Protein 5N5F (pdb70)

Organism: Haliangium ochraceum (strain DSM 14365 / JCM 11303 / SMP-2) (NCBI:txid502025)

Foldseek 3Di:
DDPDDPVVDDPVRVVVVVLVVLLVVLVVLLVVLVVCLVVDPDVVSNVVSVVVSVVSVVVNVVSLVVVCVVDVVSVVVCVVQPPDDPDRVVD/DDPDDVVPDDPVVVVLVVLVVLLVVLVVLLVVLVVCLVVDPDVVSNVVSVVVSVVSVVVNVVSLVVVCVVPVVSVVVCVQAPPDDDDRVVSD/DDDDDPVPDDPVRVVLVVLVVLLVVLVVLLVVLVVCLVVDPDVVSNVVSVVVSVVSVVSNVVSLVVVCVVDVVSVVVCVQQPPDDPDRVVTD/DDPDDPVVDDPVRVVVVVLVVLLVVLVVLLVVLVVVLVVDPDVVSNVVSVVVSVVSVVSNVVSLVVVCVVDVVSVVVCVQQPPDDPDRVVSD/DDPDPPVPDDVLVVVVVVLVVLLVVLVVLLVVLVVCLVVPDDVVSNVVSVVVSVVSVVVNVVSLVVCLVSPVVSVVVCVQQPPDDDDRVVSD/DDPDPPVPDDVLVVVVVVLVVLLVVLVVLLVVLVVCLVVPPDVVSNVVSVVVSVVSVVVNVVSLVVVLVSDVVSVVVCVQAPPDDDPRVVD/DDPDDPVVDDVVVVVVVVLVVLLVVLVVLLVVLVVCLVVDDPVVSNVVSVVVSVVSVVVNVVSLVVVCVPDVVSVVVCVQQPPDDDDRVVRD/DDPDDPVVDDVVVVVVVVLVVLLVVLVVLLVVLVVCLVVDDDVVSNVVSVVVSVVSVVVNVVSLVVVCVPDVVSVVVCVVQPPDDPPRVVD/DDPDDPVVDDPVVVVVVVLVVLLVVLVVLLVVLVVCLVVDPDVVSNVVSVVVSVVSVVSNVVSLVVVCVVDVVSVVVCVQAPPDDPDRVVD/DDPDPPVPDDPVVVVVVVLVVLLVVLVVLLVVLVVCLVVDDDVVSNVVSVVVSVVSVVVNVVSLVVVCVVDVVSVVVCVQAPPDDPDRVVSD

Solvent-accessible surface area: 34002 Å² total; per-residue (Å²): 126,55,59,21,62,39,150,96,8,54,71,126,8,28,12,30,11,7,0,2,12,1,4,12,37,1,1,45,12,2,4,63,3,36,1,5,1,42,7,17,66,41,99,30,1,66,81,4,2,47,63,1,17,46,41,4,0,41,0,0,1,4,1,2,0,5,0,29,76,99,12,115,27,2,33,52,35,0,163,60,9,9,70,26,161,134,81,12,76,101,56,139,60,58,22,63,41,150,93,7,52,67,124,8,31,11,29,13,7,0,2,13,0,3,13,37,1,0,44,13,1,4,59,2,35,0,6,2,43,8,20,65,43,100,29,0,67,70,3,3,45,66,1,25,40,39,3,0,38,0,0,1,2,2,1,0,4,0,30,76,101,12,116,25,2,31,49,34,0,162,58,0,10,63,23,164,130,82,11,60,104,35,102,112,39,47,18,51,44,139,84,7,59,109,118,6,45,11,22,17,14,0,0,11,0,3,12,25,1,0,49,14,3,3,57,3,27,0,8,1,47,10,18,70,38,98,25,1,66,66,4,0,50,77,0,33,49,39,4,0,31,0,0,2,4,0,1,0,8,0,24,82,95,15,112,42,3,32,57,34,0,149,46,2,7,62,38,153,134,75,12,57,98,11,158,112,45,58,19,60,46,142,76,8,61,103,76,6,30,6,23,9,10,0,1,12,0,4,12,40,2,0,48,15,1,6,54,3,28,0,5,1,49,10,13,73,37,97,30,0,69,67,2,0,47,39,0,37,41,35,4,0,36,1,0,2,3,0,1,0,11,0,24,85,93,14,114,35,3,31,58,37,0,146,54,5,7,61,27,144,127,80,13,60,104,23,159,128,63,43,16,71,50,172,87,9,56,69,129,5,32,14,27,14,8,0,0,15,2,3,13,35,1,1,46,11,2,5,63,2,39,0,5,1,46,8,21,63,51,95,26,0,69,71,3,1,46,69,1,21,45,46,4,0,24,1,0,2,4,0,2,0,10,0,32,65,131,10,114,25,1,33,52,35,0,166,58,1,9,71,33,166,132,82,12,51,103,32,121,135,59,46,18,58,42,153,89,10,60,73,130,3,29,16,23,17,7,0,1,12,2,4,13,33,1,0,46,11,2,4,60,3,31,0,5,2,44,8,21,68,45,100,28,0,65,66,5,2,46,53,3,29,46,27,5,0,45,0,0,1,3,0,2,0,2,0,33,71,98,12,118,27,3,30,52,34,0,166,55,12,10,63,31,169,125,78,12,80,105,59,130,59,50,16,47,40,147,84,12,60,79,113,7,37,16,27,15,10,0,0,27,0,4,13,37,1,0,47,18,0,4,61,10,35,0,3,0,44,12,8,83,36,93,31,0,60,77,1,0,50,70,0,19,49,41,3,0,36,1,0,1,1,0,2,0,5,0,31,73,85,11,116,30,2,29,53,37,0,161,51,2,8,79,30,168,133,80,10,66,96,28,140,134,62,50,19,46,43,144,80,12,57,82,90,4,41,15,19,20,9,0,1,27,0,4,14,34,2,1,47,14,3,3,60,4,33,0,6,2,40,8,21,61,38,97,33,0,66,75,4,0,48,68,0,26,47,34,2,0,44,2,0,1,6,1,3,0,4,0,28,73,86,10,114,30,2,31,54,37,0,153,55,12,8,80,36,160,125,83,13,75,102,58,127,49,60,18,66,30,148,87,12,58,95,147,6,36,13,31,15,11,0,1,15,2,2,12,35,2,1,47,11,2,3,62,3,32,1,8,1,43,7,11,89,39,99,30,0,65,73,2,1,48,53,1,28,47,33,3,0,46,1,0,2,4,1,2,0,3,0,27,71,93,12,113,31,2,27,55,37,0,157,58,12,8,75,30,166,132,83,13,75,101,59,110,56,51,16,61,27,153,84,11,56,101,112,4,36,14,18,12,12,0,2,8,2,3,13,34,1,1,45,12,2,5,65,2,32,0,7,2,45,10,12,84,36,98,28,0,67,70,2,1,49,69,2,28,45,40,3,0,20,0,0,2,0,1,2,0,6,0,26,75,86,15,108,40,1,26,55,34,0,149,45,3,7,76,30,167,131,77,14,64,96,30,167

CATH classification: 6.10.140.1960

Nearest PDB structures (foldseek):
  5da5-assembly1_A  TM=9.959E-01  e=2.028E-09  Rhodospirillum rubrum
  6sv1-assembly1_I  TM=9.967E-01  e=2.772E-09  Rhodospirillum rubrum
  5l8b-assembly1_J  TM=9.961E-01  e=3.140E-09  Rhodospirillum rubrum
  5l8f-assembly1_B  TM=9.952E-01  e=3.140E-09  Rhodospirillum rubrum ATCC 11170
  5l8f-assembly1_C  TM=9.974E-01  e=3.140E-09  Rhodospirillum rubrum ATCC 11170

Structure (mmCIF, N/CA/C/O backbone):
data_5N5F
#
_entry.id   5N5F
#
_cell.length_a   91.629
_cell.length_b   92.652
_cell.length_c   119.291
_cell.angle_alpha   90.00
_cell.angle_beta   106.94
_cell.angle_gamma   90.00
#
_symmetry.space_group_name_H-M   'C 1 2 1'
#
loop_
_entity.id
_entity.type
_entity.pdbx_description
1 polymer 'encapsulated ferritin'
2 non-polymer 'SODIUM ION'
3 water water
#
loop_
_atom_site.group_PDB
_atom_site.id
_atom_site.type_symbol
_atom_site.label_atom_id
_atom_site.label_alt_id
_atom_site.label_comp_id
_atom_site.label_asym_id
_atom_site.label_entity_id
_atom_site.label_seq_id
_atom_site.pdbx_PDB_ins_code
_atom_site.Cartn_x
_atom_site.Cartn_y
_atom_site.Cartn_z
_atom_site.occupancy
_atom_site.B_iso_or_equiv
_atom_site.auth_seq_id
_atom_site.auth_comp_id
_atom_site.auth_asym_id
_atom_site.auth_atom_id
_atom_site.pdbx_PDB_model_num
ATOM 1 N N . GLN A 1 6 ? 10.830 -5.265 133.347 1.00 71.04 6 GLN A N 1
ATOM 2 C CA . GLN A 1 6 ? 9.466 -4.801 133.122 1.00 61.66 6 GLN A CA 1
ATOM 3 C C . GLN A 1 6 ? 9.049 -5.054 131.674 1.00 53.69 6 GLN A C 1
ATOM 4 O O . GLN A 1 6 ? 7.905 -5.414 131.405 1.00 50.40 6 GLN A O 1
ATOM 17 N N . LEU A 1 7 ? 9.986 -4.863 130.748 1.00 53.17 7 LEU A N 1
ATOM 18 C CA . LEU A 1 7 ? 9.723 -5.151 129.344 1.00 47.75 7 LEU A CA 1
ATOM 19 C C . LEU A 1 7 ? 9.422 -6.633 129.150 1.00 51.55 7 LEU A C 1
ATOM 20 O O . LEU A 1 7 ? 9.974 -7.498 129.835 1.00 51.43 7 LEU A O 1
ATOM 36 N N . HIS A 1 8 ? 8.533 -6.922 128.200 1.00 52.25 8 HIS A N 1
ATOM 37 C CA . HIS A 1 8 ? 8.150 -8.290 127.873 1.00 52.59 8 HIS A CA 1
ATOM 38 C C . HIS A 1 8 ? 8.934 -8.861 126.700 1.00 52.13 8 HIS A C 1
ATOM 39 O O . HIS A 1 8 ? 8.658 -9.988 126.278 1.00 57.87 8 HIS A O 1
ATOM 53 N N . GLU A 1 9 ? 9.894 -8.120 126.167 1.00 51.44 9 GLU A N 1
ATOM 54 C CA . GLU A 1 9 ? 10.653 -8.524 124.996 1.00 53.89 9 GLU A CA 1
ATOM 55 C C . GLU A 1 9 ? 12.094 -8.083 125.178 1.00 57.21 9 GLU A C 1
ATOM 56 O O . GLU A 1 9 ? 12.372 -7.159 125.952 1.00 49.95 9 GLU A O 1
ATOM 68 N N . PRO A 1 10 ? 13.036 -8.720 124.484 1.00 59.56 10 PRO A N 1
ATOM 69 C CA . PRO A 1 10 ? 14.426 -8.255 124.547 1.00 58.93 10 PRO A CA 1
ATOM 70 C C . PRO A 1 10 ? 14.551 -6.837 124.010 1.00 58.94 10 PRO A C 1
ATOM 71 O O . PRO A 1 10 ? 13.973 -6.489 122.977 1.00 55.33 10 PRO A O 1
ATOM 82 N N . ALA A 1 11 ? 15.321 -6.018 124.729 1.00 58.23 11 ALA A N 1
ATOM 83 C CA . ALA A 1 11 ? 15.381 -4.592 124.424 1.00 58.67 11 ALA A CA 1
ATOM 84 C C . ALA A 1 11 ? 15.971 -4.338 123.042 1.00 57.64 11 ALA A C 1
ATOM 85 O O . ALA A 1 11 ? 15.557 -3.404 122.345 1.00 56.15 11 ALA A O 1
ATOM 92 N N . GLU A 1 12 ? 16.944 -5.151 122.629 1.00 60.34 12 GLU A N 1
ATOM 93 C CA . GLU A 1 12 ? 17.608 -4.923 121.350 1.00 62.37 12 GLU A CA 1
ATOM 94 C C . GLU A 1 12 ? 16.688 -5.138 120.155 1.00 56.89 12 GLU A C 1
ATOM 95 O O . GLU A 1 12 ? 17.040 -4.719 119.047 1.00 57.52 12 GLU A O 1
ATOM 107 N N . LEU A 1 13 ? 15.529 -5.772 120.342 1.00 57.04 13 LEU A N 1
ATOM 108 C CA . LEU A 1 13 ? 14.553 -5.898 119.266 1.00 60.87 13 LEU A CA 1
ATOM 109 C C . LEU A 1 13 ? 13.542 -4.761 119.251 1.00 58.73 13 LEU A C 1
ATOM 110 O O . LEU A 1 13 ? 12.839 -4.587 118.248 1.00 56.67 13 LEU A O 1
ATOM 126 N N . LEU A 1 14 ? 13.449 -3.994 120.333 1.00 55.43 14 LEU A N 1
ATOM 127 C CA . LEU A 1 14 ? 12.511 -2.887 120.421 1.00 48.49 14 LEU A CA 1
ATOM 128 C C . LEU A 1 14 ? 13.188 -1.594 119.987 1.00 48.90 14 LEU A C 1
ATOM 129 O O . LEU A 1 14 ? 14.360 -1.358 120.295 1.00 52.86 14 LEU A O 1
ATOM 145 N N . SER A 1 15 ? 12.444 -0.759 119.268 1.00 47.42 15 SER A N 1
ATOM 146 C CA . SER A 1 15 ? 12.954 0.547 118.890 1.00 47.03 15 SER A CA 1
ATOM 147 C C . SER A 1 15 ? 13.051 1.446 120.119 1.00 46.33 15 SER A C 1
ATOM 148 O O . SER A 1 15 ? 12.359 1.251 121.122 1.00 44.82 15 SER A O 1
ATOM 156 N N . GLU A 1 16 ? 13.936 2.442 120.033 1.00 49.86 16 GLU A N 1
ATOM 157 C CA . GLU A 1 16 ? 14.073 3.393 121.131 1.00 52.83 16 GLU A CA 1
ATOM 158 C C . GLU A 1 16 ? 12.759 4.111 121.403 1.00 48.54 16 GLU A C 1
ATOM 159 O O . GLU A 1 16 ? 12.458 4.439 122.556 1.00 49.09 16 GLU A O 1
ATOM 171 N N . GLU A 1 17 ? 11.962 4.354 120.359 1.00 46.86 17 GLU A N 1
ATOM 172 C CA . GLU A 1 17 ? 10.666 4.998 120.549 1.00 47.51 17 GLU A CA 1
ATOM 173 C C . GLU A 1 17 ? 9.713 4.099 121.324 1.00 41.18 17 GLU A C 1
ATOM 174 O O . GLU A 1 17 ? 8.951 4.577 122.171 1.00 40.14 17 GLU A O 1
ATOM 186 N N . THR A 1 18 ? 9.736 2.794 121.046 1.00 41.95 18 THR A N 1
ATOM 187 C CA . THR A 1 18 ? 8.915 1.866 121.816 1.00 38.90 18 THR A CA 1
ATOM 188 C C . THR A 1 18 ? 9.341 1.848 123.278 1.00 38.89 18 THR A C 1
ATOM 189 O O . THR A 1 18 ? 8.496 1.878 124.179 1.00 39.27 18 THR A O 1
ATOM 200 N N . LYS A 1 19 ? 10.651 1.803 123.532 1.00 39.37 19 LYS A N 1
ATOM 201 C CA . LYS A 1 19 ? 11.133 1.750 124.908 1.00 42.66 19 LYS A CA 1
ATOM 202 C C . LYS A 1 19 ? 10.824 3.043 125.654 1.00 38.77 19 LYS A C 1
ATOM 203 O O . LYS A 1 19 ? 10.437 3.008 126.827 1.00 36.95 19 LYS A O 1
ATOM 222 N N . ASN A 1 20 ? 10.974 4.195 124.993 1.00 40.32 20 ASN A N 1
ATOM 223 C CA . ASN A 1 20 ? 10.631 5.455 125.646 1.00 42.29 20 ASN A CA 1
ATOM 224 C C . ASN A 1 20 ? 9.129 5.563 125.877 1.00 37.40 20 ASN A C 1
ATOM 225 O O . ASN A 1 20 ? 8.691 6.078 126.912 1.00 37.50 20 ASN A O 1
ATOM 236 N N . MET A 1 21 ? 8.324 5.077 124.931 1.00 34.51 21 MET A N 1
ATOM 237 C CA . MET A 1 21 ? 6.879 5.074 125.128 1.00 32.55 21 MET A CA 1
ATOM 238 C C . MET A 1 21 ? 6.491 4.169 126.289 1.00 35.40 21 MET A C 1
ATOM 239 O O . MET A 1 21 ? 5.602 4.504 127.081 1.00 35.12 21 MET A O 1
ATOM 253 N N . HIS A 1 22 ? 7.139 3.009 126.397 1.00 34.15 22 HIS A N 1
ATOM 254 C CA . HIS A 1 22 ? 6.894 2.128 127.532 1.00 33.25 22 HIS A CA 1
ATOM 255 C C . HIS A 1 22 ? 7.139 2.859 128.845 1.00 34.69 22 HIS A C 1
ATOM 256 O O . HIS A 1 22 ? 6.320 2.797 129.772 1.00 34.18 22 HIS A O 1
ATOM 270 N N . ARG A 1 23 ? 8.267 3.561 128.942 1.00 35.53 23 ARG A N 1
ATOM 271 C CA . ARG A 1 23 ? 8.577 4.296 130.162 1.00 33.17 23 ARG A CA 1
ATOM 272 C C . ARG A 1 23 ? 7.467 5.283 130.494 1.00 34.69 23 ARG A C 1
ATOM 273 O O . ARG A 1 23 ? 7.007 5.357 131.639 1.00 33.01 23 ARG A O 1
ATOM 294 N N . ALA A 1 24 ? 7.002 6.034 129.494 1.00 30.36 24 ALA A N 1
ATOM 295 C CA . ALA A 1 24 ? 5.955 7.017 129.748 1.00 31.69 24 ALA A CA 1
ATOM 296 C C . ALA A 1 24 ? 4.621 6.342 130.046 1.00 31.22 24 ALA A C 1
ATOM 297 O O . ALA A 1 24 ? 3.844 6.833 130.874 1.00 31.05 24 ALA A O 1
ATOM 304 N N . LEU A 1 25 ? 4.339 5.213 129.394 1.00 31.81 25 LEU A N 1
ATOM 305 C CA . LEU A 1 25 ? 3.052 4.554 129.597 1.00 30.40 25 LEU A CA 1
ATOM 306 C C . LEU A 1 25 ? 2.934 3.979 131.008 1.00 28.62 25 LEU A C 1
ATOM 307 O O . LEU A 1 25 ? 1.871 4.076 131.632 1.00 31.13 25 LEU A O 1
ATOM 323 N N . VAL A 1 26 ? 4.006 3.387 131.538 1.00 32.10 26 VAL A N 1
ATOM 324 C CA . VAL A 1 26 ? 3.925 2.866 132.903 1.00 28.58 26 VAL A CA 1
ATOM 325 C C . VAL A 1 26 ? 3.878 4.008 133.910 1.00 35.78 26 VAL A C 1
ATOM 326 O O . VAL A 1 26 ? 3.260 3.879 134.975 1.00 28.88 26 VAL A O 1
ATOM 339 N N . THR A 1 27 ? 4.508 5.142 133.594 1.00 35.26 27 THR A N 1
ATOM 340 C CA . THR A 1 27 ? 4.427 6.305 134.472 1.00 38.66 27 THR A CA 1
ATOM 341 C C . THR A 1 27 ? 2.990 6.799 134.574 1.00 36.23 27 THR A C 1
ATOM 342 O O . THR A 1 27 ? 2.473 7.032 135.675 1.00 32.17 27 THR A O 1
ATOM 353 N N . LEU A 1 28 ? 2.330 6.967 133.426 1.00 32.70 28 LEU A N 1
ATOM 354 C CA . LEU A 1 28 ? 0.925 7.358 133.421 1.00 32.50 28 LEU A CA 1
ATOM 355 C C . LEU A 1 28 ? 0.079 6.353 134.193 1.00 29.43 28 LEU A C 1
ATOM 356 O O . LEU A 1 28 ? -0.801 6.735 134.974 1.00 26.48 28 LEU A O 1
ATOM 372 N N . ILE A 1 29 ? 0.345 5.062 133.999 1.00 30.65 29 ILE A N 1
ATOM 373 C CA . ILE A 1 29 ? -0.392 4.024 134.716 1.00 31.40 29 ILE A CA 1
ATOM 374 C C . ILE A 1 29 ? -0.242 4.204 136.223 1.00 34.23 29 ILE A C 1
ATOM 375 O O . ILE A 1 29 ? -1.231 4.216 136.967 1.00 30.30 29 ILE A O 1
ATOM 391 N N . GLU A 1 30 ? 0.998 4.334 136.697 1.00 32.30 30 GLU A N 1
ATOM 392 C CA . GLU A 1 30 ? 1.226 4.477 138.131 1.00 37.28 30 GLU A CA 1
ATOM 393 C C . GLU A 1 30 ? 0.554 5.733 138.670 1.00 35.60 30 GLU A C 1
ATOM 394 O O . GLU A 1 30 ? 0.013 5.731 139.783 1.00 26.69 30 GLU A O 1
ATOM 406 N N . GLU A 1 31 ? 0.566 6.814 137.890 1.00 34.90 31 GLU A N 1
ATOM 407 C CA . GLU A 1 31 ? -0.066 8.045 138.345 1.00 34.96 31 GLU A CA 1
ATOM 408 C C . GLU A 1 31 ? -1.581 7.893 138.410 1.00 33.68 31 GLU A C 1
ATOM 409 O O . GLU A 1 31 ? -2.219 8.383 139.351 1.00 33.07 31 GLU A O 1
ATOM 421 N N . LEU A 1 32 ? -2.173 7.190 137.442 1.00 33.18 32 LEU A N 1
ATOM 422 C CA . LEU A 1 32 ? -3.611 6.944 137.484 1.00 33.57 32 LEU A CA 1
ATOM 423 C C . LEU A 1 32 ? -3.980 6.013 138.634 1.00 33.15 32 LEU A C 1
ATOM 424 O O . LEU A 1 32 ? -5.042 6.167 139.249 1.00 32.19 32 LEU A O 1
ATOM 440 N N . GLU A 1 33 ? -3.126 5.035 138.933 1.00 34.37 33 GLU A N 1
ATOM 441 C CA . GLU A 1 33 ? -3.385 4.162 140.073 1.00 35.06 33 GLU A CA 1
ATOM 442 C C . GLU A 1 33 ? -3.393 4.951 141.378 1.00 34.97 33 GLU A C 1
ATOM 443 O O . GLU A 1 33 ? -4.233 4.710 142.254 1.00 33.94 33 GLU A O 1
ATOM 455 N N . ALA A 1 34 ? -2.469 5.902 141.525 1.00 32.68 34 ALA A N 1
ATOM 456 C CA . ALA A 1 34 ? -2.476 6.763 142.705 1.00 37.25 34 ALA A CA 1
ATOM 457 C C . ALA A 1 34 ? -3.786 7.535 142.821 1.00 38.51 34 ALA A C 1
ATOM 458 O O . ALA A 1 34 ? -4.322 7.699 143.924 1.00 34.40 34 ALA A O 1
ATOM 465 N N . VAL A 1 35 ? -4.316 8.026 141.695 1.00 35.90 35 VAL A N 1
ATOM 466 C CA . VAL A 1 35 ? -5.577 8.763 141.732 1.00 35.02 35 VAL A CA 1
ATOM 467 C C . VAL A 1 35 ? -6.678 7.899 142.329 1.00 32.32 35 VAL A C 1
ATOM 468 O O . VAL A 1 35 ? -7.465 8.357 143.166 1.00 33.52 35 VAL A O 1
ATOM 481 N N . ASP A 1 36 ? -6.753 6.636 141.910 1.00 28.73 36 ASP A N 1
ATOM 482 C CA . ASP A 1 36 ? -7.763 5.735 142.451 1.00 33.09 36 ASP A CA 1
ATOM 483 C C . ASP A 1 36 ? -7.517 5.451 143.931 1.00 38.22 36 ASP A C 1
ATOM 484 O O . ASP A 1 36 ? -8.426 5.584 144.760 1.00 35.05 36 ASP A O 1
ATOM 493 N N . TRP A 1 37 ? -6.291 5.060 144.283 1.00 35.71 37 TRP A N 1
ATOM 494 C CA . TRP A 1 37 ? -6.015 4.635 145.653 1.00 40.35 37 TRP A CA 1
ATOM 495 C C . TRP A 1 37 ? -6.187 5.782 146.642 1.00 38.62 37 TRP A C 1
ATOM 496 O O . TRP A 1 37 ? -6.759 5.596 147.722 1.00 35.29 37 TRP A O 1
ATOM 517 N N . TYR A 1 38 ? -5.704 6.975 146.293 1.00 40.39 38 TYR A N 1
ATOM 518 C CA . TYR A 1 38 ? -5.832 8.109 147.202 1.00 40.89 38 TYR A CA 1
ATOM 519 C C . TYR A 1 38 ? -7.296 8.415 147.490 1.00 41.31 38 TYR A C 1
ATOM 520 O O . TYR A 1 38 ? -7.670 8.676 148.640 1.00 37.24 38 TYR A O 1
ATOM 538 N N . GLN A 1 39 ? -8.144 8.372 146.460 1.00 37.63 39 GLN A N 1
ATOM 539 C CA . GLN A 1 39 ? -9.560 8.659 146.664 1.00 40.48 39 GLN A CA 1
ATOM 540 C C . GLN A 1 39 ? -10.204 7.614 147.565 1.00 40.04 39 GLN A C 1
ATOM 541 O O . GLN A 1 39 ? -10.988 7.952 148.458 1.00 45.53 39 GLN A O 1
ATOM 555 N N . GLN A 1 40 ? -9.884 6.337 147.348 1.00 36.77 40 GLN A N 1
ATOM 556 C CA . GLN A 1 40 ? -10.425 5.284 148.200 1.00 40.35 40 GLN A CA 1
ATOM 557 C C . GLN A 1 40 ? -10.022 5.501 149.653 1.00 44.53 40 GLN A C 1
ATOM 558 O O . GLN A 1 40 ? -10.856 5.420 150.563 1.00 38.84 40 GLN A O 1
ATOM 572 N N . ARG A 1 41 ? -8.740 5.779 149.889 1.00 41.17 41 ARG A N 1
ATOM 573 C CA . ARG A 1 41 ? -8.267 5.946 151.256 1.00 41.45 41 ARG A CA 1
ATOM 574 C C . ARG A 1 41 ? -8.822 7.216 151.889 1.00 45.19 41 ARG A C 1
ATOM 575 O O . ARG A 1 41 ? -9.097 7.233 153.094 1.00 44.65 41 ARG A O 1
ATOM 596 N N . ALA A 1 42 ? -9.015 8.277 151.101 1.00 41.10 42 ALA A N 1
ATOM 597 C CA . ALA A 1 42 ? -9.617 9.491 151.643 1.00 45.35 42 ALA A CA 1
ATOM 598 C C . ALA A 1 42 ? -11.077 9.262 152.012 1.00 49.03 42 ALA A C 1
ATOM 599 O O . ALA A 1 42 ? -11.558 9.790 153.022 1.00 53.05 42 ALA A O 1
ATOM 606 N N . ASP A 1 43 ? -11.798 8.474 151.211 1.00 49.57 43 ASP A N 1
ATOM 607 C CA . ASP A 1 43 ? -13.175 8.129 151.550 1.00 47.39 43 ASP A CA 1
ATOM 608 C C . ASP A 1 43 ? -13.247 7.408 152.891 1.00 50.89 43 ASP A C 1
ATOM 609 O O . ASP A 1 43 ? -14.023 7.791 153.775 1.00 54.55 43 ASP A O 1
ATOM 618 N N . ALA A 1 44 ? -12.452 6.349 153.055 1.00 47.66 44 ALA A N 1
ATOM 619 C CA . ALA A 1 44 ? -12.468 5.574 154.289 1.00 52.48 44 ALA A CA 1
ATOM 620 C C . ALA A 1 44 ? -11.764 6.286 155.435 1.00 52.12 44 ALA A C 1
ATOM 621 O O . ALA A 1 44 ? -11.953 5.904 156.594 1.00 52.51 44 ALA A O 1
ATOM 628 N N . CYS A 1 45 ? -10.958 7.300 155.133 1.00 52.09 45 CYS A N 1
ATOM 629 C CA . CYS A 1 45 ? -10.284 8.069 156.168 1.00 56.41 45 CYS A CA 1
ATOM 630 C C . CYS A 1 45 ? -11.296 8.622 157.165 1.00 60.49 45 CYS A C 1
ATOM 631 O O . CYS A 1 45 ? -12.352 9.134 156.784 1.00 61.08 45 CYS A O 1
ATOM 639 N N . SER A 1 46 ? -10.967 8.513 158.454 1.00 58.32 46 SER A N 1
ATOM 640 C CA . SER A 1 46 ? -11.811 9.040 159.517 1.00 61.02 46 SER A CA 1
ATOM 641 C C . SER A 1 46 ? -11.238 10.284 160.182 1.00 63.26 46 SER A C 1
ATOM 642 O O . SER A 1 46 ? -11.922 10.888 161.016 1.00 61.73 46 SER A O 1
ATOM 650 N N . GLU A 1 47 ? -10.011 10.680 159.844 1.00 61.89 47 GLU A N 1
ATOM 651 C CA . GLU A 1 47 ? -9.379 11.872 160.392 1.00 63.32 47 GLU A CA 1
ATOM 652 C C . GLU A 1 47 ? -9.347 12.970 159.338 1.00 61.82 47 GLU A C 1
ATOM 653 O O . GLU A 1 47 ? -8.828 12.735 158.239 1.00 60.66 47 GLU A O 1
ATOM 665 N N . PRO A 1 48 ? -9.868 14.173 159.618 1.00 65.97 48 PRO A N 1
ATOM 666 C CA . PRO A 1 48 ? -9.942 15.190 158.550 1.00 64.38 48 PRO A CA 1
ATOM 667 C C . PRO A 1 48 ? -8.585 15.640 158.037 1.00 61.44 48 PRO A C 1
ATOM 668 O O . PRO A 1 48 ? -8.444 15.923 156.840 1.00 58.32 48 PRO A O 1
ATOM 679 N N . GLY A 1 49 ? -7.585 15.735 158.915 1.00 56.86 49 GLY A N 1
ATOM 680 C CA . GLY A 1 49 ? -6.272 16.190 158.483 1.00 53.68 49 GLY A CA 1
ATOM 681 C C . GLY A 1 49 ? -5.685 15.323 157.385 1.00 51.37 49 GLY A C 1
ATOM 682 O O . GLY A 1 49 ? -5.186 15.828 156.376 1.00 48.89 49 GLY A O 1
ATOM 686 N N . LEU A 1 50 ? -5.731 14.002 157.569 1.00 48.09 50 LEU A N 1
ATOM 687 C CA . LEU A 1 50 ? -5.214 13.096 156.549 1.00 47.09 50 LEU A CA 1
ATOM 688 C C . LEU A 1 50 ? -6.037 13.188 155.270 1.00 43.88 50 LEU A C 1
ATOM 689 O O . LEU A 1 50 ? -5.490 13.098 154.165 1.00 41.15 50 LEU A O 1
ATOM 705 N N . HIS A 1 51 ? -7.351 13.388 155.403 1.00 45.77 51 HIS A N 1
ATOM 706 C CA . HIS A 1 51 ? -8.229 13.476 154.240 1.00 51.20 51 HIS A CA 1
ATOM 707 C C . HIS A 1 51 ? -7.803 14.607 153.309 1.00 47.61 51 HIS A C 1
ATOM 708 O O . HIS A 1 51 ? -7.672 14.412 152.095 1.00 44.08 51 HIS A O 1
ATOM 722 N N . ASP A 1 52 ? -7.582 15.802 153.863 1.00 45.66 52 ASP A N 1
ATOM 723 C CA . ASP A 1 52 ? -7.220 16.947 153.033 1.00 49.78 52 ASP A CA 1
ATOM 724 C C . ASP A 1 52 ? -5.888 16.723 152.327 1.00 46.94 52 ASP A C 1
ATOM 725 O O . ASP A 1 52 ? -5.701 17.161 151.186 1.00 44.16 52 ASP A O 1
ATOM 734 N N . VAL A 1 53 ? -4.948 16.046 152.988 1.00 41.82 53 VAL A N 1
ATOM 735 C CA . VAL A 1 53 ? -3.647 15.803 152.372 1.00 43.10 53 VAL A CA 1
ATOM 736 C C . VAL A 1 53 ? -3.778 14.812 151.221 1.00 40.28 53 VAL A C 1
ATOM 737 O O . VAL A 1 53 ? -3.131 14.962 150.178 1.00 38.53 53 VAL A O 1
ATOM 750 N N . LEU A 1 54 ? -4.615 13.787 151.388 1.00 36.61 54 LEU A N 1
ATOM 751 C CA . LEU A 1 54 ? -4.778 12.785 150.338 1.00 38.44 54 LEU A CA 1
ATOM 752 C C . LEU A 1 54 ? -5.436 13.378 149.096 1.00 39.56 54 LEU A C 1
ATOM 753 O O . LEU A 1 54 ? -5.031 13.073 147.967 1.00 36.74 54 LEU A O 1
ATOM 769 N N . ILE A 1 55 ? -6.458 14.218 149.279 1.00 39.68 55 ILE A N 1
ATOM 770 C CA . ILE A 1 55 ? -7.138 14.807 148.129 1.00 40.92 55 ILE A CA 1
ATOM 771 C C . ILE A 1 55 ? -6.211 15.775 147.404 1.00 41.79 55 ILE A C 1
ATOM 772 O O . ILE A 1 55 ? -6.211 15.850 146.168 1.00 36.30 55 ILE A O 1
ATOM 788 N N . HIS A 1 56 ? -5.415 16.538 148.157 1.00 40.40 56 HIS A N 1
ATOM 789 C CA . HIS A 1 56 ? -4.508 17.496 147.535 1.00 42.84 56 HIS A CA 1
ATOM 790 C C . HIS A 1 56 ? -3.463 16.786 146.686 1.00 41.67 56 HIS A C 1
ATOM 791 O O . HIS A 1 56 ? -3.193 17.188 145.549 1.00 40.96 56 HIS A O 1
ATOM 805 N N . ASN A 1 57 ? -2.858 15.726 147.224 1.00 40.11 57 ASN A N 1
ATOM 806 C CA . ASN A 1 57 ? -1.854 14.999 146.460 1.00 41.30 57 ASN A CA 1
ATOM 807 C C . ASN A 1 57 ? -2.492 14.170 145.350 1.00 37.95 57 ASN A C 1
ATOM 808 O O . ASN A 1 57 ? -1.895 14.014 144.280 1.00 39.23 57 ASN A O 1
ATOM 819 N N . LYS A 1 58 ? -3.699 13.646 145.577 1.00 35.07 58 LYS A N 1
ATOM 820 C CA . LYS A 1 58 ? -4.465 13.032 144.495 1.00 38.21 58 LYS A CA 1
ATOM 821 C C . LYS A 1 58 ? -4.541 13.961 143.289 1.00 38.26 58 LYS A C 1
ATOM 822 O O . LYS A 1 58 ? -4.260 13.558 142.154 1.00 35.70 58 LYS A O 1
ATOM 841 N N . ASN A 1 59 ? -4.933 15.215 143.521 1.00 38.64 59 ASN A N 1
ATOM 842 C CA . ASN A 1 59 ? -5.130 16.145 142.417 1.00 37.13 59 ASN A CA 1
ATOM 843 C C . ASN A 1 59 ? -3.823 16.454 141.700 1.00 37.61 59 ASN A C 1
ATOM 844 O O . ASN A 1 59 ? -3.827 16.678 140.486 1.00 37.47 59 ASN A O 1
ATOM 855 N N . GLU A 1 60 ? -2.699 16.467 142.420 1.00 37.53 60 GLU A N 1
ATOM 856 C CA . GLU A 1 60 ? -1.416 16.664 141.755 1.00 38.71 60 GLU A CA 1
ATOM 857 C C . GLU A 1 60 ? -0.998 15.426 140.969 1.00 40.24 60 GLU A C 1
ATOM 858 O O . GLU A 1 60 ? -0.301 15.547 139.954 1.00 38.85 60 GLU A O 1
ATOM 870 N N . GLU A 1 61 ? -1.418 14.233 141.404 1.00 37.28 61 GLU A N 1
ATOM 871 C CA . GLU A 1 61 ? -1.205 13.042 140.585 1.00 38.07 61 GLU A CA 1
ATOM 872 C C . GLU A 1 61 ? -1.968 13.143 139.269 1.00 34.34 61 GLU A C 1
ATOM 873 O O . GLU A 1 61 ? -1.485 12.687 138.226 1.00 33.91 61 GLU A O 1
ATOM 885 N N . VAL A 1 62 ? -3.167 13.728 139.299 1.00 35.01 62 VAL A N 1
ATOM 886 C CA . VAL A 1 62 ? -3.910 13.960 138.063 1.00 32.05 62 VAL A CA 1
ATOM 887 C C . VAL A 1 62 ? -3.115 14.879 137.145 1.00 36.14 62 VAL A C 1
ATOM 888 O O . VAL A 1 62 ? -2.991 14.630 135.940 1.00 34.86 62 VAL A O 1
ATOM 901 N N . GLU A 1 63 ? -2.566 15.957 137.706 1.00 31.23 63 GLU A N 1
ATOM 902 C CA . GLU A 1 63 ? -1.731 16.859 136.923 1.00 35.19 63 GLU A CA 1
ATOM 903 C C . GLU A 1 63 ? -0.544 16.121 136.318 1.00 34.63 63 GLU A C 1
ATOM 904 O O . GLU A 1 63 ? -0.226 16.303 135.137 1.00 33.74 63 GLU A O 1
ATOM 916 N N . HIS A 1 64 ? 0.124 15.281 137.112 1.00 32.94 64 HIS A N 1
ATOM 917 C CA . HIS A 1 64 ? 1.266 14.529 136.602 1.00 36.80 64 HIS A CA 1
ATOM 918 C C . HIS A 1 64 ? 0.856 13.625 135.447 1.00 32.63 64 HIS A C 1
ATOM 919 O O . HIS A 1 64 ? 1.575 13.517 134.448 1.00 30.12 64 HIS A O 1
ATOM 933 N N . ALA A 1 65 ? -0.296 12.961 135.574 1.00 30.48 65 ALA A N 1
ATOM 934 C CA . ALA A 1 65 ? -0.769 12.061 134.527 1.00 33.58 65 ALA A CA 1
ATOM 935 C C . ALA A 1 65 ? -1.026 12.808 133.225 1.00 34.76 65 ALA A C 1
ATOM 936 O O . ALA A 1 65 ? -0.683 12.321 132.140 1.00 32.00 65 ALA A O 1
ATOM 943 N N . MET A 1 66 ? -1.643 13.987 133.309 1.00 32.24 66 MET A N 1
ATOM 944 C CA . MET A 1 66 ? -1.942 14.737 132.097 1.00 33.58 66 MET A CA 1
ATOM 945 C C . MET A 1 66 ? -0.678 15.315 131.476 1.00 32.95 66 MET A C 1
ATOM 946 O O . MET A 1 66 ? -0.601 15.456 130.250 1.00 31.11 66 MET A O 1
ATOM 960 N N . MET A 1 67 ? 0.326 15.634 132.292 1.00 29.59 67 MET A N 1
ATOM 961 C CA . MET A 1 67 ? 1.619 16.026 131.743 1.00 29.07 67 MET A CA 1
ATOM 962 C C . MET A 1 67 ? 2.216 14.891 130.924 1.00 35.33 67 MET A C 1
ATOM 963 O O . MET A 1 67 ? 2.693 15.103 129.802 1.00 31.06 67 MET A O 1
ATOM 977 N N . THR A 1 68 ? 2.182 13.668 131.467 1.00 28.56 68 THR A N 1
ATOM 978 C CA . THR A 1 68 ? 2.725 12.515 130.755 1.00 31.38 68 THR A CA 1
ATOM 979 C C . THR A 1 68 ? 1.927 12.230 129.489 1.00 33.13 68 THR A C 1
ATOM 980 O O . THR A 1 68 ? 2.495 11.860 128.454 1.00 31.56 68 THR A O 1
ATOM 991 N N . LEU A 1 69 ? 0.604 12.376 129.560 1.00 31.58 69 LEU A N 1
ATOM 992 C CA . LEU A 1 69 ? -0.234 12.082 128.406 1.00 32.13 69 LEU A CA 1
ATOM 993 C C . LEU A 1 69 ? 0.049 13.054 127.267 1.00 35.19 69 LEU A C 1
ATOM 994 O O . LEU A 1 69 ? 0.073 12.656 126.097 1.00 31.06 69 LEU A O 1
ATOM 1010 N N . GLU A 1 70 ? 0.285 14.327 127.592 1.00 35.55 70 GLU A N 1
ATOM 1011 C CA . GLU A 1 70 ? 0.646 15.299 126.567 1.00 33.57 70 GLU A CA 1
ATOM 1012 C C . GLU A 1 70 ? 1.973 14.936 125.910 1.00 36.62 70 GLU A C 1
ATOM 1013 O O . GLU A 1 70 ? 2.137 15.099 124.696 1.00 33.42 70 GLU A O 1
ATOM 1025 N N . TRP A 1 71 ? 2.935 14.440 126.691 1.00 28.32 71 TRP A N 1
ATOM 1026 C CA . TRP A 1 71 ? 4.191 14.009 126.087 1.00 32.97 71 TRP A CA 1
ATOM 1027 C C . TRP A 1 71 ? 3.961 12.830 125.152 1.00 35.46 71 TRP A C 1
ATOM 1028 O O . TRP A 1 71 ? 4.574 12.746 124.082 1.00 36.45 71 TRP A O 1
ATOM 1049 N N . ILE A 1 72 ? 3.079 11.908 125.543 1.00 30.15 72 ILE A N 1
ATOM 1050 C CA . ILE A 1 72 ? 2.738 10.789 124.671 1.00 33.98 72 ILE A CA 1
ATOM 1051 C C . ILE A 1 72 ? 2.074 11.298 123.398 1.00 32.27 72 ILE A C 1
ATOM 1052 O O . ILE A 1 72 ? 2.396 10.849 122.292 1.00 33.29 72 ILE A O 1
ATOM 1068 N N . ARG A 1 73 ? 1.146 12.250 123.533 1.00 34.04 73 ARG A N 1
ATOM 1069 C CA . ARG A 1 73 ? 0.401 12.732 122.373 1.00 35.14 73 ARG A CA 1
ATOM 1070 C C . ARG A 1 73 ? 1.327 13.340 121.329 1.00 40.22 73 ARG A C 1
ATOM 1071 O O . ARG A 1 73 ? 1.163 13.098 120.127 1.00 37.34 73 ARG A O 1
ATOM 1092 N N . ARG A 1 74 ? 2.296 14.146 121.765 1.00 38.86 74 ARG A N 1
ATOM 1093 C CA . ARG A 1 74 ? 3.156 14.849 120.822 1.00 42.80 74 ARG A CA 1
ATOM 1094 C C . ARG A 1 74 ? 4.001 13.898 119.983 1.00 43.22 74 ARG A C 1
ATOM 1095 O O . ARG A 1 74 ? 4.461 14.287 118.904 1.00 39.78 74 ARG A O 1
ATOM 1116 N N . ARG A 1 75 ? 4.207 12.663 120.445 1.00 40.23 75 ARG A N 1
ATOM 1117 C CA . ARG A 1 75 ? 5.049 11.700 119.748 1.00 40.80 75 ARG A CA 1
ATOM 1118 C C . ARG A 1 75 ? 4.289 10.485 119.232 1.00 39.99 75 ARG A C 1
ATOM 1119 O O . ARG A 1 75 ? 4.917 9.576 118.676 1.00 44.39 75 ARG A O 1
ATOM 1140 N N . SER A 1 76 ? 2.969 10.441 119.387 1.00 35.37 76 SER A N 1
ATOM 1141 C CA . SER A 1 76 ? 2.174 9.282 118.985 1.00 31.26 76 SER A CA 1
ATOM 1142 C C . SER A 1 76 ? 1.033 9.738 118.088 1.00 34.34 76 SER A C 1
ATOM 1143 O O . SER A 1 76 ? 0.025 10.271 118.586 1.00 32.43 76 SER A O 1
ATOM 1151 N N . PRO A 1 77 ? 1.143 9.546 116.772 1.00 31.66 77 PRO A N 1
ATOM 1152 C CA . PRO A 1 77 ? 0.021 9.904 115.888 1.00 34.20 77 PRO A CA 1
ATOM 1153 C C . PRO A 1 77 ? -1.291 9.250 116.281 1.00 34.44 77 PRO A C 1
ATOM 1154 O O . PRO A 1 77 ? -2.350 9.870 116.125 1.00 35.87 77 PRO A O 1
ATOM 1165 N N . VAL A 1 78 ? -1.262 8.018 116.795 1.00 32.91 78 VAL A N 1
ATOM 1166 C CA . VAL A 1 78 ? -2.510 7.336 117.125 1.00 34.35 78 VAL A CA 1
ATOM 1167 C C . VAL A 1 78 ? -3.162 7.966 118.354 1.00 32.91 78 VAL A C 1
ATOM 1168 O O . VAL A 1 78 ? -4.390 8.111 118.413 1.00 30.71 78 VAL A O 1
ATOM 1181 N N . PHE A 1 79 ? -2.363 8.352 119.354 1.00 31.38 79 PHE A N 1
ATOM 1182 C CA . PHE A 1 79 ? -2.927 9.058 120.502 1.00 33.67 79 PHE A CA 1
ATOM 1183 C C . PHE A 1 79 ? -3.495 10.409 120.085 1.00 29.48 79 PHE A C 1
ATOM 1184 O O . PHE A 1 79 ? -4.593 10.788 120.507 1.00 28.80 79 PHE A O 1
ATOM 1201 N N . ASP A 1 80 ? -2.763 11.151 119.255 1.00 32.18 80 ASP A N 1
ATOM 1202 C CA . ASP A 1 80 ? -3.248 12.453 118.810 1.00 32.86 80 ASP A CA 1
ATOM 1203 C C . ASP A 1 80 ? -4.609 12.321 118.137 1.00 29.73 80 ASP A C 1
ATOM 1204 O O . ASP A 1 80 ? -5.564 13.020 118.497 1.00 31.46 80 ASP A O 1
ATOM 1213 N N . ALA A 1 81 ? -4.725 11.398 117.180 1.00 30.46 81 ALA A N 1
ATOM 1214 C CA . ALA A 1 81 ? -5.968 11.248 116.429 1.00 33.44 81 ALA A CA 1
ATOM 1215 C C . ALA A 1 81 ? -7.143 10.955 117.353 1.00 33.13 81 ALA A C 1
ATOM 1216 O O . ALA A 1 81 ? -8.182 11.622 117.282 1.00 30.86 81 ALA A O 1
ATOM 1223 N N . HIS A 1 82 ? -6.999 9.959 118.234 1.00 29.46 82 HIS A N 1
ATOM 1224 C CA . HIS A 1 82 ? -8.120 9.567 119.082 1.00 26.08 82 HIS A CA 1
ATOM 1225 C C . HIS A 1 82 ? -8.388 10.589 120.182 1.00 32.14 82 HIS A C 1
ATOM 1226 O O . HIS A 1 82 ? -9.538 10.752 120.605 1.00 34.79 82 HIS A O 1
ATOM 1240 N N . MET A 1 83 ? -7.357 11.280 120.665 1.00 31.00 83 MET A N 1
ATOM 1241 C CA . MET A 1 83 ? -7.600 12.360 121.615 1.00 32.54 83 MET A CA 1
ATOM 1242 C C . MET A 1 83 ? -8.386 13.490 120.957 1.00 34.35 83 MET A C 1
ATOM 1243 O O . MET A 1 83 ? -9.309 14.049 121.563 1.00 28.08 83 MET A O 1
ATOM 1257 N N . ARG A 1 84 ? -8.049 13.823 119.709 1.00 32.09 84 ARG A N 1
ATOM 1258 C CA . ARG A 1 84 ? -8.810 14.831 118.977 1.00 31.04 84 ARG A CA 1
ATOM 1259 C C . ARG A 1 84 ? -10.280 14.446 118.876 1.00 31.24 84 ARG A C 1
ATOM 1260 O O . ARG A 1 84 ? -11.164 15.309 118.957 1.00 31.59 84 ARG A O 1
ATOM 1281 N N . THR A 1 85 ? -10.563 13.150 118.714 1.00 35.81 85 THR A N 1
ATOM 1282 C CA . THR A 1 85 ? -11.925 12.714 118.416 1.00 31.80 85 THR A CA 1
ATOM 1283 C C . THR A 1 85 ? -12.831 12.797 119.640 1.00 35.19 85 THR A C 1
ATOM 1284 O O . THR A 1 85 ? -14.001 13.179 119.523 1.00 32.76 85 THR A O 1
ATOM 1295 N N . TYR A 1 86 ? -12.322 12.436 120.818 1.00 30.55 86 TYR A N 1
ATOM 1296 C CA . TYR A 1 86 ? -13.185 12.207 121.971 1.00 33.22 86 TYR A CA 1
ATOM 1297 C C . TYR A 1 86 ? -13.078 13.252 123.074 1.00 31.18 86 TYR A C 1
ATOM 1298 O O . TYR A 1 86 ? -14.070 13.488 123.765 1.00 32.97 86 TYR A O 1
ATOM 1316 N N . LEU A 1 87 ? -11.922 13.886 123.259 1.00 35.21 87 LEU A N 1
ATOM 1317 C CA . LEU A 1 87 ? -11.703 14.721 124.437 1.00 33.08 87 LEU A CA 1
ATOM 1318 C C . LEU A 1 87 ? -12.383 16.078 124.297 1.00 36.97 87 LEU A C 1
ATOM 1319 O O . LEU A 1 87 ? -12.370 16.694 123.227 1.00 36.95 87 LEU A O 1
ATOM 1335 N N . PHE A 1 88 ? -12.975 16.542 125.400 1.00 34.40 88 PHE A N 1
ATOM 1336 C CA . PHE A 1 88 ? -13.651 17.840 125.456 1.00 35.83 88 PHE A CA 1
ATOM 1337 C C . PHE A 1 88 ? -14.867 17.873 124.530 1.00 38.31 88 PHE A C 1
ATOM 1338 O O . PHE A 1 88 ? -15.116 18.865 123.842 1.00 41.83 88 PHE A O 1
ATOM 1355 N N . THR A 1 89 ? -15.635 16.788 124.523 1.00 35.87 89 THR A N 1
ATOM 1356 C CA . THR A 1 89 ? -16.820 16.654 123.688 1.00 39.66 89 THR A CA 1
ATOM 1357 C C . THR A 1 89 ? -18.076 16.685 124.552 1.00 43.28 89 THR A C 1
ATOM 1358 O O . THR A 1 89 ? -18.012 16.704 125.783 1.00 41.32 89 THR A O 1
ATOM 1369 N N . GLU A 1 90 ? -19.232 16.686 123.886 1.00 45.74 90 GLU A N 1
ATOM 1370 C CA . GLU A 1 90 ? -20.521 16.798 124.565 1.00 50.23 90 GLU A CA 1
ATOM 1371 C C . GLU A 1 90 ? -21.488 15.672 124.239 1.00 47.81 90 GLU A C 1
ATOM 1372 O O . GLU A 1 90 ? -22.225 15.228 125.123 1.00 46.28 90 GLU A O 1
ATOM 1384 N N . ARG A 1 91 ? -21.518 15.200 122.991 1.00 44.98 91 ARG A N 1
ATOM 1385 C CA . ARG A 1 91 ? -22.443 14.146 122.611 1.00 49.34 91 ARG A CA 1
ATOM 1386 C C . ARG A 1 91 ? -22.137 12.863 123.386 1.00 48.74 91 ARG A C 1
ATOM 1387 O O . ARG A 1 91 ? -21.060 12.721 123.972 1.00 45.24 91 ARG A O 1
ATOM 1408 N N . PRO A 1 92 ? -23.073 11.915 123.409 1.00 55.45 92 PRO A N 1
ATOM 1409 C CA . PRO A 1 92 ? -22.767 10.596 123.978 1.00 53.56 92 PRO A CA 1
ATOM 1410 C C . PRO A 1 92 ? -21.514 10.008 123.346 1.00 50.93 92 PRO A C 1
ATOM 1411 O O . PRO A 1 92 ? -21.351 10.010 122.123 1.00 44.24 92 PRO A O 1
ATOM 1422 N N . ILE A 1 93 ? -20.625 9.491 124.198 1.00 48.31 93 ILE A N 1
ATOM 1423 C CA . ILE A 1 93 ? -19.279 9.132 123.754 1.00 46.87 93 ILE A CA 1
ATOM 1424 C C . ILE A 1 93 ? -19.332 8.163 122.579 1.00 45.00 93 ILE A C 1
ATOM 1425 O O . ILE A 1 93 ? -18.523 8.254 121.648 1.00 46.18 93 ILE A O 1
ATOM 1441 N N . LEU A 1 94 ? -20.280 7.224 122.594 1.00 45.03 94 LEU A N 1
ATOM 1442 C CA . LEU A 1 94 ? -20.327 6.225 121.531 1.00 51.46 94 LEU A CA 1
ATOM 1443 C C . LEU A 1 94 ? -20.660 6.850 120.180 1.00 52.98 94 LEU A C 1
ATOM 1444 O O . LEU A 1 94 ? -20.200 6.357 119.143 1.00 51.23 94 LEU A O 1
ATOM 1460 N N . GLU A 1 95 ? -21.441 7.930 120.164 1.00 54.37 95 GLU A N 1
ATOM 1461 C CA . GLU A 1 95 ? -21.768 8.581 118.899 1.00 63.45 95 GLU A CA 1
ATOM 1462 C C . GLU A 1 95 ? -20.534 9.142 118.204 1.00 61.58 95 GLU A C 1
ATOM 1463 O O . GLU A 1 95 ? -20.556 9.327 116.982 1.00 57.96 95 GLU A O 1
ATOM 1475 N N . LEU A 1 96 ? -19.465 9.415 118.947 1.00 55.02 96 LEU A N 1
ATOM 1476 C CA . LEU A 1 96 ? -18.239 9.944 118.360 1.00 49.95 96 LEU A CA 1
ATOM 1477 C C . LEU A 1 96 ? -17.397 8.817 117.768 1.00 46.58 96 LEU A C 1
ATOM 1478 O O . LEU A 1 96 ? -16.564 9.047 116.892 1.00 44.75 96 LEU A O 1
ATOM 1494 N N . GLN B 1 6 ? -5.950 -5.285 152.033 1.00 69.28 6 GLN B N 1
ATOM 1495 C CA . GLN B 1 6 ? -4.568 -4.872 152.245 1.00 54.91 6 GLN B CA 1
ATOM 1496 C C . GLN B 1 6 ? -4.162 -5.114 153.699 1.00 52.33 6 GLN B C 1
ATOM 1497 O O . GLN B 1 6 ? -3.017 -5.468 153.977 1.00 47.33 6 GLN B O 1
ATOM 1510 N N . LEU B 1 7 ? -5.105 -4.925 154.618 1.00 46.37 7 LEU B N 1
ATOM 1511 C CA . LEU B 1 7 ? -4.858 -5.217 156.023 1.00 47.15 7 LEU B CA 1
ATOM 1512 C C . LEU B 1 7 ? -4.626 -6.710 156.224 1.00 49.69 7 LEU B C 1
ATOM 1513 O O . LEU B 1 7 ? -5.204 -7.551 155.530 1.00 46.45 7 LEU B O 1
ATOM 1529 N N . HIS B 1 8 ? -3.768 -7.035 157.190 1.00 49.38 8 HIS B N 1
ATOM 1530 C CA . HIS B 1 8 ? -3.449 -8.416 157.529 1.00 49.43 8 HIS B CA 1
ATOM 1531 C C . HIS B 1 8 ? -4.244 -8.924 158.726 1.00 51.08 8 HIS B C 1
ATOM 1532 O O . HIS B 1 8 ? -3.995 -10.039 159.195 1.00 50.83 8 HIS B O 1
ATOM 1546 N N . GLU B 1 9 ? -5.182 -8.136 159.231 1.00 50.90 9 GLU B N 1
ATOM 1547 C CA . GLU B 1 9 ? -5.997 -8.501 160.377 1.00 50.86 9 GLU B CA 1
ATOM 1548 C C . GLU B 1 9 ? -7.395 -7.945 160.162 1.00 53.28 9 GLU B C 1
ATOM 1549 O O . GLU B 1 9 ? -7.583 -7.019 159.366 1.00 49.34 9 GLU B O 1
ATOM 1561 N N . PRO B 1 10 ? -8.396 -8.492 160.849 1.00 52.29 10 PRO B N 1
ATOM 1562 C CA . PRO B 1 10 ? -9.747 -7.927 160.742 1.00 56.66 10 PRO B CA 1
ATOM 1563 C C . PRO B 1 10 ? -9.816 -6.544 161.371 1.00 54.15 10 PRO B C 1
ATOM 1564 O O . PRO B 1 10 ? -9.171 -6.268 162.386 1.00 51.53 10 PRO B O 1
ATOM 1575 N N . ALA B 1 11 ? -10.619 -5.673 160.755 1.00 53.92 11 ALA B N 1
ATOM 1576 C CA . ALA B 1 11 ? -10.630 -4.264 161.137 1.00 52.78 11 ALA B CA 1
ATOM 1577 C C . ALA B 1 11 ? -11.198 -4.062 162.536 1.00 52.60 11 ALA B C 1
ATOM 1578 O O . ALA B 1 11 ? -10.731 -3.191 163.281 1.00 49.60 11 ALA B O 1
ATOM 1585 N N . GLU B 1 12 ? -12.214 -4.844 162.910 1.00 55.22 12 GLU B N 1
ATOM 1586 C CA . GLU B 1 12 ? -12.830 -4.669 164.222 1.00 52.76 12 GLU B CA 1
ATOM 1587 C C . GLU B 1 12 ? -11.817 -4.837 165.347 1.00 48.70 12 GLU B C 1
ATOM 1588 O O . GLU B 1 12 ? -11.983 -4.248 166.421 1.00 47.58 12 GLU B O 1
ATOM 1600 N N . LEU B 1 13 ? -10.763 -5.621 165.124 1.00 48.91 13 LEU B N 1
ATOM 1601 C CA . LEU B 1 13 ? -9.729 -5.809 166.133 1.00 51.78 13 LEU B CA 1
ATOM 1602 C C . LEU B 1 13 ? -8.690 -4.694 166.139 1.00 51.71 13 LEU B C 1
ATOM 1603 O O . LEU B 1 13 ? -7.919 -4.596 167.101 1.00 44.64 13 LEU B O 1
ATOM 1619 N N . LEU B 1 14 ? -8.649 -3.861 165.104 1.00 48.38 14 LEU B N 1
ATOM 1620 C CA . LEU B 1 14 ? -7.666 -2.794 164.995 1.00 45.00 14 LEU B CA 1
ATOM 1621 C C . LEU B 1 14 ? -8.279 -1.473 165.436 1.00 49.43 14 LEU B C 1
ATOM 1622 O O . LEU B 1 14 ? -9.408 -1.142 165.060 1.00 51.57 14 LEU B O 1
ATOM 1638 N N . SER B 1 15 ? -7.529 -0.716 166.232 1.00 44.22 15 SER B N 1
ATOM 1639 C CA . SER B 1 15 ? -7.965 0.622 166.600 1.00 47.00 15 SER B CA 1
ATOM 1640 C C . SER B 1 15 ? -8.063 1.498 165.357 1.00 51.18 15 SER B C 1
ATOM 1641 O O . SER B 1 15 ? -7.389 1.263 164.349 1.00 44.26 15 SER B O 1
ATOM 1649 N N . GLU B 1 16 ? -8.916 2.522 165.435 1.00 56.10 16 GLU B N 1
ATOM 1650 C CA . GLU B 1 16 ? -9.056 3.445 164.314 1.00 59.29 16 GLU B CA 1
ATOM 1651 C C . GLU B 1 16 ? -7.756 4.190 164.047 1.00 54.14 16 GLU B C 1
ATOM 1652 O O . GLU B 1 16 ? -7.507 4.618 162.916 1.00 52.81 16 GLU B O 1
ATOM 1664 N N . GLU B 1 17 ? -6.912 4.348 165.069 1.00 56.33 17 GLU B N 1
ATOM 1665 C CA . GLU B 1 17 ? -5.619 4.991 164.862 1.00 52.85 17 GLU B CA 1
ATOM 1666 C C . GLU B 1 17 ? -4.680 4.085 164.078 1.00 47.96 17 GLU B C 1
ATOM 1667 O O . GLU B 1 17 ? -3.948 4.551 163.197 1.00 43.47 17 GLU B O 1
ATOM 1679 N N . THR B 1 18 ? -4.688 2.785 164.381 1.00 44.10 18 THR B N 1
ATOM 1680 C CA . THR B 1 18 ? -3.884 1.844 163.611 1.00 41.75 18 THR B CA 1
ATOM 1681 C C . THR B 1 18 ? -4.288 1.856 162.143 1.00 40.01 18 THR B C 1
ATOM 1682 O O . THR B 1 18 ? -3.428 1.845 161.254 1.00 38.69 18 THR B O 1
ATOM 1693 N N . LYS B 1 19 ? -5.594 1.885 161.868 1.00 41.65 19 LYS B N 1
ATOM 1694 C CA . LYS B 1 19 ? -6.056 1.842 160.485 1.00 42.92 19 LYS B CA 1
ATOM 1695 C C . LYS B 1 19 ? -5.713 3.128 159.743 1.00 39.33 19 LYS B C 1
ATOM 1696 O O . LYS B 1 19 ? -5.338 3.088 158.566 1.00 38.15 19 LYS B O 1
ATOM 1715 N N . ASN B 1 20 ? -5.829 4.279 160.410 1.00 38.99 20 ASN B N 1
ATOM 1716 C CA . ASN B 1 20 ? -5.422 5.530 159.779 1.00 42.36 20 ASN B CA 1
ATOM 1717 C C . ASN B 1 20 ? -3.913 5.589 159.589 1.00 37.95 20 ASN B C 1
ATOM 1718 O O . ASN B 1 20 ? -3.436 6.155 158.600 1.00 31.90 20 ASN B O 1
ATOM 1729 N N . MET B 1 21 ? -3.150 5.017 160.521 1.00 35.03 21 MET B N 1
ATOM 1730 C CA . MET B 1 21 ? -1.707 4.919 160.335 1.00 33.90 21 MET B CA 1
ATOM 1731 C C . MET B 1 21 ? -1.370 3.998 159.169 1.00 34.26 21 MET B C 1
ATOM 1732 O O . MET B 1 21 ? -0.410 4.243 158.430 1.00 35.96 21 MET B O 1
ATOM 1746 N N . HIS B 1 22 ? -2.143 2.925 158.998 1.00 35.71 22 HIS B N 1
ATOM 1747 C CA . HIS B 1 22 ? -1.955 2.048 157.847 1.00 32.78 22 HIS B CA 1
ATOM 1748 C C . HIS B 1 22 ? -2.146 2.818 156.545 1.00 36.13 22 HIS B C 1
ATOM 1749 O O . HIS B 1 22 ? -1.300 2.760 155.645 1.00 34.28 22 HIS B O 1
ATOM 1763 N N . ARG B 1 23 ? -3.251 3.560 156.434 1.00 32.20 23 ARG B N 1
ATOM 1764 C CA . ARG B 1 23 ? -3.501 4.337 155.224 1.00 36.22 23 ARG B CA 1
ATOM 1765 C C . ARG B 1 23 ? -2.357 5.302 154.943 1.00 32.66 23 ARG B C 1
ATOM 1766 O O . ARG B 1 23 ? -1.945 5.470 153.790 1.00 32.14 23 ARG B O 1
ATOM 1787 N N . ALA B 1 24 ? -1.818 5.937 155.985 1.00 29.66 24 ALA B N 1
ATOM 1788 C CA . ALA B 1 24 ? -0.728 6.883 155.773 1.00 29.10 24 ALA B CA 1
ATOM 1789 C C . ALA B 1 24 ? 0.564 6.165 155.405 1.00 29.66 24 ALA B C 1
ATOM 1790 O O . ALA B 1 24 ? 1.296 6.614 154.515 1.00 27.58 24 ALA B O 1
ATOM 1797 N N . LEU B 1 25 ? 0.863 5.047 156.070 1.00 30.75 25 LEU B N 1
ATOM 1798 C CA . LEU B 1 25 ? 2.103 4.331 155.783 1.00 28.90 25 LEU B CA 1
ATOM 1799 C C . LEU B 1 25 ? 2.107 3.761 154.366 1.00 27.14 25 LEU B C 1
ATOM 1800 O O . LEU B 1 25 ? 3.139 3.788 153.686 1.00 29.29 25 LEU B O 1
ATOM 1816 N N . VAL B 1 26 ? 0.974 3.242 153.892 1.00 31.99 26 VAL B N 1
ATOM 1817 C CA . VAL B 1 26 ? 0.960 2.728 152.525 1.00 33.70 26 VAL B CA 1
ATOM 1818 C C . VAL B 1 26 ? 1.116 3.869 151.531 1.00 35.06 26 VAL B C 1
ATOM 1819 O O . VAL B 1 26 ? 1.748 3.702 150.479 1.00 29.15 26 VAL B O 1
ATOM 1832 N N . THR B 1 27 ? 0.570 5.047 151.848 1.00 32.20 27 THR B N 1
ATOM 1833 C CA . THR B 1 27 ? 0.719 6.193 150.958 1.00 36.30 27 THR B CA 1
ATOM 1834 C C . THR B 1 27 ? 2.169 6.653 150.907 1.00 32.05 27 THR B C 1
ATOM 1835 O O . THR B 1 27 ? 2.720 6.891 149.824 1.00 30.39 27 THR B O 1
ATOM 1846 N N . LEU B 1 28 ? 2.805 6.792 152.072 1.00 36.11 28 LEU B N 1
ATOM 1847 C CA . LEU B 1 28 ? 4.224 7.126 152.102 1.00 30.65 28 LEU B CA 1
ATOM 1848 C C . LEU B 1 28 ? 5.034 6.102 151.318 1.00 29.26 28 LEU B C 1
ATOM 1849 O O . LEU B 1 28 ? 5.917 6.465 150.533 1.00 30.22 28 LEU B O 1
ATOM 1865 N N . ILE B 1 29 ? 4.736 4.816 151.510 1.00 30.35 29 ILE B N 1
ATOM 1866 C CA . ILE B 1 29 ? 5.435 3.764 150.773 1.00 34.57 29 ILE B CA 1
ATOM 1867 C C . ILE B 1 29 ? 5.252 3.953 149.271 1.00 31.10 29 ILE B C 1
ATOM 1868 O O . ILE B 1 29 ? 6.216 3.905 148.497 1.00 29.98 29 ILE B O 1
ATOM 1884 N N . GLU B 1 30 ? 4.011 4.171 148.834 1.00 32.84 30 GLU B N 1
ATOM 1885 C CA . GLU B 1 30 ? 3.757 4.320 147.403 1.00 36.08 30 GLU B CA 1
ATOM 1886 C C . GLU B 1 30 ? 4.489 5.529 146.837 1.00 34.13 30 GLU B C 1
ATOM 1887 O O . GLU B 1 30 ? 4.999 5.487 145.710 1.00 28.97 30 GLU B O 1
ATOM 1899 N N . GLU B 1 31 ? 4.553 6.619 147.604 1.00 34.80 31 GLU B N 1
ATOM 1900 C CA . GLU B 1 31 ? 5.259 7.803 147.133 1.00 35.47 31 GLU B CA 1
ATOM 1901 C C . GLU B 1 31 ? 6.761 7.555 147.061 1.00 30.03 31 GLU B C 1
ATOM 1902 O O . GLU B 1 31 ? 7.420 7.984 146.108 1.00 30.88 31 GLU B O 1
ATOM 1914 N N . LEU B 1 32 ? 7.319 6.845 148.045 1.00 32.75 32 LEU B N 1
ATOM 1915 C CA . LEU B 1 32 ? 8.740 6.517 147.993 1.00 29.10 32 LEU B CA 1
ATOM 1916 C C . LEU B 1 32 ? 9.059 5.588 146.827 1.00 31.00 32 LEU B C 1
ATOM 1917 O O . LEU B 1 32 ? 10.149 5.668 146.251 1.00 30.78 32 LEU B O 1
ATOM 1933 N N . GLU B 1 33 ? 8.133 4.698 146.468 1.00 33.93 33 GLU B N 1
ATOM 1934 C CA . GLU B 1 33 ? 8.359 3.844 145.307 1.00 33.97 33 GLU B CA 1
ATOM 1935 C C . GLU B 1 33 ? 8.395 4.665 144.024 1.00 33.73 33 GLU B C 1
ATOM 1936 O O . GLU B 1 33 ? 9.232 4.422 143.146 1.00 33.62 33 GLU B O 1
ATOM 1948 N N . ALA B 1 34 ? 7.504 5.652 143.904 1.00 30.00 34 ALA B N 1
ATOM 1949 C CA . ALA B 1 34 ? 7.543 6.550 142.756 1.00 33.15 34 ALA B CA 1
ATOM 1950 C C . ALA B 1 34 ? 8.883 7.270 142.658 1.00 35.93 34 ALA B C 1
ATOM 1951 O O . ALA B 1 34 ? 9.403 7.483 141.555 1.00 32.92 34 ALA B O 1
ATOM 1958 N N . VAL B 1 35 ? 9.456 7.658 143.803 1.00 33.32 35 VAL B N 1
ATOM 1959 C CA . VAL B 1 35 ? 10.742 8.353 143.803 1.00 32.96 35 VAL B CA 1
ATOM 1960 C C . VAL B 1 35 ? 11.830 7.461 143.221 1.00 31.42 35 VAL B C 1
ATOM 1961 O O . VAL B 1 35 ? 12.672 7.912 142.436 1.00 34.11 35 VAL B O 1
ATOM 1974 N N . ASP B 1 36 ? 11.842 6.185 143.606 1.00 25.68 36 ASP B N 1
ATOM 1975 C CA . ASP B 1 36 ? 12.851 5.268 143.087 1.00 32.74 36 ASP B CA 1
ATOM 1976 C C . ASP B 1 36 ? 12.616 4.968 141.609 1.00 34.05 36 ASP B C 1
ATOM 1977 O O . ASP B 1 36 ? 13.557 4.985 140.807 1.00 33.60 36 ASP B O 1
ATOM 1986 N N . TRP B 1 37 ? 11.367 4.703 141.228 1.00 31.64 37 TRP B N 1
ATOM 1987 C CA . TRP B 1 37 ? 11.078 4.309 139.853 1.00 38.56 37 TRP B CA 1
ATOM 1988 C C . TRP B 1 37 ? 11.254 5.468 138.877 1.00 36.61 37 TRP B C 1
ATOM 1989 O O . TRP B 1 37 ? 11.677 5.253 137.734 1.00 31.31 37 TRP B O 1
ATOM 2010 N N . TYR B 1 38 ? 10.943 6.694 139.297 1.00 32.39 38 TYR B N 1
ATOM 2011 C CA . TYR B 1 38 ? 11.119 7.833 138.400 1.00 33.30 38 TYR B CA 1
ATOM 2012 C C . TYR B 1 38 ? 12.593 8.079 138.111 1.00 33.50 38 TYR B C 1
ATOM 2013 O O . TYR B 1 38 ? 12.970 8.341 136.964 1.00 32.21 38 TYR B O 1
ATOM 2031 N N . GLN B 1 39 ? 13.444 7.994 139.135 1.00 34.53 39 GLN B N 1
ATOM 2032 C CA . GLN B 1 39 ? 14.870 8.200 138.916 1.00 36.55 39 GLN B CA 1
ATOM 2033 C C . GLN B 1 39 ? 15.433 7.149 137.970 1.00 37.42 39 GLN B C 1
ATOM 2034 O O . GLN B 1 39 ? 16.196 7.473 137.053 1.00 43.33 39 GLN B O 1
ATOM 2048 N N . GLN B 1 40 ? 15.061 5.883 138.170 1.00 34.48 40 GLN B N 1
ATOM 2049 C CA . GLN B 1 40 ? 15.522 4.823 137.279 1.00 36.69 40 GLN B CA 1
ATOM 2050 C C . GLN B 1 40 ? 15.099 5.091 135.837 1.00 39.63 40 GLN B C 1
ATOM 2051 O O . GLN B 1 40 ? 15.901 4.959 134.905 1.00 35.72 40 GLN B O 1
ATOM 2065 N N . ARG B 1 41 ? 13.832 5.455 135.632 1.00 32.13 41 ARG B N 1
ATOM 2066 C CA . ARG B 1 41 ? 13.345 5.669 134.274 1.00 38.47 41 ARG B CA 1
ATOM 2067 C C . ARG B 1 41 ? 13.948 6.922 133.653 1.00 40.02 41 ARG B C 1
ATOM 2068 O O . ARG B 1 41 ? 14.209 6.946 132.444 1.00 37.77 41 ARG B O 1
ATOM 2089 N N . ALA B 1 42 ? 14.196 7.961 134.456 1.00 36.39 42 ALA B N 1
ATOM 2090 C CA . ALA B 1 42 ? 14.844 9.159 133.932 1.00 42.06 42 ALA B CA 1
ATOM 2091 C C . ALA B 1 42 ? 16.292 8.877 133.545 1.00 43.92 42 ALA B C 1
ATOM 2092 O O . ALA B 1 42 ? 16.796 9.434 132.562 1.00 50.89 42 ALA B O 1
ATOM 2099 N N . ASP B 1 43 ? 16.973 8.011 134.299 1.00 39.83 43 ASP B N 1
ATOM 2100 C CA . ASP B 1 43 ? 18.345 7.643 133.959 1.00 41.02 43 ASP B CA 1
ATOM 2101 C C . ASP B 1 43 ? 18.411 6.939 132.610 1.00 43.11 43 ASP B C 1
ATOM 2102 O O . ASP B 1 43 ? 19.238 7.280 131.757 1.00 39.86 43 ASP B O 1
ATOM 2111 N N . ALA B 1 44 ? 17.564 5.929 132.412 1.00 39.85 44 ALA B N 1
ATOM 2112 C CA . ALA B 1 44 ? 17.549 5.184 131.163 1.00 43.25 44 ALA B CA 1
ATOM 2113 C C . ALA B 1 44 ? 16.877 5.950 130.033 1.00 44.60 44 ALA B C 1
ATOM 2114 O O . ALA B 1 44 ? 17.036 5.570 128.869 1.00 43.34 44 ALA B O 1
ATOM 2121 N N . CYS B 1 45 ? 16.138 7.010 130.353 1.00 48.98 45 CYS B N 1
ATOM 2122 C CA . CYS B 1 45 ? 15.502 7.839 129.340 1.00 49.84 45 CYS B CA 1
ATOM 2123 C C . CYS B 1 45 ? 16.521 8.290 128.302 1.00 53.49 45 CYS B C 1
ATOM 2124 O O . CYS B 1 45 ? 17.678 8.566 128.625 1.00 53.97 45 CYS B O 1
ATOM 2132 N N . SER B 1 46 ? 16.080 8.359 127.044 1.00 54.55 46 SER B N 1
ATOM 2133 C CA . SER B 1 46 ? 16.906 8.853 125.951 1.00 55.58 46 SER B CA 1
ATOM 2134 C C . SER B 1 46 ? 16.341 10.111 125.306 1.00 55.76 46 SER B C 1
ATOM 2135 O O . SER B 1 46 ? 16.905 10.588 124.314 1.00 58.70 46 SER B O 1
ATOM 2143 N N . GLU B 1 47 ? 15.250 10.659 125.832 1.00 52.23 47 GLU B N 1
ATOM 2144 C CA . GLU B 1 47 ? 14.631 11.866 125.300 1.00 50.41 47 GLU B CA 1
ATOM 2145 C C . GLU B 1 47 ? 14.686 12.951 126.369 1.00 51.21 47 GLU B C 1
ATOM 2146 O O . GLU B 1 47 ? 14.167 12.739 127.479 1.00 50.29 47 GLU B O 1
ATOM 2158 N N . PRO B 1 48 ? 15.304 14.109 126.112 1.00 51.13 48 PRO B N 1
ATOM 2159 C CA . PRO B 1 48 ? 15.422 15.120 127.180 1.00 52.28 48 PRO B CA 1
ATOM 2160 C C . PRO B 1 48 ? 14.087 15.623 127.698 1.00 48.84 48 PRO B C 1
ATOM 2161 O O . PRO B 1 48 ? 13.973 15.929 128.893 1.00 44.50 48 PRO B O 1
ATOM 2172 N N . GLY B 1 49 ? 13.075 15.728 126.835 1.00 43.11 49 GLY B N 1
ATOM 2173 C CA . GLY B 1 49 ? 11.781 16.223 127.278 1.00 44.23 49 GLY B CA 1
ATOM 2174 C C . GLY B 1 49 ? 11.123 15.315 128.300 1.00 44.49 49 GLY B C 1
ATOM 2175 O O . GLY B 1 49 ? 10.576 15.785 129.301 1.00 42.70 49 GLY B O 1
ATOM 2179 N N . LEU B 1 50 ? 11.164 14.002 128.063 1.00 38.46 50 LEU B N 1
ATOM 2180 C CA . LEU B 1 50 ? 10.600 13.065 129.028 1.00 38.15 50 LEU B CA 1
ATOM 2181 C C . LEU B 1 50 ? 11.403 13.063 130.322 1.00 40.10 50 LEU B C 1
ATOM 2182 O O . LEU B 1 50 ? 10.831 12.996 131.416 1.00 36.89 50 LEU B O 1
ATOM 2198 N N . HIS B 1 51 ? 12.732 13.131 130.213 1.00 37.56 51 HIS B N 1
ATOM 2199 C CA . HIS B 1 51 ? 13.584 13.152 131.397 1.00 41.99 51 HIS B CA 1
ATOM 2200 C C . HIS B 1 51 ? 13.163 14.256 132.357 1.00 38.75 51 HIS B C 1
ATOM 2201 O O . HIS B 1 51 ? 12.948 14.012 133.549 1.00 36.30 51 HIS B O 1
ATOM 2215 N N . ASP B 1 52 ? 13.015 15.481 131.844 1.00 35.86 52 ASP B N 1
ATOM 2216 C CA . ASP B 1 52 ? 12.732 16.618 132.714 1.00 42.99 52 ASP B CA 1
ATOM 2217 C C . ASP B 1 52 ? 11.364 16.490 133.372 1.00 42.68 52 ASP B C 1
ATOM 2218 O O . ASP B 1 52 ? 11.183 16.908 134.524 1.00 37.27 52 ASP B O 1
ATOM 2227 N N . VAL B 1 53 ? 10.388 15.922 132.657 1.00 33.71 53 VAL B N 1
ATOM 2228 C CA . VAL B 1 53 ? 9.076 15.680 133.253 1.00 34.74 53 VAL B CA 1
ATOM 2229 C C . VAL B 1 53 ? 9.193 14.671 134.388 1.00 35.61 53 VAL B C 1
ATOM 2230 O O . VAL B 1 53 ? 8.593 14.842 135.456 1.00 31.69 53 VAL B O 1
ATOM 2243 N N . LEU B 1 54 ? 9.972 13.608 134.177 1.00 29.53 54 LEU B N 1
ATOM 2244 C CA . LEU B 1 54 ? 10.098 12.565 135.188 1.00 32.33 54 LEU B CA 1
ATOM 2245 C C . LEU B 1 54 ? 10.746 13.102 136.459 1.00 34.98 54 LEU B C 1
ATOM 2246 O O . LEU B 1 54 ? 10.300 12.791 137.569 1.00 34.97 54 LEU B O 1
ATOM 2262 N N . ILE B 1 55 ? 11.801 13.909 136.316 1.00 32.88 55 ILE B N 1
ATOM 2263 C CA . ILE B 1 55 ? 12.472 14.475 137.483 1.00 38.10 55 ILE B CA 1
ATOM 2264 C C . ILE B 1 55 ? 11.554 15.458 138.198 1.00 37.01 55 ILE B C 1
ATOM 2265 O O . ILE B 1 55 ? 11.465 15.462 139.432 1.00 35.69 55 ILE B O 1
ATOM 2281 N N . HIS B 1 56 ? 10.860 16.308 137.438 1.00 38.19 56 HIS B N 1
ATOM 2282 C CA . HIS B 1 56 ? 9.992 17.309 138.048 1.00 40.72 56 HIS B CA 1
ATOM 2283 C C . HIS B 1 56 ? 8.909 16.659 138.896 1.00 39.48 56 HIS B C 1
ATOM 2284 O O . HIS B 1 56 ? 8.615 17.121 140.004 1.00 39.76 56 HIS B O 1
ATOM 2298 N N . ASN B 1 57 ? 8.296 15.592 138.390 1.00 34.25 57 ASN B N 1
ATOM 2299 C CA . ASN B 1 57 ? 7.236 14.934 139.138 1.00 37.01 57 ASN B CA 1
ATOM 2300 C C . ASN B 1 57 ? 7.802 14.037 140.231 1.00 38.70 57 ASN B C 1
ATOM 2301 O O . ASN B 1 57 ? 7.181 13.893 141.289 1.00 36.30 57 ASN B O 1
ATOM 2312 N N . LYS B 1 58 ? 8.973 13.442 140.000 1.00 33.65 58 LYS B N 1
ATOM 2313 C CA . LYS B 1 58 ? 9.678 12.754 141.074 1.00 38.53 58 LYS B CA 1
ATOM 2314 C C . LYS B 1 58 ? 9.802 13.660 142.291 1.00 38.26 58 LYS B C 1
ATOM 2315 O O . LYS B 1 58 ? 9.507 13.256 143.422 1.00 36.99 58 LYS B O 1
ATOM 2334 N N . ASN B 1 59 ? 10.237 14.901 142.067 1.00 39.91 59 ASN B N 1
ATOM 2335 C CA . ASN B 1 59 ? 10.464 15.825 143.169 1.00 37.73 59 ASN B CA 1
ATOM 2336 C C . ASN B 1 59 ? 9.173 16.150 143.903 1.00 39.36 59 ASN B C 1
ATOM 2337 O O . ASN B 1 59 ? 9.188 16.345 145.124 1.00 36.70 59 ASN B O 1
ATOM 2348 N N . GLU B 1 60 ? 8.047 16.210 143.189 1.00 37.82 60 GLU B N 1
ATOM 2349 C CA . GLU B 1 60 ? 6.774 16.414 143.870 1.00 41.68 60 GLU B CA 1
ATOM 2350 C C . GLU B 1 60 ? 6.347 15.169 144.636 1.00 40.13 60 GLU B C 1
ATOM 2351 O O . GLU B 1 60 ? 5.647 15.279 145.649 1.00 38.04 60 GLU B O 1
ATOM 2363 N N . GLU B 1 61 ? 6.757 13.981 144.182 1.00 37.60 61 GLU B N 1
ATOM 2364 C CA . GLU B 1 61 ? 6.497 12.777 144.965 1.00 39.40 61 GLU B CA 1
ATOM 2365 C C . GLU B 1 61 ? 7.247 12.823 146.291 1.00 33.69 61 GLU B C 1
ATOM 2366 O O . GLU B 1 61 ? 6.716 12.402 147.324 1.00 33.21 61 GLU B O 1
ATOM 2378 N N . VAL B 1 62 ? 8.483 13.328 146.281 1.00 33.77 62 VAL B N 1
ATOM 2379 C CA . VAL B 1 62 ? 9.207 13.548 147.533 1.00 35.51 62 VAL B CA 1
ATOM 2380 C C . VAL B 1 62 ? 8.405 14.470 148.442 1.00 37.21 62 VAL B C 1
ATOM 2381 O O . VAL B 1 62 ? 8.221 14.193 149.633 1.00 34.81 62 VAL B O 1
ATOM 2394 N N . GLU B 1 63 ? 7.917 15.585 147.890 1.00 34.75 63 GLU B N 1
ATOM 2395 C CA . GLU B 1 63 ? 7.133 16.525 148.683 1.00 38.85 63 GLU B CA 1
ATOM 2396 C C . GLU B 1 63 ? 5.902 15.851 149.273 1.00 34.67 63 GLU B C 1
ATOM 2397 O O . GLU B 1 63 ? 5.523 16.122 150.417 1.00 35.66 63 GLU B O 1
ATOM 2409 N N . HIS B 1 64 ? 5.260 14.972 148.504 1.00 34.69 64 HIS B N 1
ATOM 2410 C CA . HIS B 1 64 ? 4.105 14.251 149.023 1.00 37.30 64 HIS B CA 1
ATOM 2411 C C . HIS B 1 64 ? 4.511 13.317 150.156 1.00 35.33 64 HIS B C 1
ATOM 2412 O O . HIS B 1 64 ? 3.802 13.208 151.162 1.00 32.53 64 HIS B O 1
ATOM 2426 N N . ALA B 1 65 ? 5.657 12.646 150.009 1.00 30.50 65 ALA B N 1
ATOM 2427 C CA . ALA B 1 65 ? 6.137 11.732 151.040 1.00 36.22 65 ALA B CA 1
ATOM 2428 C C . ALA B 1 65 ? 6.396 12.462 152.352 1.00 33.38 65 ALA B C 1
ATOM 2429 O O . ALA B 1 65 ? 6.032 11.972 153.427 1.00 35.62 65 ALA B O 1
ATOM 2436 N N . MET B 1 66 ? 7.030 13.635 152.285 1.00 33.40 66 MET B N 1
ATOM 2437 C CA . MET B 1 66 ? 7.369 14.364 153.501 1.00 33.97 66 MET B CA 1
ATOM 2438 C C . MET B 1 66 ? 6.145 15.027 154.121 1.00 34.20 66 MET B C 1
ATOM 2439 O O . MET B 1 66 ? 6.102 15.220 155.342 1.00 36.95 66 MET B O 1
ATOM 2453 N N . MET B 1 67 ? 5.145 15.377 153.309 1.00 34.70 67 MET B N 1
ATOM 2454 C CA . MET B 1 67 ? 3.864 15.806 153.860 1.00 34.14 67 MET B CA 1
ATOM 2455 C C . MET B 1 67 ? 3.219 14.678 154.652 1.00 36.70 67 MET B C 1
ATOM 2456 O O . MET B 1 67 ? 2.772 14.873 155.790 1.00 32.33 67 MET B O 1
ATOM 2470 N N . THR B 1 68 ? 3.167 13.481 154.060 1.00 30.18 68 THR B N 1
ATOM 2471 C CA . THR B 1 68 ? 2.595 12.331 154.749 1.00 30.81 68 THR B CA 1
ATOM 2472 C C . THR B 1 68 ? 3.391 11.991 156.004 1.00 31.65 68 THR B C 1
ATOM 2473 O O . THR B 1 68 ? 2.813 11.665 157.047 1.00 29.92 68 THR B O 1
ATOM 2484 N N . LEU B 1 69 ? 4.721 12.054 155.921 1.00 29.95 69 LEU B N 1
ATOM 2485 C CA . LEU B 1 69 ? 5.548 11.694 157.067 1.00 31.97 69 LEU B CA 1
ATOM 2486 C C . LEU B 1 69 ? 5.309 12.648 158.228 1.00 32.60 69 LEU B C 1
ATOM 2487 O O . LEU B 1 69 ? 5.257 12.224 159.388 1.00 31.95 69 LEU B O 1
ATOM 2503 N N . GLU B 1 70 ? 5.143 13.941 157.936 1.00 34.86 70 GLU B N 1
ATOM 2504 C CA . GLU B 1 70 ? 4.847 14.900 158.993 1.00 36.08 70 GLU B CA 1
ATOM 2505 C C . GLU B 1 70 ? 3.510 14.592 159.654 1.00 39.64 70 GLU B C 1
ATOM 2506 O O . GLU B 1 70 ? 3.360 14.756 160.870 1.00 38.50 70 GLU B O 1
ATOM 2518 N N . TRP B 1 71 ? 2.521 14.151 158.874 1.00 34.82 71 TRP B N 1
ATOM 2519 C CA . TRP B 1 71 ? 1.261 13.736 159.479 1.00 35.40 71 TRP B CA 1
ATOM 2520 C C . TRP B 1 71 ? 1.479 12.557 160.420 1.00 39.94 71 TRP B C 1
ATOM 2521 O O . TRP B 1 71 ? 0.953 12.537 161.539 1.00 36.16 71 TRP B O 1
ATOM 2542 N N . ILE B 1 72 ? 2.265 11.571 159.984 1.00 36.03 72 ILE B N 1
ATOM 2543 C CA . ILE B 1 72 ? 2.591 10.437 160.844 1.00 36.65 72 ILE B CA 1
ATOM 2544 C C . ILE B 1 72 ? 3.291 10.912 162.112 1.00 33.99 72 ILE B C 1
ATOM 2545 O O . ILE B 1 72 ? 2.980 10.453 163.218 1.00 38.27 72 ILE B O 1
ATOM 2561 N N . ARG B 1 73 ? 4.248 11.833 161.975 1.00 36.60 73 ARG B N 1
ATOM 2562 C CA . ARG B 1 73 ? 5.036 12.253 163.131 1.00 37.58 73 ARG B CA 1
ATOM 2563 C C . ARG B 1 73 ? 4.163 12.907 164.192 1.00 43.19 73 ARG B C 1
ATOM 2564 O O . ARG B 1 73 ? 4.408 12.747 165.394 1.00 37.71 73 ARG B O 1
ATOM 2585 N N . ARG B 1 74 ? 3.153 13.667 163.771 1.00 36.93 74 ARG B N 1
ATOM 2586 C CA . ARG B 1 74 ? 2.308 14.374 164.722 1.00 44.41 74 ARG B CA 1
ATOM 2587 C C . ARG B 1 74 ? 1.404 13.448 165.525 1.00 45.46 74 ARG B C 1
ATOM 2588 O O . ARG B 1 74 ? 0.853 13.884 166.542 1.00 40.31 74 ARG B O 1
ATOM 2609 N N . ARG B 1 75 ? 1.251 12.187 165.115 1.00 42.07 75 ARG B N 1
ATOM 2610 C CA . ARG B 1 75 ? 0.366 11.252 165.800 1.00 40.37 75 ARG B CA 1
ATOM 2611 C C . ARG B 1 75 ? 1.089 9.992 166.261 1.00 40.26 75 ARG B C 1
ATOM 2612 O O . ARG B 1 75 ? 0.444 9.078 166.789 1.00 44.35 75 ARG B O 1
ATOM 2633 N N . SER B 1 76 ? 2.407 9.919 166.089 1.00 32.74 76 SER B N 1
ATOM 2634 C CA . SER B 1 76 ? 3.175 8.735 166.468 1.00 32.18 76 SER B CA 1
ATOM 2635 C C . SER B 1 76 ? 4.350 9.155 167.339 1.00 35.01 76 SER B C 1
ATOM 2636 O O . SER B 1 76 ? 5.361 9.659 166.818 1.00 32.99 76 SER B O 1
ATOM 2644 N N . PRO B 1 77 ? 4.267 8.949 168.656 1.00 33.24 77 PRO B N 1
ATOM 2645 C CA . PRO B 1 77 ? 5.403 9.302 169.522 1.00 33.52 77 PRO B CA 1
ATOM 2646 C C . PRO B 1 77 ? 6.703 8.623 169.129 1.00 36.07 77 PRO B C 1
ATOM 2647 O O . PRO B 1 77 ? 7.773 9.219 169.302 1.00 36.64 77 PRO B O 1
ATOM 2658 N N . VAL B 1 78 ? 6.656 7.395 168.605 1.00 33.49 78 VAL B N 1
ATOM 2659 C CA . VAL B 1 78 ? 7.898 6.708 168.266 1.00 31.69 78 VAL B CA 1
ATOM 2660 C C . VAL B 1 78 ? 8.534 7.325 167.023 1.00 33.46 78 VAL B C 1
ATOM 2661 O O . VAL B 1 78 ? 9.760 7.480 166.952 1.00 32.82 78 VAL B O 1
ATOM 2674 N N . PHE B 1 79 ? 7.723 7.693 166.025 1.00 34.02 79 PHE B N 1
ATOM 2675 C CA . PHE B 1 79 ? 8.270 8.404 164.870 1.00 33.83 79 PHE B CA 1
ATOM 2676 C C . PHE B 1 79 ? 8.851 9.750 165.287 1.00 33.45 79 PHE B C 1
ATOM 2677 O O . PHE B 1 79 ? 9.920 10.149 164.813 1.00 32.45 79 PHE B O 1
ATOM 2694 N N . ASP B 1 80 ? 8.161 10.463 166.177 1.00 31.96 80 ASP B N 1
ATOM 2695 C CA . ASP B 1 80 ? 8.665 11.749 166.646 1.00 35.46 80 ASP B CA 1
ATOM 2696 C C . ASP B 1 80 ? 10.022 11.588 167.323 1.00 31.59 80 ASP B C 1
ATOM 2697 O O . ASP B 1 80 ? 10.983 12.294 166.996 1.00 33.38 80 ASP B O 1
ATOM 2706 N N . ALA B 1 81 ? 10.122 10.643 168.258 1.00 30.47 81 ALA B N 1
ATOM 2707 C CA . ALA B 1 81 ? 11.360 10.468 169.012 1.00 35.45 81 ALA B CA 1
ATOM 2708 C C . ALA B 1 81 ? 12.528 10.140 168.089 1.00 34.22 81 ALA B C 1
ATOM 2709 O O . ALA B 1 81 ? 13.580 10.787 168.147 1.00 32.86 81 ALA B O 1
ATOM 2716 N N . HIS B 1 82 ? 12.363 9.133 167.225 1.00 29.83 82 HIS B N 1
ATOM 2717 C CA . HIS B 1 82 ? 13.474 8.707 166.380 1.00 27.45 82 HIS B CA 1
ATOM 2718 C C . HIS B 1 82 ? 13.791 9.732 165.297 1.00 31.55 82 HIS B C 1
ATOM 2719 O O . HIS B 1 82 ? 14.952 9.859 164.893 1.00 36.31 82 HIS B O 1
ATOM 2733 N N . MET B 1 83 ? 12.789 10.467 164.812 1.00 30.54 83 MET B N 1
ATOM 2734 C CA . MET B 1 83 ? 13.072 11.564 163.889 1.00 27.93 83 MET B CA 1
ATOM 2735 C C . MET B 1 83 ? 13.883 12.658 164.576 1.00 36.54 83 MET B C 1
ATOM 2736 O O . MET B 1 83 ? 14.818 13.214 163.987 1.00 31.41 83 MET B O 1
ATOM 2750 N N . ARG B 1 84 ? 13.547 12.975 165.829 1.00 31.20 84 ARG B N 1
ATOM 2751 C CA . ARG B 1 84 ? 14.323 13.971 166.560 1.00 34.59 84 ARG B CA 1
ATOM 2752 C C . ARG B 1 84 ? 15.783 13.554 166.691 1.00 34.78 84 ARG B C 1
ATOM 2753 O O . ARG B 1 84 ? 16.677 14.408 166.658 1.00 39.88 84 ARG B O 1
ATOM 2774 N N . THR B 1 85 ? 16.046 12.252 166.826 1.00 34.34 85 THR B N 1
ATOM 2775 C CA . THR B 1 85 ? 17.398 11.781 167.108 1.00 34.68 85 THR B CA 1
ATOM 2776 C C . THR B 1 85 ? 18.299 11.795 165.876 1.00 36.70 85 THR B C 1
ATOM 2777 O O . THR B 1 85 ? 19.513 11.988 166.012 1.00 30.91 85 THR B O 1
ATOM 2788 N N . TYR B 1 86 ? 17.743 11.602 164.676 1.00 33.64 86 TYR B N 1
ATOM 2789 C CA . TYR B 1 86 ? 18.561 11.319 163.502 1.00 33.25 86 TYR B CA 1
ATOM 2790 C C . TYR B 1 86 ? 18.480 12.358 162.393 1.00 27.58 86 TYR B C 1
ATOM 2791 O O . TYR B 1 86 ? 19.452 12.512 161.654 1.00 32.22 86 TYR B O 1
ATOM 2809 N N . LEU B 1 87 ? 17.370 13.073 162.250 1.00 33.15 87 LEU B N 1
ATOM 2810 C CA . LEU B 1 87 ? 17.184 13.925 161.080 1.00 36.89 87 LEU B CA 1
ATOM 2811 C C . LEU B 1 87 ? 17.923 15.250 161.233 1.00 43.64 87 LEU B C 1
ATOM 2812 O O . LEU B 1 87 ? 17.936 15.857 162.309 1.00 42.21 87 LEU B O 1
ATOM 2828 N N . PHE B 1 88 ? 18.542 15.690 160.135 1.00 39.92 88 PHE B N 1
ATOM 2829 C CA . PHE B 1 88 ? 19.290 16.947 160.087 1.00 41.32 88 PHE B CA 1
ATOM 2830 C C . PHE B 1 88 ? 20.493 16.912 161.028 1.00 40.75 88 PHE B C 1
ATOM 2831 O O . PHE B 1 88 ? 20.762 17.862 161.765 1.00 47.80 88 PHE B O 1
ATOM 2848 N N . THR B 1 89 ? 21.228 15.805 160.986 1.00 39.61 89 THR B N 1
ATOM 2849 C CA . THR B 1 89 ? 22.419 15.606 161.798 1.00 44.29 89 THR B CA 1
ATOM 2850 C C . THR B 1 89 ? 23.660 15.616 160.915 1.00 47.98 89 THR B C 1
ATOM 2851 O O . THR B 1 89 ? 23.580 15.601 159.684 1.00 47.52 89 THR B O 1
ATOM 2862 N N . GLU B 1 90 ? 24.822 15.637 161.566 1.00 49.34 90 GLU B N 1
ATOM 2863 C CA . GLU B 1 90 ? 26.104 15.750 160.880 1.00 56.77 90 GLU B CA 1
ATOM 2864 C C . GLU B 1 90 ? 26.995 14.538 161.095 1.00 53.31 90 GLU B C 1
ATOM 2865 O O . GLU B 1 90 ? 27.555 14.006 160.129 1.00 59.86 90 GLU B O 1
ATOM 2877 N N . ARG B 1 91 ? 27.150 14.089 162.337 1.00 50.73 91 ARG B N 1
ATOM 2878 C CA . ARG B 1 91 ? 28.069 13.008 162.648 1.00 56.53 91 ARG B CA 1
ATOM 2879 C C . ARG B 1 91 ? 27.597 11.692 162.029 1.00 53.26 91 ARG B C 1
ATOM 2880 O O . ARG B 1 91 ? 26.447 11.573 161.599 1.00 49.89 91 ARG B O 1
ATOM 2901 N N . PRO B 1 92 ? 28.478 10.692 161.959 1.00 51.33 92 PRO B N 1
ATOM 2902 C CA . PRO B 1 92 ? 28.070 9.384 161.433 1.00 49.09 92 PRO B CA 1
ATOM 2903 C C . PRO B 1 92 ? 26.795 8.880 162.095 1.00 49.90 92 PRO B C 1
ATOM 2904 O O . PRO B 1 92 ? 26.610 8.994 163.309 1.00 45.47 92 PRO B O 1
ATOM 2915 N N . ILE B 1 93 ? 25.919 8.296 161.274 1.00 41.99 93 ILE B N 1
ATOM 2916 C CA . ILE B 1 93 ? 24.571 7.955 161.723 1.00 41.62 93 ILE B CA 1
ATOM 2917 C C . ILE B 1 93 ? 24.617 6.981 162.892 1.00 41.21 93 ILE B C 1
ATOM 2918 O O . ILE B 1 93 ? 23.880 7.135 163.873 1.00 46.74 93 ILE B O 1
ATOM 2934 N N . LEU B 1 94 ? 25.472 5.960 162.811 1.00 39.81 94 LEU B N 1
ATOM 2935 C CA . LEU B 1 94 ? 25.497 4.942 163.855 1.00 52.01 94 LEU B CA 1
ATOM 2936 C C . LEU B 1 94 ? 25.956 5.494 165.201 1.00 49.18 94 LEU B C 1
ATOM 2937 O O . LEU B 1 94 ? 25.693 4.867 166.232 1.00 48.88 94 LEU B O 1
ATOM 2953 N N . GLU B 1 95 ? 26.620 6.648 165.220 1.00 53.35 95 GLU B N 1
ATOM 2954 C CA . GLU B 1 95 ? 27.065 7.254 166.470 1.00 60.51 95 GLU B CA 1
ATOM 2955 C C . GLU B 1 95 ? 25.955 8.003 167.196 1.00 63.38 95 GLU B C 1
ATOM 2956 O O . GLU B 1 95 ? 26.182 8.476 168.316 1.00 71.36 95 GLU B O 1
ATOM 2968 N N . LEU B 1 96 ? 24.769 8.122 166.599 1.00 50.33 96 LEU B N 1
ATOM 2969 C CA . LEU B 1 96 ? 23.655 8.821 167.225 1.00 50.63 96 LEU B CA 1
ATOM 2970 C C . LEU B 1 96 ? 22.734 7.900 168.015 1.00 52.23 96 LEU B C 1
ATOM 2971 O O . LEU B 1 96 ? 21.858 8.397 168.731 1.00 55.14 96 LEU B O 1
ATOM 2987 N N . GLU B 1 97 ? 22.902 6.585 167.907 1.00 50.81 97 GLU B N 1
ATOM 2988 C CA . GLU B 1 97 ? 22.054 5.646 168.632 1.00 56.63 97 GLU B CA 1
ATOM 2989 C C . GLU B 1 97 ? 22.576 5.419 170.049 1.00 52.87 97 GLU B C 1
ATOM 2990 O O . GLU B 1 97 ? 23.466 6.130 170.516 1.00 53.02 97 GLU B O 1
ATOM 3002 N N . GLN C 1 6 ? -6.875 -19.233 149.109 1.00 64.77 6 GLN C N 1
ATOM 3003 C CA . GLN C 1 6 ? -6.321 -19.586 147.807 1.00 63.79 6 GLN C CA 1
ATOM 3004 C C . GLN C 1 6 ? -7.377 -20.271 146.938 1.00 65.49 6 GLN C C 1
ATOM 3005 O O . GLN C 1 6 ? -7.136 -20.566 145.766 1.00 59.06 6 GLN C O 1
ATOM 3018 N N . LEU C 1 7 ? -8.547 -20.523 147.522 1.00 60.69 7 LEU C N 1
ATOM 3019 C CA . LEU C 1 7 ? -9.657 -21.089 146.774 1.00 57.84 7 LEU C CA 1
ATOM 3020 C C . LEU C 1 7 ? -9.997 -20.211 145.573 1.00 62.77 7 LEU C C 1
ATOM 3021 O O . LEU C 1 7 ? -9.618 -19.039 145.496 1.00 68.74 7 LEU C O 1
ATOM 3037 N N . HIS C 1 8 ? -10.732 -20.797 144.628 1.00 61.18 8 HIS C N 1
ATOM 3038 C CA . HIS C 1 8 ? -11.165 -20.091 143.431 1.00 60.45 8 HIS C CA 1
ATOM 3039 C C . HIS C 1 8 ? -12.653 -19.777 143.417 1.00 58.74 8 HIS C C 1
ATOM 3040 O O . HIS C 1 8 ? -13.100 -19.028 142.541 1.00 62.61 8 HIS C O 1
ATOM 3054 N N . GLU C 1 9 ? -13.425 -20.320 144.347 1.00 55.99 9 GLU C N 1
ATOM 3055 C CA . GLU C 1 9 ? -14.857 -20.089 144.418 1.00 56.42 9 GLU C CA 1
ATOM 3056 C C . GLU C 1 9 ? -15.229 -19.816 145.863 1.00 58.63 9 GLU C C 1
ATOM 3057 O O . GLU C 1 9 ? -14.521 -20.243 146.784 1.00 60.85 9 GLU C O 1
ATOM 3069 N N . PRO C 1 10 ? -16.333 -19.108 146.103 1.00 60.73 10 PRO C N 1
ATOM 3070 C CA . PRO C 1 10 ? -16.788 -18.916 147.483 1.00 65.79 10 PRO C CA 1
ATOM 3071 C C . PRO C 1 10 ? -17.041 -20.254 148.161 1.00 68.78 10 PRO C C 1
ATOM 3072 O O . PRO C 1 10 ? -17.474 -21.224 147.533 1.00 65.27 10 PRO C O 1
ATOM 3083 N N . ALA C 1 11 ? -16.764 -20.296 149.466 1.00 72.84 11 ALA C N 1
ATOM 3084 C CA . ALA C 1 11 ? -16.772 -21.565 150.186 1.00 73.43 11 ALA C CA 1
ATOM 3085 C C . ALA C 1 11 ? -18.161 -22.193 150.211 1.00 71.64 11 ALA C C 1
ATOM 3086 O O . ALA C 1 11 ? -18.296 -23.417 150.100 1.00 70.34 11 ALA C O 1
ATOM 3093 N N . GLU C 1 12 ? -19.207 -21.377 150.363 1.00 71.92 12 GLU C N 1
ATOM 3094 C CA . GLU C 1 12 ? -20.553 -21.920 150.513 1.00 74.37 12 GLU C CA 1
ATOM 3095 C C . GLU C 1 12 ? -21.061 -22.614 149.254 1.00 70.27 12 GLU C C 1
ATOM 3096 O O . GLU C 1 12 ? -22.068 -23.328 149.330 1.00 64.94 12 GLU C O 1
ATOM 3108 N N . LEU C 1 13 ? -20.408 -22.425 148.109 1.00 68.04 13 LEU C N 1
ATOM 3109 C CA . LEU C 1 13 ? -20.788 -23.107 146.879 1.00 64.99 13 LEU C CA 1
ATOM 3110 C C . LEU C 1 13 ? -19.928 -24.330 146.591 1.00 63.88 13 LEU C C 1
ATOM 3111 O 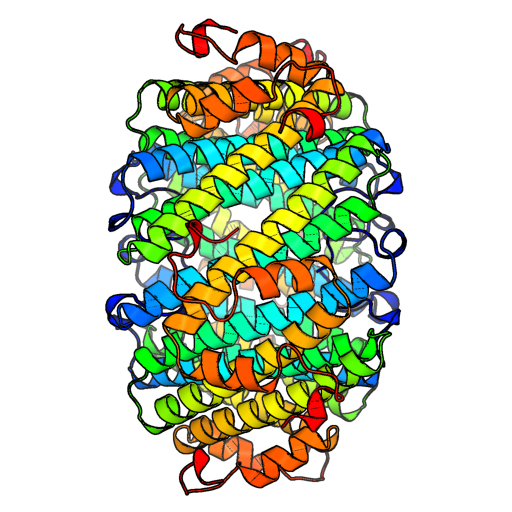O . LEU C 1 13 ? -20.129 -24.984 145.563 1.00 66.81 13 LEU C O 1
ATOM 3127 N N . LEU C 1 14 ? -18.979 -24.653 147.466 1.00 64.18 14 LEU C N 1
ATOM 3128 C CA . LEU C 1 14 ? -18.149 -25.840 147.331 1.00 59.81 14 LEU C CA 1
ATOM 3129 C C . LEU C 1 14 ? -18.542 -26.858 148.392 1.00 62.40 14 LEU C C 1
ATOM 3130 O O . LEU C 1 14 ? -18.731 -26.507 149.561 1.00 64.96 14 LEU C O 1
ATOM 3146 N N . SER C 1 15 ? -18.663 -28.117 147.981 1.00 61.67 15 SER C N 1
ATOM 3147 C CA . SER C 1 15 ? -18.979 -29.174 148.926 1.00 59.35 15 SER C CA 1
ATOM 3148 C C . SER C 1 15 ? -17.795 -29.424 149.856 1.00 57.17 15 SER C C 1
ATOM 3149 O O . SER C 1 15 ? -16.647 -29.087 149.554 1.00 53.93 15 SER C O 1
ATOM 3157 N N . GLU C 1 16 ? -18.094 -30.030 151.008 1.00 60.94 16 GLU C N 1
ATOM 3158 C CA . GLU C 1 16 ? -17.049 -30.340 151.979 1.00 53.32 16 GLU C CA 1
ATOM 3159 C C . GLU C 1 16 ? -15.958 -31.205 151.358 1.00 54.68 16 GLU C C 1
ATOM 3160 O O . GLU C 1 16 ? -14.770 -31.028 151.653 1.00 51.06 16 GLU C O 1
ATOM 3172 N N . GLU C 1 17 ? -16.342 -32.145 150.491 1.00 52.68 17 GLU C N 1
ATOM 3173 C CA . GLU C 1 17 ? -15.355 -33.023 149.872 1.00 55.44 17 GLU C CA 1
ATOM 3174 C C . GLU C 1 17 ? -14.424 -32.249 148.946 1.00 50.49 17 GLU C C 1
ATOM 3175 O O . GLU C 1 17 ? -13.215 -32.506 148.917 1.00 46.36 17 GLU C O 1
ATOM 3187 N N . THR C 1 18 ? -14.969 -31.307 148.174 1.00 53.40 18 THR C N 1
ATOM 3188 C CA . THR C 1 18 ? -14.130 -30.512 147.284 1.00 47.64 18 THR C CA 1
ATOM 3189 C C . THR C 1 18 ? -13.083 -29.737 148.072 1.00 47.67 18 THR C C 1
ATOM 3190 O O . THR C 1 18 ? -11.910 -29.684 147.682 1.00 42.19 18 THR C O 1
ATOM 3201 N N . LYS C 1 19 ? -13.486 -29.137 149.192 1.00 50.03 19 LYS C N 1
ATOM 3202 C CA . LYS C 1 19 ? -12.548 -28.340 149.973 1.00 49.43 19 LYS C CA 1
ATOM 3203 C C . LYS C 1 19 ? -11.462 -29.213 150.591 1.00 47.17 19 LYS C C 1
ATOM 3204 O O . LYS C 1 19 ? -10.279 -28.854 150.554 1.00 46.54 19 LYS C O 1
ATOM 3223 N N . ASN C 1 20 ? -11.834 -30.373 151.142 1.00 54.20 20 ASN C N 1
ATOM 3224 C CA . ASN C 1 20 ? -10.829 -31.276 151.699 1.00 49.54 20 ASN C CA 1
ATOM 3225 C C . ASN C 1 20 ? -9.861 -31.753 150.624 1.00 48.66 20 ASN C C 1
ATOM 3226 O O . ASN C 1 20 ? -8.646 -31.808 150.853 1.00 43.87 20 ASN C O 1
ATOM 3237 N N . MET C 1 21 ? -10.381 -32.106 149.447 1.00 43.76 21 MET C N 1
ATOM 3238 C CA . MET C 1 21 ? -9.512 -32.487 148.338 1.00 46.77 21 MET C CA 1
ATOM 3239 C C . MET C 1 21 ? -8.572 -31.346 147.974 1.00 39.88 21 MET C C 1
ATOM 3240 O O . MET C 1 21 ? -7.387 -31.569 147.699 1.00 41.36 21 MET C O 1
ATOM 3254 N N . HIS C 1 22 ? -9.087 -30.113 147.967 1.00 41.70 22 HIS C N 1
ATOM 3255 C CA . HIS C 1 22 ? -8.240 -28.946 147.738 1.00 42.50 22 HIS C CA 1
ATOM 3256 C C . HIS C 1 22 ? -7.108 -28.873 148.760 1.00 43.87 22 HIS C C 1
ATOM 3257 O O . HIS C 1 22 ? -5.958 -28.587 148.404 1.00 38.92 22 HIS C O 1
ATOM 3271 N N . ARG C 1 23 ? -7.408 -29.136 150.035 1.00 37.79 23 ARG C N 1
ATOM 3272 C CA . ARG C 1 23 ? -6.364 -29.086 151.055 1.00 42.99 23 ARG C CA 1
ATOM 3273 C C . ARG C 1 23 ? -5.280 -30.121 150.780 1.00 37.60 23 ARG C C 1
ATOM 3274 O O . ARG C 1 23 ? -4.085 -29.831 150.916 1.00 38.62 23 ARG C O 1
ATOM 3295 N N . ALA C 1 24 ? -5.676 -31.331 150.377 1.00 42.61 24 ALA C N 1
ATOM 3296 C CA . ALA C 1 24 ? -4.693 -32.369 150.084 1.00 37.49 24 ALA C CA 1
ATOM 3297 C C . ALA C 1 24 ? -3.887 -32.035 148.835 1.00 38.00 24 ALA C C 1
ATOM 3298 O O . ALA C 1 24 ? -2.665 -32.229 148.809 1.00 38.33 24 ALA C O 1
ATOM 3305 N N . LEU C 1 25 ? -4.547 -31.527 147.791 1.00 37.06 25 LEU C N 1
ATOM 3306 C CA . LEU C 1 25 ? -3.848 -31.264 146.537 1.00 35.61 25 LEU C CA 1
ATOM 3307 C C . LEU C 1 25 ? -2.799 -30.172 146.702 1.00 33.13 25 LEU C C 1
ATOM 3308 O O . LEU C 1 25 ? -1.679 -30.300 146.193 1.00 37.95 25 LEU C O 1
ATOM 3324 N N . VAL C 1 26 ? -3.138 -29.094 147.409 1.00 33.73 26 VAL C N 1
ATOM 3325 C CA . VAL C 1 26 ? -2.167 -28.031 147.657 1.00 38.49 26 VAL C CA 1
ATOM 3326 C C . VAL C 1 26 ? -1.002 -28.557 148.488 1.00 40.52 26 VAL C C 1
ATOM 3327 O O . VAL C 1 26 ? 0.156 -28.174 148.274 1.00 35.59 26 VAL C O 1
ATOM 3340 N N . THR C 1 27 ? -1.285 -29.442 149.447 1.00 40.50 27 THR C N 1
ATOM 3341 C CA . THR C 1 27 ? -0.213 -30.036 150.241 1.00 38.52 27 THR C CA 1
ATOM 3342 C C . THR C 1 27 ? 0.746 -30.818 149.353 1.00 38.60 27 THR C C 1
ATOM 3343 O O . THR C 1 27 ? 1.970 -30.685 149.470 1.00 37.13 27 THR C O 1
ATOM 3354 N N . LEU C 1 28 ? 0.203 -31.640 148.454 1.00 41.61 28 LEU C N 1
ATOM 3355 C CA . LEU C 1 28 ? 1.044 -32.393 147.529 1.00 34.90 28 LEU C CA 1
ATOM 3356 C C . LEU C 1 28 ? 1.875 -31.454 146.661 1.00 36.09 28 LEU C C 1
ATOM 3357 O O . LEU C 1 28 ? 3.080 -31.662 146.471 1.00 34.66 28 LEU C O 1
ATOM 3373 N N . ILE C 1 29 ? 1.243 -30.406 146.130 1.00 36.14 29 ILE C N 1
ATOM 3374 C CA . ILE C 1 29 ? 1.950 -29.447 145.283 1.00 36.65 29 ILE C CA 1
ATOM 3375 C C . ILE C 1 29 ? 3.123 -28.830 146.038 1.00 37.09 29 ILE C C 1
ATOM 3376 O O . ILE C 1 29 ? 4.258 -28.804 145.547 1.00 35.39 29 ILE C O 1
ATOM 3392 N N . GLU C 1 30 ? 2.867 -28.314 147.240 1.00 38.15 30 GLU C N 1
ATOM 3393 C CA . GLU C 1 30 ? 3.933 -27.665 147.998 1.00 41.96 30 GLU C CA 1
ATOM 3394 C C . GLU C 1 30 ? 5.079 -28.628 148.278 1.00 40.79 30 GLU C C 1
ATOM 3395 O O . GLU C 1 30 ? 6.253 -28.249 148.194 1.00 42.48 30 GLU C O 1
ATOM 3407 N N . GLU C 1 31 ? 4.760 -29.881 148.601 1.00 38.78 31 GLU C N 1
ATOM 3408 C CA . GLU C 1 31 ? 5.810 -30.868 148.830 1.00 43.26 31 GLU C CA 1
ATOM 3409 C C . GLU C 1 31 ? 6.594 -31.138 147.553 1.00 39.92 31 GLU C C 1
ATOM 3410 O O . GLU C 1 31 ? 7.828 -31.220 147.578 1.00 35.67 31 GLU C O 1
ATOM 3422 N N . LEU C 1 32 ? 5.897 -31.260 146.419 1.00 42.52 32 LEU C N 1
ATOM 3423 C CA . LEU C 1 32 ? 6.589 -31.436 145.148 1.00 37.32 32 LEU C CA 1
ATOM 3424 C C . LEU C 1 32 ? 7.444 -30.221 144.815 1.00 34.71 32 LEU C C 1
ATOM 3425 O O . LEU C 1 32 ? 8.548 -30.360 144.276 1.00 39.97 32 LEU C O 1
ATOM 3441 N N . GLU C 1 33 ? 6.955 -29.020 145.130 1.00 39.31 33 GLU C N 1
ATOM 3442 C CA . GLU C 1 33 ? 7.772 -27.825 144.941 1.00 43.48 33 GLU C CA 1
ATOM 3443 C C . GLU C 1 33 ? 9.055 -27.901 145.758 1.00 40.95 33 GLU C C 1
ATOM 3444 O O . GLU C 1 33 ? 10.125 -27.496 145.285 1.00 38.14 33 GLU C O 1
ATOM 3456 N N . ALA C 1 34 ? 8.971 -28.421 146.987 1.00 40.62 34 ALA C N 1
ATOM 3457 C CA . ALA C 1 34 ? 10.155 -28.506 147.837 1.00 37.45 34 ALA C CA 1
ATOM 3458 C C . ALA C 1 34 ? 11.167 -29.492 147.272 1.00 38.98 34 ALA C C 1
ATOM 3459 O O . ALA C 1 34 ? 12.377 -29.232 147.299 1.00 34.78 34 ALA C O 1
ATOM 3466 N N . VAL C 1 35 ? 10.689 -30.632 146.766 1.00 40.05 35 VAL C N 1
ATOM 3467 C CA . VAL C 1 35 ? 11.564 -31.576 146.075 1.00 38.42 35 VAL C CA 1
ATOM 3468 C C . VAL C 1 35 ? 12.365 -30.859 144.999 1.00 41.40 35 VAL C C 1
ATOM 3469 O O . VAL C 1 35 ? 13.576 -31.071 144.854 1.00 39.30 35 VAL C O 1
ATOM 3482 N N . ASP C 1 36 ? 11.703 -29.996 144.227 1.00 36.92 36 ASP C N 1
ATOM 3483 C CA . ASP C 1 36 ? 12.382 -29.310 143.133 1.00 42.55 36 ASP C CA 1
ATOM 3484 C C . ASP C 1 36 ? 13.378 -28.286 143.665 1.00 41.13 36 ASP C C 1
ATOM 3485 O O . ASP C 1 36 ? 14.560 -28.307 143.301 1.00 43.78 36 ASP C O 1
ATOM 3494 N N . TRP C 1 37 ? 12.922 -27.390 144.541 1.00 39.56 37 TRP C N 1
ATOM 3495 C CA . TRP C 1 37 ? 13.789 -26.319 145.022 1.00 42.82 37 TRP C CA 1
ATOM 3496 C C . TRP C 1 37 ? 14.982 -26.870 145.796 1.00 42.18 37 TRP C C 1
ATOM 3497 O O . TRP C 1 37 ? 16.101 -26.358 145.673 1.00 37.26 37 TRP C O 1
ATOM 3518 N N . TYR C 1 38 ? 14.770 -27.915 146.597 1.00 41.32 38 TYR C N 1
ATOM 3519 C CA . TYR C 1 38 ? 15.883 -28.475 147.359 1.00 47.13 38 TYR C CA 1
ATOM 3520 C C . TYR C 1 38 ? 16.929 -29.082 146.433 1.00 43.17 38 TYR C C 1
ATOM 3521 O O . TYR C 1 38 ? 18.133 -28.887 146.635 1.00 44.32 38 TYR C O 1
ATOM 3539 N N . GLN C 1 39 ? 16.494 -29.814 145.407 1.00 43.31 39 GLN C N 1
ATOM 3540 C CA . GLN C 1 39 ? 17.443 -30.354 144.440 1.00 44.43 39 GLN C CA 1
ATOM 3541 C C . GLN C 1 39 ? 18.254 -29.237 143.794 1.00 44.58 39 GLN C C 1
ATOM 3542 O O . GLN C 1 39 ? 19.482 -29.326 143.688 1.00 45.66 39 GLN C O 1
ATOM 3556 N N . GLN C 1 40 ? 17.579 -28.170 143.359 1.00 47.80 40 GLN C N 1
ATOM 3557 C CA . GLN C 1 40 ? 18.285 -27.052 142.740 1.00 47.50 40 GLN C CA 1
ATOM 3558 C C . GLN C 1 40 ? 19.314 -26.450 143.691 1.00 46.84 40 GLN C C 1
ATOM 3559 O O . GLN C 1 40 ? 20.449 -26.167 143.290 1.00 46.75 40 GLN C O 1
ATOM 3573 N N . ARG C 1 41 ? 18.937 -26.241 144.955 1.00 45.02 41 ARG C N 1
ATOM 3574 C CA . ARG C 1 41 ? 19.870 -25.649 145.912 1.00 48.47 41 ARG C CA 1
ATOM 3575 C C . ARG C 1 41 ? 21.052 -26.572 146.177 1.00 44.10 41 ARG C C 1
ATOM 3576 O O . ARG C 1 41 ? 22.202 -26.120 146.208 1.00 40.05 41 ARG C O 1
ATOM 3597 N N . ALA C 1 42 ? 20.790 -27.867 146.366 1.00 45.70 42 ALA C N 1
ATOM 3598 C CA . ALA C 1 42 ? 21.872 -28.830 146.541 1.00 50.80 42 ALA C CA 1
ATOM 3599 C C . ALA C 1 42 ? 22.870 -28.758 145.390 1.00 53.27 42 ALA C C 1
ATOM 3600 O O . ALA C 1 42 ? 24.088 -28.750 145.606 1.00 54.93 42 ALA C O 1
ATOM 3607 N N . ASP C 1 43 ? 22.370 -28.704 144.152 1.00 45.57 43 ASP C N 1
ATOM 3608 C CA . ASP C 1 43 ? 23.260 -28.655 142.995 1.00 50.31 43 ASP C CA 1
ATOM 3609 C C . ASP C 1 43 ? 24.187 -27.447 143.065 1.00 50.50 43 ASP C C 1
ATOM 3610 O O . ASP C 1 43 ? 25.407 -27.576 142.918 1.00 54.75 43 ASP C O 1
ATOM 3619 N N . ALA C 1 44 ? 23.624 -26.261 143.284 1.00 48.54 44 ALA C N 1
ATOM 3620 C CA . ALA C 1 44 ? 24.418 -25.040 143.339 1.00 51.08 44 ALA C CA 1
ATOM 3621 C C . ALA C 1 44 ? 25.132 -24.851 144.670 1.00 52.73 44 ALA C C 1
ATOM 3622 O O . ALA C 1 44 ? 25.869 -23.870 144.821 1.00 57.30 44 ALA C O 1
ATOM 3629 N N . CYS C 1 45 ? 24.944 -25.754 145.627 1.00 55.94 45 CYS C N 1
ATOM 3630 C CA . CYS C 1 45 ? 25.513 -25.579 146.957 1.00 62.78 45 CYS C CA 1
ATOM 3631 C C . CYS C 1 45 ? 27.009 -25.862 146.942 1.00 66.33 45 CYS C C 1
ATOM 3632 O O . CYS C 1 45 ? 27.443 -26.937 146.516 1.00 69.14 45 CYS C O 1
ATOM 3640 N N . SER C 1 46 ? 27.793 -24.897 147.421 1.00 70.03 46 SER C N 1
ATOM 3641 C CA . SER C 1 46 ? 29.237 -25.062 147.538 1.00 70.06 46 SER C CA 1
ATOM 3642 C C . SER C 1 46 ? 29.640 -25.237 148.997 1.00 68.89 46 SER C C 1
ATOM 3643 O O . SER C 1 46 ? 30.527 -24.535 149.493 1.00 66.45 46 SER C O 1
ATOM 3651 N N . GLU C 1 47 ? 28.991 -26.169 149.692 1.00 67.03 47 GLU C N 1
ATOM 3652 C CA . GLU C 1 47 ? 29.326 -26.492 151.074 1.00 70.21 47 GLU C CA 1
ATOM 3653 C C . GLU C 1 47 ? 28.778 -27.878 151.395 1.00 67.85 47 GLU C C 1
ATOM 3654 O O . GLU C 1 47 ? 27.567 -28.104 151.269 1.00 65.40 47 GLU C O 1
ATOM 3666 N N . PRO C 1 48 ? 29.621 -28.830 151.810 1.00 68.30 48 PRO C N 1
ATOM 3667 C CA . PRO C 1 48 ? 29.122 -30.209 151.970 1.00 66.11 48 PRO C CA 1
ATOM 3668 C C . PRO C 1 48 ? 27.994 -30.330 152.979 1.00 65.12 48 PRO C C 1
ATOM 3669 O O . PRO C 1 48 ? 26.981 -30.984 152.697 1.00 65.90 48 PRO C O 1
ATOM 3680 N N . GLY C 1 49 ? 28.139 -29.714 154.153 1.00 64.22 49 GLY C N 1
ATOM 3681 C CA . GLY C 1 49 ? 27.105 -29.822 155.170 1.00 60.64 49 GLY C CA 1
ATOM 3682 C C . GLY C 1 49 ? 25.742 -29.403 154.663 1.00 60.02 49 GLY C C 1
ATOM 3683 O O . GLY C 1 49 ? 24.766 -30.150 154.768 1.00 58.01 49 GLY C O 1
ATOM 3687 N N . LEU C 1 50 ? 25.654 -28.198 154.096 1.00 61.34 50 LEU C N 1
ATOM 3688 C CA . LEU C 1 50 ? 24.376 -27.717 153.584 1.00 54.32 50 LEU C CA 1
ATOM 3689 C C . LEU C 1 50 ? 23.872 -28.605 152.452 1.00 55.17 50 LEU C C 1
ATOM 3690 O O . LEU C 1 50 ? 22.689 -28.964 152.412 1.00 49.18 50 LEU C O 1
ATOM 3706 N N . HIS C 1 51 ? 24.759 -28.977 151.527 1.00 55.79 51 HIS C N 1
ATOM 3707 C CA . HIS C 1 51 ? 24.382 -29.907 150.467 1.00 56.26 51 HIS C CA 1
ATOM 3708 C C . HIS C 1 51 ? 23.816 -31.198 151.048 1.00 57.13 51 HIS C C 1
ATOM 3709 O O . HIS C 1 51 ? 22.770 -31.687 150.606 1.00 56.59 51 HIS C O 1
ATOM 3723 N N . ASP C 1 52 ? 24.493 -31.761 152.053 1.00 56.85 52 ASP C N 1
ATOM 3724 C CA . ASP C 1 52 ? 24.044 -33.020 152.639 1.00 58.00 52 ASP C CA 1
ATOM 3725 C C . ASP C 1 52 ? 22.667 -32.879 153.276 1.00 52.70 52 ASP C C 1
ATOM 3726 O O . ASP C 1 52 ? 21.830 -33.782 153.167 1.00 49.12 52 ASP C O 1
ATOM 3735 N N . VAL C 1 53 ? 22.416 -31.759 153.957 1.00 47.65 53 VAL C N 1
ATOM 3736 C CA . VAL C 1 53 ? 21.121 -31.551 154.599 1.00 49.08 53 VAL C CA 1
ATOM 3737 C C . VAL C 1 53 ? 20.023 -31.410 153.550 1.00 47.63 53 VAL C C 1
ATOM 3738 O O . VAL C 1 53 ? 18.951 -32.015 153.662 1.00 42.28 53 VAL C O 1
ATOM 3751 N N . LEU C 1 54 ? 20.270 -30.602 152.519 1.00 44.69 54 LEU C N 1
ATOM 3752 C CA . LEU C 1 54 ? 19.257 -30.369 151.493 1.00 50.86 54 LEU C CA 1
ATOM 3753 C C . LEU C 1 54 ? 18.822 -31.676 150.838 1.00 46.29 54 LEU C C 1
ATOM 3754 O O . LEU C 1 54 ? 17.623 -31.934 150.680 1.00 45.13 54 LEU C O 1
ATOM 3770 N N . ILE C 1 55 ? 19.784 -32.516 150.451 1.00 48.06 55 ILE C N 1
ATOM 3771 C CA . ILE C 1 55 ? 19.441 -33.790 149.821 1.00 47.66 55 ILE C CA 1
ATOM 3772 C C . ILE C 1 55 ? 18.655 -34.665 150.789 1.00 46.72 55 ILE C C 1
ATOM 3773 O O . ILE C 1 55 ? 17.730 -35.382 150.388 1.00 43.64 55 ILE C O 1
ATOM 3789 N N . HIS C 1 56 ? 19.008 -34.626 152.077 1.00 51.76 56 HIS C N 1
ATOM 3790 C CA . HIS C 1 56 ? 18.286 -35.434 153.054 1.00 50.09 56 HIS C CA 1
ATOM 3791 C C . HIS C 1 56 ? 16.853 -34.947 153.219 1.00 46.47 56 HIS C C 1
ATOM 3792 O O . HIS C 1 56 ? 15.919 -35.755 153.265 1.00 48.77 56 HIS C O 1
ATOM 3806 N N . ASN C 1 57 ? 16.657 -33.629 153.312 1.00 43.65 57 ASN C N 1
ATOM 3807 C CA . ASN C 1 57 ? 15.306 -33.094 153.444 1.00 47.72 57 ASN C CA 1
ATOM 3808 C C . ASN C 1 57 ? 14.513 -33.287 152.158 1.00 50.70 57 ASN C C 1
ATOM 3809 O O . ASN C 1 57 ? 13.305 -33.549 152.197 1.00 50.80 57 ASN C O 1
ATOM 3820 N N . LYS C 1 58 ? 15.179 -33.164 151.009 1.00 45.48 58 LYS C N 1
ATOM 3821 C CA . LYS C 1 58 ? 14.531 -33.424 149.728 1.00 46.67 58 LYS C CA 1
ATOM 3822 C C . LYS C 1 58 ? 13.856 -34.791 149.721 1.00 46.98 58 LYS C C 1
ATOM 3823 O O . LYS C 1 58 ? 12.678 -34.915 149.368 1.00 49.68 58 LYS C O 1
ATOM 3842 N N . ASN C 1 59 ? 14.590 -35.833 150.118 1.00 48.18 59 ASN C N 1
ATOM 3843 C CA . ASN C 1 59 ? 14.036 -37.182 150.076 1.00 44.46 59 ASN C CA 1
ATOM 3844 C C . ASN C 1 59 ? 12.873 -37.345 151.045 1.00 43.72 59 ASN C C 1
ATOM 3845 O O . ASN C 1 59 ? 11.948 -38.120 150.775 1.00 41.26 59 ASN C O 1
ATOM 3856 N N . GLU C 1 60 ? 12.892 -36.624 152.169 1.00 42.93 60 GLU C N 1
ATOM 3857 C CA . GLU C 1 60 ? 11.777 -36.698 153.107 1.00 44.30 60 GLU C CA 1
ATOM 3858 C C . GLU C 1 60 ? 10.530 -36.038 152.532 1.00 48.31 60 GLU C C 1
ATOM 3859 O O . GLU C 1 60 ? 9.409 -36.504 152.769 1.00 43.57 60 GLU C O 1
ATOM 3871 N N . GLU C 1 61 ? 10.701 -34.953 151.772 1.00 45.78 61 GLU C N 1
ATOM 3872 C CA . GLU C 1 61 ? 9.554 -34.317 151.137 1.00 43.95 61 GLU C CA 1
ATOM 3873 C C . GLU C 1 61 ? 8.902 -35.247 150.122 1.00 45.00 61 GLU C C 1
ATOM 3874 O O . GLU C 1 61 ? 7.679 -35.210 149.946 1.00 40.14 61 GLU C O 1
ATOM 3886 N N . VAL C 1 62 ? 9.696 -36.085 149.450 1.00 42.01 62 VAL C N 1
ATOM 3887 C CA . VAL C 1 62 ? 9.133 -37.085 148.544 1.00 42.15 62 VAL C CA 1
ATOM 3888 C C . VAL C 1 62 ? 8.215 -38.028 149.309 1.00 44.82 62 VAL C C 1
ATOM 3889 O O . VAL C 1 62 ? 7.139 -38.404 148.827 1.00 44.85 62 VAL C O 1
ATOM 3902 N N . GLU C 1 63 ? 8.626 -38.426 150.514 1.00 48.78 63 GLU C N 1
ATOM 3903 C CA . GLU C 1 63 ? 7.795 -39.295 151.338 1.00 47.75 63 GLU C CA 1
ATOM 3904 C C . GLU C 1 63 ? 6.490 -38.605 151.715 1.00 42.66 63 GLU C C 1
ATOM 3905 O O . GLU C 1 63 ? 5.407 -39.188 151.589 1.00 41.72 63 GLU C O 1
ATOM 3917 N N . HIS C 1 64 ? 6.577 -37.360 152.193 1.00 44.31 64 HIS C N 1
ATOM 3918 C CA . HIS C 1 64 ? 5.371 -36.593 152.489 1.00 49.70 64 HIS C CA 1
ATOM 3919 C C . HIS C 1 64 ? 4.449 -36.532 151.277 1.00 44.20 64 HIS C C 1
ATOM 3920 O O . HIS C 1 64 ? 3.223 -36.634 151.407 1.00 37.30 64 HIS C O 1
ATOM 3934 N N . ALA C 1 65 ? 5.026 -36.356 150.088 1.00 42.14 65 ALA C N 1
ATOM 3935 C CA . ALA C 1 65 ? 4.224 -36.276 148.874 1.00 40.28 65 ALA C CA 1
ATOM 3936 C C . ALA C 1 65 ? 3.467 -37.576 148.634 1.00 43.47 65 ALA C C 1
ATOM 3937 O O . ALA C 1 65 ? 2.239 -37.577 148.484 1.00 45.12 65 ALA C O 1
ATOM 3944 N N . MET C 1 66 ? 4.186 -38.700 148.602 1.00 40.17 66 MET C N 1
ATOM 3945 C CA . MET C 1 66 ? 3.541 -39.978 148.321 1.00 41.58 66 MET C CA 1
ATOM 3946 C C . MET C 1 66 ? 2.555 -40.360 149.415 1.00 43.57 66 MET C C 1
ATOM 3947 O O . MET C 1 66 ? 1.540 -41.010 149.135 1.00 45.56 66 MET C O 1
ATOM 3961 N N . MET C 1 67 ? 2.827 -39.965 150.659 1.00 41.25 67 MET C N 1
ATOM 3962 C CA . MET C 1 67 ? 1.848 -40.155 151.723 1.00 42.11 67 MET C CA 1
ATOM 3963 C C . MET C 1 67 ? 0.543 -39.446 151.390 1.00 37.58 67 MET C C 1
ATOM 3964 O O . MET C 1 67 ? -0.545 -40.004 151.565 1.00 38.02 67 MET C O 1
ATOM 3978 N N . THR C 1 68 ? 0.635 -38.200 150.920 1.00 37.70 68 THR C N 1
ATOM 3979 C CA . THR C 1 68 ? -0.567 -37.444 150.587 1.00 40.28 68 THR C CA 1
ATOM 3980 C C . THR C 1 68 ? -1.262 -38.031 149.365 1.00 36.75 68 THR C C 1
ATOM 3981 O O . THR C 1 68 ? -2.496 -38.080 149.311 1.00 38.00 68 THR C O 1
ATOM 3992 N N . LEU C 1 69 ? -0.487 -38.486 148.378 1.00 39.98 69 LEU C N 1
ATOM 3993 C CA . LEU C 1 69 ? -1.086 -39.034 147.165 1.00 39.59 69 LEU C CA 1
ATOM 3994 C C . LEU C 1 69 ? -1.910 -40.278 147.472 1.00 41.15 69 LEU C C 1
ATOM 3995 O O . LEU C 1 69 ? -2.947 -40.515 146.842 1.00 45.81 69 LEU C O 1
ATOM 4011 N N . GLU C 1 70 ? -1.467 -41.086 148.437 1.00 43.72 70 GLU C N 1
ATOM 4012 C CA . GLU C 1 70 ? -2.251 -42.255 148.820 1.00 44.15 70 GLU C CA 1
ATOM 4013 C C . GLU C 1 70 ? -3.583 -41.840 149.429 1.00 41.87 70 GLU C C 1
ATOM 4014 O O . GLU C 1 70 ? -4.624 -42.427 149.113 1.00 46.81 70 GLU C O 1
ATOM 4026 N N . TRP C 1 71 ? -3.576 -40.828 150.299 1.00 38.85 71 TRP C N 1
ATOM 4027 C CA . TRP C 1 71 ? -4.831 -40.338 150.854 1.00 41.26 71 TRP C CA 1
ATOM 4028 C C . TRP C 1 71 ? -5.781 -39.908 149.746 1.00 42.50 71 TRP C C 1
ATOM 4029 O O . TRP C 1 71 ? -6.990 -40.158 149.822 1.00 44.75 71 TRP C O 1
ATOM 4050 N N . ILE C 1 72 ? -5.253 -39.258 148.707 1.00 43.88 72 ILE C N 1
ATOM 4051 C CA . ILE C 1 72 ? -6.088 -38.846 147.583 1.00 41.26 72 ILE C CA 1
ATOM 4052 C C . ILE C 1 72 ? -6.618 -40.068 146.845 1.00 43.21 72 ILE C C 1
ATOM 4053 O O . ILE C 1 72 ? -7.811 -40.153 146.531 1.00 46.03 72 ILE C O 1
ATOM 4069 N N . ARG C 1 73 ? -5.740 -41.034 146.560 1.00 42.23 73 ARG C N 1
ATOM 4070 C CA . ARG C 1 73 ? -6.157 -42.221 145.819 1.00 43.04 73 ARG C CA 1
ATOM 4071 C C . ARG C 1 73 ? -7.351 -42.894 146.481 1.00 46.86 73 ARG C C 1
ATOM 4072 O O . ARG C 1 73 ? -8.303 -43.299 145.802 1.00 45.55 73 ARG C O 1
ATOM 4093 N N . ARG C 1 74 ? -7.322 -43.014 147.811 1.00 39.77 74 ARG C N 1
ATOM 4094 C CA . ARG C 1 74 ? -8.381 -43.708 148.533 1.00 40.88 74 ARG C CA 1
ATOM 4095 C C . ARG C 1 74 ? -9.713 -42.973 148.478 1.00 41.44 74 ARG C C 1
ATOM 4096 O O . ARG C 1 74 ? -10.752 -43.584 148.746 1.00 40.94 74 ARG C O 1
ATOM 4117 N N . ARG C 1 75 ? -9.713 -41.683 148.149 1.00 44.95 75 ARG C N 1
ATOM 4118 C CA . ARG C 1 75 ? -10.942 -40.904 148.061 1.00 45.93 75 ARG C CA 1
ATOM 4119 C C . ARG C 1 75 ? -11.240 -40.439 146.641 1.00 48.59 75 ARG C C 1
ATOM 4120 O O . ARG C 1 75 ? -12.119 -39.589 146.454 1.00 55.24 75 ARG C O 1
ATOM 4141 N N . SER C 1 76 ? -10.548 -40.977 145.646 1.00 47.69 76 SER C N 1
ATOM 4142 C CA . SER C 1 76 ? -10.742 -40.575 144.251 1.00 51.08 76 SER C CA 1
ATOM 4143 C C . SER C 1 76 ? -10.683 -41.812 143.367 1.00 49.22 76 SER C C 1
ATOM 4144 O O . SER C 1 76 ? -9.589 -42.332 143.089 1.00 47.86 76 SER C O 1
ATOM 4152 N N . PRO C 1 77 ? -11.832 -42.323 142.918 1.00 53.63 77 PRO C N 1
ATOM 4153 C CA . PRO C 1 77 ? -11.801 -43.414 141.931 1.00 53.75 77 PRO C CA 1
ATOM 4154 C C . PRO C 1 77 ? -11.034 -43.063 140.669 1.00 48.99 77 PRO C C 1
ATOM 4155 O O . PRO C 1 77 ? -10.401 -43.944 140.072 1.00 48.36 77 PRO C O 1
ATOM 4166 N N . VAL C 1 78 ? -11.068 -41.800 140.238 1.00 47.68 78 VAL C N 1
ATOM 4167 C CA . VAL C 1 78 ? -10.369 -41.417 139.015 1.00 47.16 78 VAL C CA 1
ATOM 4168 C C . VAL C 1 78 ? -8.862 -41.527 139.209 1.00 44.91 78 VAL C C 1
ATOM 4169 O O . VAL C 1 78 ? -8.155 -42.116 138.383 1.00 40.48 78 VAL C O 1
ATOM 4182 N N . PHE C 1 79 ? -8.343 -40.953 140.299 1.00 49.47 79 PHE C N 1
ATOM 4183 C CA . PHE C 1 79 ? -6.929 -41.132 140.613 1.00 46.33 79 PHE C CA 1
ATOM 4184 C C . PHE C 1 79 ? -6.571 -42.609 140.671 1.00 40.42 79 PHE C C 1
ATOM 4185 O O . PHE C 1 79 ? -5.544 -43.031 140.126 1.00 43.17 79 PHE C O 1
ATOM 4202 N N . ASP C 1 80 ? -7.415 -43.415 141.315 1.00 45.75 80 ASP C N 1
ATOM 4203 C CA . ASP C 1 80 ? -7.120 -44.835 141.468 1.00 50.00 80 ASP C CA 1
ATOM 4204 C C . ASP C 1 80 ? -7.042 -45.527 140.111 1.00 49.51 80 ASP C C 1
ATOM 4205 O O . ASP C 1 80 ? -6.105 -46.287 139.840 1.00 49.39 80 ASP C O 1
ATOM 4214 N N . ALA C 1 81 ? -8.020 -45.268 139.242 1.00 48.11 81 ALA C N 1
ATOM 4215 C CA . ALA C 1 81 ? -8.051 -45.928 137.940 1.00 53.07 81 ALA C CA 1
ATOM 4216 C C . ALA C 1 81 ? -6.805 -45.602 137.125 1.00 49.02 81 ALA C C 1
ATOM 4217 O O . ALA C 1 81 ? -6.182 -46.494 136.537 1.00 52.73 81 ALA C O 1
ATOM 4224 N N . HIS C 1 82 ? -6.420 -44.324 137.080 1.00 47.82 82 HIS C N 1
ATOM 4225 C CA . HIS C 1 82 ? -5.275 -43.933 136.263 1.00 47.04 82 HIS C CA 1
ATOM 4226 C C . HIS C 1 82 ? -3.956 -44.368 136.887 1.00 46.77 82 HIS C C 1
ATOM 4227 O O . HIS C 1 82 ? -3.015 -44.708 136.161 1.00 45.04 82 HIS C O 1
ATOM 4241 N N . MET C 1 83 ? -3.862 -44.367 138.219 1.00 46.32 83 MET C N 1
ATOM 4242 C CA . MET C 1 83 ? -2.649 -44.855 138.866 1.00 49.50 83 MET C CA 1
ATOM 4243 C C . MET C 1 83 ? -2.389 -46.314 138.508 1.00 50.18 83 MET C C 1
ATOM 4244 O O . MET C 1 83 ? -1.242 -46.708 138.264 1.00 48.32 83 MET C O 1
ATOM 4258 N N . ARG C 1 84 ? -3.446 -47.129 138.452 1.00 52.79 84 ARG C N 1
ATOM 4259 C CA . ARG C 1 84 ? -3.285 -48.524 138.055 1.00 51.69 84 ARG C CA 1
ATOM 4260 C C . ARG C 1 8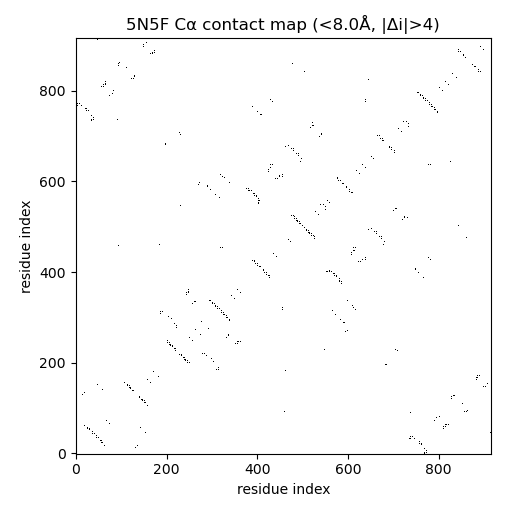4 ? -2.852 -48.651 136.601 1.00 45.53 84 ARG C C 1
ATOM 4261 O O . ARG C 1 84 ? -2.151 -49.605 136.244 1.00 45.08 84 ARG C O 1
ATOM 4282 N N . THR C 1 85 ? -3.251 -47.704 135.749 1.00 48.41 85 THR C N 1
ATOM 4283 C CA . THR C 1 85 ? -2.920 -47.807 134.332 1.00 45.19 85 THR C CA 1
ATOM 4284 C C . THR C 1 85 ? -1.451 -47.490 134.077 1.00 47.64 85 THR C C 1
ATOM 4285 O O . THR C 1 85 ? -0.794 -48.180 133.290 1.00 49.98 85 THR C O 1
ATOM 4296 N N . TYR C 1 86 ? -0.910 -46.467 134.737 1.00 51.22 86 TYR C N 1
ATOM 4297 C CA . TYR C 1 86 ? 0.413 -45.951 134.398 1.00 49.15 86 TYR C CA 1
ATOM 4298 C C . TYR 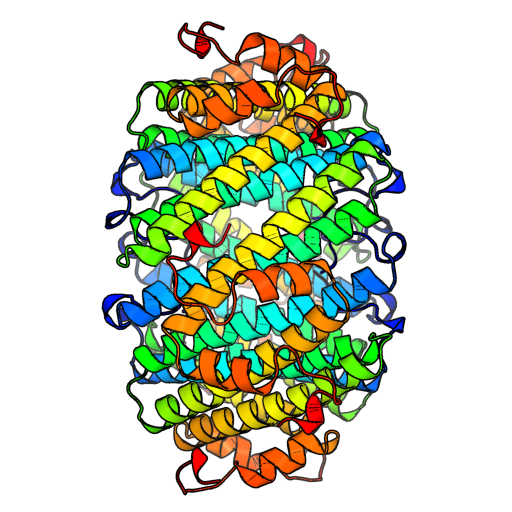C 1 86 ? 1.506 -46.314 135.390 1.00 44.53 86 TYR C C 1
ATOM 4299 O O . TYR C 1 86 ? 2.617 -46.641 134.970 1.00 48.53 86 TYR C O 1
ATOM 4317 N N . LEU C 1 87 ? 1.240 -46.267 136.693 1.00 49.80 87 LEU C N 1
ATOM 4318 C CA . LEU C 1 87 ? 2.313 -46.431 137.667 1.00 49.99 87 LEU C CA 1
ATOM 4319 C C . LEU C 1 87 ? 2.843 -47.860 137.663 1.00 50.55 87 LEU C C 1
ATOM 4320 O O . LEU C 1 87 ? 2.080 -48.827 137.588 1.00 50.82 87 LEU C O 1
ATOM 4336 N N . PHE C 1 88 ? 4.169 -47.984 137.747 1.00 52.50 88 PHE C N 1
ATOM 4337 C CA . PHE C 1 88 ? 4.844 -49.277 137.803 1.00 50.76 88 PHE C CA 1
ATOM 4338 C C . PHE C 1 88 ? 4.657 -50.061 136.509 1.00 50.17 88 PHE C C 1
ATOM 4339 O O . PHE C 1 88 ? 4.026 -51.124 136.501 1.00 51.10 88 PHE C O 1
ATOM 4356 N N . THR C 1 89 ? 5.216 -49.543 135.415 1.00 50.55 89 THR C N 1
ATOM 4357 C CA . THR C 1 89 ? 5.174 -50.185 134.109 1.00 48.92 89 THR C CA 1
ATOM 4358 C C . THR C 1 89 ? 6.532 -49.988 133.444 1.00 54.64 89 THR C C 1
ATOM 4359 O O . THR C 1 89 ? 7.441 -49.378 134.017 1.00 53.54 89 THR C O 1
ATOM 4370 N N . GLU C 1 90 ? 6.678 -50.514 132.225 1.00 58.73 90 GLU C N 1
ATOM 4371 C CA . GLU C 1 90 ? 7.906 -50.341 131.453 1.00 63.80 90 GLU C CA 1
ATOM 4372 C C . GLU C 1 90 ? 7.684 -49.979 129.990 1.00 64.11 90 GLU C C 1
ATOM 4373 O O . GLU C 1 90 ? 8.616 -49.459 129.362 1.00 63.06 90 GLU C O 1
ATOM 4385 N N . ARG C 1 91 ? 6.502 -50.230 129.424 1.00 62.48 91 ARG C N 1
ATOM 4386 C CA . ARG C 1 91 ? 6.245 -49.833 128.049 1.00 71.55 91 ARG C CA 1
ATOM 4387 C C . ARG C 1 91 ? 6.295 -48.310 127.931 1.00 68.71 91 ARG C C 1
ATOM 4388 O O . ARG C 1 91 ? 6.216 -47.598 128.936 1.00 62.18 91 ARG C O 1
ATOM 4409 N N . PRO C 1 92 ? 6.426 -47.783 126.713 1.00 74.11 92 PRO C N 1
ATOM 4410 C CA . PRO C 1 92 ? 6.396 -46.324 126.547 1.00 64.15 92 PRO C CA 1
ATOM 4411 C C . PRO C 1 92 ? 5.101 -45.746 127.096 1.00 60.08 92 PRO C C 1
ATOM 4412 O O . PRO C 1 92 ? 4.015 -46.288 126.878 1.00 61.44 92 PRO C O 1
ATOM 4423 N N . ILE C 1 93 ? 5.227 -44.626 127.811 1.00 54.30 93 ILE C N 1
ATOM 4424 C CA . ILE C 1 93 ? 4.109 -44.109 128.596 1.00 55.03 93 ILE C CA 1
ATOM 4425 C C . ILE C 1 93 ? 2.894 -43.861 127.710 1.00 55.37 93 ILE C C 1
ATOM 4426 O O . ILE C 1 93 ? 1.752 -44.114 128.112 1.00 53.83 93 ILE C O 1
ATOM 4442 N N . LEU C 1 94 ? 3.115 -43.365 126.492 1.00 59.28 94 LEU C N 1
ATOM 4443 C CA . LEU C 1 94 ? 1.989 -43.080 125.609 1.00 59.15 94 LEU C CA 1
ATOM 4444 C C . LEU C 1 94 ? 1.311 -44.356 125.122 1.00 59.66 94 LEU C C 1
ATOM 4445 O O . LEU C 1 94 ? 0.116 -44.335 124.806 1.00 58.90 94 LEU C O 1
ATOM 4461 N N . GLU C 1 95 ? 2.043 -45.472 125.061 1.00 59.34 95 GLU C N 1
ATOM 4462 C CA . GLU C 1 95 ? 1.434 -46.727 124.631 1.00 58.34 95 GLU C CA 1
ATOM 4463 C C . GLU C 1 95 ? 0.433 -47.245 125.656 1.00 60.20 95 GLU C C 1
ATOM 4464 O O . GLU C 1 95 ? -0.494 -47.981 125.298 1.00 57.07 95 GLU C O 1
ATOM 4476 N N . LEU C 1 96 ? 0.604 -46.885 126.925 1.00 62.60 96 LEU C N 1
ATOM 4477 C CA . LEU C 1 96 ? -0.353 -47.268 127.949 1.00 58.78 96 LEU C CA 1
ATOM 4478 C C . LEU C 1 96 ? -1.665 -46.513 127.746 1.00 63.40 96 LEU C C 1
ATOM 4479 O O . LEU C 1 96 ? -1.713 -45.453 127.115 1.00 63.52 96 LEU C O 1
ATOM 4495 N N . GLU C 1 97 ? -2.741 -47.075 128.284 1.00 61.29 97 GLU C N 1
ATOM 4496 C CA . GLU C 1 97 ? -4.064 -46.488 128.100 1.00 65.87 97 GLU C CA 1
ATOM 4497 C C . GLU C 1 97 ? -5.084 -47.108 129.049 1.00 68.32 97 GLU C C 1
ATOM 4498 O O . GLU C 1 97 ? -6.276 -47.173 128.739 1.00 63.57 97 GLU C O 1
ATOM 4510 N N . GLN D 1 6 ? 11.175 -19.524 136.392 1.00 68.88 6 GLN D N 1
ATOM 4511 C CA . GLN D 1 6 ? 10.697 -20.513 137.352 1.00 69.27 6 GLN D CA 1
ATOM 4512 C C . GLN D 1 6 ? 11.864 -21.061 138.168 1.00 64.40 6 GLN D C 1
ATOM 4513 O O . GLN D 1 6 ? 11.720 -21.348 139.357 1.00 66.25 6 GLN D O 1
ATOM 4526 N N . LEU D 1 7 ? 13.021 -21.200 137.523 1.00 57.15 7 LEU D N 1
ATOM 4527 C CA . LEU D 1 7 ? 14.202 -21.707 138.208 1.00 57.57 7 LEU D CA 1
ATOM 4528 C C . LEU D 1 7 ? 14.620 -20.761 139.326 1.00 59.98 7 LEU D C 1
ATOM 4529 O O . LEU D 1 7 ? 14.515 -19.538 139.203 1.00 62.55 7 LEU D O 1
ATOM 4545 N N . HIS D 1 8 ? 15.102 -21.341 140.425 1.00 57.18 8 HIS D N 1
ATOM 4546 C CA . HIS D 1 8 ? 15.577 -20.578 141.569 1.00 59.80 8 HIS D CA 1
ATOM 4547 C C . HIS D 1 8 ? 17.088 -20.394 141.580 1.00 52.13 8 HIS D C 1
ATOM 4548 O O . HIS D 1 8 ? 17.597 -19.641 142.415 1.00 54.71 8 HIS D O 1
ATOM 4562 N N . GLU D 1 9 ? 17.808 -21.054 140.685 1.00 48.11 9 GLU D N 1
ATOM 4563 C CA . GLU D 1 9 ? 19.252 -20.952 140.575 1.00 47.32 9 GLU D CA 1
ATOM 4564 C C . GLU D 1 9 ? 19.621 -20.724 139.120 1.00 52.83 9 GLU D C 1
ATOM 4565 O O . GLU D 1 9 ? 18.851 -21.066 138.216 1.00 56.88 9 GLU D O 1
ATOM 4577 N N . PRO D 1 10 ? 20.792 -20.147 138.855 1.00 55.54 10 PRO D N 1
ATOM 4578 C CA . PRO D 1 10 ? 21.240 -20.022 137.464 1.00 56.72 10 PRO D CA 1
ATOM 4579 C C . PRO D 1 10 ? 21.431 -21.390 136.827 1.00 61.38 10 PRO D C 1
ATOM 4580 O O . PRO D 1 10 ? 21.694 -22.385 137.504 1.00 59.99 10 PRO D O 1
ATOM 4591 N N . ALA D 1 11 ? 21.296 -21.429 135.499 1.00 64.75 11 ALA D N 1
ATOM 4592 C CA . ALA D 1 11 ? 21.284 -22.704 134.790 1.00 64.81 11 ALA D CA 1
ATOM 4593 C C . ALA D 1 11 ? 22.647 -23.385 134.807 1.00 65.93 11 ALA D C 1
ATOM 4594 O O . ALA D 1 11 ? 22.717 -24.618 134.866 1.00 63.87 11 ALA D O 1
ATOM 4601 N N . GLU D 1 12 ? 23.736 -22.614 134.753 1.00 69.74 12 GLU D N 1
ATOM 4602 C CA . GLU D 1 12 ? 25.067 -23.208 134.681 1.00 67.11 12 GLU D CA 1
ATOM 4603 C C . GLU D 1 12 ? 25.452 -23.962 135.948 1.00 63.81 12 GLU D C 1
ATOM 4604 O O . GLU D 1 12 ? 26.438 -24.707 135.926 1.00 62.26 12 GLU D O 1
ATOM 4616 N N . LEU D 1 13 ? 24.714 -23.789 137.043 1.00 61.96 13 LEU D N 1
ATOM 4617 C CA . LEU D 1 13 ? 24.996 -24.489 138.288 1.00 57.15 13 LEU D CA 1
ATOM 4618 C C . LEU D 1 13 ? 24.116 -25.716 138.487 1.00 57.82 13 LEU D C 1
ATOM 4619 O O . LEU D 1 13 ? 24.289 -26.430 139.480 1.00 56.26 13 LEU D O 1
ATOM 4635 N N . LEU D 1 14 ? 23.188 -25.982 137.572 1.00 59.56 14 LEU D N 1
ATOM 4636 C CA . LEU D 1 14 ? 22.257 -27.096 137.687 1.00 60.16 14 LEU D CA 1
ATOM 4637 C C . LEU D 1 14 ? 22.576 -28.140 136.627 1.00 59.56 14 LEU D C 1
ATOM 4638 O O . LEU D 1 14 ? 22.751 -27.804 135.451 1.00 59.40 14 LEU D O 1
ATOM 4654 N N . SER D 1 15 ? 22.651 -29.401 137.045 1.00 56.27 15 SER D N 1
ATOM 4655 C CA . SER D 1 15 ? 22.866 -30.484 136.103 1.00 61.33 15 SER D CA 1
ATOM 4656 C C . SER D 1 15 ? 21.672 -30.596 135.157 1.00 58.06 15 SER D C 1
ATOM 4657 O O . SER D 1 15 ? 20.630 -29.963 135.341 1.00 55.55 15 SER D O 1
ATOM 4665 N N . GLU D 1 16 ? 21.833 -31.427 134.127 1.00 58.86 16 GLU D N 1
ATOM 4666 C CA . GLU D 1 16 ? 20.743 -31.621 133.179 1.00 61.39 16 GLU D CA 1
ATOM 4667 C C . GLU D 1 16 ? 19.585 -32.374 133.820 1.00 56.75 16 GLU D C 1
ATOM 4668 O O . GLU D 1 16 ? 18.420 -32.006 133.633 1.00 55.27 16 GLU D O 1
ATOM 4680 N N . GLU D 1 17 ? 19.884 -33.423 134.588 1.00 58.42 17 GLU D N 1
ATOM 4681 C CA . GLU D 1 17 ? 18.822 -34.195 135.224 1.00 66.91 17 GLU D CA 1
ATOM 4682 C C . GLU D 1 17 ? 17.981 -33.319 136.145 1.00 62.66 17 GLU D C 1
ATOM 4683 O O . GLU D 1 17 ? 16.757 -33.480 136.222 1.00 59.80 17 GLU D O 1
ATOM 4695 N N . THR D 1 18 ? 18.620 -32.382 136.849 1.00 59.28 18 THR D N 1
ATOM 4696 C CA . THR D 1 18 ? 17.883 -31.476 137.726 1.00 57.99 18 THR D CA 1
ATOM 4697 C C . THR D 1 18 ? 16.895 -30.632 136.933 1.00 51.97 18 THR D C 1
ATOM 4698 O O . THR D 1 18 ? 15.726 -30.501 137.313 1.00 49.10 18 THR D O 1
ATOM 4709 N N . LYS D 1 19 ? 17.353 -30.041 135.828 1.00 51.23 19 LYS D N 1
ATOM 4710 C CA . LYS D 1 19 ? 16.485 -29.178 135.034 1.00 50.09 19 LYS D CA 1
ATOM 4711 C C . LYS D 1 19 ? 15.329 -29.969 134.429 1.00 51.22 19 LYS D C 1
ATOM 4712 O O . LYS D 1 19 ? 14.168 -29.550 134.505 1.00 47.48 19 LYS D O 1
ATOM 4731 N N . ASN D 1 20 ? 15.627 -31.121 133.825 1.00 53.51 20 ASN D N 1
ATOM 4732 C CA . ASN D 1 20 ? 14.560 -31.965 133.299 1.00 50.72 20 ASN D CA 1
ATOM 4733 C C . ASN D 1 20 ? 13.617 -32.410 134.409 1.00 47.60 20 ASN D C 1
ATOM 4734 O O . ASN D 1 20 ? 12.402 -32.507 134.199 1.00 41.39 20 ASN D O 1
ATOM 4745 N N . MET D 1 21 ? 14.153 -32.671 135.603 1.00 50.13 21 MET D N 1
ATOM 4746 C CA . MET D 1 21 ? 13.292 -32.992 136.736 1.00 47.23 21 MET D CA 1
ATOM 4747 C C . MET D 1 21 ? 12.441 -31.790 137.127 1.00 42.01 21 MET D C 1
ATOM 4748 O O . MET D 1 21 ? 11.259 -31.938 137.460 1.00 42.34 21 MET D O 1
ATOM 4762 N N . HIS D 1 22 ? 13.026 -30.591 137.088 1.00 43.08 22 HIS D N 1
ATOM 4763 C CA . HIS D 1 22 ? 12.256 -29.376 137.333 1.00 47.18 22 HIS D CA 1
ATOM 4764 C C . HIS D 1 22 ? 11.095 -29.257 136.349 1.00 44.37 22 HIS D C 1
ATOM 4765 O O . HIS D 1 22 ? 9.947 -29.031 136.750 1.00 39.88 22 HIS D O 1
ATOM 4779 N N . ARG D 1 23 ? 11.375 -29.412 135.052 1.00 41.02 23 ARG D N 1
ATOM 4780 C CA . ARG D 1 23 ? 10.308 -29.351 134.056 1.00 45.53 23 ARG D CA 1
ATOM 4781 C C . ARG D 1 23 ? 9.232 -30.392 134.341 1.00 41.63 23 ARG D C 1
ATOM 4782 O O . ARG D 1 23 ? 8.034 -30.091 134.281 1.00 42.54 23 ARG D O 1
ATOM 4803 N N . ALA D 1 24 ? 9.639 -31.619 134.667 1.00 44.26 24 ALA D N 1
ATOM 4804 C CA . ALA D 1 24 ? 8.671 -32.663 134.988 1.00 43.43 24 ALA D CA 1
ATOM 4805 C C . ALA D 1 24 ? 7.855 -32.296 136.223 1.00 43.12 24 ALA D C 1
ATOM 4806 O O . ALA D 1 24 ? 6.624 -32.422 136.230 1.00 37.08 24 ALA D O 1
ATOM 4813 N N . LEU D 1 25 ? 8.525 -31.833 137.281 1.00 36.29 25 LEU D N 1
ATOM 4814 C CA . LEU D 1 25 ? 7.828 -31.568 138.536 1.00 38.78 25 LEU D CA 1
ATOM 4815 C C . LEU D 1 25 ? 6.813 -30.438 138.386 1.00 37.06 25 LEU D C 1
ATOM 4816 O O . LEU D 1 25 ? 5.670 -30.557 138.844 1.00 36.23 25 LEU D O 1
ATOM 4832 N N . VAL D 1 26 ? 7.204 -29.331 137.749 1.00 38.36 26 VAL D N 1
ATOM 4833 C CA . VAL D 1 26 ? 6.253 -28.235 137.567 1.00 41.97 26 VAL D CA 1
ATOM 4834 C C . VAL D 1 26 ? 5.100 -28.672 136.675 1.00 38.26 26 VAL D C 1
ATOM 4835 O O . VAL D 1 26 ? 3.959 -28.228 136.860 1.00 35.34 26 VAL D O 1
ATOM 4848 N N . THR D 1 27 ? 5.366 -29.546 135.703 1.00 36.85 27 THR D N 1
ATOM 4849 C CA . THR D 1 27 ? 4.287 -30.101 134.892 1.00 40.27 27 THR D CA 1
ATOM 4850 C C . THR D 1 27 ? 3.274 -30.827 135.769 1.00 36.42 27 THR D C 1
ATOM 4851 O O . THR D 1 27 ? 2.067 -30.567 135.692 1.00 36.44 27 THR D O 1
ATOM 4862 N N . LEU D 1 28 ? 3.751 -31.741 136.617 1.00 41.43 28 LEU D N 1
ATOM 4863 C CA . LEU D 1 28 ? 2.856 -32.427 137.543 1.00 36.11 28 LEU D CA 1
ATOM 4864 C C . LEU D 1 28 ? 2.119 -31.435 138.435 1.00 34.65 28 LEU D C 1
ATOM 4865 O O . LEU D 1 28 ? 0.910 -31.567 138.657 1.00 36.90 28 LEU D O 1
ATOM 4881 N N . ILE D 1 29 ? 2.830 -30.432 138.954 1.00 35.89 29 ILE D N 1
ATOM 4882 C CA . ILE D 1 29 ? 2.194 -29.411 139.785 1.00 38.21 29 ILE D CA 1
ATOM 4883 C C . ILE D 1 29 ? 1.048 -28.746 139.029 1.00 38.45 29 ILE D C 1
ATOM 4884 O O . ILE D 1 29 ? -0.086 -28.675 139.518 1.00 39.90 29 ILE D O 1
ATOM 4900 N N . GLU D 1 30 ? 1.327 -28.244 137.824 1.00 40.00 30 GLU D N 1
ATOM 4901 C CA . GLU D 1 30 ? 0.299 -27.548 137.055 1.00 39.73 30 GLU D CA 1
ATOM 4902 C C . GLU D 1 30 ? -0.896 -28.451 136.769 1.00 40.12 30 GLU D C 1
ATOM 4903 O O . GLU D 1 30 ? -2.050 -28.007 136.826 1.00 37.17 30 GLU D O 1
ATOM 4915 N N . GLU D 1 31 ? -0.644 -29.723 136.462 1.00 37.32 31 GLU D N 1
ATOM 4916 C CA . GLU D 1 31 ? -1.747 -30.648 136.231 1.00 39.01 31 GLU D CA 1
ATOM 4917 C C . GLU D 1 31 ? -2.553 -30.876 137.506 1.00 36.09 31 GLU D C 1
ATOM 4918 O O . GLU D 1 31 ? -3.787 -30.920 137.470 1.00 35.94 31 GLU D O 1
ATOM 4930 N N . LEU D 1 32 ? -1.877 -31.000 138.650 1.00 38.22 32 LEU D N 1
ATOM 4931 C CA . LEU D 1 32 ? -2.598 -31.149 139.910 1.00 35.03 32 LEU D CA 1
ATOM 4932 C C . LEU D 1 32 ? -3.396 -29.895 140.241 1.00 35.08 32 LEU D C 1
ATOM 4933 O O . LEU D 1 32 ? -4.499 -29.983 140.794 1.00 38.70 32 LEU D O 1
ATOM 4949 N N . GLU D 1 33 ? -2.859 -28.718 139.914 1.00 36.41 33 GLU D N 1
ATOM 4950 C CA . GLU D 1 33 ? -3.610 -27.486 140.129 1.00 42.38 33 GLU D CA 1
ATOM 4951 C C . GLU D 1 33 ? -4.877 -27.460 139.285 1.00 40.78 33 GLU D C 1
ATOM 4952 O O . GLU D 1 33 ? -5.918 -26.962 139.732 1.00 40.30 33 GLU D O 1
ATOM 4964 N N . ALA D 1 34 ? -4.811 -27.996 138.062 1.00 39.52 34 ALA D N 1
ATOM 4965 C CA . ALA D 1 34 ? -5.995 -28.045 137.209 1.00 40.27 34 ALA D CA 1
ATOM 4966 C C . ALA D 1 34 ? -7.058 -28.966 137.795 1.00 35.04 34 ALA D C 1
ATOM 4967 O O . ALA D 1 34 ? -8.248 -28.630 137.789 1.00 37.86 34 ALA D O 1
ATOM 4974 N N . VAL D 1 35 ? -6.650 -30.134 138.297 1.00 34.95 35 VAL D N 1
ATOM 4975 C CA . VAL D 1 35 ? -7.588 -31.022 138.983 1.00 36.66 35 VAL D CA 1
ATOM 4976 C C . VAL D 1 35 ? -8.342 -30.254 140.062 1.00 39.43 35 VAL D C 1
ATOM 4977 O O . VAL D 1 35 ? -9.572 -30.332 140.166 1.00 35.64 35 VAL D O 1
ATOM 4990 N N . ASP D 1 36 ? -7.610 -29.497 140.881 1.00 39.82 36 ASP D N 1
ATOM 4991 C CA . ASP D 1 36 ? -8.238 -28.764 141.975 1.00 40.41 36 ASP D CA 1
ATOM 4992 C C . ASP D 1 36 ? -9.221 -27.725 141.448 1.00 39.37 36 ASP D C 1
ATOM 4993 O O . ASP D 1 36 ? -10.394 -27.706 141.838 1.00 40.75 36 ASP D O 1
ATOM 5002 N N . TRP D 1 37 ? -8.763 -26.861 140.542 1.00 41.33 37 TRP D N 1
ATOM 5003 C CA . TRP D 1 37 ? -9.604 -25.759 140.085 1.00 41.25 37 TRP D CA 1
ATOM 5004 C C . TRP D 1 37 ? -10.778 -26.258 139.248 1.00 40.29 37 TRP D C 1
ATOM 5005 O O . TRP D 1 37 ? -11.891 -25.729 139.353 1.00 37.98 37 TRP D O 1
ATOM 5026 N N . TYR D 1 38 ? -10.560 -27.280 138.419 1.00 39.26 38 TYR D N 1
ATOM 5027 C CA . TYR D 1 38 ? -11.656 -27.805 137.610 1.00 44.33 38 TYR D CA 1
ATOM 5028 C C . TYR D 1 38 ? -12.784 -28.330 138.489 1.00 45.60 38 TYR D C 1
ATOM 5029 O O . TYR D 1 38 ? -13.966 -28.151 138.168 1.00 45.63 38 TYR D O 1
ATOM 5047 N N . GLN D 1 39 ? -12.441 -28.971 139.607 1.00 34.46 39 GLN D N 1
ATOM 5048 C CA . GLN D 1 39 ? -13.465 -29.479 140.512 1.00 38.20 39 GLN D CA 1
ATOM 5049 C C . GLN D 1 39 ? -14.221 -28.338 141.180 1.00 42.83 39 GLN D C 1
ATOM 5050 O O . GLN D 1 39 ? -15.454 -28.365 141.267 1.00 44.01 39 GLN D O 1
ATOM 5064 N N . GLN D 1 40 ? -13.495 -27.329 141.670 1.00 46.75 40 GLN D N 1
ATOM 5065 C CA . GLN D 1 40 ? -14.145 -26.213 142.350 1.00 45.61 40 GLN D CA 1
ATOM 5066 C C . GLN D 1 40 ? -15.167 -25.537 141.444 1.00 45.84 40 GLN D C 1
ATOM 5067 O O . GLN D 1 40 ? -16.307 -25.286 141.852 1.00 46.15 40 GLN D O 1
ATOM 5081 N N . ARG D 1 41 ? -14.778 -25.232 140.204 1.00 42.88 41 ARG D N 1
ATOM 5082 C CA . ARG D 1 41 ? -15.703 -24.549 139.305 1.00 46.04 41 ARG D CA 1
ATOM 5083 C C . ARG D 1 41 ? -16.872 -25.445 138.920 1.00 44.57 41 ARG D C 1
ATOM 5084 O O . ARG D 1 41 ? -17.994 -24.956 138.750 1.00 50.23 41 ARG D O 1
ATOM 5105 N N . ALA D 1 42 ? -16.637 -26.752 138.793 1.00 43.85 42 ALA D N 1
ATOM 5106 C CA . ALA D 1 42 ? -17.731 -27.676 138.513 1.00 46.94 42 ALA D CA 1
ATOM 5107 C C . ALA D 1 42 ? -18.807 -27.589 139.590 1.00 51.59 42 ALA D C 1
ATOM 5108 O O . ALA D 1 42 ? -20.003 -27.501 139.286 1.00 55.14 42 ALA D O 1
ATOM 5115 N N . ASP D 1 43 ? -18.396 -27.606 140.861 1.00 48.98 43 ASP D N 1
ATOM 5116 C CA . ASP D 1 43 ? -19.351 -27.492 141.959 1.00 51.01 43 ASP D CA 1
ATOM 5117 C C . ASP D 1 43 ? -20.158 -26.201 141.874 1.00 53.18 43 ASP D C 1
ATOM 5118 O O . ASP D 1 43 ? -21.371 -26.202 142.113 1.00 56.12 43 ASP D O 1
ATOM 5127 N N . ALA D 1 44 ? -19.502 -25.087 141.540 1.00 50.70 44 ALA D N 1
ATOM 5128 C CA . ALA D 1 44 ? -20.145 -23.781 141.645 1.00 55.64 44 ALA D CA 1
ATOM 5129 C C . ALA D 1 44 ? -21.009 -23.436 140.434 1.00 58.44 44 ALA D C 1
ATOM 5130 O O . ALA D 1 44 ? -21.954 -22.649 140.565 1.00 58.68 44 ALA D O 1
ATOM 5137 N N . CYS D 1 45 ? -20.714 -23.991 139.262 1.00 54.67 45 CYS D N 1
ATOM 5138 C CA . CYS D 1 45 ? -21.438 -23.600 138.059 1.00 57.54 45 CYS D CA 1
ATOM 5139 C C . CYS D 1 45 ? -22.841 -24.193 138.056 1.00 64.24 45 CYS D C 1
ATOM 5140 O O . CYS D 1 45 ? -23.055 -25.334 138.476 1.00 63.67 45 CYS D O 1
ATOM 5148 N N . SER D 1 46 ? -23.799 -23.411 137.563 1.00 69.30 46 SER D N 1
ATOM 5149 C CA . SER D 1 46 ? -25.203 -23.802 137.515 1.00 65.34 46 SER D CA 1
ATOM 5150 C C . SER D 1 46 ? -25.646 -24.116 136.088 1.00 63.80 46 SER D C 1
ATOM 5151 O O . SER D 1 46 ? -26.780 -23.835 135.697 1.00 65.37 46 SER D O 1
ATOM 5159 N N . GLU D 1 47 ? -24.753 -24.708 135.293 1.00 60.11 47 GLU D N 1
ATOM 5160 C CA . GLU D 1 47 ? -25.087 -25.111 133.933 1.00 64.88 47 GLU D CA 1
ATOM 5161 C C . GLU D 1 47 ? -24.546 -26.515 133.678 1.00 61.29 47 GLU D C 1
ATOM 5162 O O . GLU D 1 47 ? -23.324 -26.700 133.617 1.00 59.58 47 GLU D O 1
ATOM 5174 N N . PRO D 1 48 ? -25.412 -27.524 133.514 1.00 61.05 48 PRO D N 1
ATOM 5175 C CA . PRO D 1 48 ? -24.905 -28.902 133.396 1.00 59.53 48 PRO D CA 1
ATOM 5176 C C . PRO D 1 48 ? -24.011 -29.124 132.192 1.00 56.82 48 PRO D C 1
ATOM 5177 O O . PRO D 1 48 ? -23.102 -29.962 132.255 1.00 53.04 48 PRO D O 1
ATOM 5188 N N . GLY D 1 49 ? -24.249 -28.419 131.085 1.00 59.41 49 GLY D N 1
ATOM 5189 C CA . GLY D 1 49 ? -23.356 -28.541 129.945 1.00 56.97 49 GLY D CA 1
ATOM 5190 C C . GLY D 1 49 ? -21.916 -28.242 130.313 1.00 51.99 49 GLY D C 1
ATOM 5191 O O . GLY D 1 49 ? -21.006 -29.016 130.005 1.00 45.67 49 GLY D O 1
ATOM 5195 N N . LEU D 1 50 ? -21.691 -27.111 130.987 1.00 50.94 50 LEU D N 1
ATOM 5196 C CA . LEU D 1 50 ? -20.341 -26.750 131.406 1.00 49.60 50 LEU D CA 1
ATOM 5197 C C . LEU D 1 50 ? -19.850 -27.655 132.528 1.00 45.38 50 LEU D C 1
ATOM 5198 O O . LEU D 1 50 ? -18.659 -27.980 132.595 1.00 45.09 50 LEU D O 1
ATOM 5214 N N . HIS D 1 51 ? -20.747 -28.063 133.427 1.00 46.24 51 HIS D N 1
ATOM 5215 C CA . HIS D 1 51 ? -20.365 -28.994 134.483 1.00 48.62 51 HIS D CA 1
ATOM 5216 C C . HIS D 1 51 ? -19.739 -30.254 133.897 1.00 48.15 51 HIS D C 1
ATOM 5217 O O . HIS D 1 51 ? -18.658 -30.678 134.318 1.00 41.82 51 HIS D O 1
ATOM 5231 N N . ASP D 1 52 ? -20.401 -30.858 132.904 1.00 45.79 52 ASP D N 1
ATOM 5232 C CA . ASP D 1 52 ? -19.921 -32.126 132.360 1.00 45.20 52 ASP D CA 1
ATOM 5233 C C . ASP D 1 52 ? -18.570 -31.958 131.675 1.00 42.42 52 ASP D C 1
ATOM 5234 O O . ASP D 1 52 ? -17.717 -32.850 131.742 1.00 47.71 52 ASP D O 1
ATOM 5243 N N . VAL D 1 53 ? -18.359 -30.827 131.003 1.00 40.45 53 VAL D N 1
ATOM 5244 C CA . VAL D 1 53 ? -17.065 -30.571 130.375 1.00 43.16 53 VAL D CA 1
ATOM 5245 C C . VAL D 1 53 ? -15.979 -30.452 131.438 1.00 43.94 53 VAL D C 1
ATOM 5246 O O . VAL D 1 53 ? -14.915 -31.074 131.341 1.00 40.57 53 VAL D O 1
ATOM 5259 N N . LEU D 1 54 ? -16.237 -29.653 132.475 1.00 42.23 54 LEU D N 1
ATOM 5260 C CA . LEU D 1 54 ? -15.230 -29.434 133.509 1.00 44.34 54 LEU D CA 1
ATOM 5261 C C . LEU D 1 54 ? -14.830 -30.742 134.179 1.00 42.33 54 LEU D C 1
ATOM 5262 O O . LEU D 1 54 ? -13.638 -30.999 134.393 1.00 44.46 54 LEU D O 1
ATOM 5278 N N . ILE D 1 55 ? -15.808 -31.585 134.515 1.00 42.29 55 ILE D N 1
ATOM 5279 C CA . ILE D 1 55 ? -15.497 -32.864 135.149 1.00 39.81 55 ILE D CA 1
ATOM 5280 C C . ILE D 1 55 ? -14.710 -33.751 134.195 1.00 43.21 55 ILE D C 1
ATOM 5281 O O . ILE D 1 55 ? -13.779 -34.455 134.604 1.00 38.37 55 ILE D O 1
ATOM 5297 N N . HIS D 1 56 ? -15.070 -33.739 132.909 1.00 44.12 56 HIS D N 1
ATOM 5298 C CA . HIS D 1 56 ? -14.362 -34.580 131.950 1.00 45.96 56 HIS D CA 1
ATOM 5299 C C . HIS D 1 56 ? -12.930 -34.104 131.755 1.00 43.61 56 HIS D C 1
ATOM 5300 O O . HIS D 1 56 ? -12.006 -34.921 131.668 1.00 43.49 56 HIS D O 1
ATOM 5314 N N . ASN D 1 57 ? -12.726 -32.788 131.672 1.00 40.96 57 ASN D N 1
ATOM 5315 C CA . ASN D 1 57 ? -11.371 -32.259 131.562 1.00 41.51 57 ASN D CA 1
ATOM 5316 C C . ASN D 1 57 ? -10.579 -32.529 132.834 1.00 44.64 57 ASN D C 1
ATOM 5317 O O . ASN D 1 57 ? -9.389 -32.858 132.774 1.00 42.53 57 ASN D O 1
ATOM 5328 N N . LYS D 1 58 ? -11.227 -32.391 133.993 1.00 43.22 58 LYS D N 1
ATOM 5329 C CA . LYS D 1 58 ? -10.591 -32.736 135.260 1.00 41.42 58 LYS D CA 1
ATOM 5330 C C . LYS D 1 58 ? -9.981 -34.129 135.203 1.00 43.97 58 LYS D C 1
ATOM 5331 O O . LYS D 1 58 ? -8.797 -34.320 135.499 1.00 41.35 58 LYS D O 1
ATOM 5350 N N . ASN D 1 59 ? -10.784 -35.121 134.816 1.00 43.74 59 ASN D N 1
ATOM 5351 C CA . ASN D 1 59 ? -10.311 -36.499 134.833 1.00 40.89 59 ASN D CA 1
ATOM 5352 C C . ASN D 1 59 ? -9.156 -36.712 133.865 1.00 43.40 59 ASN D C 1
ATOM 5353 O O . ASN D 1 59 ? -8.284 -37.550 134.121 1.00 39.79 59 ASN D O 1
ATOM 5364 N N . GLU D 1 60 ? -9.120 -35.962 132.757 1.00 44.10 60 GLU D N 1
ATOM 5365 C CA . GLU D 1 60 ? -7.985 -36.064 131.845 1.00 41.57 60 GLU D CA 1
ATOM 5366 C C . GLU D 1 60 ? -6.731 -35.430 132.436 1.00 41.46 60 GLU D C 1
ATOM 5367 O O . GLU D 1 60 ? -5.620 -35.910 132.184 1.00 40.73 60 GLU D O 1
ATOM 5379 N N . GLU D 1 61 ? -6.879 -34.354 133.211 1.00 39.27 61 GLU D N 1
ATOM 5380 C CA . GLU D 1 61 ? -5.721 -33.784 133.894 1.00 44.11 61 GLU D CA 1
ATOM 5381 C C . GLU D 1 61 ? -5.145 -34.771 134.901 1.00 34.91 61 GLU D C 1
ATOM 5382 O O . GLU D 1 61 ? -3.923 -34.849 135.077 1.00 38.71 61 GLU D O 1
ATOM 5394 N N . VAL D 1 62 ? -6.010 -35.537 135.570 1.00 38.17 62 VAL D N 1
ATOM 5395 C CA . VAL D 1 62 ? -5.536 -36.599 136.454 1.00 38.59 62 VAL D CA 1
ATOM 5396 C C . VAL D 1 62 ? -4.689 -37.593 135.673 1.00 39.19 62 VAL D C 1
ATOM 5397 O O . VAL D 1 62 ? -3.651 -38.062 136.155 1.00 34.23 62 VAL D O 1
ATOM 5410 N N . GLU D 1 63 ? -5.117 -37.931 134.454 1.00 43.51 63 GLU D N 1
ATOM 5411 C CA . GLU D 1 63 ? -4.359 -38.871 133.637 1.00 44.01 63 GLU D CA 1
ATOM 5412 C C . GLU D 1 63 ? -2.990 -38.305 133.282 1.00 39.89 63 GLU D C 1
ATOM 5413 O O . GLU D 1 63 ? -1.973 -39.002 133.378 1.00 42.71 63 GLU D O 1
ATOM 5425 N N . HIS D 1 64 ? -2.944 -37.036 132.869 1.00 38.38 64 HIS D N 1
ATOM 5426 C CA . HIS D 1 64 ? -1.662 -36.389 132.598 1.00 45.03 64 HIS D CA 1
ATOM 5427 C C . HIS D 1 64 ? -0.762 -36.416 133.828 1.00 42.38 64 HIS D C 1
ATOM 5428 O O . HIS D 1 64 ? 0.439 -36.697 133.725 1.00 39.63 64 HIS D O 1
ATOM 5442 N N . ALA D 1 65 ? -1.322 -36.112 135.000 1.00 39.92 65 ALA D N 1
ATOM 5443 C CA . ALA D 1 65 ? -0.547 -36.123 136.236 1.00 40.45 65 ALA D CA 1
ATOM 5444 C C . ALA D 1 65 ? 0.156 -37.461 136.430 1.00 41.54 65 ALA D C 1
ATOM 5445 O O . ALA D 1 65 ? 1.381 -37.522 136.585 1.00 38.43 65 ALA D O 1
ATOM 5452 N N . MET D 1 66 ? -0.611 -38.554 136.414 1.00 40.86 66 MET D N 1
ATOM 5453 C CA . MET D 1 66 ? -0.027 -39.864 136.675 1.00 40.39 66 MET D CA 1
ATOM 5454 C C . MET D 1 66 ? 0.952 -40.274 135.582 1.00 41.90 66 MET D C 1
ATOM 5455 O O . MET D 1 66 ? 1.925 -40.984 135.862 1.00 43.11 66 MET D O 1
ATOM 5469 N N . MET D 1 67 ? 0.722 -39.840 134.342 1.00 42.39 67 MET D N 1
ATOM 5470 C CA . MET D 1 67 ? 1.708 -40.057 133.289 1.00 40.79 67 MET D CA 1
ATOM 5471 C C . MET D 1 67 ? 3.045 -39.428 133.660 1.00 43.70 67 MET D C 1
ATOM 5472 O O . MET D 1 67 ? 4.098 -40.070 133.566 1.00 43.01 67 MET D O 1
ATOM 5486 N N . THR D 1 68 ? 3.022 -38.161 134.077 1.00 41.94 68 THR D N 1
ATOM 5487 C CA . THR D 1 68 ? 4.259 -37.474 134.432 1.00 40.71 68 THR D CA 1
ATOM 5488 C C . THR D 1 68 ? 4.903 -38.108 135.657 1.00 38.55 68 THR D C 1
ATOM 5489 O O . THR D 1 68 ? 6.131 -38.231 135.726 1.00 38.10 68 THR D O 1
ATOM 5500 N N . LEU D 1 69 ? 4.087 -38.526 136.627 1.00 40.69 69 LEU D N 1
ATOM 5501 C CA . LEU D 1 69 ? 4.622 -39.166 137.824 1.00 41.38 69 LEU D CA 1
ATOM 5502 C C . LEU D 1 69 ? 5.339 -40.465 137.481 1.00 45.00 69 LEU D C 1
ATOM 5503 O O . LEU D 1 69 ? 6.394 -40.770 138.052 1.00 37.87 69 LEU D O 1
ATOM 5519 N N . GLU D 1 70 ? 4.780 -41.247 136.553 1.00 43.63 70 GLU D N 1
ATOM 5520 C CA . GLU D 1 70 ? 5.436 -42.487 136.152 1.00 43.75 70 GLU D CA 1
ATOM 5521 C C . GLU D 1 70 ? 6.777 -42.203 135.493 1.00 41.99 70 GLU D C 1
ATOM 5522 O O . GLU D 1 70 ? 7.742 -42.950 135.685 1.00 46.30 70 GLU D O 1
ATOM 5534 N N . TRP D 1 71 ? 6.860 -41.127 134.709 1.00 42.66 71 TRP D N 1
ATOM 5535 C CA . TRP D 1 71 ? 8.141 -40.740 134.131 1.00 42.72 71 TRP D CA 1
ATOM 5536 C C . TRP D 1 71 ? 9.146 -40.398 135.222 1.00 40.69 71 TRP D C 1
ATOM 5537 O O . TRP D 1 71 ? 10.319 -40.777 135.136 1.00 43.10 71 TRP D O 1
ATOM 5558 N N . ILE D 1 72 ? 8.707 -39.677 136.255 1.00 40.96 72 ILE D N 1
ATOM 5559 C CA . ILE D 1 72 ? 9.590 -39.370 137.379 1.00 44.65 72 ILE D CA 1
ATOM 5560 C C . ILE D 1 72 ? 10.056 -40.659 138.046 1.00 43.00 72 ILE D C 1
ATOM 5561 O O . ILE D 1 72 ? 11.251 -40.849 138.300 1.00 44.46 72 ILE D O 1
ATOM 5577 N N . ARG D 1 73 ? 9.120 -41.573 138.321 1.00 46.99 73 ARG D N 1
ATOM 5578 C CA . ARG D 1 73 ? 9.466 -42.824 138.992 1.00 48.89 73 ARG D CA 1
ATOM 5579 C C . ARG D 1 73 ? 10.609 -43.538 138.283 1.00 51.71 73 ARG D C 1
ATOM 5580 O O . ARG D 1 73 ? 11.580 -43.966 138.917 1.00 48.15 73 ARG D O 1
ATOM 5601 N N . ARG D 1 74 ? 10.499 -43.693 136.961 1.00 47.15 74 ARG D N 1
ATOM 5602 C CA . ARG D 1 74 ? 11.499 -44.434 136.201 1.00 48.76 74 ARG D CA 1
ATOM 5603 C C . ARG D 1 74 ? 12.868 -43.775 136.227 1.00 49.74 74 ARG D C 1
ATOM 5604 O O . ARG D 1 74 ? 13.855 -44.428 135.871 1.00 58.36 74 ARG D O 1
ATOM 5625 N N . ARG D 1 75 ? 12.957 -42.511 136.637 1.00 51.18 75 ARG D N 1
ATOM 5626 C CA . ARG D 1 75 ? 14.220 -41.791 136.662 1.00 58.70 75 ARG D CA 1
ATOM 5627 C C . ARG D 1 75 ? 14.773 -41.585 138.064 1.00 57.83 75 ARG D C 1
ATOM 5628 O O . ARG D 1 75 ? 15.959 -41.271 138.199 1.00 63.50 75 ARG D O 1
ATOM 5649 N N . SER D 1 76 ? 13.957 -41.759 139.098 1.00 55.46 76 SER D N 1
ATOM 5650 C CA . SER D 1 76 ? 14.333 -41.403 140.466 1.00 56.97 76 SER D CA 1
ATOM 5651 C C . SER D 1 76 ? 14.153 -42.597 141.396 1.00 55.55 76 SER D C 1
ATOM 5652 O O . SER D 1 76 ? 13.001 -42.975 141.697 1.00 50.02 76 SER D O 1
ATOM 5660 N N . PRO D 1 77 ? 15.236 -43.216 141.875 1.00 55.42 77 PRO D N 1
ATOM 5661 C CA . PRO D 1 77 ? 15.066 -44.309 142.848 1.00 58.35 77 PRO D CA 1
ATOM 5662 C C . PRO D 1 77 ? 14.333 -43.886 144.111 1.00 56.46 77 PRO D C 1
ATOM 5663 O O . PRO D 1 77 ? 13.536 -44.667 144.648 1.00 56.20 77 PRO D O 1
ATOM 5674 N N . VAL D 1 78 ? 14.578 -42.669 144.603 1.00 53.30 78 VAL D N 1
ATOM 5675 C CA . VAL D 1 78 ? 13.939 -42.227 145.842 1.00 53.57 78 VAL D CA 1
ATOM 5676 C C . VAL D 1 78 ? 12.426 -42.186 145.678 1.00 53.36 78 VAL D C 1
ATOM 5677 O O . VAL D 1 78 ? 11.676 -42.521 146.604 1.00 50.02 78 VAL D O 1
ATOM 5690 N N . PHE D 1 79 ? 11.951 -41.765 144.505 1.00 52.01 79 PHE D N 1
ATOM 5691 C CA . PHE D 1 79 ? 10.517 -41.789 144.237 1.00 52.00 79 PHE D CA 1
ATOM 5692 C C . PHE D 1 79 ? 9.995 -43.219 144.189 1.00 51.20 79 PHE D C 1
ATOM 5693 O O . PHE D 1 79 ? 8.922 -43.516 144.726 1.00 46.52 79 PHE D O 1
ATOM 5710 N N . ASP D 1 80 ? 10.741 -44.117 143.542 1.00 55.04 80 ASP D N 1
ATOM 5711 C CA . ASP D 1 80 ? 10.305 -45.504 143.415 1.00 55.41 80 ASP D CA 1
ATOM 5712 C C . ASP D 1 80 ? 10.105 -46.141 144.785 1.00 52.83 80 ASP D C 1
ATOM 5713 O O . ASP D 1 80 ? 9.058 -46.738 145.059 1.00 48.72 80 ASP D O 1
ATOM 5722 N N . ALA D 1 81 ? 11.100 -46.013 145.666 1.00 50.59 81 ALA D N 1
ATOM 5723 C CA . ALA D 1 81 ? 11.018 -46.650 146.976 1.00 52.12 81 ALA D CA 1
ATOM 5724 C C . ALA D 1 81 ? 9.799 -46.165 147.751 1.00 52.81 81 ALA D C 1
ATOM 5725 O O . ALA D 1 81 ? 8.999 -46.970 148.244 1.00 53.64 81 ALA D O 1
ATOM 5732 N N . HIS D 1 82 ? 9.638 -44.845 147.869 1.00 50.88 82 HIS D N 1
ATOM 5733 C CA . HIS D 1 82 ? 8.538 -44.305 148.660 1.00 49.50 82 HIS D CA 1
ATOM 5734 C C . HIS D 1 82 ? 7.182 -44.634 148.046 1.00 49.67 82 HIS D C 1
ATOM 5735 O O . HIS D 1 82 ? 6.195 -44.782 148.776 1.00 48.20 82 HIS D O 1
ATOM 5749 N N . MET D 1 83 ? 7.106 -44.752 146.718 1.00 53.43 83 MET D N 1
ATOM 5750 C CA . MET D 1 83 ? 5.843 -45.127 146.090 1.00 55.12 83 MET D CA 1
ATOM 5751 C C . MET D 1 83 ? 5.460 -46.560 146.440 1.00 54.57 83 MET D C 1
ATOM 5752 O O . MET D 1 83 ? 4.292 -46.843 146.734 1.00 55.69 83 MET D O 1
ATOM 5766 N N . ARG D 1 84 ? 6.430 -47.477 146.422 1.00 51.62 84 ARG D N 1
ATOM 5767 C CA . ARG D 1 84 ? 6.140 -48.862 146.777 1.00 56.64 84 ARG D CA 1
ATOM 5768 C C . ARG D 1 84 ? 5.699 -48.986 148.230 1.00 54.14 84 ARG D C 1
ATOM 5769 O O . ARG D 1 84 ? 4.952 -49.909 148.575 1.00 58.93 84 ARG D O 1
ATOM 5790 N N . THR D 1 85 ? 6.141 -48.070 149.093 1.00 52.44 85 THR D N 1
ATOM 5791 C CA . THR D 1 85 ? 5.792 -48.158 150.507 1.00 53.67 85 THR D CA 1
ATOM 5792 C C . THR D 1 85 ? 4.341 -47.762 150.752 1.00 52.84 85 THR D C 1
ATOM 5793 O O . THR D 1 85 ? 3.635 -48.420 151.526 1.00 51.65 85 THR D O 1
ATOM 5804 N N . TYR D 1 86 ? 3.873 -46.694 150.108 1.00 52.80 86 TYR D N 1
ATOM 5805 C CA . TYR D 1 86 ? 2.623 -46.058 150.500 1.00 51.72 86 TYR D CA 1
ATOM 5806 C C . TYR D 1 86 ? 1.479 -46.254 149.519 1.00 47.61 86 TYR D C 1
ATOM 5807 O O . TYR D 1 86 ? 0.319 -46.195 149.932 1.00 48.75 86 TYR D O 1
ATOM 5825 N N . LEU D 1 87 ? 1.762 -46.479 148.241 1.00 51.13 87 LEU D N 1
ATOM 5826 C CA . LEU D 1 87 ? 0.713 -46.528 147.233 1.00 54.67 87 LEU D CA 1
ATOM 5827 C C . LEU D 1 87 ? 0.108 -47.922 147.144 1.00 53.03 87 LEU D C 1
ATOM 5828 O O . LEU D 1 87 ? 0.817 -48.930 147.202 1.00 57.95 87 LEU D O 1
ATOM 5844 N N . PHE D 1 88 ? -1.216 -47.965 146.998 1.00 53.09 88 PHE D N 1
ATOM 5845 C CA . PHE D 1 88 ? -1.958 -49.218 146.880 1.00 54.89 88 PHE D CA 1
ATOM 5846 C C . PHE D 1 88 ? -1.827 -50.043 148.158 1.00 55.88 88 PHE D C 1
ATOM 5847 O O . PHE D 1 88 ? -1.452 -51.218 148.135 1.00 51.23 88 PHE D O 1
ATOM 5864 N N . THR D 1 89 ? -2.135 -49.406 149.286 1.00 55.37 89 THR D N 1
ATOM 5865 C CA . THR D 1 89 ? -2.137 -50.047 150.593 1.00 56.16 89 THR D CA 1
ATOM 5866 C C . THR D 1 89 ? -3.487 -49.804 151.257 1.00 59.75 89 THR D C 1
ATOM 5867 O O . THR D 1 89 ? -4.395 -49.206 150.672 1.00 59.43 89 THR D O 1
ATOM 5878 N N . GLU D 1 90 ? -3.616 -50.274 152.498 1.00 65.07 90 GLU D N 1
ATOM 5879 C CA . GLU D 1 90 ? -4.874 -50.172 153.233 1.00 67.22 90 GLU D CA 1
ATOM 5880 C C . GLU D 1 90 ? -4.712 -49.796 154.698 1.00 65.75 90 GLU D C 1
ATOM 5881 O O . GLU D 1 90 ? -5.688 -49.336 155.302 1.00 59.84 90 GLU D O 1
ATOM 5893 N N . ARG D 1 91 ? -3.538 -49.966 155.298 1.00 65.21 91 ARG D N 1
ATOM 5894 C CA . ARG D 1 91 ? -3.336 -49.566 156.678 1.00 65.87 91 ARG D CA 1
ATOM 5895 C C . ARG D 1 91 ? -3.364 -48.042 156.794 1.00 64.83 91 ARG D C 1
ATOM 5896 O O . ARG D 1 91 ? -3.175 -47.331 155.804 1.00 56.89 91 ARG D O 1
ATOM 5917 N N . PRO D 1 92 ? -3.614 -47.514 157.993 1.00 69.82 92 PRO D N 1
ATOM 5918 C CA . PRO D 1 92 ? -3.476 -46.067 158.194 1.00 64.79 92 PRO D CA 1
ATOM 5919 C C . PRO D 1 92 ? -2.125 -45.584 157.686 1.00 59.86 92 PRO D C 1
ATOM 5920 O O . PRO D 1 92 ? -1.095 -46.230 157.893 1.00 57.52 92 PRO D O 1
ATOM 5931 N N . ILE D 1 93 ? -2.140 -44.437 157.004 1.00 53.49 93 ILE D N 1
ATOM 5932 C CA . ILE D 1 93 ? -0.976 -44.012 156.228 1.00 54.07 93 ILE D CA 1
ATOM 5933 C C . ILE D 1 93 ? 0.266 -43.928 157.106 1.00 50.15 93 ILE D C 1
ATOM 5934 O O . ILE D 1 93 ? 1.350 -44.374 156.710 1.00 50.96 93 ILE D O 1
ATOM 5950 N N . LEU D 1 94 ? 0.138 -43.356 158.307 1.00 47.73 94 LEU D N 1
ATOM 5951 C CA . LEU D 1 94 ? 1.315 -43.158 159.151 1.00 57.03 94 LEU D CA 1
ATOM 5952 C C . LEU D 1 94 ? 1.897 -44.479 159.643 1.00 57.45 94 LEU D C 1
ATOM 5953 O O . LEU D 1 94 ? 3.100 -44.558 159.919 1.00 53.94 94 LEU D O 1
ATOM 5969 N N . GLU D 1 95 ? 1.073 -45.523 159.759 1.00 59.80 95 GLU D N 1
ATOM 5970 C CA . GLU D 1 95 ? 1.573 -46.812 160.223 1.00 59.48 95 GLU D CA 1
ATOM 5971 C C . GLU D 1 95 ? 2.529 -47.459 159.229 1.00 60.11 95 GLU D C 1
ATOM 5972 O O . GLU D 1 95 ? 3.351 -48.288 159.632 1.00 58.64 95 GLU D O 1
ATOM 5984 N N . LEU D 1 96 ? 2.445 -47.096 157.946 1.00 57.20 96 LEU D N 1
ATOM 5985 C CA . LEU D 1 96 ? 3.246 -47.737 156.909 1.00 55.45 96 LEU D CA 1
ATOM 5986 C C . LEU D 1 96 ? 4.718 -47.346 156.955 1.00 54.86 96 LEU D C 1
ATOM 5987 O O . LEU D 1 96 ? 5.504 -47.893 156.174 1.00 53.91 96 LEU D O 1
ATOM 6003 N N . GLU D 1 97 ? 5.112 -46.432 157.837 1.00 61.94 97 GLU D N 1
ATOM 6004 C CA . GLU D 1 97 ? 6.517 -46.065 157.993 1.00 68.58 97 GLU D CA 1
ATOM 6005 C C . GLU D 1 97 ? 7.384 -47.318 158.113 1.00 66.15 97 GLU D C 1
ATOM 6006 O O . GLU D 1 97 ? 8.175 -47.627 157.220 1.00 66.09 97 GLU D O 1
ATOM 6018 N N . GLN E 1 6 ? 7.909 -13.358 131.810 1.00 56.22 6 GLN E N 1
ATOM 6019 C CA . GLN E 1 6 ? 6.703 -13.906 131.197 1.00 69.69 6 GLN E CA 1
ATOM 6020 C C . GLN E 1 6 ? 6.969 -15.309 130.644 1.00 62.53 6 GLN E C 1
ATOM 6021 O O . GLN E 1 6 ? 6.258 -16.256 130.978 1.00 66.97 6 GLN E O 1
ATOM 6034 N N . LEU E 1 7 ? 7.993 -15.438 129.801 1.00 54.03 7 LEU E N 1
ATOM 6035 C CA . LEU E 1 7 ? 8.408 -16.751 129.324 1.00 52.59 7 LEU E CA 1
ATOM 6036 C C . LEU E 1 7 ? 8.933 -17.600 130.475 1.00 51.33 7 LEU E C 1
ATOM 6037 O O . LEU E 1 7 ? 9.578 -17.104 131.402 1.00 49.49 7 LEU E O 1
ATOM 6053 N N . HIS E 1 8 ? 8.660 -18.902 130.399 1.00 51.95 8 HIS E N 1
ATOM 6054 C CA . HIS E 1 8 ? 9.062 -19.838 131.440 1.00 51.39 8 HIS E CA 1
ATOM 6055 C C . HIS E 1 8 ? 10.391 -20.524 131.155 1.00 50.37 8 HIS E C 1
ATOM 6056 O O . HIS E 1 8 ? 10.889 -21.253 132.019 1.00 50.94 8 HIS E O 1
ATOM 6070 N N . GLU E 1 9 ? 10.970 -20.323 129.981 1.00 48.18 9 GLU E N 1
ATOM 6071 C CA . GLU E 1 9 ? 12.266 -20.874 129.627 1.00 47.29 9 GLU E CA 1
ATOM 6072 C C . GLU E 1 9 ? 13.124 -19.768 129.037 1.00 50.21 9 GLU E C 1
ATOM 6073 O O . GLU E 1 9 ? 12.599 -18.777 128.520 1.00 50.78 9 GLU E O 1
ATOM 6085 N N . PRO E 1 10 ? 14.448 -19.898 129.107 1.00 57.87 10 PRO E N 1
ATOM 6086 C CA . PRO E 1 10 ? 15.307 -18.896 128.466 1.00 59.01 10 PRO E CA 1
ATOM 6087 C C . PRO E 1 10 ? 15.118 -18.903 126.956 1.00 57.19 10 PRO E C 1
ATOM 6088 O O . PRO E 1 10 ? 15.068 -19.960 126.322 1.00 54.05 10 PRO E O 1
ATOM 6099 N N . ALA E 1 11 ? 15.013 -17.701 126.384 1.00 61.55 11 ALA E N 1
ATOM 6100 C CA . ALA E 1 11 ? 14.677 -17.565 124.969 1.00 58.87 11 ALA E CA 1
ATOM 6101 C C . ALA E 1 11 ? 15.588 -18.397 124.077 1.00 60.52 11 ALA E C 1
ATOM 6102 O O . ALA E 1 11 ? 15.155 -18.874 123.022 1.00 55.29 11 ALA E O 1
ATOM 6109 N N . GLU E 1 12 ? 16.846 -18.592 124.483 1.00 67.83 12 GLU E N 1
ATOM 6110 C CA . GLU E 1 12 ? 17.802 -19.307 123.644 1.00 64.59 12 GLU E CA 1
ATOM 6111 C C . GLU E 1 12 ? 17.378 -20.742 123.358 1.00 58.76 12 GLU E C 1
ATOM 6112 O O . GLU E 1 12 ? 17.819 -21.314 122.355 1.00 58.73 12 GLU E O 1
ATOM 6124 N N . LEU E 1 13 ? 16.547 -21.340 124.210 1.00 53.47 13 LEU E N 1
ATOM 6125 C CA . LEU E 1 13 ? 16.117 -22.721 124.035 1.00 49.63 13 LEU E CA 1
ATOM 6126 C C . LEU E 1 13 ? 14.770 -22.846 123.334 1.00 53.13 13 LEU E C 1
ATOM 6127 O O . LEU E 1 13 ? 14.299 -23.970 123.130 1.00 47.21 13 LEU E O 1
ATOM 6143 N N . LEU E 1 14 ? 14.143 -21.734 122.963 1.00 49.71 14 LEU E N 1
ATOM 6144 C CA . LEU E 1 14 ? 12.835 -21.743 122.323 1.00 47.59 14 LEU E CA 1
ATOM 6145 C C . LEU E 1 14 ? 12.984 -21.368 120.855 1.00 47.88 14 LEU E C 1
ATOM 6146 O O . LEU E 1 14 ? 13.701 -20.418 120.523 1.00 46.72 14 LEU E O 1
ATOM 6162 N N . SER E 1 15 ? 12.311 -22.117 119.985 1.00 48.75 15 SER E N 1
ATOM 6163 C CA . SER E 1 15 ? 12.232 -21.750 118.580 1.00 47.81 15 SER E CA 1
ATOM 6164 C C . SER E 1 15 ? 11.333 -20.531 118.407 1.00 45.85 15 SER E C 1
ATOM 6165 O O . SER E 1 15 ? 10.449 -20.258 119.223 1.00 41.60 15 SER E O 1
ATOM 6173 N N . GLU E 1 16 ? 11.564 -19.791 117.320 1.00 50.39 16 GLU E N 1
ATOM 6174 C CA . GLU E 1 16 ? 10.749 -18.607 117.066 1.00 48.83 16 GLU E CA 1
ATOM 6175 C C . GLU E 1 16 ? 9.277 -18.966 116.915 1.00 43.87 16 GLU E C 1
ATOM 6176 O O . GLU E 1 16 ? 8.406 -18.162 117.266 1.00 45.88 16 GLU E O 1
ATOM 6188 N N . GLU E 1 17 ? 8.973 -20.160 116.402 1.00 41.78 17 GLU E N 1
ATOM 6189 C CA . GLU E 1 17 ? 7.580 -20.592 116.339 1.00 45.86 17 GLU E CA 1
ATOM 6190 C C . GLU E 1 17 ? 6.951 -20.600 117.727 1.00 40.59 17 GLU E C 1
ATOM 6191 O O . GLU E 1 17 ? 5.796 -20.193 117.899 1.00 33.59 17 GLU E O 1
ATOM 6203 N N . THR E 1 18 ? 7.701 -21.051 118.733 1.00 35.59 18 THR E N 1
ATOM 6204 C CA . THR E 1 18 ? 7.183 -21.048 120.097 1.00 40.87 18 THR E CA 1
ATOM 6205 C C . THR E 1 18 ? 7.023 -19.628 120.624 1.00 34.01 18 THR E C 1
ATOM 6206 O O . THR E 1 18 ? 6.028 -19.316 121.289 1.00 35.79 18 THR E O 1
ATOM 6217 N N . LYS E 1 19 ? 7.989 -18.752 120.343 1.00 34.63 19 LYS E N 1
ATOM 6218 C CA . LYS E 1 19 ? 7.901 -17.381 120.836 1.00 38.29 19 LYS E CA 1
ATOM 6219 C C . LYS E 1 19 ? 6.768 -16.620 120.159 1.00 38.34 19 LYS E C 1
ATOM 6220 O O . LYS E 1 19 ? 6.037 -15.874 120.818 1.00 36.49 19 LYS E O 1
ATOM 6239 N N . ASN E 1 20 ? 6.605 -16.791 118.846 1.00 39.55 20 ASN E N 1
ATOM 6240 C CA . ASN E 1 20 ? 5.493 -16.145 118.156 1.00 38.05 20 ASN E CA 1
ATOM 6241 C C . ASN E 1 20 ? 4.157 -16.682 118.653 1.00 36.95 20 ASN E C 1
ATOM 6242 O O . ASN E 1 20 ? 3.187 -15.927 118.785 1.00 37.07 20 ASN E O 1
ATOM 6253 N N . MET E 1 21 ? 4.087 -17.985 118.935 1.00 36.83 21 MET E N 1
ATOM 6254 C CA . MET E 1 21 ? 2.870 -18.548 119.508 1.00 31.99 21 MET E CA 1
ATOM 6255 C C . MET E 1 21 ? 2.622 -17.998 120.905 1.00 35.79 21 MET E C 1
ATOM 6256 O O . MET E 1 21 ? 1.483 -17.666 121.257 1.00 34.34 21 MET E O 1
ATOM 6270 N N . HIS E 1 22 ? 3.677 -17.903 121.719 1.00 35.07 22 HIS E N 1
ATOM 6271 C CA . HIS E 1 22 ? 3.561 -17.266 123.026 1.00 35.58 22 HIS E CA 1
ATOM 6272 C C . HIS E 1 22 ? 2.993 -15.857 122.896 1.00 36.01 22 HIS E C 1
ATOM 6273 O O . HIS E 1 22 ? 2.071 -15.473 123.625 1.00 35.01 22 HIS E O 1
ATOM 6287 N N . ARG E 1 23 ? 3.529 -15.072 121.960 1.00 36.38 23 ARG E N 1
ATOM 6288 C CA . ARG E 1 23 ? 3.026 -13.717 121.760 1.00 35.84 23 ARG E CA 1
ATOM 6289 C C . ARG E 1 23 ? 1.540 -13.728 121.417 1.00 36.12 23 ARG E C 1
ATOM 6290 O O . ARG E 1 23 ? 0.759 -12.946 121.971 1.00 36.38 23 ARG E O 1
ATOM 6311 N N . ALA E 1 24 ? 1.127 -14.632 120.527 1.00 35.32 24 ALA E N 1
ATOM 6312 C CA . ALA E 1 24 ? -0.277 -14.698 120.137 1.00 32.76 24 ALA E CA 1
ATOM 6313 C C . ALA E 1 24 ? -1.146 -15.216 121.276 1.00 26.38 24 ALA E C 1
ATOM 6314 O O . ALA E 1 24 ? -2.261 -14.725 121.487 1.00 28.15 24 ALA E O 1
ATOM 6321 N N . LEU E 1 25 ? -0.658 -16.206 122.026 1.00 31.46 25 LEU E N 1
ATOM 6322 C CA . LEU E 1 25 ? -1.492 -16.816 123.057 1.00 30.24 25 LEU E CA 1
ATOM 6323 C C . LEU E 1 25 ? -1.733 -15.862 124.223 1.00 29.21 25 LEU E C 1
ATOM 6324 O O . LEU E 1 25 ? -2.853 -15.790 124.742 1.00 30.12 25 LEU E O 1
ATOM 6340 N N . VAL E 1 26 ? -0.710 -15.113 124.646 1.00 29.74 26 VAL E N 1
ATOM 6341 C CA . VAL E 1 26 ? -0.921 -14.181 125.753 1.00 32.30 26 VAL E CA 1
ATOM 6342 C C . VAL E 1 26 ? -1.773 -12.999 125.304 1.00 34.05 26 VAL E C 1
ATOM 6343 O O . VAL E 1 26 ? -2.552 -12.453 126.096 1.00 29.40 26 VAL E O 1
ATOM 6356 N N . THR E 1 27 ? -1.652 -12.586 124.038 1.00 31.82 27 THR E N 1
ATOM 6357 C CA . THR E 1 27 ? -2.530 -11.544 123.511 1.00 33.62 27 THR E CA 1
ATOM 6358 C C . THR E 1 27 ? -3.990 -11.983 123.577 1.00 32.68 27 THR E C 1
ATOM 6359 O O . THR E 1 27 ? -4.861 -11.233 124.034 1.00 32.19 27 THR E O 1
ATOM 6370 N N . LEU E 1 28 ? -4.274 -13.201 123.115 1.00 34.35 28 LEU E N 1
ATOM 6371 C CA . LEU E 1 28 ? -5.624 -13.745 123.218 1.00 30.36 28 LEU E CA 1
ATOM 6372 C C . LEU E 1 28 ? -6.064 -13.859 124.675 1.00 30.53 28 LEU E C 1
ATOM 6373 O O . LEU E 1 28 ? -7.224 -13.582 125.005 1.00 29.82 28 LEU E O 1
ATOM 6389 N N . ILE E 1 29 ? -5.150 -14.261 125.560 1.00 29.30 29 ILE E N 1
ATOM 6390 C CA . ILE E 1 29 ? -5.477 -14.380 126.982 1.00 34.64 29 ILE E CA 1
ATOM 6391 C C . ILE E 1 29 ? -5.879 -13.025 127.549 1.00 33.20 29 ILE E C 1
ATOM 6392 O O . ILE E 1 29 ? -6.872 -12.904 128.275 1.00 35.52 29 ILE E O 1
ATOM 6408 N N . GLU E 1 30 ? -5.103 -11.988 127.237 1.00 38.00 30 GLU E N 1
ATOM 6409 C CA . GLU E 1 30 ? -5.400 -10.657 127.753 1.00 37.02 30 GLU E CA 1
ATOM 6410 C C . GLU E 1 30 ? -6.723 -10.129 127.212 1.00 35.97 30 GLU E C 1
ATOM 6411 O O . GLU E 1 30 ? -7.446 -9.419 127.922 1.00 34.78 30 GLU E O 1
ATOM 6423 N N . GLU E 1 31 ? -7.058 -10.473 125.968 1.00 30.91 31 GLU E N 1
ATOM 6424 C CA . GLU E 1 31 ? -8.321 -10.032 125.383 1.00 34.59 31 GLU E CA 1
ATOM 6425 C C . GLU E 1 31 ? -9.513 -10.733 126.029 1.00 30.66 31 GLU E C 1
ATOM 6426 O O . GLU E 1 31 ? -10.532 -10.096 126.312 1.00 35.68 31 GLU E O 1
ATOM 6438 N N . LEU E 1 32 ? -9.402 -12.037 126.287 1.00 31.90 32 LEU E N 1
ATOM 6439 C CA . LEU E 1 32 ? -10.471 -12.746 126.987 1.00 34.41 32 LEU E CA 1
ATOM 6440 C C . LEU E 1 32 ? -10.623 -12.254 128.423 1.00 35.20 32 LEU E C 1
ATOM 6441 O O . LEU E 1 32 ? -11.737 -12.213 128.957 1.00 33.26 32 LEU E O 1
ATOM 6457 N N . GLU E 1 33 ? -9.514 -11.898 129.074 1.00 36.79 33 GLU E N 1
ATOM 6458 C CA . GLU E 1 33 ? -9.607 -11.324 130.412 1.00 38.67 33 GLU E CA 1
ATOM 6459 C C . GLU E 1 33 ? -10.406 -10.026 130.392 1.00 33.12 33 GLU E C 1
ATOM 6460 O O . GLU E 1 33 ? -11.234 -9.784 131.279 1.00 30.98 33 GLU E O 1
ATOM 6472 N N . ALA E 1 34 ? -10.180 -9.183 129.381 1.00 33.28 34 ALA E N 1
ATOM 6473 C CA . ALA E 1 34 ? -10.952 -7.950 129.264 1.00 32.42 34 ALA E CA 1
ATOM 6474 C C . ALA E 1 34 ? -12.434 -8.242 129.058 1.00 34.38 34 ALA E C 1
ATOM 6475 O O . ALA E 1 34 ? -13.293 -7.530 129.590 1.00 33.88 34 ALA E O 1
ATOM 6482 N N . VAL E 1 35 ? -12.758 -9.278 128.281 1.00 36.29 35 VAL E N 1
ATOM 6483 C CA . VAL E 1 35 ? -14.161 -9.625 128.069 1.00 34.46 35 VAL E CA 1
ATOM 6484 C C . VAL E 1 35 ? -14.823 -9.966 129.396 1.00 34.32 35 VAL E C 1
ATOM 6485 O O . VAL E 1 35 ? -15.964 -9.570 129.659 1.00 36.24 35 VAL E O 1
ATOM 6498 N N . ASP E 1 36 ? -14.123 -10.709 130.251 1.00 35.10 36 ASP E N 1
ATOM 6499 C CA . ASP E 1 36 ? -14.679 -11.068 131.551 1.00 34.98 36 ASP E CA 1
ATOM 6500 C C . ASP E 1 36 ? -14.784 -9.847 132.459 1.00 36.21 36 ASP E C 1
ATOM 6501 O O . ASP E 1 36 ? -15.862 -9.542 132.984 1.00 36.11 36 ASP E O 1
ATOM 6510 N N . TRP E 1 37 ? -13.676 -9.124 132.639 1.00 37.05 37 TRP E N 1
ATOM 6511 C CA . TRP E 1 37 ? -13.656 -8.011 133.587 1.00 42.76 37 TRP E CA 1
ATOM 6512 C C . TRP E 1 37 ? -14.626 -6.913 133.175 1.00 41.00 37 TRP E C 1
ATOM 6513 O O . TRP E 1 37 ? -15.297 -6.316 134.025 1.00 37.64 37 TRP E O 1
ATOM 6534 N N . TYR E 1 38 ? -14.707 -6.623 131.876 1.00 36.31 38 TYR E N 1
ATOM 6535 C CA . TYR E 1 38 ? -15.600 -5.566 131.416 1.00 39.89 38 TYR E CA 1
ATOM 6536 C C . TYR E 1 38 ? -17.053 -5.901 131.729 1.00 38.73 38 TYR E C 1
ATOM 6537 O O . TYR E 1 38 ? -17.822 -5.027 132.148 1.00 37.36 38 TYR E O 1
ATOM 6555 N N . GLN E 1 39 ? -17.449 -7.162 131.536 1.00 35.50 39 GLN E N 1
ATOM 6556 C CA . GLN E 1 39 ? -18.817 -7.554 131.860 1.00 39.40 39 GLN E CA 1
ATOM 6557 C C . GLN E 1 39 ? -19.078 -7.445 133.357 1.00 41.29 39 GLN E C 1
ATOM 6558 O O . GLN E 1 39 ? -20.178 -7.063 133.774 1.00 38.78 39 GLN E O 1
ATOM 6572 N N . GLN E 1 40 ? -18.082 -7.781 134.183 1.00 38.40 40 GLN E N 1
ATOM 6573 C CA . GLN E 1 40 ? -18.247 -7.656 135.628 1.00 41.48 40 GLN E CA 1
ATOM 6574 C C . GLN E 1 40 ? -18.442 -6.202 136.035 1.00 40.06 40 GLN E C 1
ATOM 6575 O O . GLN E 1 40 ? -19.318 -5.891 136.851 1.00 45.23 40 GLN E O 1
ATOM 6589 N N . ARG E 1 41 ? -17.631 -5.295 135.486 1.00 40.21 41 ARG E N 1
ATOM 6590 C CA . ARG E 1 41 ? -17.776 -3.882 135.822 1.00 46.54 41 ARG E CA 1
ATOM 6591 C C . ARG E 1 41 ? -19.078 -3.305 135.285 1.00 45.21 41 ARG E C 1
ATOM 6592 O O . ARG E 1 41 ? -19.678 -2.439 135.929 1.00 44.99 41 ARG E O 1
ATOM 6613 N N . ALA E 1 42 ? -19.533 -3.765 134.120 1.00 44.30 42 ALA E N 1
ATOM 6614 C CA . ALA E 1 42 ? -20.791 -3.269 133.571 1.00 45.44 42 ALA E CA 1
ATOM 6615 C C . ALA E 1 42 ? -21.960 -3.622 134.483 1.00 47.00 42 ALA E C 1
ATOM 6616 O O . ALA E 1 42 ? -22.790 -2.765 134.807 1.00 54.98 42 ALA E O 1
ATOM 6623 N N . ASP E 1 43 ? -22.038 -4.884 134.912 1.00 44.52 43 ASP E N 1
ATOM 6624 C CA . ASP E 1 43 ? -23.117 -5.304 135.802 1.00 45.70 43 ASP E CA 1
ATOM 6625 C C . ASP E 1 43 ? -23.126 -4.484 137.086 1.00 49.27 43 ASP E C 1
ATOM 6626 O O . ASP E 1 43 ? -24.150 -3.897 137.455 1.00 46.98 43 ASP E O 1
ATOM 6635 N N . ALA E 1 44 ? -21.990 -4.436 137.787 1.00 49.21 44 ALA E N 1
ATOM 6636 C CA . ALA E 1 44 ? -21.904 -3.704 139.045 1.00 52.87 44 ALA E CA 1
ATOM 6637 C C . ALA E 1 44 ? -21.952 -2.195 138.851 1.00 52.23 44 ALA E C 1
ATOM 6638 O O . ALA E 1 44 ? -22.074 -1.465 139.841 1.00 50.79 44 ALA E O 1
ATOM 6645 N N . CYS E 1 45 ? -21.871 -1.719 137.611 1.00 54.85 45 CYS E N 1
ATOM 6646 C CA . CYS E 1 45 ? -21.846 -0.289 137.344 1.00 55.96 45 CYS E CA 1
ATOM 6647 C C . CYS E 1 45 ? -23.157 0.366 137.767 1.00 64.30 45 CYS E C 1
ATOM 6648 O O . CYS E 1 45 ? -24.238 -0.220 137.658 1.00 62.56 45 CYS E O 1
ATOM 6656 N N . SER E 1 46 ? -23.048 1.607 138.241 1.00 64.29 46 SER E N 1
ATOM 6657 C CA . SER E 1 46 ? -24.199 2.423 138.608 1.00 68.22 46 SER E CA 1
ATOM 6658 C C . SER E 1 46 ? -24.553 3.451 137.542 1.00 68.63 46 SER E C 1
ATOM 6659 O O . SER E 1 46 ? -25.736 3.656 137.255 1.00 75.25 46 SER E O 1
ATOM 6667 N N . GLU E 1 47 ? -23.554 4.090 136.941 1.00 67.18 47 GLU E N 1
ATOM 6668 C CA . GLU E 1 47 ? -23.797 5.123 135.939 1.00 70.70 47 GLU E CA 1
ATOM 6669 C C . GLU E 1 47 ? -24.047 4.476 134.578 1.00 69.16 47 GLU E C 1
ATOM 6670 O O . GLU E 1 47 ? -23.168 3.768 134.073 1.00 62.89 47 GLU E O 1
ATOM 6682 N N . PRO E 1 48 ? -25.214 4.684 133.957 1.00 69.68 48 PRO E N 1
ATOM 6683 C CA . PRO E 1 48 ? -25.488 3.990 132.684 1.00 63.86 48 PRO E CA 1
ATOM 6684 C C . PRO E 1 48 ? -24.533 4.361 131.563 1.00 58.47 48 PRO E C 1
ATOM 6685 O O . PRO E 1 48 ? -24.263 3.522 130.694 1.00 54.41 48 PRO E O 1
ATOM 6696 N N . GLY E 1 49 ? -24.028 5.595 131.541 1.00 58.02 49 GLY E N 1
ATOM 6697 C CA . GLY E 1 49 ? -23.081 5.976 130.504 1.00 53.70 49 GLY E CA 1
ATOM 6698 C C . GLY E 1 49 ? -21.840 5.104 130.502 1.00 49.88 49 GLY E C 1
ATOM 6699 O O . GLY E 1 49 ? -21.372 4.673 129.446 1.00 39.87 49 GLY E O 1
ATOM 6703 N N . LEU E 1 50 ? -21.291 4.832 131.686 1.00 51.81 50 LEU E N 1
ATOM 6704 C CA . LEU E 1 50 ? -20.139 3.940 131.775 1.00 49.14 50 LEU E CA 1
ATOM 6705 C C . LEU E 1 50 ? -20.513 2.522 131.362 1.00 45.51 50 LEU E C 1
ATOM 6706 O O . LEU E 1 50 ? -19.767 1.867 130.625 1.00 43.09 50 LEU E O 1
ATOM 6722 N N . HIS E 1 51 ? -21.666 2.033 131.825 1.00 46.15 51 HIS E N 1
ATOM 6723 C CA . HIS E 1 51 ? -22.133 0.710 131.426 1.00 44.46 51 HIS E CA 1
ATOM 6724 C C . HIS E 1 51 ? -22.130 0.553 129.911 1.00 45.57 51 HIS E C 1
ATOM 6725 O O . HIS E 1 51 ? -21.694 -0.479 129.386 1.00 39.71 51 HIS E O 1
ATOM 6739 N N . ASP E 1 52 ? -22.614 1.567 129.191 1.00 44.00 52 ASP E N 1
ATOM 6740 C CA . ASP E 1 52 ? -22.702 1.470 127.738 1.00 44.65 52 ASP E CA 1
ATOM 6741 C C . ASP E 1 52 ? -21.316 1.395 127.108 1.00 41.01 52 ASP E C 1
ATOM 6742 O O . ASP E 1 52 ? -21.069 0.564 126.226 1.00 42.96 52 ASP E O 1
ATOM 6751 N N . VAL E 1 53 ? -20.400 2.262 127.544 1.00 37.90 53 VAL E N 1
ATOM 6752 C CA . VAL E 1 53 ? -19.032 2.213 127.035 1.00 40.73 53 VAL E CA 1
ATOM 6753 C C . VAL E 1 53 ? -18.427 0.836 127.280 1.00 42.76 53 VAL E C 1
ATOM 6754 O O . VAL E 1 53 ? -17.802 0.250 126.388 1.00 38.74 53 VAL E O 1
ATOM 6767 N N . LEU E 1 54 ? -18.618 0.292 128.485 1.00 40.18 54 LEU E N 1
ATOM 6768 C CA . LEU E 1 54 ? -17.977 -0.970 128.841 1.00 41.68 54 LEU E CA 1
ATOM 6769 C C . LEU E 1 54 ? -18.474 -2.111 127.963 1.00 37.05 54 LEU E C 1
ATOM 6770 O O . LEU E 1 54 ? -17.677 -2.928 127.489 1.00 38.66 54 LEU E O 1
ATOM 6786 N N . ILE E 1 55 ? -19.787 -2.185 127.734 1.00 43.57 55 ILE E N 1
ATOM 6787 C CA . ILE E 1 55 ? -20.332 -3.242 126.883 1.00 41.67 55 ILE E CA 1
ATOM 6788 C C . ILE E 1 55 ? -19.810 -3.092 125.461 1.00 41.65 55 ILE E C 1
ATOM 6789 O O . ILE E 1 55 ? -19.388 -4.067 124.827 1.00 37.39 55 ILE E O 1
ATOM 6805 N N . HIS E 1 56 ? -19.830 -1.864 124.937 1.00 44.68 56 HIS E N 1
ATOM 6806 C CA . HIS E 1 56 ? -19.404 -1.640 123.560 1.00 44.31 56 HIS E CA 1
ATOM 6807 C C . HIS E 1 56 ? -17.960 -2.077 123.354 1.00 42.19 56 HIS E C 1
ATOM 6808 O O . HIS E 1 56 ? -17.643 -2.781 122.388 1.00 40.95 56 HIS E O 1
ATOM 6822 N N . ASN E 1 57 ? -17.066 -1.662 124.252 1.00 44.04 57 ASN E N 1
ATOM 6823 C CA . ASN E 1 57 ? -15.658 -2.007 124.104 1.00 41.33 57 ASN E CA 1
ATOM 6824 C C . ASN E 1 57 ? -15.390 -3.460 124.469 1.00 41.41 57 ASN E C 1
ATOM 6825 O O . ASN E 1 57 ? -14.458 -4.065 123.929 1.00 40.81 57 ASN E O 1
ATOM 6836 N N . LYS E 1 58 ? -16.193 -4.037 125.367 1.00 38.30 58 LYS E N 1
ATOM 6837 C CA . LYS E 1 58 ? -16.138 -5.476 125.599 1.00 39.19 58 LYS E CA 1
ATOM 6838 C C . LYS E 1 58 ? -16.297 -6.243 124.291 1.00 38.84 58 LYS E C 1
ATOM 6839 O O . LYS E 1 58 ? -15.517 -7.153 123.987 1.00 35.69 58 LYS E O 1
ATOM 6858 N N . ASN E 1 59 ? -17.313 -5.884 123.505 1.00 39.18 59 ASN E N 1
ATOM 6859 C CA . ASN E 1 59 ? -17.594 -6.614 122.274 1.00 39.50 59 ASN E CA 1
ATOM 6860 C C . ASN E 1 59 ? -16.465 -6.470 121.263 1.00 36.67 59 ASN E C 1
ATOM 6861 O O . ASN E 1 59 ? -16.200 -7.403 120.498 1.00 35.28 59 ASN E O 1
ATOM 6872 N N . GLU E 1 60 ? -15.784 -5.322 121.247 1.00 39.76 60 GLU E N 1
ATOM 6873 C CA . GLU E 1 60 ? -14.617 -5.183 120.386 1.00 33.63 60 GLU E CA 1
ATOM 6874 C C . GLU E 1 60 ? -13.448 -6.023 120.889 1.00 39.78 60 GLU E C 1
ATOM 6875 O O . GLU E 1 60 ? -12.620 -6.467 120.085 1.00 34.82 60 GLU E O 1
ATOM 6887 N N . GLU E 1 61 ? -13.363 -6.261 122.204 1.00 35.33 61 GLU E N 1
ATOM 6888 C CA . GLU E 1 61 ? -12.355 -7.185 122.714 1.00 38.91 61 GLU E CA 1
ATOM 6889 C C . GLU E 1 61 ? -12.638 -8.609 122.249 1.00 33.72 61 GLU E C 1
ATOM 6890 O O . GLU E 1 61 ? -11.708 -9.365 121.947 1.00 34.54 61 GLU E O 1
ATOM 6902 N N . VAL E 1 62 ? -13.914 -8.992 122.188 1.00 32.97 62 VAL E N 1
ATOM 6903 C CA . VAL E 1 62 ? -14.274 -10.281 121.603 1.00 32.93 62 VAL E CA 1
ATOM 6904 C C . VAL E 1 62 ? -13.792 -10.356 120.160 1.00 32.49 62 VAL E C 1
ATOM 6905 O O . VAL E 1 62 ? -13.243 -11.376 119.724 1.00 29.35 62 VAL E O 1
ATOM 6918 N N . GLU E 1 63 ? -13.987 -9.279 119.395 1.00 34.20 63 GLU E N 1
ATOM 6919 C CA . GLU E 1 63 ? -13.530 -9.266 118.009 1.00 34.22 63 GLU E CA 1
ATOM 6920 C C . GLU E 1 63 ? -12.016 -9.429 117.934 1.00 31.75 63 GLU E C 1
ATOM 6921 O O . GLU E 1 63 ? -11.504 -10.238 117.152 1.00 31.51 63 GLU E O 1
ATOM 6933 N N . HIS E 1 64 ? -11.278 -8.665 118.742 1.00 34.35 64 HIS E N 1
ATOM 6934 C CA . HIS E 1 64 ? -9.829 -8.836 118.785 1.00 32.63 64 HIS E CA 1
ATOM 6935 C C . HIS E 1 64 ? -9.457 -10.281 119.100 1.00 31.28 64 HIS E C 1
ATOM 6936 O O . HIS E 1 64 ? -8.567 -10.854 118.462 1.00 32.73 64 HIS E O 1
ATOM 6950 N N . ALA E 1 65 ? -10.137 -10.889 120.074 1.00 27.78 65 ALA E N 1
ATOM 6951 C CA . ALA E 1 65 ? -9.810 -12.254 120.471 1.00 30.37 65 ALA E CA 1
ATOM 6952 C C . ALA E 1 65 ? -9.905 -13.209 119.289 1.00 32.50 65 ALA E C 1
ATOM 6953 O O . ALA E 1 65 ? -8.987 -13.997 119.035 1.00 33.20 65 ALA E O 1
ATOM 6960 N N . MET E 1 66 ? -11.018 -13.157 118.557 1.00 32.29 66 MET E N 1
ATOM 6961 C CA . MET E 1 66 ? -11.209 -14.082 117.447 1.00 31.16 66 MET E CA 1
ATOM 6962 C C . MET E 1 66 ? -10.274 -13.769 116.285 1.00 33.37 66 MET E C 1
ATOM 6963 O O . MET E 1 66 ? -9.871 -14.684 115.557 1.00 32.00 66 MET E O 1
ATOM 6977 N N . MET E 1 67 ? -9.910 -12.499 116.093 1.00 32.29 67 MET E N 1
ATOM 6978 C CA . MET E 1 67 ? -8.878 -12.179 115.109 1.00 31.46 67 MET E CA 1
ATOM 6979 C C . MET E 1 67 ? -7.577 -12.888 115.453 1.00 36.04 67 MET E C 1
ATOM 6980 O O . MET E 1 67 ? -6.921 -13.470 114.582 1.00 29.28 67 MET E O 1
ATOM 6994 N N . THR E 1 68 ? -7.191 -12.847 116.733 1.00 31.49 68 THR E N 1
ATOM 6995 C CA . THR E 1 68 ? -5.972 -13.514 117.177 1.00 27.18 68 THR E CA 1
ATOM 6996 C C . THR E 1 68 ? -6.093 -15.027 117.050 1.00 28.63 68 THR E C 1
ATOM 6997 O O . THR E 1 68 ? -5.146 -15.700 116.626 1.00 26.17 68 THR E O 1
ATOM 7008 N N . LEU E 1 69 ? -7.251 -15.579 117.413 1.00 29.48 69 LEU E N 1
ATOM 7009 C CA . LEU E 1 69 ? -7.435 -17.024 117.336 1.00 30.69 69 LEU E CA 1
ATOM 7010 C C . LEU E 1 69 ? -7.349 -17.515 115.896 1.00 30.09 69 LEU E C 1
ATOM 7011 O O . LEU E 1 69 ? -6.815 -18.599 115.633 1.00 29.37 69 LEU E O 1
ATOM 7027 N N . GLU E 1 70 ? -7.867 -16.735 114.944 1.00 33.22 70 GLU E N 1
ATOM 7028 C CA . GLU E 1 70 ? -7.771 -17.142 113.545 1.00 32.68 70 GLU E CA 1
ATOM 7029 C C . GLU E 1 70 ? -6.318 -17.200 113.095 1.00 34.03 70 GLU E C 1
ATOM 7030 O O . GLU E 1 70 ? -5.937 -18.089 112.324 1.00 33.41 70 GLU E O 1
ATOM 7042 N N . TRP E 1 71 ? -5.485 -16.264 113.561 1.00 29.62 71 TRP E N 1
ATOM 7043 C CA . TRP E 1 71 ? -4.072 -16.324 113.202 1.00 31.15 71 TRP E CA 1
ATOM 7044 C C . TRP E 1 71 ? -3.428 -17.587 113.754 1.00 30.56 71 TRP E C 1
ATOM 7045 O O . TRP E 1 71 ? -2.663 -18.261 113.053 1.00 32.03 71 TRP E O 1
ATOM 7066 N N . ILE E 1 72 ? -3.729 -17.924 115.009 1.00 28.12 72 ILE E N 1
ATOM 7067 C CA . ILE E 1 72 ? -3.213 -19.155 115.596 1.00 29.34 72 ILE E CA 1
ATOM 7068 C C . ILE E 1 72 ? -3.637 -20.358 114.763 1.00 32.53 72 ILE E C 1
ATOM 7069 O O . ILE E 1 72 ? -2.828 -21.250 114.481 1.00 33.80 72 ILE E O 1
ATOM 7085 N N . ARG E 1 73 ? -4.907 -20.400 114.349 1.00 33.94 73 ARG E N 1
ATOM 7086 C CA . ARG E 1 73 ? -5.397 -21.550 113.593 1.00 35.67 73 ARG E CA 1
ATOM 7087 C C . ARG E 1 73 ? -4.599 -21.751 112.311 1.00 32.53 73 ARG E C 1
ATOM 7088 O O . ARG E 1 73 ? -4.254 -22.884 111.958 1.00 37.19 73 ARG E O 1
ATOM 7109 N N . ARG E 1 74 ? -4.307 -20.664 111.594 1.00 36.18 74 ARG E N 1
ATOM 7110 C CA . ARG E 1 74 ? -3.575 -20.768 110.339 1.00 38.47 74 ARG E CA 1
ATOM 7111 C C . ARG E 1 74 ? -2.142 -21.250 110.536 1.00 45.31 74 ARG E C 1
ATOM 7112 O O . ARG E 1 74 ? -1.550 -21.787 109.594 1.00 45.89 74 ARG E O 1
ATOM 7133 N N . ARG E 1 75 ? -1.578 -21.082 111.735 1.00 43.62 75 ARG E N 1
ATOM 7134 C CA . ARG E 1 75 ? -0.202 -21.471 112.014 1.00 41.48 75 ARG E CA 1
ATOM 7135 C C . ARG E 1 75 ? -0.085 -22.741 112.845 1.00 43.16 75 ARG E C 1
ATOM 7136 O O . ARG E 1 75 ? 1.024 -23.267 112.981 1.00 48.00 75 ARG E O 1
ATOM 7157 N N . SER E 1 76 ? -1.181 -23.240 113.402 1.00 41.12 76 SER E N 1
ATOM 7158 C CA . SER E 1 76 ? -1.140 -24.366 114.336 1.00 41.32 76 SER E CA 1
ATOM 7159 C C . SER E 1 76 ? -2.004 -25.510 113.828 1.00 40.06 76 SER E C 1
ATOM 7160 O O . SER E 1 76 ? -3.245 -25.424 113.906 1.00 38.16 76 SER E O 1
ATOM 7168 N N . PRO E 1 77 ? -1.425 -26.600 113.319 1.00 37.49 77 PRO E N 1
ATOM 7169 C CA . PRO E 1 77 ? -2.272 -27.722 112.882 1.00 42.50 77 PRO E CA 1
ATOM 7170 C C . PRO E 1 77 ? -3.096 -28.329 114.006 1.00 41.05 77 PRO E C 1
ATOM 7171 O O . PRO E 1 77 ? -4.187 -28.852 113.746 1.00 33.91 77 PRO E O 1
ATOM 7182 N N . VAL E 1 78 ? -2.627 -28.268 115.255 1.00 38.71 78 VAL E N 1
ATOM 7183 C CA . VAL E 1 78 ? -3.402 -28.857 116.342 1.00 34.71 78 VAL E CA 1
ATOM 7184 C C . VAL E 1 78 ? -4.637 -28.012 116.637 1.00 35.46 78 VAL E C 1
ATOM 7185 O O . VAL E 1 78 ? -5.730 -28.546 116.863 1.00 33.89 78 VAL E O 1
ATOM 7198 N N . PHE E 1 79 ? -4.496 -26.684 116.629 1.00 35.17 79 PHE E N 1
ATOM 7199 C CA . PHE E 1 79 ? -5.666 -25.827 116.796 1.00 34.56 79 PHE E CA 1
ATOM 7200 C C . PHE E 1 79 ? -6.655 -26.026 115.657 1.00 33.20 79 PHE E C 1
ATOM 7201 O O . PHE E 1 79 ? -7.868 -26.099 115.881 1.00 34.51 79 PHE E O 1
ATOM 7218 N N . ASP E 1 80 ? -6.153 -26.111 114.426 1.00 32.50 80 ASP E N 1
ATOM 7219 C CA . ASP E 1 80 ? -7.031 -26.326 113.282 1.00 34.98 80 ASP E CA 1
ATOM 7220 C C . ASP E 1 80 ? -7.868 -27.586 113.463 1.00 30.96 80 ASP E C 1
ATOM 7221 O O . ASP E 1 80 ? -9.093 -27.560 113.301 1.00 35.28 80 ASP E O 1
ATOM 7230 N N . ALA E 1 81 ? -7.221 -28.700 113.811 1.00 29.84 81 ALA E N 1
ATOM 7231 C CA . ALA E 1 81 ? -7.935 -29.965 113.952 1.00 34.35 81 ALA E CA 1
ATOM 7232 C C . ALA E 1 81 ? -9.055 -29.858 114.980 1.00 36.98 81 ALA E C 1
ATOM 7233 O O . ALA E 1 81 ? -10.208 -30.213 114.701 1.00 29.07 81 ALA E O 1
ATOM 7240 N N . HIS E 1 82 ? -8.738 -29.360 116.179 1.00 30.24 82 HIS E N 1
ATOM 7241 C CA . HIS E 1 82 ? -9.731 -29.350 117.246 1.00 28.14 82 HIS E CA 1
ATOM 7242 C C . HIS E 1 82 ? -10.803 -28.290 117.020 1.00 28.56 82 HIS E C 1
ATOM 7243 O O . HIS E 1 82 ? -11.950 -28.481 117.436 1.00 31.34 82 HIS E O 1
ATOM 7257 N N . MET E 1 83 ? -10.463 -27.179 116.363 1.00 26.30 83 MET E N 1
ATOM 7258 C CA . MET E 1 83 ? -11.487 -26.200 116.014 1.00 33.71 83 MET E CA 1
ATOM 7259 C C . MET E 1 83 ? -12.472 -26.785 115.008 1.00 31.80 83 MET E C 1
ATOM 7260 O O . MET E 1 83 ? -13.681 -26.536 115.090 1.00 29.09 83 MET E O 1
ATOM 7274 N N . ARG E 1 84 ? -11.971 -27.589 114.068 1.00 30.97 84 ARG E N 1
ATOM 7275 C CA . ARG E 1 84 ? -12.846 -28.256 113.108 1.00 35.23 84 ARG E CA 1
ATOM 7276 C C . ARG E 1 84 ? -13.820 -29.195 113.808 1.00 34.05 84 ARG E C 1
ATOM 7277 O O . ARG E 1 84 ? -14.978 -29.326 113.391 1.00 38.12 84 ARG E O 1
ATOM 7298 N N . THR E 1 85 ? -13.371 -29.856 114.876 1.00 31.33 85 THR E N 1
ATOM 7299 C CA . THR E 1 85 ? -14.199 -30.871 115.520 1.00 30.14 85 THR E CA 1
ATOM 7300 C C . THR E 1 85 ? -15.341 -30.250 116.316 1.00 33.30 85 THR E C 1
ATOM 7301 O O . THR E 1 85 ? -16.465 -30.764 116.299 1.00 32.14 85 THR E O 1
ATOM 7311 N N . TYR E 1 86 ? -15.084 -29.143 117.018 1.00 36.30 86 TYR E N 1
ATOM 7312 C CA . TYR E 1 86 ? -16.010 -28.674 118.039 1.00 34.34 86 TYR E CA 1
ATOM 7313 C C . TYR E 1 86 ? -16.739 -27.381 117.705 1.00 30.09 86 TYR E C 1
ATOM 7314 O O . TYR E 1 86 ? -17.824 -27.160 118.249 1.00 37.66 86 TYR E O 1
ATOM 7332 N N . LEU E 1 87 ? -16.192 -26.530 116.842 1.00 31.74 87 LEU E N 1
ATOM 7333 C CA . LEU E 1 87 ? -16.775 -25.210 116.634 1.00 28.35 87 LEU E CA 1
ATOM 7334 C C . LEU E 1 87 ? -17.951 -25.263 115.666 1.00 38.62 87 LEU E C 1
ATOM 7335 O O . LEU E 1 87 ? -17.909 -25.951 114.640 1.00 36.75 87 LEU E O 1
ATOM 7351 N N . PHE E 1 88 ? -19.006 -24.522 116.008 1.00 35.43 88 PHE E N 1
ATOM 7352 C CA . PHE E 1 88 ? -20.207 -24.416 115.178 1.00 35.83 88 PHE E CA 1
ATOM 7353 C C . PHE E 1 88 ? -20.901 -25.770 115.046 1.00 38.18 88 PHE E C 1
ATOM 7354 O O . PHE E 1 88 ? -21.283 -26.199 113.957 1.00 33.55 88 PHE E O 1
ATOM 7371 N N . THR E 1 89 ? -21.063 -26.443 116.181 1.00 41.01 89 THR E N 1
ATOM 7372 C CA . THR E 1 89 ? -21.770 -27.711 116.276 1.00 42.45 89 THR E CA 1
ATOM 7373 C C . THR E 1 89 ? -23.048 -27.512 117.085 1.00 41.88 89 THR E C 1
ATOM 7374 O O . THR E 1 89 ? -23.350 -26.407 117.545 1.00 38.10 89 THR E O 1
ATOM 7385 N N . GLU E 1 90 ? -23.799 -28.595 117.265 1.00 41.64 90 GLU E N 1
ATOM 7386 C CA . GLU E 1 90 ? -25.112 -28.485 117.895 1.00 49.04 90 GLU E CA 1
ATOM 7387 C C . GLU E 1 90 ? -25.321 -29.449 119.055 1.00 43.22 90 GLU E C 1
ATOM 7388 O O . GLU E 1 90 ? -25.923 -29.063 120.060 1.00 49.07 90 GLU E O 1
ATOM 7400 N N . ARG E 1 91 ? -24.852 -30.686 118.947 1.00 35.42 91 ARG E N 1
ATOM 7401 C CA . ARG E 1 91 ? -25.132 -31.698 119.957 1.00 43.60 91 ARG E CA 1
ATOM 7402 C C . ARG E 1 91 ? -24.208 -31.534 121.163 1.00 43.94 91 ARG E C 1
ATOM 7403 O O . ARG E 1 91 ? -23.256 -30.750 121.132 1.00 39.27 91 ARG E O 1
ATOM 7424 N N . PRO E 1 92 ? -24.479 -32.249 122.258 1.00 44.07 92 PRO E N 1
ATOM 7425 C CA . PRO E 1 92 ? -23.625 -32.127 123.448 1.00 48.02 92 PRO E CA 1
ATOM 7426 C C . PRO E 1 92 ? -22.144 -32.205 123.111 1.00 43.51 92 PRO E C 1
ATOM 7427 O O . PRO E 1 92 ? -21.701 -33.063 122.344 1.00 46.86 92 PRO E O 1
ATOM 7438 N N . ILE E 1 93 ? -21.373 -31.291 123.703 1.00 40.23 93 ILE E N 1
ATOM 7439 C CA . ILE E 1 93 ? -19.964 -31.149 123.350 1.00 43.36 93 ILE E CA 1
ATOM 7440 C C . ILE E 1 93 ? -19.209 -32.450 123.594 1.00 48.06 93 ILE E C 1
ATOM 7441 O O . ILE E 1 93 ? -18.360 -32.848 122.788 1.00 49.43 93 ILE E O 1
ATOM 7457 N N . LEU E 1 94 ? -19.497 -33.134 124.706 1.00 42.75 94 LEU E N 1
ATOM 7458 C CA . LEU E 1 94 ? -18.758 -34.352 125.023 1.00 45.52 94 LEU E CA 1
ATOM 7459 C C . LEU E 1 94 ? -19.029 -35.465 124.016 1.00 52.22 94 LEU E C 1
ATOM 7460 O O . LEU E 1 94 ? -18.171 -36.329 123.806 1.00 48.45 94 LEU E O 1
ATOM 7476 N N . GLU E 1 95 ? -20.204 -35.474 123.386 1.00 48.99 95 GLU E N 1
ATOM 7477 C CA . GLU E 1 95 ? -20.455 -36.474 122.355 1.00 52.69 95 GLU E CA 1
ATOM 7478 C C . GLU E 1 95 ? -19.509 -36.317 121.170 1.00 51.66 95 GLU E C 1
ATOM 7479 O O . GLU E 1 95 ? -19.255 -37.296 120.459 1.00 50.40 95 GLU E O 1
ATOM 7491 N N . LEU E 1 96 ? -18.971 -35.112 120.955 1.00 43.78 96 LEU E N 1
ATOM 7492 C CA . LEU E 1 96 ? -18.143 -34.847 119.785 1.00 40.83 96 LEU E CA 1
ATOM 7493 C C . LEU E 1 96 ? -16.748 -35.450 119.892 1.00 45.65 96 LEU E C 1
ATOM 7494 O O . LEU E 1 96 ? -16.077 -35.603 118.866 1.00 42.73 96 LEU E O 1
ATOM 7510 N N . GLU E 1 97 ? -16.290 -35.787 121.094 1.00 46.05 97 GLU E N 1
ATOM 7511 C CA . GLU E 1 97 ? -14.984 -36.421 121.246 1.00 47.11 97 GLU E CA 1
ATOM 7512 C C . GLU E 1 97 ? -15.082 -37.907 120.914 1.00 51.88 97 GLU E C 1
ATOM 7513 O O . GLU E 1 97 ? -14.278 -38.437 120.149 1.00 58.92 97 GLU E O 1
ATOM 7525 N N . GLN F 1 6 ? -2.775 -12.840 155.385 1.00 75.84 6 GLN F N 1
ATOM 7526 C CA . GLN F 1 6 ? -2.466 -13.777 154.311 1.00 58.05 6 GLN F CA 1
ATOM 7527 C C . GLN F 1 6 ? -2.696 -15.221 154.756 1.00 49.35 6 GLN F C 1
ATOM 7528 O O . GLN F 1 6 ? -2.004 -16.136 154.310 1.00 46.82 6 GLN F O 1
ATOM 7541 N N . LEU F 1 7 ? -3.673 -15.416 155.639 1.00 46.17 7 LEU F N 1
ATOM 7542 C CA . LEU F 1 7 ? -4.071 -16.761 156.032 1.00 47.14 7 LEU F CA 1
ATOM 7543 C C . LEU F 1 7 ? -4.553 -17.547 154.817 1.00 45.59 7 LEU F C 1
ATOM 7544 O O . LEU F 1 7 ? -5.101 -16.987 153.864 1.00 46.13 7 LEU F O 1
ATOM 7560 N N . HIS F 1 8 ? -4.351 -18.866 154.861 1.00 45.99 8 HIS F N 1
ATOM 7561 C CA . HIS F 1 8 ? -4.771 -19.751 153.782 1.00 42.90 8 HIS F CA 1
ATOM 7562 C C . HIS F 1 8 ? -6.114 -20.420 154.040 1.00 45.75 8 HIS F C 1
ATOM 7563 O O . HIS F 1 8 ? -6.631 -21.099 153.145 1.00 47.81 8 HIS F O 1
ATOM 7577 N N . GLU F 1 9 ? -6.680 -20.258 155.230 1.00 40.93 9 GLU F N 1
ATOM 7578 C CA . GLU F 1 9 ? -8.011 -20.738 155.554 1.00 40.94 9 GLU F CA 1
ATOM 7579 C C . GLU F 1 9 ? -8.813 -19.595 156.157 1.00 45.66 9 GLU F C 1
ATOM 7580 O O . GLU F 1 9 ? -8.236 -18.673 156.740 1.00 44.85 9 GLU F O 1
ATOM 7592 N N . PRO F 1 10 ? -10.138 -19.619 156.025 1.00 49.62 10 PRO F N 1
ATOM 7593 C CA . PRO F 1 10 ? -10.948 -18.597 156.700 1.00 50.81 10 PRO F CA 1
ATOM 7594 C C . PRO F 1 10 ? -10.723 -18.642 158.205 1.00 50.77 10 PRO F C 1
ATOM 7595 O O . PRO F 1 10 ? -10.750 -19.708 158.823 1.00 49.36 10 PRO F O 1
ATOM 7606 N N . ALA F 1 11 ? -10.494 -17.462 158.791 1.00 55.74 11 ALA F N 1
ATOM 7607 C CA . ALA F 1 11 ? -10.141 -17.379 160.205 1.00 52.77 11 ALA F CA 1
ATOM 7608 C C . ALA F 1 11 ? -11.145 -18.108 161.090 1.00 57.26 11 ALA F C 1
ATOM 7609 O O . ALA F 1 11 ? -10.785 -18.590 162.170 1.00 54.76 11 ALA F O 1
ATOM 7616 N N . GLU F 1 12 ? -12.400 -18.212 160.645 1.00 60.04 12 GLU F N 1
ATOM 7617 C CA . GLU F 1 12 ? -13.427 -18.868 161.450 1.00 58.59 12 GLU F CA 1
ATOM 7618 C C . GLU F 1 12 ? -13.058 -20.310 161.774 1.00 52.06 12 GLU F C 1
ATOM 7619 O O . GLU F 1 12 ? -13.517 -20.852 162.786 1.00 53.74 12 GLU F O 1
ATOM 7631 N N . LEU F 1 13 ? -12.242 -20.948 160.935 1.00 49.46 13 LEU F N 1
ATOM 7632 C CA . LEU F 1 13 ? -11.903 -22.357 161.093 1.00 47.13 13 LEU F CA 1
ATOM 7633 C C . LEU F 1 13 ? -10.583 -22.586 161.818 1.00 48.67 13 LEU F C 1
ATOM 7634 O O . LEU F 1 13 ? -10.215 -23.743 162.049 1.00 46.70 13 LEU F O 1
ATOM 7650 N N . LEU F 1 14 ? -9.867 -21.527 162.188 1.00 47.66 14 LEU F N 1
ATOM 7651 C CA . LEU F 1 14 ? -8.563 -21.648 162.827 1.00 44.72 14 LEU F CA 1
ATOM 7652 C C . LEU F 1 14 ? -8.665 -21.297 164.305 1.00 42.18 14 LEU F C 1
ATOM 7653 O O . LEU F 1 14 ? -9.332 -20.329 164.679 1.00 44.80 14 LEU F O 1
ATOM 7669 N N . SER F 1 15 ? -8.002 -22.089 165.143 1.00 44.40 15 SER F N 1
ATOM 7670 C CA . SER F 1 15 ? -7.921 -21.768 166.560 1.00 43.88 15 SER F CA 1
ATOM 7671 C C . SER F 1 15 ? -7.063 -20.525 166.768 1.00 42.60 15 SER F C 1
ATOM 7672 O O . SER F 1 15 ? -6.142 -20.240 165.997 1.00 36.76 15 SER F O 1
ATOM 7680 N N . GLU F 1 16 ? -7.373 -19.775 167.825 1.00 41.02 16 GLU F N 1
ATOM 7681 C CA . GLU F 1 16 ? -6.586 -18.582 168.112 1.00 42.53 16 GLU F CA 1
ATOM 7682 C C . GLU F 1 16 ? -5.117 -18.927 168.325 1.00 38.07 16 GLU F C 1
ATOM 7683 O O . GLU F 1 16 ? -4.239 -18.109 168.031 1.00 42.57 16 GLU F O 1
ATOM 7695 N N . GLU F 1 17 ? -4.828 -20.134 168.815 1.00 34.29 17 GLU F N 1
ATOM 7696 C CA . GLU F 1 17 ? -3.438 -20.563 168.940 1.00 41.77 17 GLU F CA 1
ATOM 7697 C C . GLU F 1 17 ? -2.768 -20.661 167.573 1.00 39.80 17 GLU F C 1
ATOM 7698 O O . GLU F 1 17 ? -1.591 -20.310 167.419 1.00 34.45 17 GLU F O 1
ATOM 7710 N N . THR F 1 18 ? -3.500 -21.139 166.565 1.00 35.34 18 THR F N 1
ATOM 7711 C CA . THR F 1 18 ? -2.940 -21.198 165.218 1.00 35.96 18 THR F CA 1
ATOM 7712 C C . THR F 1 18 ? -2.713 -19.802 164.660 1.00 29.41 18 THR F C 1
ATOM 7713 O O . THR F 1 18 ? -1.693 -19.548 164.010 1.00 34.09 18 THR F O 1
ATOM 7724 N N . LYS F 1 19 ? -3.654 -18.884 164.899 1.00 31.26 19 LYS F N 1
ATOM 7725 C CA . LYS F 1 19 ? -3.504 -17.526 164.387 1.00 33.93 19 LYS F CA 1
ATOM 7726 C C . LYS F 1 19 ? -2.365 -16.795 165.085 1.00 36.93 19 LYS F C 1
ATOM 7727 O O . LYS F 1 19 ? -1.636 -16.025 164.450 1.00 31.97 19 LYS F O 1
ATOM 7746 N N . ASN F 1 20 ? -2.196 -17.018 166.391 1.00 33.01 20 ASN F N 1
ATOM 7747 C CA . ASN F 1 20 ? -1.067 -16.421 167.097 1.00 35.01 20 ASN F CA 1
ATOM 7748 C C . ASN F 1 20 ? 0.252 -16.992 166.597 1.00 33.03 20 ASN F C 1
ATOM 7749 O O . ASN F 1 20 ? 1.241 -16.262 166.465 1.00 35.44 20 ASN F O 1
ATOM 7760 N N . MET F 1 21 ? 0.287 -18.293 166.305 1.00 35.59 21 MET F N 1
ATOM 7761 C CA . MET F 1 21 ? 1.484 -18.876 165.714 1.00 33.62 21 MET F CA 1
ATOM 7762 C C . MET F 1 21 ? 1.717 -18.336 164.309 1.00 33.75 21 MET F C 1
ATOM 7763 O O . MET F 1 21 ? 2.862 -18.080 163.918 1.00 35.22 21 MET F O 1
ATOM 7777 N N . HIS F 1 22 ? 0.646 -18.160 163.531 1.00 34.07 22 HIS F N 1
ATOM 7778 C CA . HIS F 1 22 ? 0.788 -17.515 162.231 1.00 32.24 22 HIS F CA 1
ATOM 7779 C C . HIS F 1 22 ? 1.425 -16.140 162.374 1.00 32.84 22 HIS F C 1
ATOM 7780 O O . HIS F 1 22 ? 2.337 -15.788 161.617 1.00 31.32 22 HIS F O 1
ATOM 7794 N N . ARG F 1 23 ? 0.968 -15.354 163.352 1.00 32.56 23 ARG F N 1
ATOM 7795 C CA . ARG F 1 23 ? 1.520 -14.017 163.546 1.00 35.40 23 ARG F CA 1
ATOM 7796 C C . ARG F 1 23 ? 3.005 -14.078 163.879 1.00 31.79 23 ARG F C 1
ATOM 7797 O O . ARG F 1 23 ? 3.808 -13.324 163.317 1.00 35.66 23 ARG F O 1
ATOM 7818 N N . ALA F 1 24 ? 3.393 -14.986 164.774 1.00 32.97 24 ALA F N 1
ATOM 7819 C CA . ALA F 1 24 ? 4.797 -15.090 165.152 1.00 31.24 24 ALA F CA 1
ATOM 7820 C C . ALA F 1 24 ? 5.640 -15.613 163.998 1.00 29.49 24 ALA F C 1
ATOM 7821 O O . ALA F 1 24 ? 6.753 -15.129 163.770 1.00 27.21 24 ALA F O 1
ATOM 7828 N N . LEU F 1 25 ? 5.125 -16.598 163.254 1.00 30.33 25 LEU F N 1
ATOM 7829 C CA . LEU F 1 25 ? 5.918 -17.225 162.199 1.00 27.68 25 LEU F CA 1
ATOM 7830 C C . LEU F 1 25 ? 6.184 -16.269 161.040 1.00 27.84 25 LEU F C 1
ATOM 7831 O O . LEU F 1 25 ? 7.300 -16.236 160.510 1.00 31.06 25 LEU F O 1
ATOM 7847 N N . VAL F 1 26 ? 5.184 -15.487 160.623 1.00 27.40 26 VAL F N 1
ATOM 7848 C CA . VAL F 1 26 ? 5.411 -14.567 159.509 1.00 25.53 26 VAL F CA 1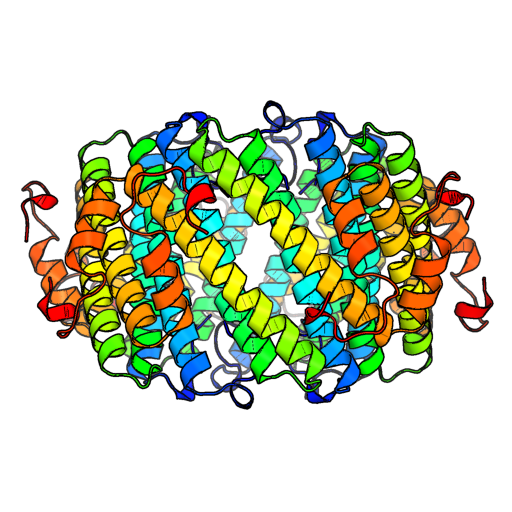
ATOM 7849 C C . VAL F 1 26 ? 6.315 -13.419 159.941 1.00 32.27 26 VAL F C 1
ATOM 7850 O O . VAL F 1 26 ? 7.146 -12.940 159.160 1.00 28.60 26 VAL F O 1
ATOM 7863 N N . THR F 1 27 ? 6.184 -12.967 161.191 1.00 28.91 27 THR F N 1
ATOM 7864 C CA . THR F 1 27 ? 7.127 -11.987 161.723 1.00 33.05 27 THR F CA 1
ATOM 7865 C C . THR F 1 27 ? 8.556 -12.514 161.644 1.00 31.65 27 THR F C 1
ATOM 7866 O O . THR F 1 27 ? 9.471 -11.812 161.197 1.00 30.78 27 THR F O 1
ATOM 7877 N N . LEU F 1 28 ? 8.766 -13.758 162.075 1.00 32.38 28 LEU F N 1
ATOM 7878 C CA . LEU F 1 28 ? 10.098 -14.353 162.010 1.00 32.43 28 LEU F CA 1
ATOM 7879 C C . LEU F 1 28 ? 10.565 -14.500 160.567 1.00 29.84 28 LEU F C 1
ATOM 7880 O O . LEU F 1 28 ? 11.742 -14.278 160.258 1.00 29.87 28 LEU F O 1
ATOM 7896 N N . ILE F 1 29 ? 9.655 -14.877 159.669 1.00 31.05 29 ILE F N 1
ATOM 7897 C CA . ILE F 1 29 ? 9.996 -14.993 158.252 1.00 36.57 29 ILE F CA 1
ATOM 7898 C C . ILE F 1 29 ? 10.423 -13.641 157.693 1.00 30.19 29 ILE F C 1
ATOM 7899 O O . ILE F 1 29 ? 11.419 -13.535 156.967 1.00 31.72 29 ILE F O 1
ATOM 7915 N N . GLU F 1 30 ? 9.669 -12.589 158.011 1.00 34.07 30 GLU F N 1
ATOM 7916 C CA . GLU F 1 30 ? 9.993 -11.263 157.494 1.00 36.49 30 GLU F CA 1
ATOM 7917 C C . GLU F 1 30 ? 11.323 -10.758 158.039 1.00 36.10 30 GLU F C 1
ATOM 7918 O O . GLU F 1 30 ? 12.042 -10.029 157.346 1.00 33.47 30 GLU F O 1
ATOM 7930 N N . GLU F 1 31 ? 11.666 -11.137 159.269 1.00 29.19 31 GLU F N 1
ATOM 7931 C CA . GLU F 1 31 ? 12.953 -10.742 159.831 1.00 35.39 31 GLU F CA 1
ATOM 7932 C C . GLU F 1 31 ? 14.101 -11.499 159.172 1.00 30.56 31 GLU F C 1
ATOM 7933 O O . GLU F 1 31 ? 15.158 -10.918 158.903 1.00 30.69 31 GLU F O 1
ATOM 7945 N N . LEU F 1 32 ? 13.908 -12.786 158.881 1.00 30.83 32 LEU F N 1
ATOM 7946 C CA . LEU F 1 32 ? 14.933 -13.540 158.167 1.00 32.68 32 LEU F CA 1
ATOM 7947 C C . LEU F 1 32 ? 15.102 -13.028 156.739 1.00 29.89 32 LEU F C 1
ATOM 7948 O O . LEU F 1 32 ? 16.224 -12.965 156.222 1.00 26.19 32 LEU F O 1
ATOM 7964 N N . GLU F 1 33 ? 14.002 -12.661 156.083 1.00 30.01 33 GLU F N 1
ATOM 7965 C CA . GLU F 1 33 ? 14.115 -12.047 154.764 1.00 32.71 33 GLU F CA 1
ATOM 7966 C C . GLU F 1 33 ? 14.957 -10.777 154.825 1.00 32.50 33 GLU F C 1
ATOM 7967 O O . GLU F 1 33 ? 15.785 -10.531 153.940 1.00 30.18 33 GLU F O 1
ATOM 7979 N N . ALA F 1 34 ? 14.773 -9.968 155.873 1.00 30.27 34 ALA F N 1
ATOM 7980 C CA . ALA F 1 34 ? 15.572 -8.755 156.022 1.00 30.74 34 ALA F CA 1
ATOM 7981 C C . ALA F 1 34 ? 17.047 -9.086 156.222 1.00 32.23 34 ALA F C 1
ATOM 7982 O O . ALA F 1 34 ? 17.924 -8.385 155.705 1.00 32.78 34 ALA F O 1
ATOM 7989 N N . VAL F 1 35 ? 17.340 -10.144 156.980 1.00 32.08 35 VAL F N 1
ATOM 7990 C CA . VAL F 1 35 ? 18.727 -10.555 157.178 1.00 29.88 35 VAL F CA 1
ATOM 7991 C C . VAL F 1 35 ? 19.372 -10.903 155.843 1.00 32.34 35 VAL F C 1
ATOM 7992 O O . VAL F 1 35 ? 20.526 -10.547 155.581 1.00 33.04 35 VAL F O 1
ATOM 8005 N N . ASP F 1 36 ? 18.639 -11.608 154.982 1.00 31.88 36 ASP F N 1
ATOM 8006 C CA . ASP F 1 36 ? 19.176 -11.976 153.676 1.00 32.35 36 ASP F CA 1
ATOM 8007 C C . ASP F 1 36 ? 19.338 -10.751 152.780 1.00 32.10 36 ASP F C 1
ATOM 8008 O O . ASP F 1 36 ? 20.414 -10.519 152.217 1.00 31.17 36 ASP F O 1
ATOM 8017 N N . TRP F 1 37 ? 18.280 -9.949 152.644 1.00 33.28 37 TRP F N 1
ATOM 8018 C CA . TRP F 1 37 ? 18.309 -8.831 151.702 1.00 34.41 37 TRP F CA 1
ATOM 8019 C C . TRP F 1 37 ? 19.324 -7.774 152.117 1.00 36.65 37 TRP F C 1
ATOM 8020 O O . TRP F 1 37 ? 20.068 -7.256 151.275 1.00 31.16 37 TRP F O 1
ATOM 8041 N N . TYR F 1 38 ? 19.364 -7.427 153.405 1.00 30.51 38 TYR F N 1
ATOM 8042 C CA . TYR F 1 38 ? 20.298 -6.401 153.857 1.00 34.79 38 TYR F CA 1
ATOM 8043 C C . TYR F 1 38 ? 21.735 -6.784 153.530 1.00 33.56 38 TYR F C 1
ATOM 8044 O O . TYR F 1 38 ? 22.545 -5.927 153.158 1.00 32.94 38 TYR F O 1
ATOM 8062 N N . GLN F 1 39 ? 22.072 -8.070 153.660 1.00 30.27 39 GLN F N 1
ATOM 8063 C CA . GLN F 1 39 ? 23.435 -8.508 153.377 1.00 34.75 39 GLN F CA 1
ATOM 8064 C C . GLN F 1 39 ? 23.731 -8.449 151.884 1.00 38.26 39 GLN F C 1
ATOM 8065 O O . GLN F 1 39 ? 24.857 -8.133 151.481 1.00 35.42 39 GLN F O 1
ATOM 8079 N N . GLN F 1 40 ? 22.736 -8.761 151.048 1.00 33.96 40 GLN F N 1
ATOM 8080 C CA . GLN F 1 40 ? 22.914 -8.625 149.606 1.00 38.40 40 GLN F CA 1
ATOM 8081 C C . GLN F 1 40 ? 23.193 -7.176 149.232 1.00 36.39 40 GLN F C 1
ATOM 8082 O O . GLN F 1 40 ? 24.130 -6.886 148.480 1.00 38.84 40 GLN F O 1
ATOM 8096 N N . ARG F 1 41 ? 22.386 -6.248 149.751 1.00 33.03 41 ARG F N 1
ATOM 8097 C CA . ARG F 1 41 ? 22.580 -4.840 149.429 1.00 39.93 41 ARG F CA 1
ATOM 8098 C C . ARG F 1 41 ? 23.878 -4.306 150.017 1.00 38.23 41 ARG F C 1
ATOM 8099 O O . ARG F 1 41 ? 24.500 -3.416 149.428 1.00 40.25 41 ARG F O 1
ATOM 8120 N N . ALA F 1 42 ? 24.306 -4.835 151.164 1.00 37.88 42 ALA F N 1
ATOM 8121 C CA . ALA F 1 42 ? 25.565 -4.392 151.752 1.00 38.77 42 ALA F CA 1
ATOM 8122 C C . ALA F 1 42 ? 26.742 -4.780 150.866 1.00 39.54 42 ALA F C 1
ATOM 8123 O O . ALA F 1 42 ? 27.606 -3.947 150.565 1.00 46.93 42 ALA F O 1
ATOM 8130 N N . ASP F 1 43 ? 26.790 -6.042 150.436 1.00 38.71 43 ASP F N 1
ATOM 8131 C CA . ASP F 1 43 ? 27.830 -6.485 149.512 1.00 41.41 43 ASP F CA 1
ATOM 8132 C C . ASP F 1 43 ? 27.862 -5.609 148.265 1.00 43.25 43 ASP F C 1
ATOM 8133 O O . ASP F 1 43 ? 28.885 -4.995 147.942 1.00 45.73 43 ASP F O 1
ATOM 8142 N N . ALA F 1 44 ? 26.737 -5.538 147.550 1.00 42.04 44 ALA F N 1
ATOM 8143 C CA . ALA F 1 44 ? 26.677 -4.779 146.306 1.00 46.15 44 ALA F CA 1
ATOM 8144 C C . ALA F 1 44 ? 26.798 -3.276 146.522 1.00 46.67 44 ALA F C 1
ATOM 8145 O O . ALA F 1 44 ? 26.931 -2.537 145.539 1.00 51.22 44 ALA F O 1
ATOM 8152 N N . CYS F 1 45 ? 26.763 -2.813 147.768 1.00 50.94 45 CYS F N 1
ATOM 8153 C CA . CYS F 1 45 ? 26.825 -1.385 148.043 1.00 51.08 45 CYS F CA 1
ATOM 8154 C C . CYS F 1 45 ? 28.149 -0.801 147.570 1.00 54.26 45 CYS F C 1
ATOM 8155 O O . CYS F 1 45 ? 29.211 -1.407 147.738 1.00 50.03 45 CYS F O 1
ATOM 8163 N N . SER F 1 46 ? 28.081 0.396 146.982 1.00 57.52 46 SER F N 1
ATOM 8164 C CA . SER F 1 46 ? 29.265 1.135 146.561 1.00 57.68 46 SER F CA 1
ATOM 8165 C C . SER F 1 46 ? 29.558 2.314 147.483 1.00 61.28 46 SER F C 1
ATOM 8166 O O . SER F 1 46 ? 30.340 3.199 147.123 1.00 69.68 46 SER F O 1
ATOM 8174 N N . GLU F 1 47 ? 28.949 2.341 148.663 1.00 56.56 47 GLU F N 1
ATOM 8175 C CA . GLU F 1 47 ? 29.086 3.457 149.597 1.00 57.90 47 GLU F CA 1
ATOM 8176 C C . GLU F 1 47 ? 29.330 2.895 150.990 1.00 53.42 47 GLU F C 1
ATOM 8177 O O . GLU F 1 47 ? 28.419 2.258 151.563 1.00 46.27 47 GLU F O 1
ATOM 8189 N N . PRO F 1 48 ? 30.520 3.083 151.573 1.00 56.06 48 PRO F N 1
ATOM 8190 C CA . PRO F 1 48 ? 30.776 2.489 152.898 1.00 51.11 48 PRO F CA 1
ATOM 8191 C C . PRO F 1 48 ? 29.799 2.940 153.972 1.00 48.79 48 PRO F C 1
ATOM 8192 O O . PRO F 1 48 ? 29.445 2.144 154.851 1.00 42.38 48 PRO F O 1
ATOM 8203 N N . GLY F 1 49 ? 29.355 4.198 153.932 1.00 49.55 49 GLY F N 1
ATOM 8204 C CA . GLY F 1 49 ? 28.433 4.677 154.951 1.00 46.50 49 GLY F CA 1
ATOM 8205 C C . GLY F 1 49 ? 27.133 3.898 154.962 1.00 44.75 49 GLY F C 1
ATOM 8206 O O . GLY F 1 49 ? 26.688 3.416 156.008 1.00 40.20 49 GLY F O 1
ATOM 8210 N N . LEU F 1 50 ? 26.506 3.761 153.793 1.00 41.66 50 LEU F N 1
ATOM 8211 C CA . LEU F 1 50 ? 25.294 2.956 153.693 1.00 41.11 50 LEU F CA 1
ATOM 8212 C C . LEU F 1 50 ? 25.572 1.510 154.074 1.00 37.19 50 LEU F C 1
ATOM 8213 O O . LEU F 1 50 ? 24.774 0.881 154.778 1.00 32.97 50 LEU F O 1
ATOM 8229 N N . HIS F 1 51 ? 26.703 0.967 153.616 1.00 40.16 51 HIS F N 1
ATOM 8230 C CA . HIS F 1 51 ? 27.069 -0.403 153.956 1.00 40.44 51 HIS F CA 1
ATOM 8231 C C . HIS F 1 51 ? 27.056 -0.620 155.463 1.00 38.11 51 HIS F C 1
ATOM 8232 O O . HIS F 1 51 ? 26.588 -1.657 155.945 1.00 37.27 51 HIS F O 1
ATOM 8246 N N . ASP F 1 52 ? 27.552 0.357 156.226 1.00 41.78 52 ASP F N 1
ATOM 8247 C CA . ASP F 1 52 ? 27.651 0.193 157.674 1.00 39.40 52 ASP F CA 1
ATOM 8248 C C . ASP F 1 52 ? 26.276 0.215 158.331 1.00 36.58 52 ASP F C 1
ATOM 8249 O O . ASP F 1 52 ? 26.030 -0.524 159.292 1.00 38.92 52 ASP F O 1
ATOM 8258 N N . VAL F 1 53 ? 25.368 1.057 157.837 1.00 32.88 53 VAL F N 1
ATOM 8259 C CA . VAL F 1 53 ? 24.013 1.070 158.378 1.00 36.86 53 VAL F CA 1
ATOM 8260 C C . VAL F 1 53 ? 23.314 -0.254 158.090 1.00 34.60 53 VAL F C 1
ATOM 8261 O O . VAL F 1 53 ? 22.630 -0.811 158.957 1.00 36.78 53 VAL F O 1
ATOM 8274 N N . LEU F 1 54 ? 23.487 -0.790 156.880 1.00 34.69 54 LEU F N 1
ATOM 8275 C CA . LEU F 1 54 ? 22.818 -2.035 156.514 1.00 36.52 54 LEU F CA 1
ATOM 8276 C C . LEU F 1 54 ? 23.296 -3.194 157.385 1.00 34.67 54 LEU F C 1
ATOM 8277 O O . LEU F 1 54 ? 22.488 -3.981 157.892 1.00 36.21 54 LEU F O 1
ATOM 8293 N N . ILE F 1 55 ? 24.612 -3.315 157.570 1.00 35.41 55 ILE F N 1
ATOM 8294 C CA . ILE F 1 55 ? 25.155 -4.392 158.397 1.00 33.99 55 ILE F CA 1
ATOM 8295 C C . ILE F 1 55 ? 24.667 -4.250 159.834 1.00 35.35 55 ILE F C 1
ATOM 8296 O O . ILE F 1 55 ? 24.211 -5.219 160.453 1.00 34.90 55 ILE F O 1
ATOM 8312 N N . HIS F 1 56 ? 24.756 -3.039 160.387 1.00 37.59 56 HIS F N 1
ATOM 8313 C CA . HIS F 1 56 ? 24.316 -2.821 161.760 1.00 38.55 56 HIS F CA 1
ATOM 8314 C C . HIS F 1 56 ? 22.855 -3.212 161.937 1.00 39.78 56 HIS F C 1
ATOM 8315 O O . HIS F 1 56 ? 22.505 -3.951 162.864 1.00 34.37 56 HIS F O 1
ATOM 8329 N N . ASN F 1 57 ? 21.981 -2.720 161.058 1.00 36.76 57 ASN F N 1
ATOM 8330 C CA . ASN F 1 57 ? 20.563 -3.018 161.215 1.00 35.15 57 ASN F CA 1
ATOM 8331 C C . ASN F 1 57 ? 20.255 -4.463 160.844 1.00 35.51 57 ASN F C 1
ATOM 8332 O O . ASN F 1 57 ? 19.327 -5.057 161.404 1.00 33.33 57 ASN F O 1
ATOM 8343 N N . LYS F 1 58 ? 21.037 -5.053 159.936 1.00 33.47 58 LYS F N 1
ATOM 8344 C CA . LYS F 1 58 ? 20.932 -6.488 159.679 1.00 33.49 58 LYS F CA 1
ATOM 8345 C C . LYS F 1 58 ? 21.069 -7.284 160.970 1.00 36.72 58 LYS F C 1
ATOM 8346 O O . LYS F 1 58 ? 20.289 -8.207 161.236 1.00 29.84 58 LYS F O 1
ATOM 8365 N N . ASN F 1 59 ? 22.074 -6.944 161.781 1.00 35.16 59 ASN F N 1
ATOM 8366 C CA . ASN F 1 59 ? 22.343 -7.706 162.993 1.00 33.76 59 ASN F CA 1
ATOM 8367 C C . ASN F 1 59 ? 21.235 -7.531 164.021 1.00 30.88 59 ASN F C 1
ATOM 8368 O O . ASN F 1 59 ? 20.957 -8.456 164.791 1.00 32.74 59 ASN F O 1
ATOM 8379 N N . GLU F 1 60 ? 20.589 -6.365 164.046 1.00 33.12 60 GLU F N 1
ATOM 8380 C CA . GLU F 1 60 ? 19.430 -6.193 164.912 1.00 31.42 60 GLU F CA 1
ATOM 8381 C C . GLU F 1 60 ? 18.222 -6.955 164.380 1.00 34.17 60 GLU F C 1
ATOM 8382 O O . GLU F 1 60 ? 17.366 -7.376 165.164 1.00 34.06 60 GLU F O 1
ATOM 8394 N N . GLU F 1 61 ? 18.138 -7.160 163.061 1.00 32.38 61 GLU F N 1
ATOM 8395 C CA . GLU F 1 61 ? 17.098 -8.038 162.532 1.00 35.48 61 GLU F CA 1
ATOM 8396 C C . GLU F 1 61 ? 17.307 -9.470 163.011 1.00 27.66 61 GLU F C 1
ATOM 8397 O O . GLU F 1 61 ? 16.342 -10.166 163.344 1.00 30.07 61 GLU F O 1
ATOM 8409 N N . VAL F 1 62 ? 18.561 -9.924 163.064 1.00 31.20 62 VAL F N 1
ATOM 8410 C CA . VAL F 1 62 ? 18.844 -11.236 163.641 1.00 32.44 62 VAL F CA 1
ATOM 8411 C C . VAL F 1 62 ? 18.341 -11.296 165.077 1.00 29.32 62 VAL F C 1
ATOM 8412 O O . VAL F 1 62 ? 17.722 -12.282 165.495 1.00 33.29 62 VAL F O 1
ATOM 8425 N N . GLU F 1 63 ? 18.594 -10.240 165.853 1.00 29.79 63 GLU F N 1
ATOM 8426 C CA . GLU F 1 63 ? 18.144 -10.214 167.240 1.00 32.92 63 GLU F CA 1
ATOM 8427 C C . GLU F 1 63 ? 16.625 -10.314 167.326 1.00 31.33 63 GLU F C 1
ATOM 8428 O O . GLU F 1 63 ? 16.085 -11.112 168.101 1.00 31.77 63 GLU F O 1
ATOM 8440 N N . HIS F 1 64 ? 15.916 -9.502 166.541 1.00 32.79 64 HIS F N 1
ATOM 8441 C CA . HIS F 1 64 ? 14.463 -9.613 166.493 1.00 32.47 64 HIS F CA 1
ATOM 8442 C C . HIS F 1 64 ? 14.033 -11.033 166.151 1.00 28.11 64 HIS F C 1
ATOM 8443 O O . HIS F 1 64 ? 13.096 -11.571 166.752 1.00 28.94 64 HIS F O 1
ATOM 8457 N N . ALA F 1 65 ? 14.715 -11.659 165.192 1.00 26.72 65 ALA F N 1
ATOM 8458 C CA . ALA F 1 65 ? 14.341 -13.005 164.773 1.00 30.03 65 ALA F CA 1
ATOM 8459 C C . ALA F 1 65 ? 14.436 -13.985 165.933 1.00 30.45 65 ALA F C 1
ATOM 8460 O O . ALA F 1 65 ? 13.529 -14.796 166.153 1.00 30.45 65 ALA F O 1
ATOM 8467 N N . MET F 1 66 ? 15.536 -13.931 166.688 1.00 28.13 66 MET F N 1
ATOM 8468 C CA . MET F 1 66 ? 15.721 -14.890 167.770 1.00 29.13 66 MET F CA 1
ATOM 8469 C C . MET F 1 66 ? 14.790 -14.601 168.939 1.00 30.90 66 MET F C 1
ATOM 8470 O O . MET F 1 66 ? 14.359 -15.534 169.626 1.00 28.60 66 MET F O 1
ATOM 8484 N N . MET F 1 67 ? 14.449 -13.331 169.167 1.00 29.07 67 MET F N 1
ATOM 8485 C CA . MET F 1 67 ? 13.430 -13.012 170.162 1.00 27.90 67 MET F CA 1
ATOM 8486 C C . MET F 1 67 ? 12.111 -13.680 169.811 1.00 34.52 67 MET F C 1
ATOM 8487 O O . MET F 1 67 ? 11.444 -14.270 170.671 1.00 28.96 67 MET F O 1
ATOM 8501 N N . THR F 1 68 ? 11.713 -13.589 168.543 1.00 28.03 68 THR F N 1
ATOM 8502 C CA . THR F 1 68 ? 10.464 -14.200 168.114 1.00 30.48 68 THR F CA 1
ATOM 8503 C C . THR F 1 68 ? 10.540 -15.716 168.213 1.00 31.45 68 THR F C 1
ATOM 8504 O O . THR F 1 68 ? 9.585 -16.365 168.654 1.00 28.25 68 THR F O 1
ATOM 8515 N N . LEU F 1 69 ? 11.673 -16.298 167.811 1.00 29.14 69 LEU F N 1
ATOM 8516 C CA . LEU F 1 69 ? 11.811 -17.745 167.867 1.00 31.79 69 LEU F CA 1
ATOM 8517 C C . LEU F 1 69 ? 11.735 -18.247 169.301 1.00 26.50 69 LEU F C 1
ATOM 8518 O O . LEU F 1 69 ? 11.196 -19.332 169.549 1.00 31.44 69 LEU F O 1
ATOM 8534 N N . GLU F 1 70 ? 12.253 -17.472 170.258 1.00 30.20 70 GLU F N 1
ATOM 8535 C CA . GLU F 1 70 ? 12.150 -17.874 171.657 1.00 29.58 70 GLU F CA 1
ATOM 8536 C C . GLU F 1 70 ? 10.703 -17.858 172.123 1.00 31.75 70 GLU F C 1
ATOM 8537 O O . GLU F 1 70 ? 10.275 -18.756 172.855 1.00 34.96 70 GLU F O 1
ATOM 8549 N N . TRP F 1 71 ? 9.925 -16.853 171.709 1.00 31.03 71 TRP F N 1
ATOM 8550 C CA . TRP F 1 71 ? 8.504 -16.873 172.037 1.00 31.38 71 TRP F CA 1
ATOM 8551 C C . TRP F 1 71 ? 7.834 -18.107 171.453 1.00 31.43 71 TRP F C 1
ATOM 8552 O O . TRP F 1 71 ? 7.009 -18.749 172.114 1.00 32.12 71 TRP F O 1
ATOM 8573 N N . ILE F 1 72 ? 8.180 -18.459 170.213 1.00 29.60 72 ILE F N 1
ATOM 8574 C CA . ILE F 1 72 ? 7.618 -19.654 169.595 1.00 30.84 72 ILE F CA 1
ATOM 8575 C C . ILE F 1 72 ? 7.986 -20.892 170.406 1.00 31.28 72 ILE F C 1
ATOM 8576 O O . ILE F 1 72 ? 7.136 -21.743 170.691 1.00 33.81 72 ILE F O 1
ATOM 8592 N N . ARG F 1 73 ? 9.260 -21.010 170.793 1.00 32.97 73 ARG F N 1
ATOM 8593 C CA . ARG F 1 73 ? 9.699 -22.189 171.536 1.00 33.36 73 ARG F CA 1
ATOM 8594 C C . ARG F 1 73 ? 8.898 -22.355 172.823 1.00 32.72 73 ARG F C 1
ATOM 8595 O O . ARG F 1 73 ? 8.449 -23.459 173.150 1.00 37.29 73 ARG F O 1
ATOM 8616 N N . ARG F 1 74 ? 8.718 -21.268 173.572 1.00 33.31 74 ARG F N 1
ATOM 8617 C CA . ARG F 1 74 ? 7.981 -21.345 174.828 1.00 39.43 74 ARG F CA 1
ATOM 8618 C C . ARG F 1 74 ? 6.521 -21.715 174.618 1.00 39.51 74 ARG F C 1
ATOM 8619 O O . ARG F 1 74 ? 5.848 -22.103 175.578 1.00 44.49 74 ARG F O 1
ATOM 8640 N N . ARG F 1 75 ? 6.021 -21.607 173.389 1.00 40.75 75 ARG F N 1
ATOM 8641 C CA . ARG F 1 75 ? 4.616 -21.840 173.093 1.00 40.19 75 ARG F CA 1
ATOM 8642 C C . ARG F 1 75 ? 4.363 -23.121 172.313 1.00 42.35 75 ARG F C 1
ATOM 8643 O O . ARG F 1 75 ? 3.198 -23.489 172.128 1.00 49.17 75 ARG F O 1
ATOM 8664 N N . SER F 1 76 ? 5.405 -23.805 171.853 1.00 39.44 76 SER F N 1
ATOM 8665 C CA . SER F 1 76 ? 5.254 -24.939 170.941 1.00 39.63 76 SER F CA 1
ATOM 8666 C C . SER F 1 76 ? 6.124 -26.108 171.375 1.00 37.15 76 SER F C 1
ATOM 8667 O O . SER F 1 76 ? 7.363 -26.035 171.235 1.00 35.79 76 SER F O 1
ATOM 8675 N N . PRO F 1 77 ? 5.540 -27.208 171.863 1.00 40.39 77 PRO F N 1
ATOM 8676 C CA . PRO F 1 77 ? 6.375 -28.363 172.235 1.00 39.50 77 PRO F CA 1
ATOM 8677 C C . PRO F 1 77 ? 7.218 -28.904 171.091 1.00 39.96 77 PRO F C 1
ATOM 8678 O O . PRO F 1 77 ? 8.353 -29.340 171.326 1.00 35.36 77 PRO F O 1
ATOM 8689 N N . VAL F 1 78 ? 6.704 -28.893 169.858 1.00 36.91 78 VAL F N 1
ATOM 8690 C CA . VAL F 1 78 ? 7.460 -29.472 168.750 1.00 35.19 78 VAL F CA 1
ATOM 8691 C C . VAL F 1 78 ? 8.712 -28.651 168.469 1.00 35.58 78 VAL F C 1
ATOM 8692 O O . VAL F 1 78 ? 9.790 -29.205 168.220 1.00 33.64 78 VAL F O 1
ATOM 8705 N N . PHE F 1 79 ? 8.594 -27.322 168.493 1.00 33.59 79 PHE F N 1
ATOM 8706 C CA . PHE F 1 79 ? 9.776 -26.487 168.318 1.00 31.22 79 PHE F CA 1
ATOM 8707 C C . PHE F 1 79 ? 10.778 -26.724 169.441 1.00 29.03 79 PHE F C 1
ATOM 8708 O O . PHE F 1 79 ? 11.981 -26.856 169.193 1.00 30.15 79 PHE F O 1
ATOM 8725 N N . ASP F 1 80 ? 10.299 -26.800 170.683 1.00 31.99 80 ASP F N 1
ATOM 8726 C CA . ASP F 1 80 ? 11.190 -27.032 171.816 1.00 32.70 80 ASP F CA 1
ATOM 8727 C C . ASP F 1 80 ? 11.997 -28.313 171.632 1.00 30.78 80 ASP F C 1
ATOM 8728 O O . ASP F 1 80 ? 13.223 -28.319 171.801 1.00 33.45 80 ASP F O 1
ATOM 8737 N N . ALA F 1 81 ? 11.324 -29.410 171.269 1.00 33.03 81 ALA F N 1
ATOM 8738 C CA . ALA F 1 81 ? 11.998 -30.700 171.149 1.00 32.53 81 ALA F CA 1
ATOM 8739 C C . ALA F 1 81 ? 13.061 -30.674 170.057 1.00 35.46 81 ALA F C 1
ATOM 8740 O O . ALA F 1 81 ? 14.192 -31.126 170.263 1.00 29.02 81 ALA F O 1
ATOM 8747 N N . HIS F 1 82 ? 12.715 -30.152 168.877 1.00 34.18 82 HIS F N 1
ATOM 8748 C CA . HIS F 1 82 ? 13.673 -30.153 167.778 1.00 30.50 82 HIS F CA 1
ATOM 8749 C C . HIS F 1 82 ? 14.782 -29.135 168.000 1.00 29.28 82 HIS F C 1
ATOM 8750 O O . HIS F 1 82 ? 15.912 -29.346 167.548 1.00 35.81 82 HIS F O 1
ATOM 8764 N N . MET F 1 83 ? 14.491 -28.036 168.698 1.00 29.19 83 MET F N 1
ATOM 8765 C CA . MET F 1 83 ? 15.551 -27.106 169.070 1.00 32.22 83 MET F CA 1
ATOM 8766 C C . MET F 1 83 ? 16.509 -27.744 170.073 1.00 31.11 83 MET F C 1
ATOM 8767 O O . MET F 1 83 ? 17.724 -27.525 170.008 1.00 29.36 83 MET F O 1
ATOM 8781 N N . ARG F 1 84 ? 15.982 -28.540 171.003 1.00 31.87 84 ARG F N 1
ATOM 8782 C CA . ARG F 1 84 ? 16.847 -29.235 171.955 1.00 30.98 84 ARG F CA 1
ATOM 8783 C C . ARG F 1 84 ? 17.815 -30.170 171.241 1.00 31.38 84 ARG F C 1
ATOM 8784 O O . ARG F 1 84 ? 18.969 -30.319 171.659 1.00 37.63 84 ARG F O 1
ATOM 8805 N N . THR F 1 85 ? 17.367 -30.800 170.151 1.00 35.05 85 THR F N 1
ATOM 8806 C CA . THR F 1 85 ? 18.187 -31.803 169.477 1.00 32.46 85 THR F CA 1
ATOM 8807 C C . THR F 1 85 ? 19.360 -31.174 168.733 1.00 36.84 85 THR F C 1
ATOM 8808 O O . THR F 1 85 ? 20.479 -31.697 168.779 1.00 36.60 85 THR F O 1
ATOM 8819 N N . TYR F 1 86 ? 19.129 -30.058 168.037 1.00 33.69 86 TYR F N 1
ATOM 8820 C CA . TYR F 1 86 ? 20.063 -29.595 167.016 1.00 32.64 86 TYR F CA 1
ATOM 8821 C C . TYR F 1 86 ? 20.835 -28.333 167.367 1.00 34.33 86 TYR F C 1
ATOM 8822 O O . TYR F 1 86 ? 21.944 -28.157 166.860 1.00 35.10 86 TYR F O 1
ATOM 8840 N N . LEU F 1 87 ? 20.298 -27.449 168.206 1.00 31.57 87 LEU F N 1
ATOM 8841 C CA . LEU F 1 87 ? 20.910 -26.140 168.394 1.00 33.52 87 LEU F CA 1
ATOM 8842 C C . LEU F 1 87 ? 22.095 -26.207 169.352 1.00 38.57 87 LEU F C 1
ATOM 8843 O O . LEU F 1 87 ? 22.030 -26.842 170.409 1.00 37.09 87 LEU F O 1
ATOM 8859 N N . PHE F 1 88 ? 23.182 -25.533 168.968 1.00 32.58 88 PHE F N 1
ATOM 8860 C CA . PHE F 1 88 ? 24.401 -25.450 169.775 1.00 41.93 88 PHE F CA 1
ATOM 8861 C C . PHE F 1 88 ? 25.102 -26.803 169.867 1.00 40.33 88 PHE F C 1
ATOM 8862 O O . PHE F 1 88 ? 25.673 -27.149 170.902 1.00 36.51 88 PHE F O 1
ATOM 8879 N N . THR F 1 89 ? 25.060 -27.571 168.782 1.00 42.20 89 THR F N 1
ATOM 8880 C CA . THR F 1 89 ? 25.793 -28.821 168.683 1.00 39.32 89 THR F CA 1
ATOM 8881 C C . THR F 1 89 ? 27.038 -28.606 167.826 1.00 44.02 89 THR F C 1
ATOM 8882 O O . THR F 1 89 ? 27.269 -27.524 167.282 1.00 43.59 89 THR F O 1
ATOM 8893 N N . GLU F 1 90 ? 27.856 -29.653 167.710 1.00 45.41 90 GLU F N 1
ATOM 8894 C CA . GLU F 1 90 ? 29.096 -29.552 166.946 1.00 48.14 90 GLU F CA 1
ATOM 8895 C C . GLU F 1 90 ? 29.364 -30.730 166.021 1.00 44.09 90 GLU F C 1
ATOM 8896 O O . GLU F 1 90 ? 30.278 -30.632 165.197 1.00 51.49 90 GLU F O 1
ATOM 8908 N N . ARG F 1 91 ? 28.617 -31.820 166.108 1.00 40.80 91 ARG F N 1
ATOM 8909 C CA . ARG F 1 91 ? 28.777 -32.949 165.204 1.00 48.57 91 ARG F CA 1
ATOM 8910 C C . ARG F 1 91 ? 27.922 -32.748 163.960 1.00 50.71 91 ARG F C 1
ATOM 8911 O O . ARG F 1 91 ? 27.101 -31.830 163.893 1.00 40.36 91 ARG F O 1
ATOM 8932 N N . PRO F 1 92 ? 28.104 -33.583 162.935 1.00 47.21 92 PRO F N 1
ATOM 8933 C CA . PRO F 1 92 ? 27.306 -33.433 161.709 1.00 48.93 92 PRO F CA 1
ATOM 8934 C C . PRO F 1 92 ? 25.810 -33.436 161.989 1.00 45.31 92 PRO F C 1
ATOM 8935 O O . PRO F 1 92 ? 25.290 -34.300 162.702 1.00 43.83 92 PRO F O 1
ATOM 8946 N N . ILE F 1 93 ? 25.114 -32.464 161.397 1.00 47.80 93 ILE F N 1
ATOM 8947 C CA . ILE F 1 93 ? 23.694 -32.266 161.679 1.00 43.75 93 ILE F CA 1
ATOM 8948 C C . ILE F 1 93 ? 22.906 -33.545 161.422 1.00 41.31 93 ILE F C 1
ATOM 8949 O O . ILE F 1 93 ? 21.935 -33.844 162.128 1.00 40.27 93 ILE F O 1
ATOM 8965 N N . LEU F 1 94 ? 23.299 -34.317 160.409 1.00 43.07 94 LEU F N 1
ATOM 8966 C CA . LEU F 1 94 ? 22.554 -35.534 160.101 1.00 51.11 94 LEU F CA 1
ATOM 8967 C C . LEU F 1 94 ? 22.771 -36.610 161.159 1.00 54.35 94 LEU F C 1
ATOM 8968 O O . LEU F 1 94 ? 21.850 -37.381 161.454 1.00 56.72 94 LEU F O 1
ATOM 8984 N N . GLU F 1 95 ? 23.964 -36.671 161.751 1.00 50.33 95 GLU F N 1
ATOM 8985 C CA . GLU F 1 95 ? 24.225 -37.638 162.811 1.00 58.71 95 GLU F CA 1
ATOM 8986 C C . GLU F 1 95 ? 23.406 -37.377 164.069 1.00 55.30 95 GLU F C 1
ATOM 8987 O O . GLU F 1 95 ? 23.456 -38.192 164.997 1.00 63.56 95 GLU F O 1
ATOM 8999 N N . LEU F 1 96 ? 22.664 -36.274 164.129 1.00 46.98 96 LEU F N 1
ATOM 9000 C CA . LEU F 1 96 ? 21.847 -35.962 165.296 1.00 47.10 96 LEU F CA 1
ATOM 9001 C C . LEU F 1 96 ? 20.441 -36.532 165.150 1.00 44.83 96 LEU F C 1
ATOM 9002 O O . LEU F 1 96 ? 19.721 -36.680 166.138 1.00 43.85 96 LEU F O 1
ATOM 9018 N N . GLN G 1 6 ? -10.380 -14.949 140.058 1.00 65.45 6 GLN G N 1
ATOM 9019 C CA . GLN G 1 6 ? -11.086 -14.317 141.168 1.00 67.43 6 GLN G CA 1
ATOM 9020 C C . GLN G 1 6 ? -11.949 -13.164 140.658 1.00 62.37 6 GLN G C 1
ATOM 9021 O O . GLN G 1 6 ? -11.487 -12.338 139.871 1.00 56.52 6 GLN G O 1
ATOM 9034 N N . LEU G 1 7 ? -13.199 -13.110 141.115 1.00 60.22 7 LEU G N 1
ATOM 9035 C CA . LEU G 1 7 ? -14.093 -12.030 140.723 1.00 57.69 7 LEU G CA 1
ATOM 9036 C C . LEU G 1 7 ? -13.513 -10.678 141.123 1.00 60.12 7 LEU G C 1
ATOM 9037 O O . LEU G 1 7 ? -12.729 -10.566 142.070 1.00 61.20 7 LEU G O 1
ATOM 9053 N N . HIS G 1 8 ? -13.910 -9.641 140.387 1.00 60.10 8 HIS G N 1
ATOM 9054 C CA . HIS G 1 8 ? -13.503 -8.272 140.672 1.00 61.69 8 HIS G CA 1
ATOM 9055 C C . HIS G 1 8 ? -14.632 -7.431 141.248 1.00 62.01 8 HIS G C 1
ATOM 9056 O O . HIS G 1 8 ? -14.406 -6.265 141.589 1.00 61.08 8 HIS G O 1
ATOM 9070 N N . GLU G 1 9 ? -15.835 -7.985 141.361 1.00 59.77 9 GLU G N 1
ATOM 9071 C CA . GLU G 1 9 ? -16.977 -7.301 141.944 1.00 61.31 9 GLU G CA 1
ATOM 9072 C C . GLU G 1 9 ? -17.690 -8.262 142.880 1.00 60.24 9 GLU G C 1
ATOM 9073 O O . GLU G 1 9 ? -17.626 -9.483 142.683 1.00 56.69 9 GLU G O 1
ATOM 9085 N N . PRO G 1 10 ? -18.371 -7.753 143.906 1.00 59.38 10 PRO G N 1
ATOM 9086 C CA . PRO G 1 10 ? -19.150 -8.636 144.781 1.00 59.42 10 PRO G CA 1
ATOM 9087 C C . PRO G 1 10 ? -20.102 -9.513 143.979 1.00 60.69 10 PRO G C 1
ATOM 9088 O O . PRO G 1 10 ? -20.689 -9.082 142.984 1.00 55.30 10 PRO G O 1
ATOM 9099 N N . ALA G 1 11 ? -20.254 -10.761 144.428 1.00 62.66 11 ALA G N 1
ATOM 9100 C CA . ALA G 1 11 ? -21.078 -11.718 143.699 1.00 58.22 11 ALA G CA 1
ATOM 9101 C C . ALA G 1 11 ? -22.533 -11.274 143.624 1.00 61.19 11 ALA G C 1
ATOM 9102 O O . ALA G 1 11 ? -23.245 -11.642 142.682 1.00 59.25 11 ALA G O 1
ATOM 9109 N N . GLU G 1 12 ? -22.993 -10.487 144.597 1.00 59.41 12 GLU G N 1
ATOM 9110 C CA . GLU G 1 12 ? -24.393 -10.083 144.633 1.00 61.39 12 GLU G CA 1
ATOM 9111 C C . GLU G 1 12 ? -24.737 -9.034 143.583 1.00 60.14 12 GLU G C 1
ATOM 9112 O O . GLU G 1 12 ? -25.925 -8.757 143.380 1.00 62.85 12 GLU G O 1
ATOM 9124 N N . LEU G 1 13 ? -23.744 -8.450 142.914 1.00 60.06 13 LEU G N 1
ATOM 9125 C CA . LEU G 1 13 ? -23.979 -7.438 141.893 1.00 61.52 13 LEU G CA 1
ATOM 9126 C C . LEU G 1 13 ? -23.933 -7.999 140.478 1.00 56.70 13 LEU G C 1
ATOM 9127 O O . LEU G 1 13 ? -24.201 -7.262 139.524 1.00 51.49 13 LEU G O 1
ATOM 9143 N N . LEU G 1 14 ? -23.607 -9.278 140.320 1.00 57.28 14 LEU G N 1
ATOM 9144 C CA . LEU G 1 14 ? -23.467 -9.900 139.012 1.00 52.97 14 LEU G CA 1
ATOM 9145 C C . LEU G 1 14 ? -24.626 -10.854 138.763 1.00 52.17 14 LEU G C 1
ATOM 9146 O O . LEU G 1 14 ? -25.086 -11.541 139.680 1.00 53.21 14 LEU G O 1
ATOM 9162 N N . SER G 1 15 ? -25.096 -10.893 137.519 1.00 47.72 15 SER G N 1
ATOM 9163 C CA . SER G 1 15 ? -26.063 -11.904 137.130 1.00 51.65 15 SER G CA 1
ATOM 9164 C C . SER G 1 15 ? -25.390 -13.273 137.085 1.00 53.05 15 SER G C 1
ATOM 9165 O O . SER G 1 15 ? -24.163 -13.391 137.021 1.00 52.15 15 SER G O 1
ATOM 9173 N N . GLU G 1 16 ? -26.211 -14.323 137.127 1.00 51.09 16 GLU G N 1
ATOM 9174 C CA . GLU G 1 16 ? -25.661 -15.672 137.065 1.00 54.54 16 GLU G CA 1
ATOM 9175 C C . GLU G 1 16 ? -25.001 -15.937 135.718 1.00 51.21 16 GLU G C 1
ATOM 9176 O O . GLU G 1 16 ? -23.990 -16.646 135.653 1.00 49.05 16 GLU G O 1
ATOM 9188 N N . GLU G 1 17 ? -25.546 -15.375 134.637 1.00 54.06 17 GLU G N 1
ATOM 9189 C CA . GLU G 1 17 ? -24.922 -15.539 133.329 1.00 53.69 17 GLU G CA 1
ATOM 9190 C C . GLU G 1 17 ? -23.507 -14.973 133.336 1.00 48.31 17 GLU G C 1
ATOM 9191 O O . GLU G 1 17 ? -22.560 -15.627 132.886 1.00 50.37 17 GLU G O 1
ATOM 9203 N N . THR G 1 18 ? -23.345 -13.755 133.858 1.00 48.30 18 THR G N 1
ATOM 9204 C CA . THR G 1 18 ? -22.013 -13.174 133.989 1.00 46.80 18 THR G CA 1
ATOM 9205 C C . THR G 1 18 ? -21.080 -14.111 134.747 1.00 44.13 18 THR G C 1
ATOM 9206 O O . THR G 1 18 ? -19.936 -14.335 134.337 1.00 45.75 18 THR G O 1
ATOM 9217 N N . LYS G 1 19 ? -21.558 -14.674 135.859 1.00 45.84 19 LYS G N 1
ATOM 9218 C CA . LYS G 1 19 ? -20.696 -15.507 136.691 1.00 43.67 19 LYS G CA 1
ATOM 9219 C C . LYS G 1 19 ? -20.404 -16.845 136.022 1.00 44.60 19 LYS G C 1
ATOM 9220 O O . LYS G 1 19 ? -19.283 -17.359 136.117 1.00 39.78 19 LYS G O 1
ATOM 9239 N N . ASN G 1 20 ? -21.393 -17.426 135.340 1.00 45.27 20 ASN G N 1
ATOM 9240 C CA . ASN G 1 20 ? -21.135 -18.637 134.568 1.00 46.91 20 ASN G CA 1
ATOM 9241 C C . ASN G 1 20 ? -20.178 -18.356 133.416 1.00 42.05 20 ASN G C 1
ATOM 9242 O O . ASN G 1 20 ? -19.298 -19.173 133.120 1.00 40.24 20 ASN G O 1
ATOM 9253 N N . MET G 1 21 ? -20.333 -17.205 132.755 1.00 43.93 21 MET G N 1
ATOM 9254 C CA . MET G 1 21 ? -19.397 -16.829 131.700 1.00 41.23 21 MET G CA 1
ATOM 9255 C C . MET G 1 21 ? -18.001 -16.589 132.260 1.00 39.54 21 MET G C 1
ATOM 9256 O O . MET G 1 21 ? -17.005 -16.846 131.574 1.00 35.31 21 MET G O 1
ATOM 9270 N N . HIS G 1 22 ? -17.910 -16.088 133.492 1.00 33.36 22 HIS G N 1
ATOM 9271 C CA . HIS G 1 22 ? -16.611 -15.949 134.144 1.00 42.55 22 HIS G CA 1
ATOM 9272 C C . HIS G 1 22 ? -15.933 -17.304 134.300 1.00 36.59 22 HIS G C 1
ATOM 9273 O O . HIS G 1 22 ? -14.742 -17.454 134.005 1.00 39.28 22 HIS G O 1
ATOM 9287 N N . ARG G 1 23 ? -16.680 -18.306 134.769 1.00 34.45 23 ARG G N 1
ATOM 9288 C CA . ARG G 1 23 ? -16.099 -19.628 134.976 1.00 39.85 23 ARG G CA 1
ATOM 9289 C C . ARG G 1 23 ? -15.631 -20.239 133.661 1.00 35.43 23 ARG G C 1
ATOM 9290 O O . ARG G 1 23 ? -14.586 -20.899 133.612 1.00 38.11 23 ARG G O 1
ATOM 9311 N N . ALA G 1 24 ? -16.387 -20.030 132.582 1.00 38.27 24 ALA G N 1
ATOM 9312 C CA . ALA G 1 24 ? -15.970 -20.554 131.287 1.00 36.95 24 ALA G CA 1
ATOM 9313 C C . ALA G 1 24 ? -14.736 -19.826 130.771 1.00 34.38 24 ALA G C 1
ATOM 9314 O O . ALA G 1 24 ? -13.811 -20.456 130.245 1.00 33.88 24 ALA G O 1
ATOM 9321 N N . LEU G 1 25 ? -14.701 -18.499 130.919 1.00 36.00 25 LEU G N 1
ATOM 9322 C CA . LEU G 1 25 ? -13.608 -17.716 130.349 1.00 36.90 25 LEU G CA 1
ATOM 9323 C C . LEU G 1 25 ? -12.286 -17.992 131.055 1.00 30.61 25 LEU G C 1
ATOM 9324 O O . LEU G 1 25 ? -11.236 -18.062 130.404 1.00 31.30 25 LEU G O 1
ATOM 9340 N N . VAL G 1 26 ? -12.306 -18.145 132.381 1.00 36.39 26 VAL G N 1
ATOM 9341 C CA . VAL G 1 26 ? -11.056 -18.399 133.092 1.00 35.91 26 VAL G CA 1
ATOM 9342 C C . VAL G 1 26 ? -10.579 -19.819 132.836 1.00 35.75 26 VAL G C 1
ATOM 9343 O O . VAL G 1 26 ? -9.369 -20.080 132.808 1.00 38.82 26 VAL G O 1
ATOM 9356 N N . THR G 1 27 ? -11.506 -20.761 132.651 1.00 39.13 27 THR G N 1
ATOM 9357 C CA . THR G 1 27 ? -11.115 -22.111 132.260 1.00 42.07 27 THR G CA 1
ATOM 9358 C C . THR G 1 27 ? -10.403 -22.085 130.915 1.00 37.73 27 THR G C 1
ATOM 9359 O O . THR G 1 27 ? -9.332 -22.681 130.747 1.00 34.53 27 THR G O 1
ATOM 9370 N N . LEU G 1 28 ? -10.990 -21.385 129.945 1.00 37.14 28 LEU G N 1
ATOM 9371 C CA . LEU G 1 28 ? -10.354 -21.226 128.643 1.00 34.35 28 LEU G CA 1
ATOM 9372 C C . LEU G 1 28 ? -8.972 -20.607 128.786 1.00 33.84 28 LEU G C 1
ATOM 9373 O O . LEU G 1 28 ? -8.011 -21.053 128.150 1.00 30.33 28 LEU G O 1
ATOM 9389 N N . ILE G 1 29 ? -8.851 -19.587 129.638 1.00 39.01 29 ILE G N 1
ATOM 9390 C CA . ILE G 1 29 ? -7.579 -18.892 129.807 1.00 34.44 29 ILE G CA 1
ATOM 9391 C C . ILE G 1 29 ? -6.521 -19.843 130.352 1.00 34.02 29 ILE G C 1
ATOM 9392 O O . ILE G 1 29 ? -5.392 -19.897 129.849 1.00 31.84 29 ILE G O 1
ATOM 9408 N N . GLU G 1 30 ? -6.868 -20.614 131.385 1.00 33.54 30 GLU G N 1
ATOM 9409 C CA . GLU G 1 30 ? -5.897 -21.537 131.965 1.00 38.86 30 GLU G CA 1
ATOM 9410 C C . GLU G 1 30 ? -5.503 -22.615 130.965 1.00 37.77 30 GLU G C 1
ATOM 9411 O O . GLU G 1 30 ? -4.332 -23.003 130.883 1.00 33.39 30 GLU G O 1
ATOM 9423 N N . GLU G 1 31 ? -6.467 -23.107 130.188 1.00 37.37 31 GLU G N 1
ATOM 9424 C CA . GLU G 1 31 ? -6.140 -24.081 129.155 1.00 38.98 31 GLU G CA 1
ATOM 9425 C C . GLU G 1 31 ? -5.188 -23.488 128.125 1.00 28.23 31 GLU G C 1
ATOM 9426 O O . GLU G 1 31 ? -4.199 -24.125 127.746 1.00 31.26 31 GLU G O 1
ATOM 9438 N N . LEU G 1 32 ? -5.448 -22.255 127.682 1.00 29.18 32 LEU G N 1
ATOM 9439 C CA . LEU G 1 32 ? -4.543 -21.607 126.737 1.00 29.82 32 LEU G CA 1
ATOM 9440 C C . LEU G 1 32 ? -3.163 -21.398 127.345 1.00 32.73 32 LEU G C 1
ATOM 9441 O O . LEU G 1 32 ? -2.143 -21.558 126.663 1.00 29.15 32 LEU G O 1
ATOM 9457 N N . GLU G 1 33 ? -3.106 -21.029 128.627 1.00 31.51 33 GLU G N 1
ATOM 9458 C CA . GLU G 1 33 ? -1.813 -20.884 129.287 1.00 38.31 33 GLU G CA 1
ATOM 9459 C C . GLU G 1 33 ? -1.034 -22.192 129.254 1.00 35.06 33 GLU G C 1
ATOM 9460 O O . GLU G 1 33 ? 0.171 -22.200 128.976 1.00 36.21 33 GLU G O 1
ATOM 9472 N N . ALA G 1 34 ? -1.708 -23.311 129.529 1.00 35.03 34 ALA G N 1
ATOM 9473 C CA . ALA G 1 34 ? -1.025 -24.601 129.541 1.00 35.78 34 ALA G CA 1
ATOM 9474 C C . ALA G 1 34 ? -0.479 -24.950 128.162 1.00 32.92 34 ALA G C 1
ATOM 9475 O O . ALA G 1 34 ? 0.609 -25.526 128.044 1.00 33.98 34 ALA G O 1
ATOM 9482 N N . VAL G 1 35 ? -1.218 -24.610 127.104 1.00 36.58 35 VAL G N 1
ATOM 9483 C CA . VAL G 1 35 ? -0.714 -24.822 125.749 1.00 32.17 35 VAL G CA 1
ATOM 9484 C C . VAL G 1 35 ? 0.634 -24.133 125.582 1.00 34.97 35 VAL G C 1
ATOM 9485 O O . VAL G 1 35 ? 1.599 -24.721 125.081 1.00 36.76 35 VAL G O 1
ATOM 9498 N N . ASP G 1 36 ? 0.717 -22.873 126.013 1.00 33.28 36 ASP G N 1
ATOM 9499 C CA . ASP G 1 36 ? 1.954 -22.112 125.888 1.00 31.72 36 ASP G CA 1
ATOM 9500 C C . ASP G 1 36 ? 3.069 -22.737 126.721 1.00 36.09 36 ASP G C 1
ATOM 9501 O O . ASP G 1 36 ? 4.187 -22.941 126.234 1.00 38.73 36 ASP G O 1
ATOM 9510 N N . TRP G 1 37 ? 2.775 -23.065 127.980 1.00 33.36 37 TRP G N 1
ATOM 9511 C CA . TRP G 1 37 ? 3.814 -23.564 128.877 1.00 39.64 37 TRP G CA 1
ATOM 9512 C C . TRP G 1 37 ? 4.295 -24.952 128.464 1.00 35.12 37 TRP G C 1
ATOM 9513 O O . TRP G 1 37 ? 5.501 -25.226 128.491 1.00 30.63 37 TRP G O 1
ATOM 9534 N N . TYR G 1 38 ? 3.376 -25.842 128.074 1.00 36.85 38 TYR G N 1
ATOM 9535 C CA . TYR G 1 38 ? 3.794 -27.160 127.599 1.00 34.38 38 TYR G CA 1
ATOM 9536 C C . TYR G 1 38 ? 4.727 -27.043 126.400 1.00 34.46 38 TYR G C 1
ATOM 9537 O O . TYR G 1 38 ? 5.729 -27.761 126.311 1.00 33.97 38 TYR G O 1
ATOM 9555 N N . GLN G 1 39 ? 4.407 -26.152 125.459 1.00 41.78 39 GLN G N 1
ATOM 9556 C CA . GLN G 1 39 ? 5.238 -26.017 124.267 1.00 39.05 39 GLN G CA 1
ATOM 9557 C C . GLN G 1 39 ? 6.633 -25.522 124.623 1.00 39.61 39 GLN G C 1
ATOM 9558 O O . GLN G 1 39 ? 7.631 -26.025 124.094 1.00 40.36 39 GLN G O 1
ATOM 9572 N N . GLN G 1 40 ? 6.723 -24.526 125.507 1.00 35.34 40 GLN G N 1
ATOM 9573 C CA . GLN G 1 40 ? 8.030 -24.028 125.920 1.00 38.49 40 GLN G CA 1
ATOM 9574 C C . GLN G 1 40 ? 8.847 -25.129 126.585 1.00 41.06 40 GLN G C 1
ATOM 9575 O O . GLN G 1 40 ? 10.044 -25.274 126.315 1.00 45.01 40 GLN G O 1
ATOM 9589 N N . ARG G 1 41 ? 8.215 -25.920 127.453 1.00 38.75 41 ARG G N 1
ATOM 9590 C CA . ARG G 1 41 ? 8.933 -26.995 128.128 1.00 41.76 41 ARG G CA 1
ATOM 9591 C C . ARG G 1 41 ? 9.374 -28.071 127.144 1.00 44.92 41 ARG G C 1
ATOM 9592 O O . ARG G 1 41 ? 10.502 -28.570 127.228 1.00 49.71 41 ARG G O 1
ATOM 9613 N N . ALA G 1 42 ? 8.502 -28.440 126.202 1.00 44.67 42 ALA G N 1
ATOM 9614 C CA . ALA G 1 42 ? 8.868 -29.450 125.213 1.00 47.80 42 ALA G CA 1
ATOM 9615 C C . ALA G 1 42 ? 10.081 -29.009 124.403 1.00 48.98 42 ALA G C 1
ATOM 9616 O O . ALA G 1 42 ? 10.983 -29.812 124.136 1.00 53.81 42 ALA G O 1
ATOM 9623 N N . ASP G 1 43 ? 10.122 -27.735 124.007 1.00 45.75 43 ASP G N 1
ATOM 9624 C CA . ASP G 1 43 ? 11.269 -27.217 123.267 1.00 46.77 43 ASP G CA 1
ATOM 9625 C C . ASP G 1 43 ? 12.554 -27.355 124.073 1.00 53.82 43 ASP G C 1
ATOM 9626 O O . ASP G 1 43 ? 13.548 -27.907 123.588 1.00 58.53 43 ASP G O 1
ATOM 9635 N N . ALA G 1 44 ? 12.554 -26.847 125.304 1.00 50.04 44 ALA G N 1
ATOM 9636 C CA . ALA G 1 44 ? 13.757 -26.805 126.127 1.00 54.74 44 ALA G CA 1
ATOM 9637 C C . ALA G 1 44 ? 14.104 -28.150 126.752 1.00 56.53 44 ALA G C 1
ATOM 9638 O O . ALA G 1 44 ? 15.079 -28.227 127.507 1.00 57.82 44 ALA G O 1
ATOM 9645 N N . CYS G 1 45 ? 13.342 -29.199 126.460 1.00 58.95 45 CYS G N 1
ATOM 9646 C CA . CYS G 1 45 ? 13.553 -30.520 127.035 1.00 59.11 45 CYS G CA 1
ATOM 9647 C C . CYS G 1 45 ? 14.188 -31.435 125.998 1.00 69.45 45 CYS G C 1
ATOM 9648 O O . CYS G 1 45 ? 13.665 -31.579 124.887 1.00 69.33 45 CYS G O 1
ATOM 9656 N N . SER G 1 46 ? 15.308 -32.057 126.367 1.00 84.26 46 SER G N 1
ATOM 9657 C CA . SER G 1 46 ? 16.029 -32.952 125.469 1.00 78.19 46 SER G CA 1
ATOM 9658 C C . SER G 1 46 ? 15.501 -34.381 125.520 1.00 75.11 46 SER G C 1
ATOM 9659 O O . SER G 1 46 ? 15.358 -35.022 124.473 1.00 73.37 46 SER G O 1
ATOM 9667 N N . GLU G 1 47 ? 15.209 -34.895 126.717 1.00 68.16 47 GLU G N 1
ATOM 9668 C CA . GLU G 1 47 ? 14.740 -36.266 126.882 1.00 69.15 47 GLU G CA 1
ATOM 9669 C C . GLU G 1 47 ? 13.520 -36.506 125.999 1.00 63.25 47 GLU G C 1
ATOM 9670 O O . GLU G 1 47 ? 12.444 -35.956 126.271 1.00 60.63 47 GLU G O 1
ATOM 9682 N N . PRO G 1 48 ? 13.638 -37.311 124.936 1.00 65.97 48 PRO G N 1
ATOM 9683 C CA . PRO G 1 48 ? 12.483 -37.490 124.037 1.00 59.59 48 PRO G CA 1
ATOM 9684 C C . PRO G 1 48 ? 11.240 -38.001 124.742 1.00 55.30 48 PRO G C 1
ATOM 9685 O O . PRO G 1 48 ? 10.125 -37.586 124.400 1.00 52.22 48 PRO G O 1
ATOM 9696 N N . GLY G 1 49 ? 11.397 -38.893 125.720 1.00 54.13 49 GLY G N 1
ATOM 9697 C CA . GLY G 1 49 ? 10.236 -39.405 126.430 1.00 50.89 49 GLY G CA 1
ATOM 9698 C C . GLY G 1 49 ? 9.409 -38.297 127.051 1.00 49.67 49 GLY G C 1
ATOM 9699 O O . GLY G 1 49 ? 8.189 -38.240 126.877 1.00 48.11 49 GLY G O 1
ATOM 9703 N N . LEU G 1 50 ? 10.066 -37.396 127.785 1.00 51.47 50 LEU G N 1
ATOM 9704 C CA . LEU G 1 50 ? 9.353 -36.274 128.385 1.00 49.85 50 LEU G CA 1
ATOM 9705 C C . LEU G 1 50 ? 8.819 -35.330 127.315 1.00 46.71 50 LEU G C 1
ATOM 9706 O O . LEU G 1 50 ? 7.674 -34.873 127.399 1.00 43.74 50 LEU G O 1
ATOM 9722 N N . HIS G 1 51 ? 9.636 -35.028 126.304 1.00 47.01 51 HIS G N 1
ATOM 9723 C CA . HIS G 1 51 ? 9.177 -34.208 125.188 1.00 48.23 51 HIS G CA 1
ATOM 9724 C C . HIS G 1 51 ? 7.874 -34.745 124.606 1.00 45.31 51 HIS G C 1
ATOM 9725 O O . HIS G 1 51 ? 6.940 -33.978 124.344 1.00 44.52 51 HIS G O 1
ATOM 9739 N N . ASP G 1 52 ? 7.785 -36.064 124.415 1.00 42.95 52 ASP G N 1
ATOM 9740 C CA . ASP G 1 52 ? 6.595 -36.650 123.803 1.00 51.05 52 ASP G CA 1
ATOM 9741 C C . ASP G 1 52 ? 5.370 -36.493 124.696 1.00 47.04 52 ASP G C 1
ATOM 9742 O O . ASP G 1 52 ? 4.284 -36.154 124.211 1.00 43.22 52 ASP G O 1
ATOM 9751 N N . VAL G 1 53 ? 5.516 -36.748 125.998 1.00 45.29 53 VAL G N 1
ATOM 9752 C CA . VAL G 1 53 ? 4.383 -36.585 126.906 1.00 45.09 53 VAL G CA 1
ATOM 9753 C C . VAL G 1 53 ? 3.923 -35.133 126.920 1.00 42.46 53 VAL G C 1
ATOM 9754 O O . VAL G 1 53 ? 2.719 -34.848 126.891 1.00 41.44 53 VAL G O 1
ATOM 9767 N N . LEU G 1 54 ? 4.869 -34.192 126.963 1.00 40.71 54 LEU G N 1
ATOM 9768 C CA . LEU G 1 54 ? 4.505 -32.779 126.959 1.00 42.36 54 LEU G CA 1
ATOM 9769 C C . LEU G 1 54 ? 3.715 -32.412 125.704 1.00 43.21 54 LEU G C 1
ATOM 9770 O O . LEU G 1 54 ? 2.701 -31.709 125.785 1.00 41.07 54 LEU G O 1
ATOM 9786 N N . ILE G 1 55 ? 4.156 -32.885 124.535 1.00 38.09 55 ILE G N 1
ATOM 9787 C CA . ILE G 1 55 ? 3.433 -32.596 123.298 1.00 37.11 55 ILE G CA 1
ATOM 9788 C C . ILE G 1 55 ? 2.040 -33.211 123.345 1.00 42.46 55 ILE G C 1
ATOM 9789 O O . ILE G 1 55 ? 1.042 -32.563 123.007 1.00 41.75 55 ILE G O 1
ATOM 9805 N N . HIS G 1 56 ? 1.952 -34.478 123.757 1.00 41.10 56 HIS G N 1
ATOM 9806 C CA . HIS G 1 56 ? 0.660 -35.155 123.779 1.00 42.72 56 HIS G CA 1
ATOM 9807 C C . HIS G 1 56 ? -0.317 -34.441 124.701 1.00 44.39 56 HIS G C 1
ATOM 9808 O O . HIS G 1 56 ? -1.519 -34.381 124.417 1.00 41.81 56 HIS G O 1
ATOM 9822 N N . ASN G 1 57 ? 0.178 -33.896 125.814 1.00 43.69 57 ASN G N 1
ATOM 9823 C CA . ASN G 1 57 ? -0.692 -33.185 126.739 1.00 45.69 57 ASN G CA 1
ATOM 9824 C C . ASN G 1 57 ? -0.962 -31.761 126.276 1.00 39.60 57 ASN G C 1
ATOM 9825 O O . ASN G 1 57 ? -2.065 -31.248 126.485 1.00 39.23 57 ASN G O 1
ATOM 9836 N N . LYS G 1 58 ? 0.023 -31.112 125.652 1.00 36.75 58 LYS G N 1
ATOM 9837 C CA . LYS G 1 58 ? -0.231 -29.836 124.993 1.00 38.00 58 LYS G CA 1
ATOM 9838 C C . LYS G 1 58 ? -1.429 -29.940 124.059 1.00 38.27 58 LYS G C 1
ATOM 9839 O O . LYS G 1 58 ? -2.340 -29.106 124.098 1.00 39.08 58 LYS G O 1
ATOM 9858 N N . ASN G 1 59 ? -1.443 -30.970 123.208 1.00 39.94 59 ASN G N 1
ATOM 9859 C CA . ASN G 1 59 ? -2.500 -31.090 122.209 1.00 36.44 59 ASN G CA 1
ATOM 9860 C C . ASN G 1 59 ? -3.858 -31.341 122.852 1.00 35.00 59 ASN G C 1
ATOM 9861 O O . ASN G 1 59 ? -4.878 -30.857 122.348 1.00 37.42 59 ASN G O 1
ATOM 9872 N N . GLU G 1 60 ? -3.898 -32.078 123.963 1.00 36.75 60 GLU G N 1
ATOM 9873 C CA . GLU G 1 60 ? -5.164 -32.279 124.659 1.00 37.90 60 GLU G CA 1
ATOM 9874 C C . GLU G 1 60 ? -5.648 -31.000 125.329 1.00 36.17 60 GLU G C 1
ATOM 9875 O O . GLU G 1 60 ? -6.858 -30.819 125.504 1.00 33.32 60 GLU G O 1
ATOM 9887 N N . GLU G 1 61 ? -4.733 -30.106 125.713 1.00 33.74 61 GLU G N 1
ATOM 9888 C CA . GLU G 1 61 ? -5.160 -28.832 126.283 1.00 38.23 61 GLU G CA 1
ATOM 9889 C C . GLU G 1 61 ? -5.791 -27.946 125.217 1.00 31.50 61 GLU G C 1
ATOM 9890 O O . GLU G 1 61 ? -6.763 -27.234 125.492 1.00 30.88 61 GLU G O 1
ATOM 9902 N N . VAL G 1 62 ? -5.254 -27.979 123.993 1.00 32.40 62 VAL G N 1
ATOM 9903 C CA . VAL G 1 62 ? -5.908 -27.308 122.869 1.00 39.95 62 VAL G CA 1
ATOM 9904 C C . VAL G 1 62 ? -7.347 -27.788 122.750 1.00 30.22 62 VAL G C 1
ATOM 9905 O O . VAL G 1 62 ? -8.279 -26.996 122.563 1.00 31.13 62 VAL G O 1
ATOM 9918 N N . GLU G 1 63 ? -7.543 -29.104 122.853 1.00 35.08 63 GLU G N 1
ATOM 9919 C CA . GLU G 1 63 ? -8.883 -29.671 122.743 1.00 35.09 63 GLU G CA 1
ATOM 9920 C C . GLU G 1 63 ? -9.797 -29.125 123.833 1.00 37.71 63 GLU G C 1
ATOM 9921 O O . GLU G 1 63 ? -10.907 -28.657 123.554 1.00 35.45 63 GLU G O 1
ATOM 9933 N N . HIS G 1 64 ? -9.347 -29.177 125.090 1.00 37.52 64 HIS G N 1
ATOM 9934 C CA . HIS G 1 64 ? -10.144 -28.622 126.178 1.00 35.85 64 HIS G CA 1
ATOM 9935 C C . HIS G 1 64 ? -10.510 -27.169 125.897 1.00 34.46 64 HIS G C 1
ATOM 9936 O O . HIS G 1 64 ? -11.644 -26.743 126.146 1.00 34.39 64 HIS G O 1
ATOM 9950 N N . ALA G 1 65 ? -9.562 -26.397 125.363 1.00 30.69 65 ALA G N 1
ATOM 9951 C CA . ALA G 1 65 ? -9.809 -24.987 125.086 1.00 29.56 65 ALA G CA 1
ATOM 9952 C C . ALA G 1 65 ? -10.938 -24.808 124.078 1.00 31.94 65 ALA G C 1
ATOM 9953 O O . ALA G 1 65 ? -11.828 -23.969 124.261 1.00 29.54 65 ALA G O 1
ATOM 9960 N N . MET G 1 66 ? -10.913 -25.581 122.993 1.00 30.31 66 MET G N 1
ATOM 9961 C CA . MET G 1 66 ? -11.925 -25.406 121.956 1.00 30.31 66 MET G CA 1
ATOM 9962 C C . MET G 1 66 ? -13.291 -25.896 122.423 1.00 31.73 66 MET G C 1
ATOM 9963 O O . MET G 1 66 ? -14.315 -25.303 122.064 1.00 30.07 66 MET G O 1
ATOM 9977 N N . MET G 1 67 ? -13.326 -26.951 123.241 1.00 33.64 67 MET G N 1
ATOM 9978 C CA . MET G 1 67 ? -14.579 -27.377 123.857 1.00 31.04 67 MET G CA 1
ATOM 9979 C C . MET G 1 67 ? -15.193 -26.252 124.681 1.00 35.36 67 MET G C 1
ATOM 9980 O O . MET G 1 67 ? -16.392 -25.965 124.572 1.00 32.72 67 MET G O 1
ATOM 9994 N N . THR G 1 68 ? -14.384 -25.615 125.534 1.00 34.89 68 THR G N 1
ATOM 9995 C CA . THR G 1 68 ? -14.884 -24.504 126.336 1.00 31.94 68 THR G CA 1
ATOM 9996 C C . THR G 1 68 ? -15.343 -23.357 125.449 1.00 28.00 68 THR G C 1
ATOM 9997 O O . THR G 1 68 ? -16.401 -22.763 125.684 1.00 30.45 68 THR G O 1
ATOM 10008 N N . LEU G 1 69 ? -14.555 -23.028 124.423 1.00 28.23 69 LEU G N 1
ATOM 10009 C CA . LEU G 1 69 ? -14.912 -21.920 123.545 1.00 34.83 69 LEU G CA 1
ATOM 10010 C C . LEU G 1 69 ? -16.240 -22.177 122.837 1.00 29.77 69 LEU G C 1
ATOM 10011 O O . LEU G 1 69 ? -17.035 -21.249 122.645 1.00 29.07 69 LEU G O 1
ATOM 10027 N N . GLU G 1 70 ? -16.499 -23.424 122.435 1.00 32.03 70 GLU G N 1
ATOM 10028 C CA . GLU G 1 70 ? -17.776 -23.731 121.794 1.00 32.97 70 GLU G CA 1
ATOM 10029 C C . GLU G 1 70 ? -18.929 -23.525 122.766 1.00 33.26 70 GLU G C 1
ATOM 10030 O O . GLU G 1 70 ? -19.978 -22.987 122.393 1.00 34.27 70 GLU G O 1
ATOM 10042 N N . TRP G 1 71 ? -18.752 -23.938 124.023 1.00 32.15 71 TRP G N 1
ATOM 10043 C CA . TRP G 1 71 ? -19.766 -23.655 125.033 1.00 33.06 71 TRP G CA 1
ATOM 10044 C C . TRP G 1 71 ? -20.052 -22.161 125.113 1.00 33.35 71 TRP G C 1
ATOM 10045 O O . TRP G 1 71 ? -21.211 -21.747 125.223 1.00 38.33 71 TRP G O 1
ATOM 10066 N N . ILE G 1 72 ? -19.006 -21.334 125.043 1.00 32.33 72 ILE G N 1
ATOM 10067 C CA . ILE G 1 72 ? -19.192 -19.887 125.096 1.00 35.01 72 ILE G CA 1
ATOM 10068 C C . ILE G 1 72 ? -19.953 -19.397 123.868 1.00 35.65 72 ILE G C 1
ATOM 10069 O O . ILE G 1 72 ? -20.870 -18.574 123.977 1.00 35.04 72 ILE G O 1
ATOM 10085 N N . ARG G 1 73 ? -19.584 -19.885 122.681 1.00 35.64 73 ARG G N 1
ATOM 10086 C CA . ARG G 1 73 ? -20.253 -19.445 121.457 1.00 33.82 73 ARG G CA 1
ATOM 10087 C C . ARG G 1 73 ? -21.755 -19.692 121.528 1.00 37.46 73 ARG G C 1
ATOM 10088 O O . ARG G 1 73 ? -22.552 -18.840 121.117 1.00 40.88 73 ARG G O 1
ATOM 10109 N N . ARG G 1 74 ? -22.160 -20.852 122.049 1.00 37.81 74 ARG G N 1
ATOM 10110 C CA . ARG G 1 74 ? -23.566 -21.235 122.027 1.00 39.52 74 ARG G CA 1
ATOM 10111 C C . ARG G 1 74 ? -24.438 -20.328 122.883 1.00 41.16 74 ARG G C 1
ATOM 10112 O O . ARG G 1 74 ? -25.662 -20.325 122.710 1.00 41.95 74 ARG G O 1
ATOM 10133 N N . ARG G 1 75 ? -23.848 -19.557 123.796 1.00 40.60 75 ARG G N 1
ATOM 10134 C CA . ARG G 1 75 ? -24.614 -18.683 124.675 1.00 42.90 75 ARG G CA 1
ATOM 10135 C C . ARG G 1 75 ? -24.217 -17.219 124.544 1.00 44.31 75 ARG G C 1
ATOM 10136 O O . ARG G 1 75 ? -24.691 -16.387 125.327 1.00 45.39 75 ARG G O 1
ATOM 10157 N N . SER G 1 76 ? -23.383 -16.875 123.566 1.00 44.04 76 SER G N 1
ATOM 10158 C CA . SER G 1 76 ? -22.910 -15.504 123.385 1.00 44.59 76 SER G CA 1
ATOM 10159 C C . SER G 1 76 ? -23.096 -15.095 121.930 1.00 43.21 76 SER G C 1
ATOM 10160 O O . SER G 1 76 ? -22.289 -15.483 121.067 1.00 44.38 76 SER G O 1
ATOM 10168 N N . PRO G 1 77 ? -24.139 -14.320 121.615 1.00 42.90 77 PRO G N 1
ATOM 10169 C CA . PRO G 1 77 ? -24.290 -13.836 120.234 1.00 41.88 77 PRO G CA 1
ATOM 10170 C C . PRO G 1 77 ? -23.080 -13.075 119.730 1.00 39.62 77 PRO G C 1
ATOM 10171 O O . PRO G 1 77 ? -22.752 -13.166 118.540 1.00 38.74 77 PRO G O 1
ATOM 10182 N N . VAL G 1 78 ? -22.406 -12.321 120.602 1.00 36.21 78 VAL G N 1
ATOM 10183 C CA . VAL G 1 78 ? -21.267 -11.516 120.172 1.00 37.03 78 VAL G CA 1
ATOM 10184 C C . VAL G 1 78 ? -20.092 -12.408 119.790 1.00 33.41 78 VAL G C 1
ATOM 10185 O O . VAL G 1 78 ? -19.383 -12.135 118.813 1.00 36.11 78 VAL G O 1
ATOM 10198 N N . PHE G 1 79 ? -19.857 -13.481 120.547 1.00 36.00 79 PHE G N 1
ATOM 10199 C CA . PHE G 1 79 ? -18.829 -14.440 120.154 1.00 36.63 79 PHE G CA 1
ATOM 10200 C C . PHE G 1 79 ? -19.183 -15.097 118.823 1.00 37.38 79 PHE G C 1
ATOM 10201 O O . PHE G 1 79 ? -18.340 -15.208 117.927 1.00 35.55 79 PHE G O 1
ATOM 10218 N N . ASP G 1 80 ? -20.434 -15.534 118.673 1.00 33.25 80 ASP G N 1
ATOM 10219 C CA . ASP G 1 80 ? -20.835 -16.198 117.437 1.00 40.46 80 ASP G CA 1
ATOM 10220 C C . ASP G 1 80 ? -20.643 -15.276 116.238 1.00 35.61 80 ASP G C 1
ATOM 10221 O O . ASP G 1 80 ? -20.025 -15.660 115.240 1.00 33.95 80 ASP G O 1
ATOM 10230 N N . ALA G 1 81 ? -21.146 -14.043 116.330 1.00 35.20 81 ALA G N 1
ATOM 10231 C CA . ALA G 1 81 ? -21.025 -13.111 115.212 1.00 39.40 81 ALA G CA 1
ATOM 10232 C C . ALA G 1 81 ? -19.566 -12.913 114.821 1.00 38.87 81 ALA G C 1
ATOM 10233 O O . ALA G 1 81 ? -19.208 -13.007 113.642 1.00 36.74 81 ALA G O 1
ATOM 10240 N N . HIS G 1 82 ? -18.700 -12.651 115.803 1.00 37.93 82 HIS G N 1
ATOM 10241 C CA . HIS G 1 82 ? -17.299 -12.393 115.488 1.00 36.53 82 HIS G CA 1
ATOM 10242 C C . HIS G 1 82 ? -16.589 -13.660 115.028 1.00 34.94 82 HIS G C 1
ATOM 10243 O O . HIS G 1 82 ? -15.721 -13.607 114.149 1.00 34.31 82 HIS G O 1
ATOM 10257 N N . MET G 1 83 ? -16.945 -14.810 115.603 1.00 33.81 83 MET G N 1
ATOM 10258 C CA . MET G 1 83 ? -16.354 -16.068 115.159 1.00 37.94 83 MET G CA 1
ATOM 10259 C C . MET G 1 83 ? -16.734 -16.372 113.715 1.00 37.40 83 MET G C 1
ATOM 10260 O O . MET G 1 83 ? -15.915 -16.881 112.941 1.00 33.93 83 MET G O 1
ATOM 10274 N N . ARG G 1 84 ? -17.968 -16.051 113.326 1.00 37.91 84 ARG G N 1
ATOM 10275 C CA . ARG G 1 84 ? -18.384 -16.292 111.949 1.00 41.53 84 ARG G CA 1
ATOM 10276 C C . ARG G 1 84 ? -17.591 -15.439 110.966 1.00 40.45 84 ARG G C 1
ATOM 10277 O O . ARG G 1 84 ? -17.403 -15.838 109.812 1.00 41.70 84 ARG G O 1
ATOM 10298 N N . THR G 1 85 ? -17.104 -14.274 111.400 1.00 39.95 85 THR G N 1
ATOM 10299 C CA . THR G 1 85 ? -16.396 -13.386 110.484 1.00 35.67 85 THR G CA 1
ATOM 10300 C C . THR G 1 85 ? -14.964 -13.848 110.228 1.00 39.23 85 THR G C 1
ATOM 10301 O O . THR G 1 85 ? -14.511 -13.856 109.078 1.00 32.85 85 THR G O 1
ATOM 10312 N N . TYR G 1 86 ? -14.236 -14.237 111.275 1.00 34.40 86 TYR G N 1
ATOM 10313 C CA . TYR G 1 86 ? -12.794 -14.431 111.165 1.00 35.74 86 TYR G CA 1
ATOM 10314 C C . TYR G 1 86 ? -12.364 -15.890 111.107 1.00 33.49 86 TYR G C 1
ATOM 10315 O O . TYR G 1 86 ? -11.385 -16.202 110.421 1.00 35.33 86 TYR G O 1
ATOM 10333 N N . LEU G 1 87 ? -13.056 -16.791 111.797 1.00 35.45 87 LEU G N 1
ATOM 10334 C CA . LEU G 1 87 ? -12.601 -18.174 111.868 1.00 36.68 87 LEU G CA 1
ATOM 10335 C C . LEU G 1 87 ? -12.798 -18.889 110.536 1.00 39.61 87 LEU G C 1
ATOM 10336 O O . LEU G 1 87 ? -13.831 -18.743 109.876 1.00 41.23 87 LEU G O 1
ATOM 10352 N N . PHE G 1 88 ? -11.790 -19.671 110.147 1.00 38.68 88 PHE G N 1
ATOM 10353 C CA . PHE G 1 88 ? -11.824 -20.482 108.931 1.00 40.65 88 PHE G CA 1
ATOM 10354 C C . PHE G 1 88 ? -11.930 -19.601 107.682 1.00 43.41 88 PHE G C 1
ATOM 10355 O O . PHE G 1 88 ? -12.871 -19.705 106.891 1.00 42.40 88 PHE G O 1
ATOM 10372 N N . THR G 1 89 ? -10.932 -18.735 107.510 1.00 41.29 89 THR G N 1
ATOM 10373 C CA . THR G 1 89 ? -10.868 -17.821 106.376 1.00 39.35 89 THR G CA 1
ATOM 10374 C C . THR G 1 89 ? -9.491 -17.918 105.726 1.00 43.74 89 THR G C 1
ATOM 10375 O O . THR G 1 89 ? -8.606 -18.638 106.198 1.00 40.00 89 THR G O 1
ATOM 10386 N N . GLU G 1 90 ? -9.315 -17.183 104.624 1.00 43.55 90 GLU G N 1
ATOM 10387 C CA . GLU G 1 90 ? -8.085 -17.252 103.842 1.00 46.18 90 GLU G CA 1
ATOM 10388 C C . GLU G 1 90 ? -7.491 -15.867 103.611 1.00 41.35 90 GLU G C 1
ATOM 10389 O O . GLU G 1 90 ? -6.268 -15.715 103.529 1.00 45.45 90 GLU G O 1
ATOM 10401 N N . ARG G 1 91 ? -8.344 -14.855 103.502 1.00 44.86 91 ARG G N 1
ATOM 10402 C CA . ARG G 1 91 ? -7.884 -13.510 103.203 1.00 48.92 91 ARG G CA 1
ATOM 10403 C C . ARG G 1 91 ? -7.136 -12.918 104.396 1.00 47.08 91 ARG G C 1
ATOM 10404 O O . ARG G 1 91 ? -7.286 -13.384 105.527 1.00 37.03 91 ARG G O 1
ATOM 10425 N N . PRO G 1 92 ? -6.324 -11.886 104.168 1.00 48.47 92 PRO G N 1
ATOM 10426 C CA . PRO G 1 92 ? -5.679 -11.199 105.294 1.00 48.60 92 PRO G CA 1
ATOM 10427 C C . PRO G 1 92 ? -6.697 -10.844 106.368 1.00 44.51 92 PRO G C 1
ATOM 10428 O O . PRO G 1 92 ? -7.786 -10.341 106.077 1.00 42.31 92 PRO G O 1
ATOM 10439 N N . ILE G 1 93 ? -6.331 -11.113 107.623 1.00 40.13 93 ILE G N 1
ATOM 10440 C CA . ILE G 1 93 ? -7.287 -11.027 108.725 1.00 40.01 93 ILE G CA 1
ATOM 10441 C C . ILE G 1 93 ? -7.952 -9.656 108.767 1.00 40.98 93 ILE G C 1
ATOM 10442 O O . ILE G 1 93 ? -9.157 -9.542 109.020 1.00 42.89 93 ILE G O 1
ATOM 10458 N N . LEU G 1 94 ? -7.189 -8.593 108.508 1.00 41.04 94 LEU G N 1
ATOM 10459 C CA . LEU G 1 94 ? -7.754 -7.251 108.609 1.00 47.21 94 LEU G CA 1
ATOM 10460 C C . LEU G 1 94 ? -8.761 -6.949 107.504 1.00 49.57 94 LEU G C 1
ATOM 10461 O O . LEU G 1 94 ? -9.533 -5.993 107.632 1.00 44.66 94 LEU G O 1
ATOM 10477 N N . GLU G 1 95 ? -8.784 -7.737 106.432 1.00 49.69 95 GLU G N 1
ATOM 10478 C CA . GLU G 1 95 ? -9.726 -7.497 105.347 1.00 52.12 95 GLU G CA 1
ATOM 10479 C C . GLU G 1 95 ? -11.104 -8.090 105.612 1.00 53.25 95 GLU G C 1
ATOM 10480 O O . GLU G 1 95 ? -11.989 -7.954 104.760 1.00 59.42 95 GLU G O 1
ATOM 10492 N N . LEU G 1 96 ? -11.315 -8.727 106.765 1.00 48.00 96 LEU G N 1
ATOM 10493 C CA . LEU G 1 96 ? -12.565 -9.423 107.041 1.00 49.71 96 LEU G CA 1
ATOM 10494 C C . LEU G 1 96 ? -13.563 -8.596 107.840 1.00 51.52 96 LEU G C 1
ATOM 10495 O O . LEU G 1 96 ? -14.759 -8.911 107.813 1.00 55.80 96 LEU G O 1
ATOM 10511 N N . GLU G 1 97 ? -13.114 -7.561 108.543 1.00 50.35 97 GLU G N 1
ATOM 10512 C CA . GLU G 1 97 ? -14.010 -6.735 109.350 1.00 52.66 97 GLU G CA 1
ATOM 10513 C C . GLU G 1 97 ? -15.193 -6.233 108.529 1.00 53.31 97 GLU G C 1
ATOM 10514 O O . GLU G 1 97 ? -15.016 -5.666 107.451 1.00 55.37 97 GLU G O 1
ATOM 10526 N N . GLN H 1 6 ? 14.655 -15.429 144.960 1.00 59.13 6 GLN H N 1
ATOM 10527 C CA . GLN H 1 6 ? 15.536 -14.879 143.935 1.00 59.31 6 GLN H CA 1
ATOM 10528 C C . GLN H 1 6 ? 16.410 -13.763 144.500 1.00 57.55 6 GLN H C 1
ATOM 10529 O O . GLN H 1 6 ? 15.954 -12.959 145.314 1.00 52.77 6 GLN H O 1
ATOM 10543 N N . LEU H 1 7 ? 17.665 -13.720 144.059 1.00 55.11 7 LEU H N 1
ATOM 10544 C CA . LEU H 1 7 ? 18.583 -12.681 144.502 1.00 52.67 7 LEU H CA 1
ATOM 10545 C C . LEU H 1 7 ? 18.088 -11.306 144.068 1.00 55.74 7 LEU H C 1
ATOM 10546 O O . LEU H 1 7 ? 17.472 -11.147 143.011 1.00 54.62 7 LEU H O 1
ATOM 10562 N N . HIS H 1 8 ? 18.372 -10.304 144.898 1.00 51.34 8 HIS H N 1
ATOM 10563 C CA . HIS H 1 8 ? 18.034 -8.920 144.600 1.00 52.91 8 HIS H CA 1
ATOM 10564 C C . HIS H 1 8 ? 19.226 -8.130 144.076 1.00 54.46 8 HIS H C 1
ATOM 10565 O O . HIS H 1 8 ? 19.123 -6.911 143.910 1.00 57.67 8 HIS H O 1
ATOM 10579 N N . GLU H 1 9 ? 20.350 -8.790 143.815 1.00 48.22 9 GLU H N 1
ATOM 10580 C CA . GLU H 1 9 ? 21.553 -8.136 143.326 1.00 51.12 9 GLU H CA 1
ATOM 10581 C C . GLU H 1 9 ? 22.254 -9.052 142.341 1.00 53.82 9 GLU H C 1
ATOM 10582 O O . GLU H 1 9 ? 22.097 -10.279 142.408 1.00 49.43 9 GLU H O 1
ATOM 10594 N N . PRO H 1 10 ? 23.038 -8.497 141.413 1.00 54.96 10 PRO H N 1
ATOM 10595 C CA . PRO H 1 10 ? 23.810 -9.345 140.499 1.00 54.00 10 PRO H CA 1
ATOM 10596 C C . PRO H 1 10 ? 24.703 -10.312 141.263 1.00 54.84 10 PRO H C 1
ATOM 10597 O O . PRO H 1 10 ? 25.296 -9.964 142.286 1.00 50.70 10 PRO H O 1
ATOM 10608 N N . ALA H 1 11 ? 24.803 -11.538 140.743 1.00 53.46 11 ALA H N 1
ATOM 10609 C CA . ALA H 1 11 ? 25.564 -12.575 141.431 1.00 54.39 11 ALA H CA 1
ATOM 10610 C C . ALA H 1 11 ? 27.033 -12.200 141.580 1.00 54.80 11 ALA H C 1
ATOM 10611 O O . ALA H 1 11 ? 27.677 -12.598 142.558 1.00 51.74 11 ALA H O 1
ATOM 10618 N N . GLU H 1 12 ? 27.582 -11.437 140.631 1.00 54.12 12 GLU H N 1
ATOM 10619 C CA . GLU H 1 12 ? 29.004 -11.108 140.676 1.00 55.76 12 GLU H CA 1
ATOM 10620 C C . GLU H 1 12 ? 29.341 -10.112 141.777 1.00 52.46 12 GLU H C 1
ATOM 10621 O O . GLU H 1 12 ? 30.510 -10.016 142.167 1.00 58.73 12 GLU H O 1
ATOM 10633 N N . LEU H 1 13 ? 28.359 -9.372 142.285 1.00 49.60 13 LEU H N 1
ATOM 10634 C CA . LEU H 1 13 ? 28.596 -8.401 143.345 1.00 50.79 13 LEU H CA 1
ATOM 10635 C C . LEU H 1 13 ? 28.481 -9.002 144.740 1.00 48.55 13 LEU H C 1
ATOM 10636 O O . LEU H 1 13 ? 28.685 -8.285 145.725 1.00 46.84 13 LEU H O 1
ATOM 10652 N N . LEU H 1 14 ? 28.164 -10.289 144.850 1.00 50.58 14 LEU H N 1
ATOM 10653 C CA . LEU H 1 14 ? 27.949 -10.941 146.133 1.00 50.46 14 LEU H CA 1
ATOM 10654 C C . LEU H 1 14 ? 29.052 -11.957 146.396 1.00 45.19 14 LEU H C 1
ATOM 10655 O O . LEU H 1 14 ? 29.495 -12.656 145.479 1.00 51.29 14 LEU H O 1
ATOM 10671 N N . SER H 1 15 ? 29.493 -12.033 147.649 1.00 50.02 15 SER H N 1
ATOM 10672 C CA . SER H 1 15 ? 30.438 -13.065 148.044 1.00 47.35 15 SER H CA 1
ATOM 10673 C C . SER H 1 15 ? 29.743 -14.422 148.080 1.00 48.43 15 SER H C 1
ATOM 10674 O O . SER H 1 15 ? 28.515 -14.519 148.153 1.00 48.75 15 SER H O 1
ATOM 10682 N N . GLU H 1 16 ? 30.548 -15.484 148.023 1.00 50.55 16 GLU H N 1
ATOM 10683 C CA . GLU H 1 16 ? 29.978 -16.825 148.097 1.00 54.84 16 GLU H CA 1
ATOM 10684 C C . GLU H 1 16 ? 29.377 -17.092 149.470 1.00 48.64 16 GLU H C 1
ATOM 10685 O O . GLU H 1 16 ? 28.387 -17.824 149.579 1.00 47.55 16 GLU H O 1
ATOM 10697 N N . GLU H 1 17 ? 29.955 -16.507 150.521 1.00 54.18 17 GLU H N 1
ATOM 10698 C CA . GLU H 1 17 ? 29.341 -16.576 151.842 1.00 55.85 17 GLU H CA 1
ATOM 10699 C C . GLU H 1 17 ? 27.902 -16.077 151.796 1.00 49.16 17 GLU H C 1
ATOM 10700 O O . GLU H 1 17 ? 26.974 -16.774 152.219 1.00 47.73 17 GLU H O 1
ATOM 10712 N N . THR H 1 18 ? 27.702 -14.864 151.277 1.00 50.86 18 THR H N 1
ATOM 10713 C CA . THR H 1 18 ? 26.357 -14.303 151.179 1.00 44.58 18 THR H CA 1
ATOM 10714 C C . THR H 1 18 ? 25.429 -15.239 150.415 1.00 42.98 18 THR H C 1
ATOM 10715 O O . THR H 1 18 ? 24.314 -15.532 150.864 1.00 41.19 18 THR H O 1
ATOM 10726 N N . LYS H 1 19 ? 25.879 -15.728 149.258 1.00 45.00 19 LYS H N 1
ATOM 10727 C CA . LYS H 1 19 ? 25.026 -16.570 148.425 1.00 43.87 19 LYS H CA 1
ATOM 10728 C C . LYS H 1 19 ? 24.693 -17.884 149.123 1.00 43.21 19 LYS H C 1
ATOM 10729 O O . LYS H 1 19 ? 23.539 -18.330 149.101 1.00 38.86 19 LYS H O 1
ATOM 10748 N N . ASN H 1 20 ? 25.686 -18.520 149.749 1.00 38.65 20 ASN H N 1
ATOM 10749 C CA . ASN H 1 20 ? 25.406 -19.719 150.533 1.00 44.96 20 ASN H CA 1
ATOM 10750 C C . ASN H 1 20 ? 24.485 -19.404 151.705 1.00 40.97 20 ASN H C 1
ATOM 10751 O O . ASN H 1 20 ? 23.585 -20.190 152.026 1.00 38.02 20 ASN H O 1
ATOM 10762 N N . MET H 1 21 ? 24.694 -18.258 152.358 1.00 39.53 21 MET H N 1
ATOM 10763 C CA . MET H 1 21 ? 23.790 -17.846 153.427 1.00 38.84 21 MET H CA 1
ATOM 10764 C C . MET H 1 21 ? 22.389 -17.602 152.885 1.00 41.35 21 MET H C 1
ATOM 10765 O O . MET H 1 21 ? 21.393 -17.958 153.529 1.00 35.00 21 MET H O 1
ATOM 10779 N N . HIS H 1 22 ? 22.294 -16.996 151.699 1.00 34.24 22 HIS H N 1
ATOM 10780 C CA . HIS H 1 22 ? 21.000 -16.823 151.047 1.00 35.15 22 HIS H CA 1
ATOM 10781 C C . HIS H 1 22 ? 20.298 -18.164 150.879 1.00 35.43 22 HIS H C 1
ATOM 10782 O O . HIS H 1 22 ? 19.111 -18.301 151.197 1.00 34.44 22 HIS H O 1
ATOM 10796 N N . ARG H 1 23 ? 21.023 -19.173 150.391 1.00 35.61 23 ARG H N 1
ATOM 10797 C CA . ARG H 1 23 ? 20.416 -20.483 150.176 1.00 35.47 23 ARG H CA 1
ATOM 10798 C C . ARG H 1 23 ? 19.921 -21.083 151.488 1.00 36.14 23 ARG H C 1
ATOM 10799 O O . ARG H 1 23 ? 18.874 -21.741 151.523 1.00 36.68 23 ARG H O 1
ATOM 10820 N N . ALA H 1 24 ? 20.658 -20.866 152.579 1.00 32.12 24 ALA H N 1
ATOM 10821 C CA . ALA H 1 24 ? 20.223 -21.378 153.874 1.00 37.35 24 ALA H CA 1
ATOM 10822 C C . ALA H 1 24 ? 19.001 -20.625 154.382 1.00 31.60 24 ALA H C 1
ATOM 10823 O O . ALA H 1 24 ? 18.068 -21.234 154.918 1.00 33.82 24 ALA H O 1
ATOM 10830 N N . LEU H 1 25 ? 18.983 -19.302 154.217 1.00 32.43 25 LEU H N 1
ATOM 10831 C CA . LEU H 1 25 ? 17.891 -18.507 154.771 1.00 36.54 25 LEU H CA 1
ATOM 10832 C C . LEU H 1 25 ? 16.583 -18.750 154.025 1.00 29.46 25 LEU H C 1
ATOM 10833 O O . LEU H 1 25 ? 15.511 -18.777 154.641 1.00 32.33 25 LEU H O 1
ATOM 10849 N N . VAL H 1 26 ? 16.638 -18.931 152.704 1.00 33.60 26 VAL H N 1
ATOM 10850 C CA . VAL H 1 26 ? 15.397 -19.168 151.977 1.00 32.10 26 VAL H CA 1
ATOM 10851 C C . VAL H 1 26 ? 14.868 -20.562 152.272 1.00 34.32 26 VAL H C 1
ATOM 10852 O O . VAL H 1 26 ? 13.650 -20.770 152.337 1.00 34.46 26 VAL H O 1
ATOM 10865 N N . THR H 1 27 ? 15.760 -21.536 152.459 1.00 35.17 27 THR H N 1
ATOM 10866 C CA . THR H 1 27 ? 15.326 -22.867 152.868 1.00 31.06 27 THR H CA 1
ATOM 10867 C C . THR H 1 27 ? 14.631 -22.806 154.219 1.00 33.39 27 THR H C 1
ATOM 10868 O O . THR H 1 27 ? 13.543 -23.366 154.399 1.00 30.94 27 THR H O 1
ATOM 10879 N N . LEU H 1 28 ? 15.251 -22.122 155.185 1.00 32.77 28 LEU H N 1
ATOM 10880 C CA . LEU H 1 28 ? 14.628 -21.948 156.491 1.00 32.06 28 LEU H CA 1
ATOM 10881 C C . LEU H 1 28 ? 13.273 -21.267 156.363 1.00 32.63 28 LEU H C 1
ATOM 10882 O O . LEU H 1 28 ? 12.308 -21.654 157.033 1.00 29.74 28 LEU H O 1
ATOM 10898 N N . ILE H 1 29 ? 13.179 -20.261 155.493 1.00 32.01 29 ILE H N 1
ATOM 10899 C CA . ILE H 1 29 ? 11.936 -19.511 155.339 1.00 31.39 29 ILE H CA 1
ATOM 10900 C C . ILE H 1 29 ? 10.835 -20.415 154.800 1.00 30.97 29 ILE H C 1
ATOM 10901 O O . ILE H 1 29 ? 9.711 -20.427 155.313 1.00 32.55 29 ILE H O 1
ATOM 10917 N N . GLU H 1 30 ? 11.140 -21.187 153.757 1.00 31.55 30 GLU H N 1
ATOM 10918 C CA . GLU H 1 30 ? 10.129 -22.062 153.171 1.00 36.52 30 GLU H CA 1
ATOM 10919 C C . GLU H 1 30 ? 9.681 -23.123 154.167 1.00 36.96 30 GLU H C 1
ATOM 10920 O O . GLU H 1 30 ? 8.491 -23.453 154.243 1.00 32.92 30 GLU H O 1
ATOM 10932 N N . GLU H 1 31 ? 10.620 -23.665 154.943 1.00 33.42 31 GLU H N 1
ATOM 10933 C CA . GLU H 1 31 ? 10.263 -24.645 155.963 1.00 36.01 31 GLU H CA 1
ATOM 10934 C C . GLU H 1 31 ? 9.338 -24.031 157.007 1.00 30.26 31 GLU H C 1
ATOM 10935 O O . GLU H 1 31 ? 8.317 -24.623 157.372 1.00 34.23 31 GLU H O 1
ATOM 10947 N N . LEU H 1 32 ? 9.668 -22.828 157.485 1.00 29.93 32 LEU H N 1
ATOM 10948 C CA . LEU H 1 32 ? 8.786 -22.138 158.422 1.00 26.91 32 LEU H CA 1
ATOM 10949 C C . LEU H 1 32 ? 7.422 -21.857 157.801 1.00 31.94 32 LEU H C 1
ATOM 10950 O O . LEU H 1 32 ? 6.393 -21.942 158.482 1.00 29.41 32 LEU H O 1
ATOM 10966 N N . GLU H 1 33 ? 7.391 -21.505 156.517 1.00 29.09 33 GLU H N 1
ATOM 10967 C CA . GLU H 1 33 ? 6.110 -21.307 155.847 1.00 34.83 33 GLU H CA 1
ATOM 10968 C C . GLU H 1 33 ? 5.288 -22.590 155.866 1.00 31.81 33 GLU H C 1
ATOM 10969 O O . GLU H 1 33 ? 4.090 -22.571 156.171 1.00 32.30 33 GLU H O 1
ATOM 10981 N N . ALA H 1 34 ? 5.922 -23.720 155.547 1.00 32.55 34 ALA H N 1
ATOM 10982 C CA . ALA H 1 34 ? 5.215 -24.996 155.564 1.00 33.62 34 ALA H CA 1
ATOM 10983 C C . ALA H 1 34 ? 4.676 -25.311 156.954 1.00 34.32 34 ALA H C 1
ATOM 10984 O O . ALA H 1 34 ? 3.570 -25.846 157.092 1.00 34.01 34 ALA H O 1
ATOM 10991 N N . VAL H 1 35 ? 5.442 -24.988 157.999 1.00 33.06 35 VAL H N 1
ATOM 10992 C CA . VAL H 1 35 ? 4.949 -25.167 159.364 1.00 32.75 35 VAL H CA 1
ATOM 10993 C C . VAL H 1 35 ? 3.618 -24.447 159.533 1.00 33.47 35 VAL H C 1
ATOM 10994 O O . VAL H 1 35 ? 2.645 -25.009 160.050 1.00 36.54 35 VAL H O 1
ATOM 11007 N N . ASP H 1 36 ? 3.557 -23.191 159.091 1.00 30.78 36 ASP H N 1
ATOM 11008 C CA . ASP H 1 36 ? 2.355 -22.390 159.294 1.00 30.18 36 ASP H CA 1
ATOM 11009 C C . ASP H 1 36 ? 1.193 -22.938 158.473 1.00 32.15 36 ASP H C 1
ATOM 11010 O O . ASP H 1 36 ? 0.080 -23.112 158.986 1.00 29.34 36 ASP H O 1
ATOM 11019 N N . TRP H 1 37 ? 1.442 -23.242 157.199 1.00 29.30 37 TRP H N 1
ATOM 11020 C CA . TRP H 1 37 ? 0.368 -23.670 156.308 1.00 38.21 37 TRP H CA 1
ATOM 11021 C C . TRP H 1 37 ? -0.181 -25.035 156.711 1.00 29.72 37 TRP H C 1
ATOM 11022 O O . TRP H 1 37 ? -1.400 -25.239 156.726 1.00 31.48 37 TRP H O 1
ATOM 11043 N N . TYR H 1 38 ? 0.693 -25.981 157.057 1.00 30.18 38 TYR H N 1
ATOM 11044 C CA . TYR H 1 38 ? 0.211 -27.295 157.474 1.00 35.90 38 TYR H CA 1
ATOM 11045 C C . TYR H 1 38 ? -0.655 -27.197 158.725 1.00 36.74 38 TYR H C 1
ATOM 11046 O O . TYR H 1 38 ? -1.655 -27.914 158.853 1.00 38.59 38 TYR H O 1
ATOM 11064 N N . GLN H 1 39 ? -0.298 -26.310 159.658 1.00 35.73 39 GLN H N 1
ATOM 11065 C CA . GLN H 1 39 ? -1.117 -26.142 160.856 1.00 34.01 39 GLN H CA 1
ATOM 11066 C C . GLN H 1 39 ? -2.485 -25.568 160.512 1.00 36.79 39 GLN H C 1
ATOM 11067 O O . GLN H 1 39 ? -3.506 -26.026 161.040 1.00 38.09 39 GLN H O 1
ATOM 11081 N N . GLN H 1 40 ? -2.527 -24.558 159.638 1.00 29.01 40 GLN H N 1
ATOM 11082 C CA . GLN H 1 40 ? -3.806 -23.979 159.238 1.00 38.37 40 GLN H CA 1
ATOM 11083 C C . GLN H 1 40 ? -4.705 -25.019 158.579 1.00 39.45 40 GLN H C 1
ATOM 11084 O O . GLN H 1 40 ? -5.922 -25.029 158.800 1.00 42.38 40 GLN H O 1
ATOM 11098 N N . ARG H 1 41 ? -4.128 -25.894 157.752 1.00 37.62 41 ARG H N 1
ATOM 11099 C CA . ARG H 1 41 ? -4.935 -26.906 157.078 1.00 38.68 41 ARG H CA 1
ATOM 11100 C C . ARG H 1 41 ? -5.448 -27.950 158.060 1.00 42.58 41 ARG H C 1
ATOM 11101 O O . ARG H 1 41 ? -6.611 -28.361 157.984 1.00 42.67 41 ARG H O 1
ATOM 11122 N N . ALA H 1 42 ? -4.596 -28.389 158.989 1.00 40.59 42 ALA H N 1
ATOM 11123 C CA . ALA H 1 42 ? -5.032 -29.346 160.001 1.00 40.38 42 ALA H CA 1
ATOM 11124 C C . ALA H 1 42 ? -6.239 -28.824 160.769 1.00 42.86 42 ALA H C 1
ATOM 11125 O O . ALA H 1 42 ? -7.170 -29.581 161.066 1.00 45.90 42 ALA H O 1
ATOM 11132 N N . ASP H 1 43 ? -6.245 -27.530 161.097 1.00 45.98 43 ASP H N 1
ATOM 11133 C CA . ASP H 1 43 ? -7.367 -26.949 161.829 1.00 42.25 43 ASP H CA 1
ATOM 11134 C C . ASP H 1 43 ? -8.648 -27.006 161.005 1.00 49.17 43 ASP H C 1
ATOM 11135 O O . ASP H 1 43 ? -9.670 -27.538 161.454 1.00 53.21 43 ASP H O 1
ATOM 11144 N N . ALA H 1 44 ? -8.614 -26.452 159.793 1.00 44.14 44 ALA H N 1
ATOM 11145 C CA . ALA H 1 44 ? -9.798 -26.405 158.943 1.00 49.85 44 ALA H CA 1
ATOM 11146 C C . ALA H 1 44 ? -10.153 -27.759 158.347 1.00 49.78 44 ALA H C 1
ATOM 11147 O O . ALA H 1 44 ? -11.135 -27.846 157.601 1.00 54.19 44 ALA H O 1
ATOM 11154 N N . CYS H 1 45 ? -9.391 -28.804 158.650 1.00 50.24 45 CYS H N 1
ATOM 11155 C CA . CYS H 1 45 ? -9.639 -30.120 158.084 1.00 53.18 45 CYS H CA 1
ATOM 11156 C C . CYS H 1 45 ? -10.821 -30.786 158.774 1.00 57.99 45 CYS H C 1
ATOM 11157 O O . CYS H 1 45 ? -11.011 -30.650 159.986 1.00 66.53 45 CYS H O 1
ATOM 11165 N N . SER H 1 46 ? -11.617 -31.512 157.991 1.00 61.91 46 SER H N 1
ATOM 11166 C CA . SER H 1 46 ? -12.729 -32.301 158.506 1.00 65.21 46 SER H CA 1
ATOM 11167 C C . SER H 1 46 ? -12.370 -33.768 158.688 1.00 68.60 46 SER H C 1
ATOM 11168 O O . SER H 1 46 ? -12.758 -34.378 159.689 1.00 72.61 46 SER H O 1
ATOM 11176 N N . GLU H 1 47 ? -11.624 -34.339 157.750 1.00 65.32 47 GLU H N 1
ATOM 11177 C CA . GLU H 1 47 ? -11.289 -35.756 157.798 1.00 67.51 47 GLU H CA 1
ATOM 11178 C C . GLU H 1 47 ? -10.163 -35.993 158.801 1.00 62.34 47 GLU H C 1
ATOM 11179 O O . GLU H 1 47 ? -9.100 -35.374 158.677 1.00 55.28 47 GLU H O 1
ATOM 11191 N N . PRO H 1 48 ? -10.347 -36.865 159.801 1.00 65.59 48 PRO H N 1
ATOM 11192 C CA . PRO H 1 48 ? -9.261 -37.083 160.776 1.00 64.45 48 PRO H CA 1
ATOM 11193 C C . PRO H 1 48 ? -7.991 -37.651 160.165 1.00 59.76 48 PRO H C 1
ATOM 11194 O O . PRO H 1 48 ? -6.888 -37.268 160.576 1.00 55.62 48 PRO H O 1
ATOM 11205 N N . GLY H 1 49 ? -8.110 -38.571 159.207 1.00 60.42 49 GLY H N 1
ATOM 11206 C CA . GLY H 1 49 ? -6.922 -39.138 158.587 1.00 58.57 49 GLY H CA 1
ATOM 11207 C C . GLY H 1 49 ? -6.004 -38.077 158.009 1.00 52.96 49 GLY H C 1
ATOM 11208 O O . GLY H 1 49 ? -4.790 -38.097 158.228 1.00 43.79 49 GLY H O 1
ATOM 11212 N N . LEU H 1 50 ? -6.574 -37.134 157.256 1.00 50.62 50 LEU H N 1
ATOM 11213 C CA . LEU H 1 50 ? -5.767 -36.069 156.672 1.00 48.01 50 LEU H CA 1
ATOM 11214 C C . LEU H 1 50 ? -5.129 -35.207 157.757 1.00 48.06 50 LEU H C 1
ATOM 11215 O O . LEU H 1 50 ? -3.954 -34.836 157.654 1.00 41.82 50 LEU H O 1
ATOM 11231 N N . HIS H 1 51 ? -5.886 -34.891 158.811 1.00 47.53 51 HIS H N 1
ATOM 11232 C CA . HIS H 1 51 ? -5.365 -34.066 159.898 1.00 47.58 51 HIS H CA 1
ATOM 11233 C C . HIS H 1 51 ? -4.061 -34.634 160.445 1.00 44.45 51 HIS H C 1
ATOM 11234 O O . HIS H 1 51 ? -3.065 -33.915 160.585 1.00 41.67 51 HIS H O 1
ATOM 11248 N N . ASP H 1 52 ? -4.042 -35.933 160.747 1.00 48.24 52 ASP H N 1
ATOM 11249 C CA . ASP H 1 52 ? -2.852 -36.536 161.339 1.00 47.54 52 ASP H CA 1
ATOM 11250 C C . ASP H 1 52 ? -1.685 -36.548 160.360 1.00 45.12 52 ASP H C 1
ATOM 11251 O O . ASP H 1 52 ? -0.530 -36.365 160.764 1.00 41.22 52 ASP H O 1
ATOM 11260 N N . VAL H 1 53 ? -1.956 -36.767 159.071 1.00 40.02 53 VAL H N 1
ATOM 11261 C CA . VAL H 1 53 ? -0.892 -36.677 158.075 1.00 38.63 53 VAL H CA 1
ATOM 11262 C C . VAL H 1 53 ? -0.284 -35.278 158.079 1.00 40.49 53 VAL H C 1
ATOM 11263 O O . VAL H 1 53 ? 0.940 -35.116 158.015 1.00 39.08 53 VAL H O 1
ATOM 11276 N N . LEU H 1 54 ? -1.128 -34.248 158.168 1.00 34.33 54 LEU H N 1
ATOM 11277 C CA . LEU H 1 54 ? -0.632 -32.876 158.124 1.00 37.04 54 LEU H CA 1
ATOM 11278 C C . LEU H 1 54 ? 0.177 -32.540 159.374 1.00 42.32 54 LEU H C 1
ATOM 11279 O O . LEU H 1 54 ? 1.274 -31.975 159.281 1.00 43.43 54 LEU H O 1
ATOM 11295 N N . ILE H 1 55 ? -0.347 -32.880 160.555 1.00 39.58 55 ILE H N 1
ATOM 11296 C CA . ILE H 1 55 ? 0.396 -32.647 161.793 1.00 34.84 55 ILE H CA 1
ATOM 11297 C C . ILE H 1 55 ? 1.749 -33.341 161.730 1.00 39.56 55 ILE H C 1
ATOM 11298 O O . ILE H 1 55 ? 2.795 -32.734 161.994 1.00 40.33 55 ILE H O 1
ATOM 11314 N N . HIS H 1 56 ? 1.747 -34.630 161.392 1.00 38.19 56 HIS H N 1
ATOM 11315 C CA . HIS H 1 56 ? 2.991 -35.389 161.348 1.00 40.54 56 HIS H CA 1
ATOM 11316 C C . HIS H 1 56 ? 4.003 -34.740 160.414 1.00 41.50 56 HIS H C 1
ATOM 11317 O O . HIS H 1 56 ? 5.187 -34.626 160.751 1.00 40.28 56 HIS H O 1
ATOM 11331 N N . ASN H 1 57 ? 3.562 -34.315 159.229 1.00 40.20 57 ASN H N 1
ATOM 11332 C CA . ASN H 1 57 ? 4.484 -33.671 158.302 1.00 43.81 57 ASN H CA 1
ATOM 11333 C C . ASN H 1 57 ? 4.870 -32.275 158.778 1.00 37.28 57 ASN H C 1
ATOM 11334 O O . ASN H 1 57 ? 6.013 -31.849 158.578 1.00 37.79 57 ASN H O 1
ATOM 11345 N N . LYS H 1 58 ? 3.946 -31.555 159.417 1.00 34.43 58 LYS H N 1
ATOM 11346 C CA . LYS H 1 58 ? 4.296 -30.261 159.995 1.00 38.53 58 LYS H CA 1
ATOM 11347 C C . LYS H 1 58 ? 5.447 -30.400 160.985 1.00 34.65 58 LYS H C 1
ATOM 11348 O O . LYS H 1 58 ? 6.405 -29.619 160.957 1.00 33.77 58 LYS H O 1
ATOM 11367 N N . ASN H 1 59 ? 5.365 -31.390 161.878 1.00 34.63 59 ASN H N 1
ATOM 11368 C CA . ASN H 1 59 ? 6.406 -31.567 162.886 1.00 38.27 59 ASN H CA 1
ATOM 11369 C C . ASN H 1 59 ? 7.759 -31.870 162.255 1.00 33.14 59 ASN H C 1
ATOM 11370 O O . ASN H 1 59 ? 8.795 -31.440 162.774 1.00 32.56 59 ASN H O 1
ATOM 11381 N N . GLU H 1 60 ? 7.777 -32.601 161.141 1.00 37.42 60 GLU H N 1
ATOM 11382 C CA . GLU H 1 60 ? 9.040 -32.853 160.457 1.00 40.08 60 GLU H CA 1
ATOM 11383 C C . GLU H 1 60 ? 9.576 -31.595 159.783 1.00 38.51 60 GLU H C 1
ATOM 11384 O O . GLU H 1 60 ? 10.797 -31.430 159.668 1.00 35.16 60 GLU H O 1
ATOM 11396 N N . GLU H 1 61 ? 8.693 -30.695 159.339 1.00 36.84 61 GLU H N 1
ATOM 11397 C CA . GLU H 1 61 ? 9.161 -29.427 158.788 1.00 37.19 61 GLU H CA 1
ATOM 11398 C C . GLU H 1 61 ? 9.825 -28.578 159.865 1.00 32.56 61 GLU H C 1
ATOM 11399 O O . GLU H 1 61 ? 10.822 -27.898 159.600 1.00 28.12 61 GLU H O 1
ATOM 11411 N N . VAL H 1 62 ? 9.282 -28.597 161.083 1.00 30.29 62 VAL H N 1
ATOM 11412 C CA . VAL H 1 62 ? 9.949 -27.936 162.202 1.00 35.62 62 VAL H CA 1
ATOM 11413 C C . VAL H 1 62 ? 11.365 -28.477 162.356 1.00 32.49 62 VAL H C 1
ATOM 11414 O O . VAL H 1 62 ? 12.327 -27.717 162.521 1.00 34.59 62 VAL H O 1
ATOM 11427 N N . GLU H 1 63 ? 11.512 -29.802 162.299 1.00 37.20 63 GLU H N 1
ATOM 11428 C CA . GLU H 1 63 ? 12.830 -30.413 162.432 1.00 35.17 63 GLU H CA 1
ATOM 11429 C C . GLU H 1 63 ? 13.767 -29.940 161.328 1.00 35.54 63 GLU H C 1
ATOM 11430 O O . GLU H 1 63 ? 14.903 -29.534 161.595 1.00 37.09 63 GLU H O 1
ATOM 11442 N N . HIS H 1 64 ? 13.310 -29.992 160.073 1.00 35.92 64 HIS H N 1
ATOM 11443 C CA . HIS H 1 64 ? 14.108 -29.446 158.978 1.00 39.35 64 HIS H CA 1
ATOM 11444 C C . HIS H 1 64 ? 14.492 -28.000 159.256 1.00 35.95 64 HIS H C 1
ATOM 11445 O O . HIS H 1 64 ? 15.629 -27.586 158.997 1.00 35.34 64 HIS H O 1
ATOM 11459 N N . ALA H 1 65 ? 13.553 -27.216 159.788 1.00 33.37 65 ALA H N 1
ATOM 11460 C CA . ALA H 1 65 ? 13.819 -25.808 160.058 1.00 35.12 65 ALA H CA 1
ATOM 11461 C C . ALA H 1 65 ? 14.977 -25.649 161.034 1.00 31.60 65 ALA H C 1
ATOM 11462 O O . ALA H 1 65 ? 15.925 -24.897 160.778 1.00 29.95 65 ALA H O 1
ATOM 11469 N N . MET H 1 66 ? 14.914 -26.347 162.168 1.00 36.78 66 MET H N 1
ATOM 11470 C CA . MET H 1 66 ? 15.959 -26.204 163.174 1.00 34.93 66 MET H CA 1
ATOM 11471 C C . MET H 1 66 ? 17.281 -26.784 162.691 1.00 30.57 66 MET H C 1
ATOM 11472 O O . MET H 1 66 ? 18.348 -26.302 163.085 1.00 30.02 66 MET H O 1
ATOM 11486 N N . MET H 1 67 ? 17.235 -27.797 161.825 1.00 35.07 67 MET H N 1
ATOM 11487 C CA . MET H 1 67 ? 18.459 -28.273 161.189 1.00 34.15 67 MET H CA 1
ATOM 11488 C C . MET H 1 67 ? 19.125 -27.154 160.397 1.00 35.36 67 MET H C 1
ATOM 11489 O O . MET H 1 67 ? 20.320 -26.882 160.565 1.00 34.44 67 MET H O 1
ATOM 11503 N N . THR H 1 68 ? 18.360 -26.480 159.534 1.00 32.89 68 THR H N 1
ATOM 11504 C CA . THR H 1 68 ? 18.915 -25.375 158.757 1.00 30.80 68 THR H CA 1
ATOM 11505 C C . THR H 1 68 ? 19.429 -24.266 159.666 1.00 31.03 68 THR H C 1
ATOM 11506 O O . THR H 1 68 ? 20.498 -23.696 159.422 1.00 29.64 68 THR H O 1
ATOM 11517 N N . LEU H 1 69 ? 18.679 -23.946 160.722 1.00 31.87 69 LEU H N 1
ATOM 11518 C CA . LEU H 1 69 ? 19.088 -22.869 161.614 1.00 32.57 69 LEU H CA 1
ATOM 11519 C C . LEU H 1 69 ? 20.423 -23.181 162.279 1.00 33.05 69 LEU H C 1
ATOM 11520 O O . LEU H 1 69 ? 21.288 -22.305 162.393 1.00 31.39 69 LEU H O 1
ATOM 11536 N N . GLU H 1 70 ? 20.612 -24.425 162.723 1.00 35.96 70 GLU H N 1
ATOM 11537 C CA . GLU H 1 70 ? 21.891 -24.802 163.315 1.00 34.69 70 GLU H CA 1
ATOM 11538 C C . GLU H 1 70 ? 23.028 -24.598 162.321 1.00 36.95 70 GLU H C 1
ATOM 11539 O O . GLU H 1 70 ? 24.077 -24.045 162.667 1.00 37.99 70 GLU H O 1
ATOM 11551 N N . TRP H 1 71 ? 22.838 -25.033 161.073 1.00 35.76 71 TRP H N 1
ATOM 11552 C CA . TRP H 1 71 ? 23.871 -24.807 160.069 1.00 37.57 71 TRP H CA 1
ATOM 11553 C C . TRP H 1 71 ? 24.224 -23.327 159.979 1.00 34.75 71 TRP H C 1
ATOM 11554 O O . TRP H 1 71 ? 25.404 -22.964 159.915 1.00 36.63 71 TRP H O 1
ATOM 11575 N N . ILE H 1 72 ? 23.212 -22.457 159.984 1.00 35.66 72 ILE H N 1
ATOM 11576 C CA . ILE H 1 72 ? 23.464 -21.020 159.929 1.00 35.64 72 ILE H CA 1
ATOM 11577 C C . ILE H 1 72 ? 24.266 -20.571 161.144 1.00 35.39 72 ILE H C 1
ATOM 11578 O O . ILE H 1 72 ? 25.220 -19.793 161.023 1.00 34.72 72 ILE H O 1
ATOM 11594 N N . ARG H 1 73 ? 23.901 -21.056 162.334 1.00 37.03 73 ARG H N 1
ATOM 11595 C CA . ARG H 1 73 ? 24.594 -20.633 163.549 1.00 40.19 73 ARG H CA 1
ATOM 11596 C C . ARG H 1 73 ? 26.086 -20.931 163.459 1.00 38.82 73 ARG H C 1
ATOM 11597 O O . ARG H 1 73 ? 26.922 -20.088 163.799 1.00 38.79 73 ARG H O 1
ATOM 11618 N N . ARG H 1 74 ? 26.437 -22.131 162.996 1.00 38.23 74 ARG H N 1
ATOM 11619 C CA . ARG H 1 74 ? 27.830 -22.563 162.992 1.00 39.94 74 ARG H CA 1
ATOM 11620 C C . ARG H 1 74 ? 28.718 -21.713 162.096 1.00 43.95 74 ARG H C 1
ATOM 11621 O O . ARG H 1 74 ? 29.942 -21.872 162.143 1.00 49.33 74 ARG H O 1
ATOM 11642 N N . ARG H 1 75 ? 28.145 -20.826 161.281 1.00 45.22 75 ARG H N 1
ATOM 11643 C CA . ARG H 1 75 ? 28.929 -19.972 160.405 1.00 42.18 75 ARG H CA 1
ATOM 11644 C C . ARG H 1 75 ? 28.597 -18.495 160.548 1.00 41.87 75 ARG H C 1
ATOM 11645 O O . ARG H 1 75 ? 29.167 -17.678 159.817 1.00 49.34 75 ARG H O 1
ATOM 11666 N N . SER H 1 76 ? 27.708 -18.126 161.467 1.00 40.02 76 SER H N 1
ATOM 11667 C CA . SER H 1 76 ? 27.314 -16.732 161.668 1.00 43.14 76 SER H CA 1
ATOM 11668 C C . SER H 1 76 ? 27.533 -16.360 163.129 1.00 40.96 76 SER H C 1
ATOM 11669 O O . SER H 1 76 ? 26.752 -16.779 164.002 1.00 40.38 76 SER H O 1
ATOM 11677 N N . PRO H 1 77 ? 28.580 -15.592 163.441 1.00 42.32 77 PRO H N 1
ATOM 11678 C CA . PRO H 1 77 ? 28.776 -15.165 164.837 1.00 44.37 77 PRO H CA 1
ATOM 11679 C C . PRO H 1 77 ? 27.652 -14.297 165.374 1.00 41.31 77 PRO H C 1
ATOM 11680 O O . PRO H 1 77 ? 27.423 -14.284 166.589 1.00 41.82 77 PRO H O 1
ATOM 11691 N N . VAL H 1 78 ? 26.950 -13.557 164.512 1.00 40.56 78 VAL H N 1
ATOM 11692 C CA . VAL H 1 78 ? 25.854 -12.717 164.988 1.00 36.76 78 VAL H CA 1
ATOM 11693 C C . VAL H 1 78 ? 24.650 -13.571 165.370 1.00 37.50 78 VAL H C 1
ATOM 11694 O O . VAL H 1 78 ? 23.990 -13.316 166.384 1.00 34.78 78 VAL H O 1
ATOM 11707 N N . PHE H 1 79 ? 24.336 -14.593 164.568 1.00 37.11 79 PHE H N 1
ATOM 11708 C CA . PHE H 1 79 ? 23.291 -15.534 164.960 1.00 34.48 79 PHE H CA 1
ATOM 11709 C C . PHE H 1 79 ? 23.653 -16.238 166.264 1.00 38.49 79 PHE H C 1
ATOM 11710 O O . PHE H 1 79 ? 22.810 -16.387 167.157 1.00 35.10 79 PHE H O 1
ATOM 11727 N N . ASP H 1 80 ? 24.906 -16.674 166.398 1.00 35.71 80 ASP H N 1
ATOM 11728 C CA . ASP H 1 80 ? 25.306 -17.392 167.604 1.00 39.33 80 ASP H CA 1
ATOM 11729 C C . ASP H 1 80 ? 25.156 -16.508 168.834 1.00 36.16 80 ASP H C 1
ATOM 11730 O O . ASP H 1 80 ? 24.579 -16.924 169.846 1.00 34.98 80 ASP H O 1
ATOM 11739 N N . ALA H 1 81 ? 25.648 -15.269 168.755 1.00 35.21 81 ALA H N 1
ATOM 11740 C CA . ALA H 1 81 ? 25.564 -14.357 169.890 1.00 40.38 81 ALA H CA 1
ATOM 11741 C C . ALA H 1 81 ? 24.119 -14.138 170.318 1.00 38.41 81 ALA H C 1
ATOM 11742 O O . ALA H 1 81 ? 23.780 -14.277 171.500 1.00 36.20 81 ALA H O 1
ATOM 11749 N N . HIS H 1 82 ? 23.248 -13.777 169.373 1.00 33.19 82 HIS H N 1
ATOM 11750 C CA . HIS H 1 82 ? 21.869 -13.483 169.741 1.00 30.54 82 HIS H CA 1
ATOM 11751 C C . HIS H 1 82 ? 21.122 -14.742 170.157 1.00 30.70 82 HIS H C 1
ATOM 11752 O O . HIS H 1 82 ? 20.255 -14.684 171.035 1.00 31.69 82 HIS H O 1
ATOM 11766 N N . MET H 1 83 ? 21.443 -15.884 169.550 1.00 30.51 83 MET H N 1
ATOM 11767 C CA . MET H 1 83 ? 20.810 -17.131 169.959 1.00 35.44 83 MET H CA 1
ATOM 11768 C C . MET H 1 83 ? 21.165 -17.477 171.400 1.00 37.22 83 MET H C 1
ATOM 11769 O O . MET H 1 83 ? 20.325 -17.986 172.151 1.00 39.20 83 MET H O 1
ATOM 11783 N N . ARG H 1 84 ? 22.400 -17.186 171.812 1.00 37.79 84 ARG H N 1
ATOM 11784 C CA . ARG H 1 84 ? 22.794 -17.443 173.192 1.00 39.38 84 ARG H CA 1
ATOM 11785 C C . ARG H 1 84 ? 22.063 -16.526 174.165 1.00 35.29 84 ARG H C 1
ATOM 11786 O O . ARG H 1 84 ? 21.840 -16.905 175.321 1.00 33.97 84 ARG H O 1
ATOM 11807 N N . THR H 1 85 ? 21.668 -15.332 173.718 1.00 33.46 85 THR H N 1
ATOM 11808 C CA . THR H 1 85 ? 20.993 -14.393 174.608 1.00 27.66 85 THR H CA 1
ATOM 11809 C C . THR H 1 85 ? 19.561 -14.827 174.904 1.00 30.87 85 THR H C 1
ATOM 11810 O O . THR H 1 85 ? 19.122 -14.775 176.057 1.00 30.06 85 THR H O 1
ATOM 11821 N N . TYR H 1 86 ? 18.813 -15.253 173.882 1.00 34.31 86 TYR H N 1
ATOM 11822 C CA . TYR H 1 86 ? 17.365 -15.376 174.002 1.00 30.01 86 TYR H CA 1
ATOM 11823 C C . TYR H 1 86 ? 16.849 -16.804 174.067 1.00 28.82 86 TYR H C 1
ATOM 11824 O O . TYR H 1 86 ? 15.808 -17.032 174.685 1.00 29.65 86 TYR H O 1
ATOM 11842 N N . LEU H 1 87 ? 17.528 -17.769 173.454 1.00 36.95 87 LEU H N 1
ATOM 11843 C CA . LEU H 1 87 ? 16.984 -19.116 173.357 1.00 35.92 87 LEU H CA 1
ATOM 11844 C C . LEU H 1 87 ? 17.170 -19.885 174.661 1.00 36.70 87 LEU H C 1
ATOM 11845 O O . LEU H 1 87 ? 18.210 -19.791 175.318 1.00 38.35 87 LEU H O 1
ATOM 11861 N N . PHE H 1 88 ? 16.141 -20.651 175.028 1.00 37.56 88 PHE H N 1
ATOM 11862 C CA . PHE H 1 88 ? 16.170 -21.516 176.207 1.00 40.47 88 PHE H CA 1
ATOM 11863 C C . PHE H 1 88 ? 16.311 -20.695 177.489 1.00 42.00 88 PHE H C 1
ATOM 11864 O O . PHE H 1 88 ? 17.142 -20.983 178.353 1.00 38.20 88 PHE H O 1
ATOM 11881 N N . THR H 1 89 ? 15.477 -19.669 177.610 1.00 40.61 89 THR H N 1
ATOM 11882 C CA . THR H 1 89 ? 15.437 -18.796 178.775 1.00 41.56 89 THR H CA 1
ATOM 11883 C C . THR H 1 89 ? 14.042 -18.845 179.394 1.00 42.25 89 THR H C 1
ATOM 11884 O O . THR H 1 89 ? 13.156 -19.563 178.926 1.00 41.25 89 THR H O 1
ATOM 11895 N N . GLU H 1 90 ? 13.850 -18.067 180.461 1.00 43.56 90 GLU H N 1
ATOM 11896 C CA . GLU H 1 90 ? 12.576 -18.061 181.174 1.00 45.65 90 GLU H CA 1
ATOM 11897 C C . GLU H 1 90 ? 12.075 -16.675 181.562 1.00 43.51 90 GLU H C 1
ATOM 11898 O O . GLU H 1 90 ? 10.858 -16.502 181.684 1.00 44.51 90 GLU H O 1
ATOM 11910 N N . ARG H 1 91 ? 12.946 -15.685 181.753 1.00 45.09 91 ARG H N 1
ATOM 11911 C CA . ARG H 1 91 ? 12.525 -14.329 182.089 1.00 44.75 91 ARG H CA 1
ATOM 11912 C C . ARG H 1 91 ? 11.719 -13.721 180.946 1.00 44.29 91 ARG H C 1
ATOM 11913 O O . ARG H 1 91 ? 11.729 -14.255 179.831 1.00 41.91 91 ARG H O 1
ATOM 11934 N N . PRO H 1 92 ? 11.010 -12.615 181.176 1.00 43.94 92 PRO H N 1
ATOM 11935 C CA . PRO H 1 92 ? 10.360 -11.919 180.060 1.00 47.89 92 PRO H CA 1
ATOM 11936 C C . PRO H 1 92 ? 11.366 -11.601 178.963 1.00 44.69 92 PRO H C 1
ATOM 11937 O O . PRO H 1 92 ? 12.484 -11.151 179.229 1.00 43.18 92 PRO H O 1
ATOM 11948 N N . ILE H 1 93 ? 10.954 -11.834 177.716 1.00 39.00 93 ILE H N 1
ATOM 11949 C CA . ILE H 1 93 ? 11.895 -11.797 176.601 1.00 38.73 93 ILE H CA 1
ATOM 11950 C C . ILE H 1 93 ? 12.603 -10.451 176.534 1.00 36.00 93 ILE H C 1
ATOM 11951 O O . ILE H 1 93 ? 13.806 -10.382 176.256 1.00 35.21 93 ILE H O 1
ATOM 11967 N N . LEU H 1 94 ? 11.877 -9.360 176.787 1.00 37.24 94 LEU H N 1
ATOM 11968 C CA . LEU H 1 94 ? 12.482 -8.038 176.673 1.00 39.00 94 LEU H CA 1
ATOM 11969 C C . LEU H 1 94 ? 13.471 -7.748 177.796 1.00 40.41 94 LEU H C 1
ATOM 11970 O O . LEU H 1 94 ? 14.371 -6.922 177.610 1.00 36.92 94 LEU H O 1
ATOM 11986 N N . GLU H 1 95 ? 13.335 -8.403 178.950 1.00 43.83 95 GLU H N 1
ATOM 11987 C CA . GLU H 1 95 ? 14.300 -8.207 180.026 1.00 49.61 95 GLU H CA 1
ATOM 11988 C C . GLU H 1 95 ? 15.674 -8.770 179.689 1.00 47.14 95 GLU H C 1
ATOM 11989 O O . GLU H 1 95 ? 16.635 -8.484 180.412 1.00 45.72 95 GLU H O 1
ATOM 12001 N N . LEU H 1 96 ? 15.791 -9.549 178.618 1.00 44.39 96 LEU H N 1
ATOM 12002 C CA . LEU H 1 96 ? 17.066 -10.137 178.231 1.00 41.59 96 LEU H CA 1
ATOM 12003 C C . LEU H 1 96 ? 17.801 -9.218 177.265 1.00 40.89 96 LEU H C 1
ATOM 12004 O O . LEU H 1 96 ? 19.016 -9.322 177.103 1.00 48.19 96 LEU H O 1
ATOM 12020 N N . GLN I 1 6 ? -11.169 -5.585 144.153 1.00 63.49 6 GLN I N 1
ATOM 12021 C CA . GLN I 1 6 ? -9.806 -5.078 144.020 1.00 57.43 6 GLN I CA 1
ATOM 12022 C C . GLN I 1 6 ? -9.637 -3.762 144.777 1.00 53.16 6 GLN I C 1
ATOM 12023 O O . GLN I 1 6 ? -8.562 -3.161 144.760 1.00 50.23 6 GLN I O 1
ATOM 12036 N N . LEU I 1 7 ? -10.704 -3.318 145.438 1.00 50.64 7 LEU I N 1
ATOM 12037 C CA . LEU I 1 7 ? -10.623 -2.119 146.258 1.00 53.16 7 LEU I CA 1
ATOM 12038 C C . LEU I 1 7 ? -9.549 -2.288 147.324 1.00 47.75 7 LEU I C 1
ATOM 12039 O O . LEU I 1 7 ? -9.339 -3.384 147.849 1.00 54.92 7 LEU I O 1
ATOM 12055 N N . HIS I 1 8 ? -8.863 -1.194 147.639 1.00 52.05 8 HIS I N 1
ATOM 12056 C CA . HIS I 1 8 ? -7.953 -1.158 148.777 1.00 51.87 8 HIS I CA 1
ATOM 12057 C C . HIS I 1 8 ? -8.668 -0.818 150.076 1.00 52.07 8 HIS I C 1
ATOM 12058 O O . HIS I 1 8 ? -8.016 -0.714 151.120 1.00 53.78 8 HIS I O 1
ATOM 12072 N N . GLU I 1 9 ? -9.982 -0.643 150.031 1.00 49.84 9 GLU I N 1
ATOM 12073 C CA . GLU I 1 9 ? -10.810 -0.374 151.193 1.00 49.31 9 GLU I CA 1
ATOM 12074 C C . GLU I 1 9 ? -12.104 -1.164 151.034 1.00 53.64 9 GLU I C 1
ATOM 12075 O O . GLU I 1 9 ? -12.492 -1.500 149.913 1.00 52.04 9 GLU I O 1
ATOM 12087 N N . PRO I 1 10 ? -12.783 -1.470 152.136 1.00 56.71 10 PRO I N 1
ATOM 12088 C CA . PRO I 1 10 ? -14.066 -2.174 152.021 1.00 54.46 10 PRO I CA 1
ATOM 12089 C C . PRO I 1 10 ? -15.128 -1.296 151.377 1.00 58.08 10 PRO I C 1
ATOM 12090 O O . PRO I 1 10 ? -15.159 -0.075 151.560 1.00 55.38 10 PRO I O 1
ATOM 12101 N N . ALA I 1 11 ? -16.017 -1.944 150.618 1.00 55.84 11 ALA I N 1
ATOM 12102 C CA . ALA I 1 11 ? -16.978 -1.211 149.798 1.00 53.57 11 ALA I CA 1
ATOM 12103 C C . ALA I 1 11 ? -17.899 -0.333 150.636 1.00 54.29 11 ALA I C 1
ATOM 12104 O O . ALA I 1 11 ? -18.328 0.729 150.173 1.00 53.43 11 ALA I O 1
ATOM 12111 N N . GLU I 1 12 ? -18.219 -0.753 151.862 1.00 55.21 12 GLU I N 1
ATOM 12112 C CA . GLU I 1 12 ? -19.164 -0.009 152.689 1.00 56.48 12 GLU I CA 1
ATOM 12113 C C . GLU I 1 12 ? -18.615 1.327 153.176 1.00 62.53 12 GLU I C 1
ATOM 12114 O O . GLU I 1 12 ? -19.391 2.139 153.691 1.00 65.28 12 GLU I O 1
ATOM 12126 N N . LEU I 1 13 ? -17.314 1.576 153.037 1.00 60.67 13 LEU I N 1
ATOM 12127 C CA . LEU I 1 13 ? -16.734 2.869 153.377 1.00 58.71 13 LEU I CA 1
ATOM 12128 C C . LEU I 1 13 ? -16.501 3.752 152.158 1.00 56.54 13 LEU I C 1
ATOM 12129 O O . LEU I 1 13 ? -15.940 4.843 152.300 1.00 50.54 13 LEU I O 1
ATOM 12145 N N . LEU I 1 14 ? -16.921 3.317 150.973 1.00 51.03 14 LEU I N 1
ATOM 12146 C CA . LEU I 1 14 ? -16.698 4.056 149.738 1.00 51.82 14 LEU I CA 1
ATOM 12147 C C . LEU I 1 14 ? -18.030 4.514 149.165 1.00 49.50 14 LEU I C 1
ATOM 12148 O O . LEU I 1 14 ? -18.982 3.729 149.090 1.00 53.92 14 LEU I O 1
ATOM 12164 N N . SER I 1 15 ? -18.095 5.780 148.763 1.00 46.39 15 SER I N 1
ATOM 12165 C CA . SER I 1 15 ? -19.269 6.280 148.068 1.00 52.60 15 SER I CA 1
ATOM 12166 C C . SER I 1 15 ? -19.407 5.594 146.709 1.00 50.80 15 SER I C 1
ATOM 12167 O O . SER I 1 15 ? -18.490 4.929 146.217 1.00 45.40 15 SER I O 1
ATOM 12175 N N . GLU I 1 16 ? -20.579 5.765 146.092 1.00 54.26 16 GLU I N 1
ATOM 12176 C CA . GLU I 1 16 ? -20.790 5.220 144.755 1.00 47.93 16 GLU I CA 1
ATOM 12177 C C . GLU I 1 16 ? -19.921 5.933 143.728 1.00 47.01 16 GLU I C 1
ATOM 12178 O O . GLU I 1 16 ? -19.426 5.306 142.784 1.00 45.44 16 GLU I O 1
ATOM 12190 N N . GLU I 1 17 ? -19.720 7.242 143.896 1.00 47.70 17 GLU I N 1
ATOM 12191 C CA . GLU I 1 17 ? -18.913 7.997 142.942 1.00 53.97 17 GLU I CA 1
ATOM 12192 C C . GLU I 1 17 ? -17.486 7.467 142.902 1.00 47.17 17 GLU I C 1
ATOM 12193 O O . GLU I 1 17 ? -16.905 7.280 141.825 1.00 37.13 17 GLU I O 1
ATOM 12205 N N . THR I 1 18 ? -16.900 7.223 144.075 1.00 45.47 18 THR I N 1
ATOM 12206 C CA . THR I 1 18 ? -15.551 6.673 144.130 1.00 43.31 18 THR I CA 1
ATOM 12207 C C . THR I 1 18 ? -15.494 5.294 143.488 1.00 36.12 18 THR I C 1
ATOM 12208 O O . THR I 1 18 ? -14.563 4.988 142.734 1.00 35.42 18 THR I O 1
ATOM 12219 N N . LYS I 1 19 ? -16.488 4.450 143.766 1.00 34.15 19 LYS I N 1
ATOM 12220 C CA . LYS I 1 19 ? -16.485 3.099 143.217 1.00 37.85 19 LYS I CA 1
ATOM 12221 C C . LYS I 1 19 ? -16.624 3.111 141.697 1.00 41.88 19 LYS I C 1
ATOM 12222 O O . LYS I 1 19 ? -15.979 2.314 141.007 1.00 39.06 19 LYS I O 1
ATOM 12241 N N . ASN I 1 20 ? -17.457 4.004 141.151 1.00 42.84 20 ASN I N 1
ATOM 12242 C CA . ASN I 1 20 ? -17.558 4.108 139.696 1.00 41.64 20 ASN I CA 1
ATOM 12243 C C . ASN I 1 20 ? -16.270 4.652 139.095 1.00 36.68 20 ASN I C 1
ATOM 12244 O O . ASN I 1 20 ? -15.798 4.152 138.066 1.00 37.75 20 ASN I O 1
ATOM 12255 N N . MET I 1 21 ? -15.696 5.685 139.716 1.00 36.24 21 MET I N 1
ATOM 12256 C CA . MET I 1 21 ? -14.416 6.210 139.254 1.00 38.36 21 MET I CA 1
ATOM 12257 C C . MET I 1 21 ? -13.346 5.127 139.280 1.00 34.04 21 MET I C 1
ATOM 12258 O O . MET I 1 21 ? -12.502 5.053 138.378 1.00 34.20 21 MET I O 1
ATOM 12272 N N . HIS I 1 22 ? -13.365 4.278 140.309 1.00 37.99 22 HIS I N 1
ATOM 12273 C CA . HIS I 1 22 ? -12.452 3.140 140.353 1.00 36.34 22 HIS I CA 1
ATOM 12274 C C . HIS I 1 22 ? -12.626 2.254 139.125 1.00 36.84 22 HIS I C 1
ATOM 12275 O O . HIS I 1 22 ? -11.644 1.840 138.499 1.00 34.28 22 HIS I O 1
ATOM 12289 N N . ARG I 1 23 ? -13.877 1.956 138.766 1.00 34.93 23 ARG I N 1
ATOM 12290 C CA . ARG I 1 23 ? -14.139 1.079 137.631 1.00 37.61 23 ARG I CA 1
ATOM 12291 C C . ARG I 1 23 ? -13.626 1.687 136.331 1.00 33.49 23 ARG I C 1
ATOM 12292 O O . ARG I 1 23 ? -13.088 0.974 135.476 1.00 32.61 23 ARG I O 1
ATOM 12313 N N . ALA I 1 24 ? -13.773 3.003 136.165 1.00 35.83 24 ALA I N 1
ATOM 12314 C CA . ALA I 1 24 ? -13.261 3.658 134.966 1.00 34.70 24 ALA I CA 1
ATOM 12315 C C . ALA I 1 24 ? -11.739 3.707 134.973 1.00 33.85 24 ALA I C 1
ATOM 12316 O O . ALA I 1 24 ? -11.099 3.514 133.932 1.00 30.82 24 ALA I O 1
ATOM 12323 N N . LEU I 1 25 ? -11.140 3.963 136.136 1.00 34.52 25 LEU I N 1
ATOM 12324 C CA . LEU I 1 25 ? -9.689 4.103 136.199 1.00 32.55 25 LEU I CA 1
ATOM 12325 C C . LEU I 1 25 ? -8.986 2.783 135.901 1.00 31.31 25 LEU I C 1
ATOM 12326 O O . LEU I 1 25 ? -8.012 2.758 135.140 1.00 35.89 25 LEU I O 1
ATOM 12342 N N . VAL I 1 26 ? -9.464 1.673 136.471 1.00 29.29 26 VAL I N 1
ATOM 12343 C CA . VA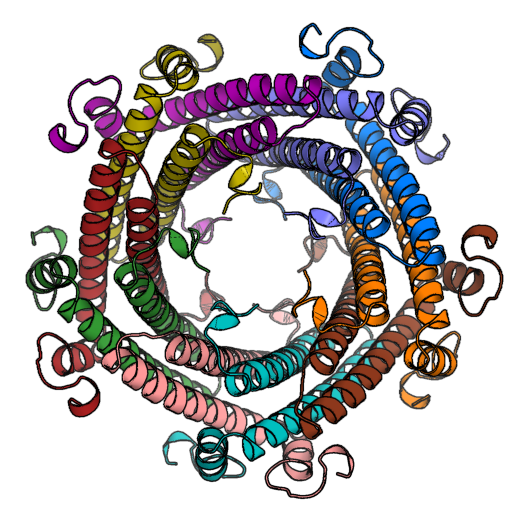L I 1 26 ? -8.820 0.390 136.199 1.00 29.79 26 VAL I CA 1
ATOM 12344 C C . VAL I 1 26 ? -9.025 -0.011 134.743 1.00 35.63 26 VAL I C 1
ATOM 12345 O O . VAL I 1 26 ? -8.140 -0.608 134.120 1.00 33.25 26 VAL I O 1
ATOM 12358 N N . THR I 1 27 ? -10.192 0.309 134.177 1.00 32.58 27 THR I N 1
ATOM 12359 C CA . THR I 1 27 ? -10.415 0.073 132.755 1.00 33.95 27 THR I CA 1
ATOM 12360 C C . THR I 1 27 ? -9.407 0.844 131.911 1.00 33.16 27 THR I C 1
ATOM 12361 O O . THR I 1 27 ? -8.772 0.283 131.010 1.00 34.11 27 THR I O 1
ATOM 12372 N N . LEU I 1 28 ? -9.252 2.141 132.184 1.00 30.97 28 LEU I N 1
ATOM 12373 C CA . LEU I 1 28 ? -8.262 2.934 131.461 1.00 32.31 28 LEU I CA 1
ATOM 12374 C C . LEU I 1 28 ? -6.867 2.347 131.631 1.00 33.59 28 LEU I C 1
ATOM 12375 O O . LEU I 1 28 ? -6.105 2.238 130.660 1.00 30.89 28 LEU I O 1
ATOM 12391 N N . ILE I 1 29 ? -6.527 1.946 132.857 1.00 28.36 29 ILE I N 1
ATOM 12392 C CA . ILE I 1 29 ? -5.208 1.383 133.139 1.00 33.56 29 ILE I CA 1
ATOM 12393 C C . ILE I 1 29 ? -4.969 0.130 132.309 1.00 28.49 29 ILE I C 1
ATOM 12394 O O . ILE I 1 29 ? -3.907 -0.037 131.698 1.00 28.90 29 ILE I O 1
ATOM 12410 N N . GLU I 1 30 ? -5.944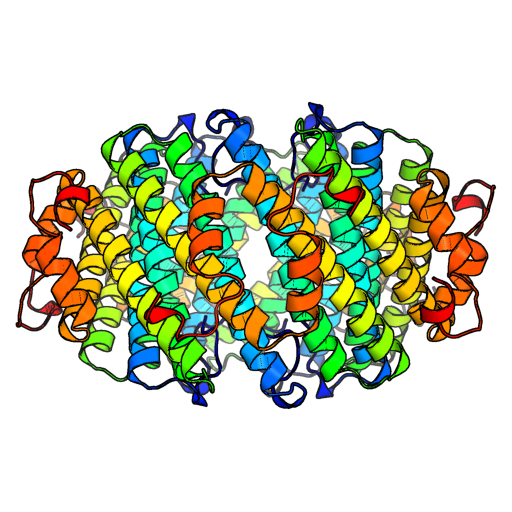 -0.783 132.294 1.00 34.40 30 GLU I N 1
ATOM 12411 C CA . GLU I 1 30 ? -5.796 -2.016 131.526 1.00 33.47 30 GLU I CA 1
ATOM 12412 C C . GLU I 1 30 ? -5.598 -1.725 130.047 1.00 33.78 30 GLU I C 1
ATOM 12413 O O . GLU I 1 30 ? -4.786 -2.375 129.377 1.00 34.42 30 GLU I O 1
ATOM 12425 N N . GLU I 1 31 ? -6.338 -0.758 129.514 1.00 30.66 31 GLU I N 1
ATOM 12426 C CA . GLU I 1 31 ? -6.216 -0.442 128.099 1.00 32.83 31 GLU I CA 1
ATOM 12427 C C . GLU I 1 31 ? -4.848 0.149 127.787 1.00 29.53 31 GLU I C 1
ATOM 12428 O O . GLU I 1 31 ? -4.238 -0.195 126.769 1.00 28.20 31 GLU I O 1
ATOM 12440 N N . LEU I 1 32 ? -4.333 1.014 128.665 1.00 29.93 32 LEU I N 1
ATOM 12441 C CA . LEU I 1 32 ? -2.997 1.559 128.452 1.00 30.38 32 LEU I CA 1
ATOM 12442 C C . LEU I 1 32 ? -1.930 0.479 128.560 1.00 25.99 32 LEU I C 1
ATOM 12443 O O . LEU I 1 32 ? -0.926 0.529 127.840 1.00 28.32 32 LEU I O 1
ATOM 12459 N N . GLU I 1 33 ? -2.127 -0.508 129.434 1.00 28.83 33 GLU I N 1
ATOM 12460 C CA . GLU I 1 33 ? -1.182 -1.617 129.503 1.00 35.53 33 GLU I CA 1
ATOM 12461 C C . GLU I 1 33 ? -1.157 -2.394 128.193 1.00 31.81 33 GLU I C 1
ATOM 12462 O O . GLU I 1 33 ? -0.083 -2.757 127.698 1.00 28.03 33 GLU I O 1
ATOM 12474 N N . ALA I 1 34 ? -2.331 -2.652 127.611 1.00 30.63 34 ALA I N 1
ATOM 12475 C CA . ALA I 1 34 ? -2.379 -3.334 126.321 1.00 34.72 34 ALA I CA 1
ATOM 12476 C C . ALA I 1 34 ? -1.641 -2.539 125.250 1.00 30.07 34 ALA I C 1
ATOM 12477 O O . ALA I 1 34 ? -0.916 -3.113 124.430 1.00 32.22 34 ALA I O 1
ATOM 12484 N N . VAL I 1 35 ? -1.808 -1.215 125.244 1.00 30.01 35 VAL I N 1
ATOM 12485 C CA . VAL I 1 35 ? -1.105 -0.382 124.271 1.00 29.80 35 VAL I CA 1
ATOM 12486 C C . VAL I 1 35 ? 0.396 -0.630 124.355 1.00 30.27 35 VAL I C 1
ATOM 12487 O O . VAL I 1 35 ? 1.074 -0.820 123.338 1.00 27.69 35 VAL I O 1
ATOM 12500 N N . ASP I 1 36 ? 0.936 -0.632 125.573 1.00 31.44 36 ASP I N 1
ATOM 12501 C CA . ASP I 1 36 ? 2.362 -0.878 125.749 1.00 32.14 36 ASP I CA 1
ATOM 12502 C C . ASP I 1 36 ? 2.732 -2.285 125.293 1.00 33.42 36 ASP I C 1
ATOM 12503 O O . ASP I 1 36 ? 3.662 -2.470 124.498 1.00 33.36 36 ASP I O 1
ATOM 12512 N N . TRP I 1 37 ? 1.989 -3.290 125.762 1.00 31.76 37 TRP I N 1
ATOM 12513 C CA . TRP I 1 37 ? 2.354 -4.680 125.501 1.00 31.31 37 TRP I CA 1
ATOM 12514 C C . TRP I 1 37 ? 2.221 -5.036 124.024 1.00 32.18 37 TRP I C 1
ATOM 12515 O O . TRP I 1 37 ? 3.070 -5.750 123.477 1.00 24.47 37 TRP I O 1
ATOM 12536 N N . TYR I 1 38 ? 1.162 -4.562 123.358 1.00 34.89 38 TYR I N 1
ATOM 12537 C CA . TYR I 1 38 ? 0.977 -4.903 121.949 1.00 33.22 38 TYR I CA 1
ATOM 12538 C C . TYR I 1 38 ? 2.081 -4.305 121.088 1.00 33.72 38 TYR I C 1
ATOM 12539 O O . TYR I 1 38 ? 2.554 -4.949 120.144 1.00 34.10 38 TYR I O 1
ATOM 12557 N N . GLN I 1 39 ? 2.501 -3.073 121.392 1.00 32.89 39 GLN I N 1
ATOM 12558 C CA . GLN I 1 39 ? 3.582 -2.451 120.632 1.00 36.22 39 GLN I CA 1
ATOM 12559 C C . GLN I 1 39 ? 4.889 -3.208 120.821 1.00 34.98 39 GLN I C 1
ATOM 12560 O O . GLN I 1 39 ? 5.660 -3.380 119.869 1.00 36.93 39 GLN I O 1
ATOM 12574 N N . GLN I 1 40 ? 5.163 -3.655 122.048 1.00 33.75 40 GLN I N 1
ATOM 12575 C CA . GLN I 1 40 ? 6.367 -4.440 122.301 1.00 34.51 40 GLN I CA 1
ATOM 12576 C C . GLN I 1 40 ? 6.362 -5.723 121.481 1.00 36.04 40 GLN I C 1
ATOM 12577 O O . GLN I 1 40 ? 7.371 -6.088 120.867 1.00 34.38 40 GLN I O 1
ATOM 12591 N N . ARG I 1 41 ? 5.230 -6.429 121.467 1.00 31.53 41 ARG I N 1
ATOM 12592 C CA . ARG I 1 41 ? 5.170 -7.702 120.761 1.00 36.79 41 ARG I CA 1
ATOM 12593 C C . ARG I 1 41 ? 5.246 -7.512 119.254 1.00 31.89 41 ARG I C 1
ATOM 12594 O O . ARG I 1 41 ? 5.817 -8.356 118.556 1.00 31.60 41 ARG I O 1
ATOM 12615 N N . ALA I 1 42 ? 4.704 -6.407 118.735 1.00 31.71 42 ALA I N 1
ATOM 12616 C CA . ALA I 1 42 ? 4.782 -6.150 117.301 1.00 36.98 42 ALA I CA 1
ATOM 12617 C C . ALA I 1 42 ? 6.211 -5.838 116.872 1.00 37.32 42 ALA I C 1
ATOM 12618 O O . ALA I 1 42 ? 6.646 -6.262 115.795 1.00 39.48 42 ALA I O 1
ATOM 12625 N N . ASP I 1 43 ? 6.957 -5.096 117.697 1.00 36.07 43 ASP I N 1
ATOM 12626 C CA . ASP I 1 43 ? 8.368 -4.859 117.405 1.00 38.35 43 ASP I CA 1
ATOM 12627 C C . ASP I 1 43 ? 9.147 -6.166 117.343 1.00 39.26 43 ASP I C 1
ATOM 12628 O O . ASP I 1 43 ? 9.990 -6.353 116.458 1.00 39.07 43 ASP I O 1
ATOM 12637 N N . ALA I 1 44 ? 8.886 -7.080 118.279 1.00 35.24 44 ALA I N 1
ATOM 12638 C CA . ALA I 1 44 ? 9.617 -8.338 118.348 1.00 40.02 44 ALA I CA 1
ATOM 12639 C C . ALA I 1 44 ? 9.059 -9.413 117.423 1.00 40.87 44 ALA I C 1
ATOM 12640 O O . ALA I 1 44 ? 9.701 -10.456 117.259 1.00 43.69 44 ALA I O 1
ATOM 12647 N N . CYS I 1 45 ? 7.896 -9.191 116.818 1.00 39.33 45 CYS I N 1
ATOM 12648 C CA . CYS I 1 45 ? 7.221 -10.212 116.024 1.00 42.98 45 CYS I CA 1
ATOM 12649 C C . CYS I 1 45 ? 7.669 -10.121 114.570 1.00 41.42 45 CYS I C 1
ATOM 12650 O O . CYS I 1 45 ? 7.538 -9.067 113.939 1.00 44.59 45 CYS I O 1
ATOM 12658 N N . SER I 1 46 ? 8.172 -11.231 114.034 1.00 45.05 46 SER I N 1
ATOM 12659 C CA . SER I 1 46 ? 8.668 -11.286 112.667 1.00 48.85 46 SER I CA 1
ATOM 12660 C C . SER I 1 46 ? 7.711 -11.996 111.713 1.00 46.56 46 SER I C 1
ATOM 12661 O O . SER I 1 46 ? 8.113 -12.339 110.598 1.00 48.87 46 SER I O 1
ATOM 12669 N N . GLU I 1 47 ? 6.463 -12.238 112.123 1.00 45.05 47 GLU I N 1
ATOM 12670 C CA . GLU I 1 47 ? 5.464 -12.807 111.225 1.00 44.67 47 GLU I CA 1
ATOM 12671 C C . GLU I 1 47 ? 4.543 -11.699 110.739 1.00 42.86 47 GLU I C 1
ATOM 12672 O O . GLU I 1 47 ? 3.883 -11.054 111.569 1.00 36.93 47 GLU I O 1
ATOM 12684 N N . PRO I 1 48 ? 4.449 -11.451 109.427 1.00 42.12 48 PRO I N 1
ATOM 12685 C CA . PRO I 1 48 ? 3.695 -10.269 108.958 1.00 43.41 48 PRO I CA 1
ATOM 12686 C C . PRO I 1 48 ? 2.225 -10.268 109.347 1.00 36.14 48 PRO I C 1
ATOM 12687 O O . PRO I 1 48 ? 1.681 -9.205 109.670 1.00 38.17 48 PRO I O 1
ATOM 12698 N N . GLY I 1 49 ? 1.558 -11.422 109.311 1.00 41.30 49 GLY I N 1
ATOM 12699 C CA . GLY I 1 49 ? 0.148 -11.458 109.668 1.00 37.90 49 GLY I CA 1
ATOM 12700 C C . GLY I 1 49 ? -0.095 -11.111 111.127 1.00 36.69 49 GLY I C 1
ATOM 12701 O O . GLY I 1 49 ? -1.020 -10.362 111.452 1.00 32.49 49 GLY I O 1
ATOM 12705 N N . LEU I 1 50 ? 0.728 -11.648 112.027 1.00 31.29 50 LEU I N 1
ATOM 12706 C CA . LEU I 1 50 ? 0.555 -11.341 113.442 1.00 39.08 50 LEU I CA 1
ATOM 12707 C C . LEU I 1 50 ? 0.884 -9.884 113.735 1.00 35.01 50 LEU I C 1
ATOM 12708 O O . LEU I 1 50 ? 0.262 -9.272 114.610 1.00 34.95 50 LEU I O 1
ATOM 12724 N N . HIS I 1 51 ? 1.846 -9.312 113.009 1.00 38.14 51 HIS I N 1
ATOM 12725 C CA . HIS I 1 51 ? 2.241 -7.929 113.254 1.00 39.90 51 HIS I CA 1
ATOM 12726 C C . HIS I 1 51 ? 1.102 -6.971 112.933 1.00 41.03 51 HIS I C 1
ATOM 12727 O O . HIS I 1 51 ? 0.834 -6.032 113.694 1.00 37.82 51 HIS I O 1
ATOM 12741 N N . ASP I 1 52 ? 0.410 -7.202 111.814 1.00 32.65 52 ASP I N 1
ATOM 12742 C CA . ASP I 1 52 ? -0.680 -6.319 111.411 1.00 37.01 52 ASP I CA 1
ATOM 12743 C C . ASP I 1 52 ? -1.829 -6.369 112.408 1.00 33.36 52 ASP I C 1
ATOM 12744 O O . ASP I 1 52 ? -2.472 -5.346 112.672 1.00 33.74 52 ASP I O 1
ATOM 12753 N N . VAL I 1 53 ? -2.103 -7.546 112.971 1.00 33.04 53 VAL I N 1
ATOM 12754 C CA . VAL I 1 53 ? -3.180 -7.669 113.948 1.00 35.44 53 VAL I CA 1
ATOM 12755 C C . VAL I 1 53 ? -2.819 -6.935 115.236 1.00 36.28 53 VAL I C 1
ATOM 12756 O O . VAL I 1 53 ? -3.640 -6.203 115.800 1.00 30.68 53 VAL I O 1
ATOM 12769 N N . LEU I 1 54 ? -1.588 -7.130 115.723 1.00 32.15 54 LEU I N 1
ATOM 12770 C CA . LEU I 1 54 ? -1.145 -6.468 116.949 1.00 28.92 54 LEU I CA 1
ATOM 12771 C C . LEU I 1 54 ? -1.281 -4.953 116.846 1.00 29.95 54 LEU I C 1
ATOM 12772 O O . LEU I 1 54 ? -1.843 -4.305 117.738 1.00 32.85 54 LEU I O 1
ATOM 12788 N N . ILE I 1 55 ? -0.756 -4.365 115.770 1.00 29.87 55 ILE I N 1
ATOM 12789 C CA . ILE I 1 55 ? -0.808 -2.912 115.611 1.00 33.23 55 ILE I CA 1
ATOM 12790 C C . ILE I 1 55 ? -2.254 -2.441 115.523 1.00 39.68 55 ILE I C 1
ATOM 12791 O O . ILE I 1 55 ? -2.661 -1.494 116.209 1.00 38.01 55 ILE I O 1
ATOM 12807 N N . HIS I 1 56 ? -3.053 -3.094 114.679 1.00 37.39 56 HIS I N 1
ATOM 12808 C CA . HIS I 1 56 ? -4.439 -2.674 114.504 1.00 38.12 56 HIS I CA 1
ATOM 12809 C C . HIS I 1 56 ? -5.182 -2.671 115.833 1.00 36.76 56 HIS I C 1
ATOM 12810 O O . HIS I 1 56 ? -5.884 -1.709 116.164 1.00 38.06 56 HIS I O 1
ATOM 12824 N N . ASN I 1 57 ? -5.039 -3.743 116.613 1.00 37.31 57 ASN I N 1
ATOM 12825 C CA . ASN I 1 57 ? -5.771 -3.824 117.869 1.00 35.85 57 ASN I CA 1
ATOM 12826 C C . ASN I 1 57 ? -5.175 -2.902 118.926 1.00 34.47 57 ASN I C 1
ATOM 12827 O O . ASN I 1 57 ? -5.908 -2.386 119.776 1.00 30.86 57 ASN I O 1
ATOM 12838 N N . LYS I 1 58 ? -3.861 -2.673 118.885 1.00 32.93 58 LYS I N 1
ATOM 12839 C CA . LYS I 1 58 ? -3.260 -1.657 119.745 1.00 37.21 58 LYS I CA 1
ATOM 12840 C C . LYS I 1 58 ? -3.956 -0.317 119.555 1.00 31.31 58 LYS I C 1
ATOM 12841 O O . LYS I 1 58 ? -4.291 0.373 120.526 1.00 30.14 58 LYS I O 1
ATOM 12860 N N . ASN I 1 59 ? -4.164 0.075 118.297 1.00 32.38 59 ASN I N 1
ATOM 12861 C CA . ASN I 1 59 ? -4.749 1.377 118.013 1.00 31.63 59 ASN I CA 1
ATOM 12862 C C . ASN I 1 59 ? -6.185 1.464 118.506 1.00 31.45 59 ASN I C 1
ATOM 12863 O O . ASN I 1 59 ? -6.621 2.531 118.950 1.00 31.21 59 ASN I O 1
ATOM 12874 N N . GLU I 1 60 ? -6.930 0.360 118.460 1.00 32.50 60 GLU I N 1
ATOM 12875 C CA . GLU I 1 60 ? -8.270 0.370 119.028 1.00 37.31 60 GLU I CA 1
ATOM 12876 C C . GLU I 1 60 ? -8.240 0.383 120.550 1.00 33.49 60 GLU I C 1
ATOM 12877 O O . GLU I 1 60 ? -9.221 0.803 121.171 1.00 35.67 60 GLU I O 1
ATOM 12889 N N . GLU I 1 61 ? -7.137 -0.054 121.163 1.00 32.50 61 GLU I N 1
ATOM 12890 C CA . GLU I 1 61 ? -6.995 0.091 122.608 1.00 33.11 61 GLU I CA 1
ATOM 12891 C C . GLU I 1 61 ? -6.721 1.541 122.984 1.00 31.14 61 GLU I C 1
ATOM 12892 O O . GLU I 1 61 ? -7.177 2.012 124.031 1.00 33.68 61 GLU I O 1
ATOM 12904 N N . VAL I 1 62 ? -5.972 2.262 122.147 1.00 31.55 62 VAL I N 1
ATOM 12905 C CA . VAL I 1 62 ? -5.825 3.701 122.344 1.00 36.66 62 VAL I CA 1
ATOM 12906 C C . VAL I 1 62 ? -7.192 4.369 122.314 1.00 34.76 62 VAL I C 1
ATOM 12907 O O . VAL I 1 62 ? -7.509 5.215 123.161 1.00 31.58 62 VAL I O 1
ATOM 12920 N N . GLU I 1 63 ? -8.030 3.985 121.349 1.00 33.73 63 GLU I N 1
ATOM 12921 C CA . GLU I 1 63 ? -9.351 4.592 121.230 1.00 36.61 63 GLU I CA 1
ATOM 12922 C C . GLU I 1 63 ? -10.211 4.292 122.451 1.00 32.84 63 GLU I C 1
ATOM 12923 O O . GLU I 1 63 ? -10.882 5.185 122.980 1.00 32.51 63 GLU I O 1
ATOM 12935 N N . HIS I 1 64 ? -10.211 3.039 122.910 1.00 32.54 64 HIS I N 1
ATOM 12936 C CA . HIS I 1 64 ? -10.931 2.707 124.135 1.00 33.86 64 HIS I CA 1
ATOM 12937 C C . HIS I 1 64 ? -10.422 3.536 125.307 1.00 32.64 64 HIS I C 1
ATOM 12938 O O . HIS I 1 64 ? -11.212 4.050 126.107 1.00 31.64 64 HIS I O 1
ATOM 12952 N N . ALA I 1 65 ? -9.100 3.674 125.424 1.00 33.37 65 ALA I N 1
ATOM 12953 C CA . ALA I 1 65 ? -8.523 4.444 126.519 1.00 33.67 65 ALA I CA 1
ATOM 12954 C C . ALA I 1 65 ? -9.030 5.880 126.502 1.00 32.65 65 ALA I C 1
ATOM 12955 O O . ALA I 1 65 ? -9.446 6.417 127.534 1.00 35.34 65 ALA I O 1
ATOM 12962 N N . MET I 1 66 ? -9.009 6.520 125.331 1.00 34.41 66 MET I N 1
ATOM 12963 C CA . MET I 1 66 ? -9.436 7.912 125.262 1.00 32.60 66 MET I CA 1
ATOM 12964 C C . MET I 1 66 ? -10.943 8.044 125.438 1.00 32.63 66 MET I C 1
ATOM 12965 O O . MET I 1 66 ? -11.412 9.054 125.976 1.00 30.74 66 MET I O 1
ATOM 12979 N N . MET I 1 67 ? -11.713 7.034 125.024 1.00 33.13 67 MET I N 1
ATOM 12980 C CA . MET I 1 67 ? -13.134 7.007 125.354 1.00 26.22 67 MET I CA 1
ATOM 12981 C C . MET I 1 67 ? -13.342 7.029 126.865 1.00 36.93 67 MET I C 1
ATOM 12982 O O . MET I 1 67 ? -14.162 7.796 127.383 1.00 33.77 67 MET I O 1
ATOM 12996 N N . THR I 1 68 ? -12.606 6.184 127.591 1.00 31.74 68 THR I N 1
ATOM 12997 C CA . THR I 1 68 ? -12.753 6.135 129.042 1.00 30.23 68 THR I CA 1
ATOM 12998 C C . THR I 1 68 ? -12.294 7.437 129.683 1.00 27.93 68 THR I C 1
ATOM 12999 O O . THR I 1 68 ? -12.923 7.928 130.627 1.00 30.42 68 THR I O 1
ATOM 13010 N N . LEU I 1 69 ? -11.198 8.013 129.183 1.00 27.74 69 LEU I N 1
ATOM 13011 C CA . LEU I 1 69 ? -10.675 9.237 129.780 1.00 30.56 69 LEU I CA 1
ATOM 13012 C C . LEU I 1 69 ? -11.668 10.383 129.645 1.00 35.15 69 LEU I C 1
ATOM 13013 O O . LEU I 1 69 ? -11.808 11.203 130.560 1.00 31.07 69 LEU I O 1
ATOM 13029 N N . GLU I 1 70 ? -12.366 10.462 128.508 1.00 33.04 70 GLU I N 1
ATOM 13030 C CA . GLU I 1 70 ? -13.361 11.516 128.334 1.00 33.24 70 GLU I CA 1
ATOM 13031 C C . GLU I 1 70 ? -14.522 11.333 129.300 1.00 33.49 70 GLU I C 1
ATOM 13032 O O . GLU I 1 70 ? -15.047 12.313 129.841 1.00 30.77 70 GLU I O 1
ATOM 13044 N N . TRP I 1 71 ? -14.940 10.085 129.525 1.00 34.59 71 TRP I N 1
ATOM 13045 C CA . TRP I 1 71 ? -15.970 9.821 130.523 1.00 38.17 71 TRP I CA 1
ATOM 13046 C C . TRP I 1 71 ? -15.535 10.312 131.900 1.00 36.20 71 TRP I C 1
ATOM 13047 O O . TRP I 1 71 ? -16.347 10.855 132.658 1.00 34.30 71 TRP I O 1
ATOM 13068 N N . ILE I 1 72 ? -14.255 10.132 132.238 1.00 35.70 72 ILE I N 1
ATOM 13069 C CA . ILE I 1 72 ? -13.749 10.601 133.524 1.00 38.96 72 ILE I CA 1
ATOM 13070 C C . ILE I 1 72 ? -13.719 12.122 133.561 1.00 37.72 72 ILE I C 1
ATOM 13071 O O . ILE I 1 72 ? -14.060 12.740 134.578 1.00 34.85 72 ILE I O 1
ATOM 13087 N N . ARG I 1 73 ? -13.305 12.750 132.459 1.00 37.09 73 ARG I N 1
ATOM 13088 C CA . ARG I 1 73 ? -13.245 14.207 132.413 1.00 40.12 73 ARG I CA 1
ATOM 13089 C C . ARG I 1 73 ? -14.614 14.824 132.671 1.00 38.05 73 ARG I C 1
ATOM 13090 O O . ARG I 1 73 ? -14.718 15.877 133.313 1.00 42.15 73 ARG I O 1
ATOM 13111 N N . ARG I 1 74 ? -15.676 14.185 132.179 1.00 38.81 74 ARG I N 1
ATOM 13112 C CA . ARG I 1 74 ? -17.022 14.735 132.285 1.00 42.41 74 ARG I CA 1
ATOM 13113 C C . ARG I 1 74 ? -17.607 14.618 133.688 1.00 44.46 74 ARG I C 1
ATOM 13114 O O . ARG I 1 74 ? -18.657 15.213 133.954 1.00 43.04 74 ARG I O 1
ATOM 13135 N N . ARG I 1 75 ? -16.959 13.874 134.583 1.00 42.73 75 ARG I N 1
ATOM 13136 C CA . ARG I 1 75 ? -17.390 13.765 135.968 1.00 44.20 75 ARG I CA 1
ATOM 13137 C C . ARG I 1 75 ? -16.330 14.223 136.957 1.00 43.87 75 ARG I C 1
ATOM 13138 O O . ARG I 1 75 ?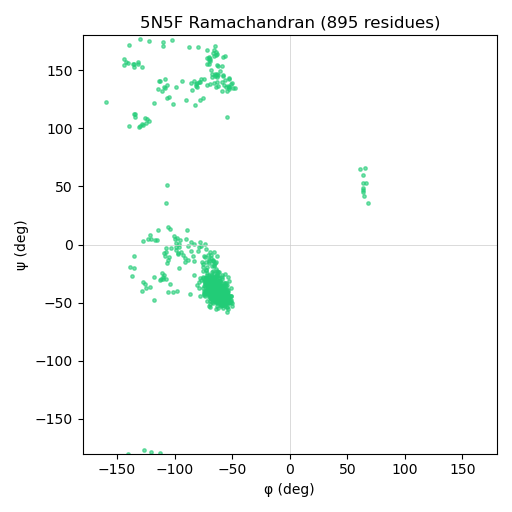 -16.542 14.099 138.170 1.00 49.98 75 ARG I O 1
ATOM 13159 N N . SER I 1 76 ? -15.201 14.744 136.485 1.00 42.81 76 SER I N 1
ATOM 13160 C CA . SER I 1 76 ? -14.110 15.165 137.362 1.00 39.92 76 SER I CA 1
ATOM 13161 C C . SER I 1 76 ? -13.661 16.573 136.999 1.00 38.90 76 SER I C 1
ATOM 13162 O O . SER I 1 76 ? -12.934 16.760 136.006 1.00 37.79 76 SER I O 1
ATOM 13170 N N . PRO I 1 77 ? -14.064 17.585 137.769 1.00 42.72 77 PRO I N 1
ATOM 13171 C CA . PRO I 1 77 ? -13.526 18.935 137.536 1.00 40.64 77 PRO I CA 1
ATOM 13172 C C . PRO I 1 77 ? -12.011 18.998 137.569 1.00 40.69 77 PRO I C 1
ATOM 13173 O O . PRO I 1 77 ? -11.424 19.804 136.837 1.00 35.02 77 PRO I O 1
ATOM 13184 N N . VAL I 1 78 ? -11.358 18.178 138.397 1.00 38.40 78 VAL I N 1
ATOM 13185 C CA . VAL I 1 78 ? -9.902 18.240 138.510 1.00 35.66 78 VAL I CA 1
ATOM 13186 C C . VAL I 1 78 ? -9.242 17.737 137.233 1.00 34.17 78 VAL I C 1
ATOM 13187 O O . VAL I 1 78 ? -8.284 18.341 136.736 1.00 36.23 78 VAL I O 1
ATOM 13200 N N . PHE I 1 79 ? -9.719 16.611 136.696 1.00 33.69 79 PHE I N 1
ATOM 13201 C CA . PHE I 1 79 ? -9.219 16.146 135.406 1.00 35.79 79 PHE I CA 1
ATOM 13202 C C . PHE I 1 79 ? -9.448 17.205 134.335 1.00 35.98 79 PHE I C 1
ATOM 13203 O O . PHE I 1 79 ? -8.551 17.513 133.541 1.00 33.11 79 PHE I O 1
ATOM 13220 N N . ASP I 1 80 ? -10.647 17.788 134.315 1.00 36.79 80 ASP I N 1
ATOM 13221 C CA . ASP I 1 80 ? -10.962 18.834 133.346 1.00 36.75 80 ASP I CA 1
ATOM 13222 C C . ASP I 1 80 ? -9.979 19.994 133.449 1.00 41.04 80 ASP I C 1
ATOM 13223 O O . ASP I 1 80 ? -9.437 20.459 132.438 1.00 36.26 80 ASP I O 1
ATOM 13232 N N . ALA I 1 81 ? -9.730 20.468 134.672 1.00 40.17 81 ALA I N 1
ATOM 13233 C CA . ALA I 1 81 ? -8.837 21.606 134.868 1.00 37.72 81 ALA I CA 1
ATOM 13234 C C . ALA I 1 81 ? -7.434 21.303 134.358 1.00 40.39 81 ALA I C 1
ATOM 13235 O O . ALA I 1 81 ? -6.840 22.103 133.626 1.00 39.87 81 ALA I O 1
ATOM 13242 N N . HIS I 1 82 ? -6.885 20.146 134.740 1.00 35.41 82 HIS I N 1
ATOM 13243 C CA . HIS I 1 82 ? -5.512 19.818 134.367 1.00 33.54 82 HIS I CA 1
ATOM 13244 C C . HIS I 1 82 ? -5.399 19.446 132.890 1.00 38.05 82 HIS I C 1
ATOM 13245 O O . HIS I 1 82 ? -4.346 19.662 132.279 1.00 34.34 82 HIS I O 1
ATOM 13259 N N . MET I 1 83 ? -6.461 18.894 132.297 1.00 35.88 83 MET I N 1
ATOM 13260 C CA . MET I 1 83 ? -6.419 18.575 130.870 1.00 41.97 83 MET I CA 1
ATOM 13261 C C . MET I 1 83 ? -6.390 19.842 130.022 1.00 39.14 83 MET I C 1
ATOM 13262 O O . MET I 1 83 ? -5.688 19.899 129.006 1.00 35.26 83 MET I O 1
ATOM 13276 N N . ARG I 1 84 ? -7.136 20.872 130.427 1.00 43.75 84 ARG I N 1
ATOM 13277 C CA . ARG I 1 84 ? -7.118 22.132 129.691 1.00 46.53 84 ARG I CA 1
ATOM 13278 C C . ARG I 1 84 ? -5.762 22.823 129.762 1.00 44.05 84 ARG I C 1
ATOM 13279 O O . ARG I 1 84 ? -5.434 23.608 128.866 1.00 45.82 84 ARG I O 1
ATOM 13300 N N . THR I 1 85 ? -4.967 22.549 130.797 1.00 42.84 85 THR I N 1
ATOM 13301 C CA . THR I 1 85 ? -3.674 23.210 130.934 1.00 39.44 85 THR I CA 1
ATOM 13302 C C . THR I 1 85 ? -2.619 22.588 130.026 1.00 36.84 85 THR I C 1
ATOM 13303 O O . THR I 1 85 ? -1.777 23.302 129.472 1.00 37.26 85 THR I O 1
ATOM 13314 N N . TYR I 1 86 ? -2.641 21.266 129.862 1.00 38.89 86 TYR I N 1
ATOM 13315 C CA . TYR I 1 86 ? -1.509 20.557 129.279 1.00 39.13 86 TYR I CA 1
ATOM 13316 C C . TYR I 1 86 ? -1.780 19.935 127.918 1.00 35.56 86 TYR I C 1
ATOM 13317 O O . TYR I 1 86 ? -0.850 19.828 127.117 1.00 36.81 86 TYR I O 1
ATOM 13335 N N . LEU I 1 87 ? -3.010 19.525 127.627 1.00 37.34 87 LEU I N 1
ATOM 13336 C CA . LEU I 1 87 ? -3.274 18.782 126.403 1.00 39.05 87 LEU I CA 1
ATOM 13337 C C . LEU I 1 87 ? -3.407 19.726 125.215 1.00 42.63 87 LEU I C 1
ATOM 13338 O O . LEU I 1 87 ? -4.044 20.780 125.304 1.00 34.84 87 LEU I O 1
ATOM 13354 N N . PHE I 1 88 ? -2.785 19.337 124.098 1.00 38.77 88 PHE I N 1
ATOM 13355 C CA . PHE I 1 88 ? -2.826 20.101 122.849 1.00 44.31 88 PHE I CA 1
ATOM 13356 C C . PHE I 1 88 ? -2.108 21.443 122.999 1.00 44.22 88 PHE I C 1
ATOM 13357 O O . PHE I 1 88 ? -2.657 22.501 122.690 1.00 44.26 88 PHE I O 1
ATOM 13374 N N . THR I 1 89 ? -0.867 21.388 123.474 1.00 43.87 89 THR I N 1
ATOM 13375 C CA . THR I 1 89 ? -0.029 22.565 123.638 1.00 40.85 89 THR I CA 1
ATOM 13376 C C . THR I 1 89 ? 1.255 22.385 122.840 1.00 40.35 89 THR I C 1
ATOM 13377 O O . THR I 1 89 ? 1.514 21.326 122.265 1.00 42.46 89 THR I O 1
ATOM 13388 N N . GLU I 1 90 ? 2.067 23.441 122.817 1.00 43.42 90 GLU I N 1
ATOM 13389 C CA . GLU I 1 90 ? 3.274 23.453 122.000 1.00 47.37 90 GLU I CA 1
ATOM 13390 C C . GLU I 1 90 ? 4.508 23.782 122.832 1.00 48.64 90 GLU I C 1
ATOM 13391 O O . GLU I 1 90 ? 5.597 23.266 122.560 1.00 50.79 90 GLU I O 1
ATOM 13403 N N . ARG I 1 91 ? 4.353 24.629 123.847 1.00 47.71 91 ARG I N 1
ATOM 13404 C CA . ARG I 1 91 ? 5.484 25.028 124.669 1.00 56.63 91 ARG I CA 1
ATOM 13405 C C . ARG I 1 91 ? 6.027 23.832 125.451 1.00 53.41 91 ARG I C 1
ATOM 13406 O O . ARG I 1 91 ? 5.349 22.813 125.598 1.00 44.51 91 ARG I O 1
ATOM 13427 N N . PRO I 1 92 ? 7.255 23.930 125.960 1.00 53.34 92 PRO I N 1
ATOM 13428 C CA . PRO I 1 92 ? 7.768 22.869 126.836 1.00 57.02 92 PRO I CA 1
ATOM 13429 C C . PRO I 1 92 ? 6.800 22.596 127.979 1.00 50.20 92 PRO I C 1
ATOM 13430 O O . PRO I 1 92 ? 6.276 23.517 128.609 1.00 50.69 92 PRO I O 1
ATOM 13441 N N . ILE I 1 93 ? 6.566 21.308 128.240 1.00 47.12 93 ILE I N 1
ATOM 13442 C CA . ILE I 1 93 ? 5.498 20.900 129.151 1.00 48.18 93 ILE I CA 1
ATOM 13443 C C . ILE I 1 93 ? 5.637 21.589 130.504 1.00 48.01 93 ILE I C 1
ATOM 13444 O O . ILE I 1 93 ? 4.649 22.061 131.080 1.00 48.33 93 ILE I O 1
ATOM 13460 N N . LEU I 1 94 ? 6.859 21.660 131.035 1.00 47.28 94 LEU I N 1
ATOM 13461 C CA . LEU I 1 94 ? 7.055 22.233 132.363 1.00 56.14 94 LEU I CA 1
ATOM 13462 C C . LEU I 1 94 ? 6.822 23.739 132.409 1.00 56.25 94 LEU I C 1
ATOM 13463 O O . LEU I 1 94 ? 6.833 24.311 133.505 1.00 51.67 94 LEU I O 1
ATOM 13479 N N . GLU I 1 95 ? 6.607 24.394 131.268 1.00 57.27 95 GLU I N 1
ATOM 13480 C CA . GLU I 1 95 ? 6.376 25.832 131.252 1.00 59.04 95 GLU I CA 1
ATOM 13481 C C . GLU I 1 95 ? 4.905 26.206 131.364 1.00 60.52 95 GLU I C 1
ATOM 13482 O O . GLU I 1 95 ? 4.599 27.385 131.578 1.00 58.40 95 GLU I O 1
ATOM 13494 N N . LEU I 1 96 ? 3.994 25.246 131.232 1.00 54.06 96 LEU I N 1
ATOM 13495 C CA . LEU I 1 96 ? 2.566 25.523 131.345 1.00 55.70 96 LEU I CA 1
ATOM 13496 C C . LEU I 1 96 ? 2.147 25.590 132.810 1.00 49.49 96 LEU I C 1
ATOM 13497 O O . LEU I 1 96 ? 2.759 24.956 133.672 1.00 49.26 96 LEU I O 1
ATOM 13513 N N . GLN J 1 6 ? 15.263 -6.038 141.693 1.00 57.58 6 GLN J N 1
ATOM 13514 C CA . GLN J 1 6 ? 13.940 -5.541 141.339 1.00 47.54 6 GLN J CA 1
ATOM 13515 C C . GLN J 1 6 ? 14.029 -4.188 140.633 1.00 48.17 6 GLN J C 1
ATOM 13516 O O . GLN J 1 6 ? 13.063 -3.425 140.611 1.00 49.64 6 GLN J O 1
ATOM 13529 N N . LEU J 1 7 ? 15.194 -3.898 140.059 1.00 45.63 7 LEU J N 1
ATOM 13530 C CA . LEU J 1 7 ? 15.348 -2.710 139.232 1.00 46.42 7 LEU J CA 1
ATOM 13531 C C . LEU J 1 7 ? 14.371 -2.752 138.063 1.00 43.52 7 LEU J C 1
ATOM 13532 O O . LEU J 1 7 ? 14.146 -3.804 137.460 1.00 49.04 7 LEU J O 1
ATOM 13548 N N . HIS J 1 8 ? 13.785 -1.600 137.746 1.00 42.83 8 HIS J N 1
ATOM 13549 C CA . HIS J 1 8 ? 12.884 -1.482 136.607 1.00 46.62 8 HIS J CA 1
ATOM 13550 C C . HIS J 1 8 ? 13.614 -1.216 135.297 1.00 43.84 8 HIS J C 1
ATOM 13551 O O . HIS J 1 8 ? 12.971 -1.191 134.243 1.00 48.20 8 HIS J O 1
ATOM 13565 N N . GLU J 1 9 ? 14.923 -1.015 135.339 1.00 42.40 9 GLU J N 1
ATOM 13566 C CA . GLU J 1 9 ? 15.747 -0.816 134.159 1.00 47.53 9 GLU J CA 1
ATOM 13567 C C . GLU J 1 9 ? 17.009 -1.646 134.324 1.00 52.74 9 GLU J C 1
ATOM 13568 O O . GLU J 1 9 ? 17.412 -1.954 135.451 1.00 50.30 9 GLU J O 1
ATOM 13580 N N . PRO J 1 10 ? 17.658 -2.024 133.223 1.00 53.54 10 PRO J N 1
ATOM 13581 C CA . PRO J 1 10 ? 18.910 -2.779 133.344 1.00 53.51 10 PRO J CA 1
ATOM 13582 C C . PRO J 1 10 ? 20.002 -1.932 133.978 1.00 55.82 10 PRO J C 1
ATOM 13583 O O . PRO J 1 10 ? 20.151 -0.746 133.674 1.00 52.97 10 PRO J O 1
ATOM 13594 N N . ALA J 1 11 ? 20.776 -2.565 134.864 1.00 58.58 11 ALA J N 1
ATOM 13595 C CA . ALA J 1 11 ? 21.748 -1.835 135.673 1.00 53.29 11 ALA J CA 1
ATOM 13596 C C . ALA J 1 11 ? 22.722 -1.036 134.816 1.00 53.16 11 ALA J C 1
ATOM 13597 O O . ALA J 1 11 ? 23.278 -0.035 135.283 1.00 49.59 11 ALA J O 1
ATOM 13604 N N . GLU J 1 12 ? 22.941 -1.453 133.567 1.00 58.47 12 GLU J N 1
ATOM 13605 C CA . GLU J 1 12 ? 23.906 -0.763 132.717 1.00 53.45 12 GLU J CA 1
ATOM 13606 C C . GLU J 1 12 ? 23.462 0.657 132.397 1.00 51.75 12 GLU J C 1
ATOM 13607 O O . GLU J 1 12 ? 24.307 1.531 132.172 1.00 55.72 12 GLU J O 1
ATOM 13619 N N . LEU J 1 13 ? 22.155 0.908 132.365 1.00 51.08 13 LEU J N 1
ATOM 13620 C CA . LEU J 1 13 ? 21.618 2.220 132.028 1.00 49.57 13 LEU J CA 1
ATOM 13621 C C . LEU J 1 13 ? 21.435 3.123 133.244 1.00 50.25 13 LEU J C 1
ATOM 13622 O O . LEU J 1 13 ? 20.907 4.232 133.097 1.00 45.30 13 LEU J O 1
ATOM 13638 N N . LEU J 1 14 ? 21.856 2.687 134.428 1.00 45.05 14 LEU J N 1
ATOM 13639 C CA . LEU J 1 14 ? 21.643 3.430 135.663 1.00 44.68 14 LEU J CA 1
ATOM 13640 C C . LEU J 1 14 ? 22.973 3.910 136.230 1.00 45.79 14 LEU J C 1
ATOM 13641 O O . LEU J 1 14 ? 23.974 3.188 136.189 1.00 47.74 14 LEU J O 1
ATOM 13657 N N . SER J 1 15 ? 22.975 5.130 136.761 1.00 45.33 15 SER J N 1
ATOM 13658 C CA . SER J 1 15 ? 24.160 5.663 137.412 1.00 47.94 15 SER J CA 1
ATOM 13659 C C . SER J 1 15 ? 24.388 4.968 138.754 1.00 48.17 15 SER J C 1
ATOM 13660 O O . SER J 1 15 ? 23.523 4.262 139.281 1.00 45.60 15 SER J O 1
ATOM 13668 N N . GLU J 1 16 ? 25.580 5.181 139.312 1.00 50.03 16 GLU J N 1
ATOM 13669 C CA . GLU J 1 16 ? 25.889 4.616 140.621 1.00 42.77 16 GLU J CA 1
ATOM 13670 C C . GLU J 1 16 ? 25.023 5.238 141.708 1.00 42.27 16 GLU J C 1
ATOM 13671 O O . GLU J 1 16 ? 24.539 4.535 142.603 1.00 44.33 16 GLU J O 1
ATOM 13683 N N . GLU J 1 17 ? 24.815 6.555 141.650 1.00 46.73 17 GLU J N 1
ATOM 13684 C CA . GLU J 1 17 ? 24.003 7.214 142.668 1.00 50.19 17 GLU J CA 1
ATOM 13685 C C . GLU J 1 17 ? 22.585 6.663 142.675 1.00 44.49 17 GLU J C 1
ATOM 13686 O O . GLU J 1 17 ? 22.003 6.433 143.742 1.00 37.89 17 GLU J O 1
ATOM 13698 N N . THR J 1 18 ? 22.015 6.438 141.491 1.00 42.53 18 THR J N 1
ATOM 13699 C CA . THR J 1 18 ? 20.657 5.914 141.405 1.00 42.93 18 THR J CA 1
ATOM 13700 C C . THR J 1 18 ? 20.563 4.534 142.042 1.00 35.34 18 THR J C 1
ATOM 13701 O O . THR J 1 18 ? 19.651 4.261 142.831 1.00 36.52 18 THR J O 1
ATOM 13712 N N . LYS J 1 19 ? 21.504 3.650 141.717 1.00 32.83 19 LYS J N 1
ATOM 13713 C CA . LYS J 1 19 ? 21.429 2.284 142.223 1.00 37.65 19 LYS J CA 1
ATOM 13714 C C . LYS J 1 19 ? 21.605 2.237 143.738 1.00 39.57 19 LYS J C 1
ATOM 13715 O O . LYS J 1 19 ? 20.961 1.426 144.415 1.00 35.17 19 LYS J O 1
ATOM 13734 N N . ASN J 1 20 ? 22.455 3.104 144.296 1.00 36.36 20 ASN J N 1
ATOM 13735 C CA . ASN J 1 20 ? 22.591 3.158 145.750 1.00 38.24 20 ASN J CA 1
ATOM 13736 C C . ASN J 1 20 ? 21.360 3.785 146.390 1.00 36.16 20 ASN J C 1
ATOM 13737 O O . ASN J 1 20 ? 20.952 3.384 147.487 1.00 37.58 20 ASN J O 1
ATOM 13748 N N . MET J 1 21 ? 20.754 4.771 145.724 1.00 35.51 21 MET J N 1
ATOM 13749 C CA . MET J 1 21 ? 19.504 5.332 146.225 1.00 37.04 21 MET J CA 1
ATOM 13750 C C . MET J 1 21 ? 18.394 4.292 146.195 1.00 34.75 21 MET J C 1
ATOM 13751 O O . MET J 1 21 ? 17.594 4.194 147.135 1.00 32.95 21 MET J O 1
ATOM 13765 N N . HIS J 1 22 ? 18.333 3.504 145.120 1.00 32.94 22 HIS J N 1
ATOM 13766 C CA . HIS J 1 22 ? 17.417 2.371 145.068 1.00 30.66 22 HIS J CA 1
ATOM 13767 C C . HIS J 1 22 ? 17.603 1.454 146.276 1.00 33.56 22 HIS J C 1
ATOM 13768 O O . HIS J 1 22 ? 16.630 1.070 146.933 1.00 34.51 22 HIS J O 1
ATOM 13782 N N . ARG J 1 23 ? 18.853 1.095 146.585 1.00 30.71 23 ARG J N 1
ATOM 13783 C CA . ARG J 1 23 ? 19.112 0.188 147.701 1.00 34.07 23 ARG J CA 1
ATOM 13784 C C . ARG J 1 23 ? 18.632 0.777 149.026 1.00 33.13 23 ARG J C 1
ATOM 13785 O O . ARG J 1 23 ? 18.093 0.057 149.875 1.00 34.76 23 ARG J O 1
ATOM 13806 N N . ALA J 1 24 ? 18.819 2.083 149.222 1.00 29.32 24 ALA J N 1
ATOM 13807 C CA . ALA J 1 24 ? 18.361 2.721 150.453 1.00 35.52 24 ALA J CA 1
ATOM 13808 C C . ALA J 1 24 ? 16.847 2.896 150.461 1.00 34.68 24 ALA J C 1
ATOM 13809 O O . ALA J 1 24 ? 16.208 2.770 151.513 1.00 33.10 24 ALA J O 1
ATOM 13816 N N . LEU J 1 25 ? 16.252 3.186 149.303 1.00 31.77 25 LEU J N 1
ATOM 13817 C CA . LEU J 1 25 ? 14.813 3.428 149.260 1.00 32.39 25 LEU J CA 1
ATOM 13818 C C . LEU J 1 25 ? 14.023 2.146 149.498 1.00 28.41 25 LEU J C 1
ATOM 13819 O O . LEU J 1 25 ? 13.031 2.157 150.235 1.00 30.08 25 LEU J O 1
ATOM 13835 N N . VAL J 1 26 ? 14.444 1.028 148.900 1.00 27.38 26 VAL J N 1
ATOM 13836 C CA . VAL J 1 26 ? 13.735 -0.224 149.153 1.00 29.39 26 VAL J CA 1
ATOM 13837 C C . VAL J 1 26 ? 13.947 -0.678 150.593 1.00 33.85 26 VAL J C 1
ATOM 13838 O O . VAL J 1 26 ? 13.045 -1.266 151.200 1.00 32.04 26 VAL J O 1
ATOM 13851 N N . THR J 1 27 ? 15.127 -0.418 151.164 1.00 31.56 27 THR J N 1
ATOM 13852 C CA . THR J 1 27 ? 15.341 -0.702 152.580 1.00 34.70 27 THR J CA 1
ATOM 13853 C C . THR J 1 27 ? 14.372 0.098 153.442 1.00 32.16 27 THR J C 1
ATOM 13854 O O . THR J 1 27 ? 13.740 -0.445 154.356 1.00 31.94 27 THR J O 1
ATOM 13865 N N . LEU J 1 28 ? 14.249 1.399 153.166 1.00 30.57 28 LEU J N 1
ATOM 13866 C CA . LEU J 1 28 ? 13.297 2.231 153.895 1.00 28.58 28 LEU J CA 1
ATOM 13867 C C . LEU J 1 28 ? 11.874 1.715 153.722 1.00 31.97 28 LEU J C 1
ATOM 13868 O O . LEU J 1 28 ? 11.103 1.656 154.688 1.00 29.14 28 LEU J O 1
ATOM 13884 N N . ILE J 1 29 ? 11.511 1.335 152.496 1.00 28.74 29 ILE J N 1
ATOM 13885 C CA . ILE J 1 29 ? 10.167 0.830 152.229 1.00 32.68 29 ILE J CA 1
ATOM 13886 C C . ILE J 1 29 ? 9.895 -0.434 153.033 1.00 27.59 29 ILE J C 1
ATOM 13887 O O . ILE J 1 29 ? 8.825 -0.585 153.631 1.00 29.37 29 ILE J O 1
ATOM 13903 N N . GLU J 1 30 ? 10.852 -1.364 153.057 1.00 33.30 30 GLU J N 1
ATOM 13904 C CA . GLU J 1 30 ? 10.658 -2.604 153.801 1.00 32.42 30 GLU J CA 1
ATOM 13905 C C . GLU J 1 30 ? 10.521 -2.342 155.292 1.00 33.12 30 GLU J C 1
ATOM 13906 O O . GLU J 1 30 ? 9.806 -3.067 155.994 1.00 32.08 30 GLU J O 1
ATOM 13918 N N . GLU J 1 31 ? 11.192 -1.309 155.793 1.00 31.43 31 GLU J N 1
ATOM 13919 C CA . GLU J 1 31 ? 11.104 -0.996 157.212 1.00 32.13 31 GLU J CA 1
ATOM 13920 C C . GLU J 1 31 ? 9.760 -0.361 157.551 1.00 26.39 31 GLU J C 1
ATOM 13921 O O . GLU J 1 31 ? 9.134 -0.723 158.553 1.00 29.38 31 GLU J O 1
ATOM 13933 N N . LEU J 1 32 ? 9.286 0.569 156.719 1.00 27.89 32 LEU J N 1
ATOM 13934 C CA . LEU J 1 32 ? 7.953 1.124 156.931 1.00 28.89 32 LEU J CA 1
ATOM 13935 C C . LEU J 1 32 ? 6.877 0.054 156.795 1.00 29.74 32 LEU J C 1
ATOM 13936 O O . LEU J 1 32 ? 5.854 0.109 157.487 1.00 29.54 32 LEU J O 1
ATOM 13952 N N . GLU J 1 33 ? 7.089 -0.932 155.923 1.00 29.04 33 GLU J N 1
ATOM 13953 C CA . GLU J 1 33 ? 6.126 -2.021 155.801 1.00 33.02 33 GLU J CA 1
ATOM 13954 C C . GLU J 1 33 ? 6.057 -2.845 157.080 1.00 33.56 33 GLU J C 1
ATOM 13955 O O . GLU J 1 33 ? 4.967 -3.250 157.505 1.00 29.13 33 GLU J O 1
ATOM 13967 N N . ALA J 1 34 ? 7.208 -3.106 157.706 1.00 30.51 34 ALA J N 1
ATOM 13968 C CA . ALA J 1 34 ? 7.209 -3.849 158.961 1.00 31.28 34 ALA J CA 1
ATOM 13969 C C . ALA J 1 34 ? 6.571 -3.047 160.087 1.00 32.37 34 ALA J C 1
ATOM 13970 O O . ALA J 1 34 ? 5.922 -3.626 160.965 1.00 32.60 34 ALA J O 1
ATOM 13977 N N . VAL J 1 35 ? 6.745 -1.722 160.081 1.00 29.22 35 VAL J N 1
ATOM 13978 C CA . VAL J 1 35 ? 6.093 -0.877 161.078 1.00 30.96 35 VAL J CA 1
ATOM 13979 C C . VAL J 1 35 ? 4.582 -1.049 161.004 1.00 30.36 35 VAL J C 1
ATOM 13980 O O . VAL J 1 35 ? 3.903 -1.201 162.025 1.00 29.66 35 VAL J O 1
ATOM 13993 N N . ASP J 1 36 ? 4.030 -1.013 159.791 1.00 32.38 36 ASP J N 1
ATOM 13994 C CA . ASP J 1 36 ? 2.593 -1.201 159.631 1.00 31.67 36 ASP J CA 1
ATOM 13995 C C . ASP J 1 36 ? 2.176 -2.594 160.089 1.00 33.34 36 ASP J C 1
ATOM 13996 O O . ASP J 1 36 ? 1.264 -2.745 160.912 1.00 29.91 36 ASP J O 1
ATOM 14005 N N . TRP J 1 37 ? 2.865 -3.626 159.594 1.00 31.57 37 TRP J N 1
ATOM 14006 C CA . TRP J 1 37 ? 2.442 -5.000 159.846 1.00 32.74 37 TRP J CA 1
ATOM 14007 C C . TRP J 1 37 ? 2.556 -5.363 161.321 1.00 34.51 37 TRP J C 1
ATOM 14008 O O . TRP J 1 37 ? 1.672 -6.034 161.868 1.00 28.53 37 TRP J O 1
ATOM 14029 N N . TYR J 1 38 ? 3.637 -4.939 161.982 1.00 32.16 38 TYR J N 1
ATOM 14030 C CA . TYR J 1 38 ? 3.807 -5.272 163.393 1.00 31.52 38 TYR J CA 1
ATOM 14031 C C . TYR J 1 38 ? 2.735 -4.610 164.250 1.00 31.71 38 TYR J C 1
ATOM 14032 O O . TYR J 1 38 ? 2.220 -5.227 165.191 1.00 31.87 38 TYR J O 1
ATOM 14050 N N . GLN J 1 39 ? 2.385 -3.355 163.947 1.00 30.34 39 GLN J N 1
ATOM 14051 C CA . GLN J 1 39 ? 1.348 -2.676 164.721 1.00 33.80 39 GLN J CA 1
ATOM 14052 C C . GLN J 1 39 ? 0.001 -3.363 164.547 1.00 32.70 39 GLN J C 1
ATOM 14053 O O . GLN J 1 39 ? -0.783 -3.467 165.499 1.00 32.78 39 GLN J O 1
ATOM 14067 N N . GLN J 1 40 ? -0.293 -3.829 163.333 1.00 35.41 40 GLN J N 1
ATOM 14068 C CA . GLN J 1 40 ? -1.533 -4.559 163.108 1.00 28.64 40 GLN J CA 1
ATOM 14069 C C . GLN J 1 40 ? -1.563 -5.846 163.919 1.00 32.13 40 GLN J C 1
ATOM 14070 O O . GLN J 1 40 ? -2.582 -6.178 164.535 1.00 31.57 40 GLN J O 1
ATOM 14084 N N . ARG J 1 41 ? -0.449 -6.583 163.936 1.00 32.13 41 ARG J N 1
ATOM 14085 C CA . ARG J 1 41 ? -0.425 -7.861 164.636 1.00 34.67 41 ARG J CA 1
ATOM 14086 C C . ARG J 1 41 ? -0.486 -7.678 166.146 1.00 32.12 41 ARG J C 1
ATOM 14087 O O . ARG J 1 41 ? -1.085 -8.504 166.843 1.00 31.22 41 ARG J O 1
ATOM 14108 N N . ALA J 1 42 ? 0.103 -6.601 166.671 1.00 29.66 42 ALA J N 1
ATOM 14109 C CA . ALA J 1 42 ? 0.011 -6.352 168.104 1.00 36.33 42 ALA J CA 1
ATOM 14110 C C . ALA J 1 42 ? -1.418 -6.006 168.504 1.00 35.85 42 ALA J C 1
ATOM 14111 O O . ALA J 1 42 ? -1.887 -6.418 169.572 1.00 37.08 42 ALA J O 1
ATOM 14118 N N . ASP J 1 43 ? -2.130 -5.258 167.657 1.00 31.54 43 ASP J N 1
ATOM 14119 C CA . ASP J 1 43 ? -3.531 -4.955 167.936 1.00 36.06 43 ASP J CA 1
ATOM 14120 C C . ASP J 1 43 ? -4.364 -6.228 168.028 1.00 38.37 43 ASP J C 1
ATOM 14121 O O . ASP J 1 43 ? -5.215 -6.357 168.916 1.00 38.52 43 ASP J O 1
ATOM 14130 N N . ALA J 1 44 ? -4.137 -7.178 167.118 1.00 35.33 44 ALA J N 1
ATOM 14131 C CA . ALA J 1 44 ? -4.939 -8.391 167.046 1.00 38.09 44 ALA J CA 1
ATOM 14132 C C . ALA J 1 44 ? -4.421 -9.515 167.932 1.00 42.46 44 ALA J C 1
ATOM 14133 O O . ALA J 1 44 ? -5.143 -10.495 168.142 1.00 44.32 44 ALA J O 1
ATOM 14140 N N . CYS J 1 45 ? -3.199 -9.406 168.449 1.00 37.20 45 CYS J N 1
ATOM 14141 C CA . CYS J 1 45 ? -2.609 -10.476 169.242 1.00 40.20 45 CYS J CA 1
ATOM 14142 C C . CYS J 1 45 ?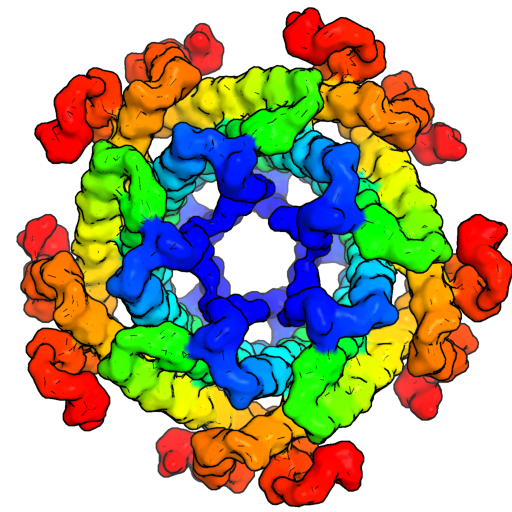 -3.050 -10.368 170.698 1.00 42.32 45 CYS J C 1
ATOM 14143 O O . CYS J 1 45 ? -2.997 -9.288 171.295 1.00 45.65 45 CYS J O 1
ATOM 14151 N N . SER J 1 46 ? -3.470 -11.495 171.270 1.00 43.76 46 SER J N 1
ATOM 14152 C CA . SER J 1 46 ? -3.958 -11.545 172.641 1.00 45.20 46 SER J CA 1
ATOM 14153 C C . SER J 1 46 ? -2.946 -12.127 173.625 1.00 47.04 46 SER J C 1
ATOM 14154 O O . SER J 1 46 ? -3.233 -12.177 174.824 1.00 46.43 46 SER J O 1
ATOM 14162 N N . GLU J 1 47 ? -1.782 -12.573 173.155 1.00 47.17 47 GLU J N 1
ATOM 14163 C CA A GLU J 1 47 ? -0.753 -13.097 174.046 0.55 53.39 47 GLU J CA 1
ATOM 14164 C CA B GLU J 1 47 ? -0.748 -13.097 174.041 0.45 55.78 47 GLU J CA 1
ATOM 14165 C C . GLU J 1 47 ? 0.128 -11.957 174.536 1.00 44.57 47 GLU J C 1
ATOM 14166 O O . GLU J 1 47 ? 0.780 -11.293 173.719 1.00 36.36 47 GLU J O 1
ATOM 14188 N N . PRO J 1 48 ? 0.190 -11.694 175.853 1.00 38.83 48 PRO J N 1
ATOM 14189 C CA . PRO J 1 48 ? 0.979 -10.542 176.335 1.00 43.84 48 PRO J CA 1
ATOM 14190 C C . PRO J 1 48 ? 2.448 -10.578 175.944 1.00 42.04 48 PRO J C 1
ATOM 14191 O O . PRO J 1 48 ? 3.020 -9.529 175.621 1.00 35.56 48 PRO J O 1
ATOM 14202 N N . GLY J 1 49 ? 3.086 -11.749 175.995 1.00 38.07 49 GLY J N 1
ATOM 14203 C CA . GLY J 1 49 ? 4.497 -11.827 175.646 1.00 37.04 49 GLY J CA 1
ATOM 14204 C C . GLY J 1 49 ? 4.756 -11.457 174.197 1.00 37.27 49 GLY J C 1
ATOM 14205 O O . GLY J 1 49 ? 5.681 -10.700 173.890 1.00 31.37 49 GLY J O 1
ATOM 14209 N N . LEU J 1 50 ? 3.941 -11.986 173.282 1.00 32.85 50 LEU J N 1
ATOM 14210 C CA . LEU J 1 50 ? 4.129 -11.681 171.869 1.00 37.24 50 LEU J CA 1
ATOM 14211 C C . LEU J 1 50 ? 3.816 -10.221 171.570 1.00 34.18 50 LEU J C 1
ATOM 14212 O O . LEU J 1 50 ? 4.441 -9.623 170.687 1.00 31.04 50 LEU J O 1
ATOM 14228 N N . HIS J 1 51 ? 2.858 -9.633 172.291 1.00 38.28 51 HIS J N 1
ATOM 14229 C CA . HIS J 1 51 ? 2.517 -8.233 172.065 1.00 39.39 51 HIS J CA 1
ATOM 14230 C C . HIS J 1 51 ? 3.706 -7.334 172.375 1.00 36.40 51 HIS J C 1
ATOM 14231 O O . HIS J 1 51 ? 4.043 -6.438 171.593 1.00 36.03 51 HIS J O 1
ATOM 14245 N N . ASP J 1 52 ? 4.372 -7.576 173.506 1.00 32.72 52 ASP J N 1
ATOM 14246 C CA . ASP J 1 52 ? 5.480 -6.715 173.905 1.00 39.49 52 ASP J CA 1
ATOM 14247 C C . ASP J 1 52 ? 6.635 -6.811 172.919 1.00 33.90 52 ASP J C 1
ATOM 14248 O O . ASP J 1 52 ? 7.318 -5.814 172.655 1.00 32.73 52 ASP J O 1
ATOM 14257 N N . VAL J 1 53 ? 6.872 -8.001 172.363 1.00 34.00 53 VAL J N 1
ATOM 14258 C CA . VAL J 1 53 ? 7.957 -8.157 171.401 1.00 31.92 53 VAL J CA 1
ATOM 14259 C C . VAL J 1 53 ? 7.621 -7.442 170.097 1.00 32.33 53 VAL J C 1
ATOM 14260 O O . VAL J 1 53 ? 8.475 -6.773 169.506 1.00 31.56 53 VAL J O 1
ATOM 14273 N N . LEU J 1 54 ? 6.377 -7.580 169.626 1.00 30.32 54 LEU J N 1
ATOM 14274 C CA . LEU J 1 54 ? 5.955 -6.912 168.396 1.00 28.49 54 LEU J CA 1
ATOM 14275 C C . LEU J 1 54 ? 6.117 -5.398 168.499 1.00 28.54 54 LEU J C 1
ATOM 14276 O O . LEU J 1 54 ? 6.604 -4.746 167.567 1.00 31.95 54 LEU J O 1
ATOM 14292 N N . ILE J 1 55 ? 5.694 -4.814 169.620 1.00 29.23 55 ILE J N 1
ATOM 14293 C CA . ILE J 1 55 ? 5.790 -3.366 169.782 1.00 28.94 55 ILE J CA 1
ATOM 14294 C C . ILE J 1 55 ? 7.249 -2.940 169.877 1.00 32.21 55 ILE J C 1
ATOM 14295 O O . ILE J 1 55 ? 7.677 -1.980 169.225 1.00 33.46 55 ILE J O 1
ATOM 14311 N N . HIS J 1 56 ? 8.039 -3.653 170.680 1.00 36.36 56 HIS J N 1
ATOM 14312 C CA . HIS J 1 56 ? 9.438 -3.278 170.852 1.00 33.42 56 HIS J CA 1
ATOM 14313 C C . HIS J 1 56 ? 10.177 -3.302 169.522 1.00 35.14 56 HIS J C 1
ATOM 14314 O O . HIS J 1 56 ? 10.936 -2.381 169.200 1.00 34.67 56 HIS J O 1
ATOM 14328 N N . ASN J 1 57 ? 9.970 -4.351 168.733 1.00 33.44 57 ASN J N 1
ATOM 14329 C CA . ASN J 1 57 ? 10.700 -4.460 167.481 1.00 34.06 57 ASN J CA 1
ATOM 14330 C C . ASN J 1 57 ? 10.112 -3.554 166.405 1.00 34.13 57 ASN J C 1
ATOM 14331 O O . ASN J 1 57 ? 10.848 -3.093 165.526 1.00 33.23 57 ASN J O 1
ATOM 14342 N N . LYS J 1 58 ? 8.808 -3.270 166.465 1.00 32.81 58 LYS J N 1
ATOM 14343 C CA . LYS J 1 58 ? 8.235 -2.223 165.622 1.00 35.55 58 LYS J CA 1
ATOM 14344 C C . LYS J 1 58 ? 8.982 -0.913 165.813 1.00 33.26 58 LYS J C 1
ATOM 14345 O O . LYS J 1 58 ? 9.346 -0.238 164.844 1.00 31.37 58 LYS J O 1
ATOM 14364 N N . ASN J 1 59 ? 9.189 -0.521 167.071 1.00 30.53 59 ASN J N 1
ATOM 14365 C CA . ASN J 1 59 ? 9.808 0.766 167.346 1.00 31.96 59 ASN J CA 1
ATOM 14366 C C . ASN J 1 59 ? 11.247 0.809 166.852 1.00 34.74 59 ASN J C 1
ATOM 14367 O O . ASN J 1 59 ? 11.729 1.873 166.453 1.00 31.08 59 ASN J O 1
ATOM 14378 N N . GLU J 1 60 ? 11.943 -0.329 166.851 1.00 33.22 60 GLU J N 1
ATOM 14379 C CA . GLU J 1 60 ? 13.278 -0.362 166.269 1.00 37.37 60 GLU J CA 1
ATOM 14380 C C . GLU J 1 60 ? 13.246 -0.352 164.744 1.00 32.18 60 GLU J C 1
ATOM 14381 O O . GLU J 1 60 ? 14.229 0.066 164.123 1.00 32.29 60 GLU J O 1
ATOM 14393 N N . GLU J 1 61 ? 12.139 -0.776 164.125 1.00 35.20 61 GLU J N 1
ATOM 14394 C CA . GLU J 1 61 ? 11.998 -0.597 162.682 1.00 33.62 61 GLU J CA 1
ATOM 14395 C C . GLU J 1 61 ? 11.814 0.873 162.330 1.00 32.39 61 GLU J C 1
ATOM 14396 O O . GLU J 1 61 ? 12.327 1.343 161.308 1.00 32.22 61 GLU J O 1
ATOM 14408 N N . VAL J 1 62 ? 11.074 1.613 163.157 1.00 31.67 62 VAL J N 1
ATOM 14409 C CA . VAL J 1 62 ? 10.993 3.058 162.977 1.00 31.00 62 VAL J CA 1
ATOM 14410 C C . VAL J 1 62 ? 12.388 3.666 163.026 1.00 31.75 62 VAL J C 1
ATOM 14411 O O . VAL J 1 62 ? 12.764 4.475 162.168 1.00 30.54 62 VAL J O 1
ATOM 14424 N N . GLU J 1 63 ? 13.183 3.272 164.026 1.00 34.42 63 GLU J N 1
ATOM 14425 C CA . GLU J 1 63 ? 14.536 3.803 164.157 1.00 34.77 63 GLU J CA 1
ATOM 14426 C C . GLU J 1 63 ? 15.365 3.498 162.915 1.00 30.28 63 GLU J C 1
ATOM 14427 O O . GLU J 1 63 ? 16.026 4.386 162.364 1.00 30.16 63 GLU J O 1
ATOM 14439 N N . HIS J 1 64 ? 15.347 2.242 162.461 1.00 33.50 64 HIS J N 1
ATOM 14440 C CA . HIS J 1 64 ? 16.071 1.891 161.244 1.00 33.15 64 HIS J CA 1
ATOM 14441 C C . HIS J 1 64 ? 15.609 2.744 160.068 1.00 32.61 64 HIS J C 1
ATOM 14442 O O . HIS J 1 64 ? 16.428 3.218 159.272 1.00 29.18 64 HIS J O 1
ATOM 14456 N N . ALA J 1 65 ? 14.297 2.957 159.949 1.00 32.49 65 ALA J N 1
ATOM 14457 C CA . ALA J 1 65 ? 13.769 3.742 158.838 1.00 34.78 65 ALA J CA 1
ATOM 14458 C C . ALA J 1 65 ? 14.283 5.175 158.890 1.00 30.87 65 ALA J C 1
ATOM 14459 O O . ALA J 1 65 ? 14.703 5.733 157.871 1.00 30.28 65 ALA J O 1
ATOM 14466 N N . MET J 1 66 ? 14.263 5.791 160.075 1.00 32.19 66 MET J N 1
ATOM 14467 C CA . MET J 1 66 ? 14.717 7.173 160.168 1.00 33.33 66 MET J CA 1
ATOM 14468 C C . MET J 1 66 ? 16.232 7.274 160.017 1.00 32.34 66 MET J C 1
ATOM 14469 O O . MET J 1 66 ? 16.737 8.304 159.560 1.00 35.76 66 MET J O 1
ATOM 14483 N N . MET J 1 67 ? 16.971 6.219 160.361 1.00 27.94 67 MET J N 1
ATOM 14484 C CA . MET J 1 67 ? 18.391 6.182 160.022 1.00 28.25 67 MET J CA 1
ATOM 14485 C C . MET J 1 67 ? 18.584 6.188 158.509 1.00 37.39 67 MET J C 1
ATOM 14486 O O . MET J 1 67 ? 19.397 6.952 157.973 1.00 34.02 67 MET J O 1
ATOM 14500 N N . THR J 1 68 ? 17.830 5.346 157.798 1.00 28.40 68 THR J N 1
ATOM 14501 C CA . THR J 1 68 ? 17.961 5.286 156.346 1.00 31.29 68 THR J CA 1
ATOM 14502 C C . THR J 1 68 ? 17.541 6.601 155.709 1.00 27.60 68 THR J C 1
ATOM 14503 O O . THR J 1 68 ? 18.153 7.052 154.734 1.00 32.18 68 THR J O 1
ATOM 14514 N N . LEU J 1 69 ? 16.496 7.229 156.248 1.00 29.19 69 LEU J N 1
ATOM 14515 C CA . LEU J 1 69 ? 16.029 8.494 155.703 1.00 27.95 69 LEU J CA 1
ATOM 14516 C C . LEU J 1 69 ? 17.069 9.589 155.883 1.00 34.94 69 LEU J C 1
ATOM 14517 O O . LEU J 1 69 ? 17.264 10.419 154.985 1.00 30.56 69 LEU J O 1
ATOM 14533 N N . GLU J 1 70 ? 17.740 9.618 157.038 1.00 34.06 70 GLU J N 1
ATOM 14534 C CA . GLU J 1 70 ? 18.802 10.597 157.235 1.00 32.56 70 GLU J CA 1
ATOM 14535 C C . GLU J 1 70 ? 19.917 10.393 156.220 1.00 34.56 70 GLU J C 1
ATOM 14536 O O . GLU J 1 70 ? 20.488 11.363 155.710 1.00 35.05 70 GLU J O 1
ATOM 14548 N N . TRP J 1 71 ? 20.240 9.135 155.911 1.00 29.02 71 TRP J N 1
ATOM 14549 C CA . TRP J 1 71 ? 21.260 8.869 154.904 1.00 37.37 71 TRP J CA 1
ATOM 14550 C C . TRP J 1 71 ? 20.826 9.391 153.540 1.00 38.97 71 TRP J C 1
ATOM 14551 O O . TRP J 1 71 ? 21.652 9.891 152.768 1.00 37.47 71 TRP J O 1
ATOM 14572 N N . ILE J 1 72 ? 19.534 9.284 153.225 1.00 38.80 72 ILE J N 1
ATOM 14573 C CA . ILE J 1 72 ? 19.037 9.779 151.944 1.00 38.32 72 ILE J CA 1
ATOM 14574 C C . ILE J 1 72 ? 19.083 11.301 151.913 1.00 36.99 72 ILE J C 1
ATOM 14575 O O . ILE J 1 72 ? 19.576 11.902 150.952 1.00 35.48 72 ILE J O 1
ATOM 14591 N N . ARG J 1 73 ? 18.564 11.945 152.962 1.00 36.73 73 ARG J N 1
ATOM 14592 C CA . ARG J 1 73 ? 18.570 13.404 153.023 1.00 42.73 73 ARG J CA 1
ATOM 14593 C C . ARG J 1 73 ? 19.961 13.968 152.759 1.00 41.24 73 ARG J C 1
ATOM 14594 O O . ARG J 1 73 ? 20.101 15.023 152.131 1.00 41.64 73 ARG J O 1
ATOM 14615 N N . ARG J 1 74 ? 21.001 13.288 153.243 1.00 41.93 74 ARG J N 1
ATOM 14616 C CA . ARG J 1 74 ? 22.361 13.794 153.101 1.00 44.88 74 ARG J CA 1
ATOM 14617 C C . ARG J 1 74 ? 22.889 13.684 151.676 1.00 45.54 74 ARG J C 1
ATOM 14618 O O . ARG J 1 74 ? 23.901 14.319 151.362 1.00 47.35 74 ARG J O 1
ATOM 14639 N N . ARG J 1 75 ? 22.238 12.902 150.812 1.00 49.30 75 ARG J N 1
ATOM 14640 C CA . ARG J 1 75 ? 22.621 12.789 149.411 1.00 48.56 75 ARG J CA 1
ATOM 14641 C C . ARG J 1 75 ? 21.677 13.517 148.469 1.00 44.62 75 ARG J C 1
ATOM 14642 O O . ARG J 1 75 ? 22.026 13.706 147.299 1.00 50.03 75 ARG J O 1
ATOM 14663 N N . SER J 1 76 ? 20.503 13.924 148.935 1.00 43.70 76 SER J N 1
ATOM 14664 C CA . SER J 1 76 ? 19.455 14.443 148.057 1.00 43.72 76 SER J CA 1
ATOM 14665 C C . SER J 1 76 ? 19.024 15.831 148.501 1.00 41.03 76 SER J C 1
ATOM 14666 O O . SER J 1 76 ? 18.341 15.962 149.535 1.00 40.47 76 SER J O 1
ATOM 14674 N N . PRO J 1 77 ? 19.379 16.890 147.770 1.00 38.81 77 PRO J N 1
ATOM 14675 C CA . PRO J 1 77 ? 18.884 18.225 148.138 1.00 40.41 77 PRO J CA 1
ATOM 14676 C C . PRO J 1 77 ? 17.374 18.348 148.063 1.00 41.92 77 PRO J C 1
ATOM 14677 O O . PRO J 1 77 ? 16.806 19.218 148.735 1.00 38.69 77 PRO J O 1
ATOM 14688 N N . VAL J 1 78 ? 16.702 17.514 147.266 1.00 41.78 78 VAL J N 1
ATOM 14689 C CA . VAL J 1 78 ? 15.249 17.607 147.163 1.00 42.81 78 VAL J CA 1
ATOM 14690 C C . VAL J 1 78 ? 14.598 17.105 148.445 1.00 33.38 78 VAL J C 1
ATOM 14691 O O . VAL J 1 78 ? 13.707 17.754 149.003 1.00 33.69 78 VAL J O 1
ATOM 14704 N N . PHE J 1 79 ? 15.021 15.935 148.925 1.00 36.66 79 PHE J N 1
ATOM 14705 C CA . PHE J 1 79 ? 14.562 15.472 150.230 1.00 36.34 79 PHE J CA 1
ATOM 14706 C C . PHE J 1 79 ? 14.853 16.518 151.299 1.00 40.45 79 PHE J C 1
ATOM 14707 O O . PHE J 1 79 ? 13.973 16.888 152.086 1.00 38.21 79 PHE J O 1
ATOM 14724 N N . ASP J 1 80 ? 16.086 17.024 151.325 1.00 34.64 80 ASP J N 1
ATOM 14725 C CA . ASP J 1 80 ? 16.463 18.013 152.329 1.00 43.44 80 ASP J CA 1
ATOM 14726 C C . ASP J 1 80 ? 15.555 19.236 152.257 1.00 42.88 80 ASP J C 1
ATOM 14727 O O . ASP J 1 80 ? 14.998 19.671 153.272 1.00 42.54 80 ASP J O 1
ATOM 14736 N N . ALA J 1 81 ? 15.377 19.793 151.057 1.00 43.21 81 ALA J N 1
ATOM 14737 C CA . ALA J 1 81 ? 14.554 20.990 150.909 1.00 40.08 81 ALA J CA 1
ATOM 14738 C C . ALA J 1 81 ? 13.115 20.738 151.343 1.00 41.84 81 ALA J C 1
ATOM 14739 O O . ALA J 1 81 ? 12.521 21.559 152.050 1.00 44.77 81 ALA J O 1
ATOM 14746 N N . HIS J 1 82 ? 12.533 19.610 150.927 1.00 34.39 82 HIS J N 1
ATOM 14747 C CA . HIS J 1 82 ? 11.149 19.326 151.295 1.00 37.80 82 HIS J CA 1
ATOM 14748 C C . HIS J 1 82 ? 11.021 18.956 152.769 1.00 40.38 82 HIS J C 1
ATOM 14749 O O . HIS J 1 82 ? 9.995 19.251 153.392 1.00 39.28 82 HIS J O 1
ATOM 14763 N N . MET J 1 83 ? 12.039 18.309 153.338 1.00 37.03 83 MET J N 1
ATOM 14764 C CA . MET J 1 83 ? 12.004 17.975 154.760 1.00 42.80 83 MET J CA 1
ATOM 14765 C C . MET J 1 83 ? 12.030 19.230 155.627 1.00 38.44 83 MET J C 1
ATOM 14766 O O . MET J 1 83 ? 11.305 19.317 156.626 1.00 34.86 83 MET J O 1
ATOM 14780 N N . ARG J 1 84 ? 12.852 20.217 155.260 1.00 41.72 84 ARG J N 1
ATOM 14781 C CA . ARG J 1 84 ? 12.858 21.481 155.990 1.00 39.46 84 ARG J CA 1
ATOM 14782 C C . ARG J 1 84 ? 11.499 22.164 155.939 1.00 45.30 84 ARG J C 1
ATOM 14783 O O . ARG J 1 84 ? 11.117 22.853 156.892 1.00 44.15 84 ARG J O 1
ATOM 14804 N N . THR J 1 85 ? 10.749 21.983 154.848 1.00 39.62 85 THR J N 1
ATOM 14805 C CA . THR J 1 85 ? 9.487 22.699 154.701 1.00 38.77 85 THR J CA 1
ATOM 14806 C C . THR J 1 85 ? 8.401 22.107 155.591 1.00 40.38 85 THR J C 1
ATOM 14807 O O . THR J 1 85 ? 7.581 22.846 156.149 1.00 41.46 85 THR J O 1
ATOM 14818 N N . TYR J 1 86 ? 8.375 20.782 155.742 1.00 37.17 86 TYR J N 1
ATOM 14819 C CA . TYR J 1 86 ? 7.230 20.118 156.353 1.00 39.28 86 TYR J CA 1
ATOM 14820 C C . TYR J 1 86 ? 7.501 19.486 157.710 1.00 38.92 86 TYR J C 1
ATOM 14821 O O . TYR J 1 86 ? 6.577 19.404 158.521 1.00 39.84 86 TYR J O 1
ATOM 14839 N N . LEU J 1 87 ? 8.722 19.041 157.991 1.00 37.24 87 LEU J N 1
ATOM 14840 C CA . LEU J 1 87 ? 8.966 18.270 159.202 1.00 41.80 87 LEU J CA 1
ATOM 14841 C C . LEU J 1 87 ? 9.166 19.191 160.401 1.00 41.14 87 LEU J C 1
ATOM 14842 O O . LEU J 1 87 ? 9.793 20.248 160.296 1.00 36.35 87 LEU J O 1
ATOM 14858 N N . PHE J 1 88 ? 8.608 18.784 161.544 1.00 42.33 88 PHE J N 1
ATOM 14859 C CA . PHE J 1 88 ? 8.693 19.537 162.796 1.00 46.14 88 PHE J CA 1
ATOM 14860 C C . PHE J 1 88 ? 8.048 20.920 162.640 1.00 47.50 88 PHE J C 1
ATOM 14861 O O . PHE J 1 88 ? 8.699 21.963 162.720 1.00 45.61 88 PHE J O 1
ATOM 14878 N N . THR J 1 89 ? 6.735 20.891 162.414 1.00 45.04 89 THR J N 1
ATOM 14879 C CA . THR J 1 89 ? 5.953 22.095 162.171 1.00 45.19 89 THR J CA 1
ATOM 14880 C C . THR J 1 89 ? 4.621 21.976 162.898 1.00 47.49 89 THR J C 1
ATOM 14881 O O . THR J 1 89 ? 4.265 20.916 163.421 1.00 45.63 89 THR J O 1
ATOM 14892 N N . GLU J 1 90 ? 3.872 23.078 162.915 1.00 52.73 90 GLU J N 1
ATOM 14893 C CA . GLU J 1 90 ? 2.601 23.149 163.626 1.00 52.00 90 GLU J CA 1
ATOM 14894 C C . GLU J 1 90 ? 1.421 23.498 162.735 1.00 49.55 90 GLU J C 1
ATOM 14895 O O . GLU J 1 90 ? 0.324 22.977 162.948 1.00 51.75 90 GLU J O 1
ATOM 14907 N N . ARG J 1 91 ? 1.610 24.371 161.745 1.00 53.21 91 ARG J N 1
ATOM 14908 C CA . ARG J 1 91 ? 0.499 24.817 160.919 1.00 58.08 91 ARG J CA 1
ATOM 14909 C C . ARG J 1 91 ? -0.178 23.622 160.247 1.00 55.28 91 ARG J C 1
ATOM 14910 O O . ARG J 1 91 ? 0.399 22.534 160.162 1.00 48.43 91 ARG J O 1
ATOM 14931 N N . PRO J 1 92 ? -1.410 23.796 159.769 1.00 58.69 92 PRO J N 1
ATOM 14932 C CA . PRO J 1 92 ? -2.015 22.762 158.923 1.00 57.74 92 PRO J CA 1
ATOM 14933 C C . PRO J 1 92 ? -1.093 22.420 157.762 1.00 51.33 92 PRO J C 1
ATOM 14934 O O . PRO J 1 92 ? -0.527 23.303 157.116 1.00 55.21 92 PRO J O 1
ATOM 14945 N N . ILE J 1 93 ? -0.946 21.120 157.500 1.00 48.80 93 ILE J N 1
ATOM 14946 C CA . ILE J 1 93 ? 0.113 20.647 156.610 1.00 48.74 93 ILE J CA 1
ATOM 14947 C C . ILE J 1 93 ? 0.061 21.362 155.263 1.00 50.61 93 ILE J C 1
ATOM 14948 O O . ILE J 1 93 ? 1.101 21.712 154.691 1.00 48.21 93 ILE J O 1
ATOM 14964 N N . LEU J 1 94 ? -1.142 21.604 154.738 1.00 46.29 94 LEU J N 1
ATOM 14965 C CA . LEU J 1 94 ? -1.253 22.213 153.415 1.00 55.35 94 LEU J CA 1
ATOM 14966 C C . LEU J 1 94 ? -0.888 23.693 153.411 1.00 54.68 94 LEU J C 1
ATOM 14967 O O . LEU J 1 94 ? -0.537 24.225 152.352 1.00 54.09 94 LEU J O 1
ATOM 14983 N N . GLU J 1 95 ? -0.950 24.368 154.556 1.00 56.31 95 GLU J N 1
ATOM 14984 C CA . GLU J 1 95 ? -0.592 25.779 154.620 1.00 56.80 95 GLU J CA 1
ATOM 14985 C C . GLU J 1 95 ? 0.914 26.011 154.606 1.00 61.29 95 GLU J C 1
ATOM 14986 O O . GLU J 1 95 ? 1.343 27.170 154.636 1.00 68.42 95 GLU J O 1
ATOM 14998 N N . LEU J 1 96 ? 1.722 24.953 154.563 1.00 59.63 96 LEU J N 1
ATOM 14999 C CA . LEU J 1 96 ? 3.174 25.074 154.563 1.00 58.48 96 LEU J CA 1
ATOM 15000 C C . LEU J 1 96 ? 3.756 25.190 153.160 1.00 61.62 96 LEU J C 1
ATOM 15001 O O . LEU J 1 96 ? 4.973 25.049 153.002 1.00 61.46 96 LEU J O 1
ATOM 15017 N N . GLU J 1 97 ? 2.917 25.429 152.152 1.00 64.29 97 GLU J N 1
ATOM 15018 C CA . GLU J 1 97 ? 3.327 25.521 150.747 1.00 68.42 97 GLU J CA 1
ATOM 15019 C C . GLU J 1 97 ? 3.316 24.138 150.108 1.00 64.38 97 GLU J C 1
ATOM 15020 O O . GLU J 1 97 ? 2.402 23.801 149.356 1.00 65.86 97 GLU J O 1
#

Sequence (916 aa):
QLHEPAELLSEETKNMHRALVTLIEELEAVDWYQQRADACSEPGLHDVLIHNKNEEVEHAMMTLEWIRRRSPVFDAHMRTYLFTERPILELQLHEPAELLSEETKNMHRALVTLIEELEAVDWYQQRADACSEPGLHDVLIHNKNEEVEHAMMTLEWIRRRSPVFDAHMRTYLFTERPILELEQLHEPAELLSEETKNMHRALVTLIEELEAVDWYQQRADACSEPGLHDVLIHNKNEEVEHAMMTLEWIRRRSPVFDAHMRTYLFTERPILELEQLHEPAELLSEETKNMHRALVTLIEELEAVDWYQQRADACSEPGLHDVLIHNKNEEVEHAMMTLEWIRRRSPVFDAHMRTYLFTERPILELEQLHEPAELLSEETKNMHRALVTLIEELEAVDWYQQRADACSEPGLHDVLIHNKNEEVEHAMMTLEWIRRRSPVFDAHMRTYLFTERPILELEQLHEPAELLSEETKNMHRALVTLIEELEAVDWYQQRADACSEPGLHDVLIHNKNEEVEHAMMTLEWIRRRSPVFDAHMRTYLFTERPILELQLHEPAELLSEETKNMHRALVTLIEELEAVDWYQQRADACSEPGLHDVLIHNKNEEVEHAMMTLEWIRRRSPVFDAHMRTYLFTERPILELEQLHEPAELLSEETKNMHRALVTLIEELEAVDWYQQRADACSEPGLHDVLIHNKNEEVEHAMMTLEWIRRRSPVFDAHMRTYLFTERPILELQLHEPAELLSEETKNMHRALVTLIEELEAVDWYQQRADACSEPGLHDVLIHNKNEEVEHAMMTLEWIRRRSPVFDAHMRTYLFTERPILELQLHEPAELLSEETKNMHRALVTLIEELEAVDWYQQRADACSEEPGLHDVLIHNKNEEVEHAMMTLEWIRRRSPVFDAHMRTYLFTERPILELE

B-factor: mean 48.62, std 12.82, range [23.01, 112.26]

Secondary structure (DSSP, 8-state):
--SS-GGGS-HHHHHHHHHHHHHHHHHHHHHHHHHHHHH---HHHHHHHHHHHHHHHHHHHHHHHHHHHH-HHHHHHHHHHTT--S-GGG-/--SS-GGGS-HHHHHHHHHHHHHHHHHHHHHHHHHHHHH---HHHHHHHHHHHHHHHHHHHHHHHHHHHH-HHHHHHHHHHTT--S-GGGG-/--SS-GGGS-HHHHHHHHHHHHHHHHHHHHHHHHHHHHH---HHHHHHHHHHHHHHHHHHHHHHHHHHHT-HHHHHHHHHHSS--S-GGG--/--SS-GGGS-HHHHHHHHHHHHHHHHHHHHHHHHHHHHH---HHHHHHHHHHHHHHHHHHHHHHHHHHHH-HHHHHHHHHHSS--S-GGGG-/--SS-GGGS-HHHHHHHHHHHHHHHHHHHHHHHHHHHHH--SHHHHHHHHHHHHHHHHHHHHHHHHHHHH-HHHHHHHHHHTT--S-GGGG-/--SS-GGGS-HHHHHHHHHHHHHHHHHHHHHHHHHHHHH-S-HHHHHHHHHHHHHHHHHHHHHHHHHHHH-HHHHHHHHHHTT--S-GGG-/--SS-GGGS-HHHHHHHHHHHHHHHHHHHHHHHHHHHHH---HHHHHHHHHHHHHHHHHHHHHHHHHHHH-HHHHHHHHHHSS--S-GGG--/--SS-GGGS-HHHHHHHHHHHHHHHHHHHHHHHHHHHHH---HHHHHHHHHHHHHHHHHHHHHHHHHHTT-HHHHHHHHHHTT--S-GGG-/--SS-GGGS-HHHHHHHHHHHHHHHHHHHHHHHHHHHHH---HHHHHHHHHHHHHHHHHHHHHHHHHHTT-HHHHHHHHHHTT--S-GGG-/--SS-GGGS-HHHHHHHHHHHHHHHHHHHHHHHHHHHHH---HHHHHHHHHHHHHHHHHHHHHHHHHHTT-HHHHHHHHHHSS--S-GGGG-

Radius of gyration: 28.51 Å; Cα contacts (8 Å, |Δi|>4): 1147; chains: 10; bounding box: 57×76×79 Å

InterPro domains:
  IPR009078 Ferritin-like superfamily [SSF47240] (6-91)
  IPR030907 Encapsulin-associated ferritin-like [TIGR04535] (6-125)
  IPR054581 Encapsulated ferritin-like [PF22277] (5-89)

GO terms:
  GO:0140737 encapsulin nanocompartment (C, EXP)
  GO:0004322 ferroxidase activity (F, EXP)